Protein AF-0000000066088709 (afdb_homodimer)

Nearest PDB structures (foldseek):
  7yca-assembly1_A  TM=9.885E-01  e=1.186E-88  Ostreococcus tauri
  6zzy-assembly1_A  TM=9.875E-01  e=2.046E-88  Chlorella ohadii
  7blx-assembly1_A  TM=9.873E-01  e=1.810E-87  Chlamydomonas reinhardtii
  6yxr-assembly1_A  TM=9.836E-01  e=3.837E-88  Dunaliella salina
  8cmo-assembly1_A  TM=9.873E-01  e=1.741E-86  Coelastrella

Solvent-accessible surface area (backbone atoms only — not comparable to full-atom values): 73550 Å² total; per-residue (Å²): 132,82,78,67,68,76,73,78,67,83,69,82,46,56,41,70,54,73,40,83,91,61,70,70,51,73,73,36,64,23,62,93,41,70,80,32,45,86,47,66,62,40,52,53,54,66,54,51,46,67,68,43,67,80,40,53,67,80,75,41,85,50,64,46,59,47,52,34,50,52,54,24,47,49,25,46,52,52,18,53,52,28,44,52,50,18,49,53,29,37,27,44,34,74,40,41,48,56,63,49,25,73,75,36,63,78,75,24,54,58,29,41,38,66,60,69,76,78,87,42,55,34,46,36,34,28,82,32,44,76,91,38,62,18,34,76,57,47,80,51,58,69,27,50,40,46,53,59,43,57,61,46,45,63,58,31,39,51,50,15,51,50,27,45,51,51,19,50,50,30,42,48,48,18,50,38,36,44,26,44,47,20,60,37,52,68,55,74,50,37,53,36,53,49,45,20,43,48,30,20,42,54,48,4,47,43,26,36,51,51,20,50,44,33,64,46,31,8,46,60,47,43,53,42,48,73,72,64,49,56,58,87,72,50,79,56,60,68,51,40,68,73,31,56,68,65,42,22,72,79,35,59,47,50,72,56,59,64,52,37,63,77,69,68,43,57,74,58,48,45,79,60,44,38,48,55,48,44,56,34,64,82,39,33,4,36,43,64,34,33,52,25,34,50,28,39,50,49,12,54,51,24,38,52,58,12,54,44,29,35,43,97,80,70,46,58,41,55,67,59,59,51,36,52,63,43,59,56,90,96,21,68,47,12,38,43,55,48,57,59,44,52,60,72,28,68,37,44,41,46,14,54,51,26,38,52,52,12,52,48,31,38,52,49,22,58,36,51,74,49,51,18,71,30,47,48,40,34,63,34,55,47,26,43,54,44,47,33,48,49,26,42,48,52,14,50,52,27,38,51,47,10,36,48,27,40,15,42,23,49,35,74,64,59,53,73,86,71,37,70,54,12,35,70,43,47,50,52,72,40,34,46,60,53,53,36,50,43,48,51,50,30,52,51,32,43,53,51,32,51,47,52,28,52,50,21,39,52,27,38,23,39,59,34,60,72,76,17,66,24,77,88,42,44,66,49,65,45,62,68,61,51,48,51,26,46,44,38,50,75,37,25,66,77,74,34,69,80,34,75,36,32,79,31,37,41,44,33,77,66,77,40,56,35,82,53,23,31,30,45,36,37,61,86,80,39,22,26,52,39,49,53,48,35,46,37,50,24,31,47,43,45,25,49,45,38,30,48,48,20,36,62,38,24,37,34,43,95,86,43,63,65,31,33,80,58,42,50,69,55,60,55,54,25,56,91,62,72,57,34,23,40,62,26,29,48,41,21,46,57,55,23,50,59,34,44,52,51,26,50,49,48,54,49,51,48,50,56,46,46,38,29,12,63,40,34,33,37,54,53,97,91,39,78,49,30,70,57,65,47,42,40,62,76,30,51,39,21,62,58,27,44,45,41,66,43,54,54,54,46,36,48,44,20,60,62,14,51,55,37,45,48,12,64,32,30,51,40,30,51,53,16,45,47,39,28,57,53,14,47,57,34,53,75,49,41,26,26,43,48,34,56,51,48,52,25,42,46,51,51,27,51,76,69,70,65,53,68,89,47,44,83,55,51,53,49,65,60,53,24,46,53,52,14,51,48,29,34,50,52,10,50,53,41,26,52,50,20,36,51,47,30,28,33,61,70,74,92,133,80,78,66,68,77,74,80,66,85,70,82,45,55,40,71,56,72,38,82,90,60,70,70,51,72,73,37,63,24,62,93,39,70,81,33,45,87,46,64,63,41,51,53,53,66,54,50,47,67,71,43,68,80,40,53,66,80,75,40,84,51,65,46,60,47,50,35,50,51,55,23,46,49,26,46,51,51,18,53,52,27,43,52,50,16,48,54,30,36,28,45,34,73,38,41,46,56,63,49,24,73,74,36,63,79,74,24,54,56,28,42,39,66,58,67,76,78,87,40,54,34,46,36,34,29,81,32,43,77,90,39,64,19,34,75,58,47,79,51,57,69,30,51,39,45,51,60,43,57,61,46,44,64,58,30,38,52,49,16,51,50,27,45,51,52,18,52,50,29,43,47,48,19,50,38,37,45,25,44,46,19,57,39,52,67,52,74,52,38,53,36,53,48,46,22,42,47,30,19,43,53,47,4,47,44,25,36,51,50,20,50,44,31,65,46,32,8,46,60,47,44,54,41,47,73,71,65,49,57,58,87,72,49,78,56,60,68,52,40,69,72,31,56,68,64,43,22,74,81,34,59,48,50,72,56,59,62,52,37,63,79,68,69,40,56,72,59,46,45,77,60,43,37,46,54,47,43,55,33,64,81,40,33,4,35,42,63,34,32,52,24,32,50,28,39,51,47,11,54,51,24,37,51,60,12,54,43,28,35,45,97,80,72,46,59,41,54,67,58,58,52,36,51,64,44,57,56,88,94,21,67,48,12,35,43,56,48,57,60,46,52,61,72,28,69,37,44,41,47,14,54,50,27,39,52,52,12,53,48,32,38,52,49,23,57,35,50,75,50,50,18,69,29,47,47,40,33,62,34,56,44,25,44,52,42,48,32,46,50,25,42,51,53,13,50,52,27,37,50,47,12,36,47,26,39,15,41,24,48,35,73,65,58,55,74,87,71,37,71,55,11,37,68,43,47,50,54,72,40,38,46,60,52,52,34,50,44,49,50,50,29,52,50,32,43,52,51,33,51,47,52,29,52,48,20,38,51,26,39,24,39,58,34,60,73,77,16,66,24,77,87,41,44,66,50,66,45,62,67,62,51,48,51,26,47,44,39,51,75,37,23,65,77,74,34,69,80,34,76,36,31,78,30,37,42,43,32,75,64,76,39,56,36,83,54,24,30,29,46,36,36,62,85,80,39,22,27,53,39,49,54,49,35,45,36,49,24,31,47,43,44,26,49,44,38,32,49,48,20,36,62,39,23,36,36,43,94,87,44,63,65,31,34,81,59,43,50,68,54,58,55,55,25,57,90,60,72,57,34,22,40,63,28,29,47,41,21,45,57,54,23,50,57,33,42,51,51,27,51,48,47,53,48,50,46,49,56,47,46,38,30,13,63,41,37,34,37,54,53,97,90,40,77,49,32,69,56,66,48,41,41,62,76,30,51,39,21,61,59,27,44,45,40,65,43,56,54,54,44,37,50,44,18,60,63,14,51,54,37,44,48,11,64,31,28,51,41,31,54,52,16,47,49,38,28,57,54,14,47,59,32,54,74,47,40,25,27,43,48,35,56,50,47,52,25,41,46,51,52,27,49,74,70,70,64,54,68,89,48,42,82,55,52,50,48,64,60,52,22,45,52,53,14,51,50,28,34,48,52,10,50,52,42,24,51,51,19,38,50,47,28,27,35,62,72,76,93

Sequence (1496 aa):
MTIRSPETEVKIVVEKDPVKTSFEKWAQPGHFSRTLAKGPSTTTWIWNLHADAHDFDSHTSDLEEISRKVFSAHFGQIAVILIWLSGMYFHGARFSNYEAWLSDPTHIKPSAQVVWPIVGQEILNGDVGGGFQGVQITSGFFQIWRASGITSELQLYSTAIGGLVLATLTLIGGWYHYHKAAPTLAWFQDVESMLNHHLAGLIGLGSLSWAGHQIHVSLPINQLLDAGVDPKEIPLPHEFILNRELLAQLYPSFSKGLTPFFTLNWSEYSDFLTFRGGLNPVTGGLWLSDTAHHHLAIAVLFIIAGHQYRTNWGIGHSLREILEAHKGPFTGEGHKGLYEILTTSWHAQLALNLALFGSLTIIVAHHMYAMPPYPYLATDYGTQLSLFTHHMWIGGFLVTGAAAHAAIFLVRDYDPTTQYNNLLDRVLRHRDAIISHLNWVCIFLGFHSFGLYIHNDTMSALGRPQDMFSDTAIQLQPVFAQWIQNTHTLAPTLTAPNAASSTSITWGGNLVAVGGKVALLPIPLGTADFLVHHIHAFTIHVTVLILLKGVLFARSSRLIPDKANLGFRFPCDGPGRGGTCQVSAWDHVFLGLFWMYNSISVVIFHFSWKMQSDVWGTVTSNGVSNITGGNFAQSANTINGWLRDFLWAQASQVIQSYGSALSAYGLIFLGAHFVWAFSLMFLFSGRGYWQELIESIVWAHNKLKVAPAIQPRALSIIQGRAVGVAHYLLGGIATTWAFFLARIISVGMTIRSPETEVKIVVEKDPVKTSFEKWAQPGHFSRTLAKGPSTTTWIWNLHADAHDFDSHTSDLEEISRKVFSAHFGQIAVILIWLSGMYFHGARFSNYEAWLSDPTHIKPSAQVVWPIVGQEILNGDVGGGFQGVQITSGFFQIWRASGITSELQLYSTAIGGLVLATLTLIGGWYHYHKAAPTLAWFQDVESMLNHHLAGLIGLGSLSWAGHQIHVSLPINQLLDAGVDPKEIPLPHEFILNRELLAQLYPSFSKGLTPFFTLNWSEYSDFLTFRGGLNPVTGGLWLSDTAHHHLAIAVLFIIAGHQYRTNWGIGHSLREILEAHKGPFTGEGHKGLYEILTTSWHAQLALNLALFGSLTIIVAHHMYAMPPYPYLATDYGTQLSLFTHHMWIGGFLVTGAAAHAAIFLVRDYDPTTQYNNLLDRVLRHRDAIISHLNWVCIFLGFHSFGLYIHNDTMSALGRPQDMFSDTAIQLQPVFAQWIQNTHTLAPTLTAPNAASSTSITWGGNLVAVGGKVALLPIPLGTADFLVHHIHAFTIHVTVLILLKGVLFARSSRLIPDKANLGFRFPCDGPGRGGTCQVSAWDHVFLGLFWMYNSISVVIFHFSWKMQSDVWGTVTSNGVSNITGGNFAQSANTINGWLRDFLWAQASQVIQSYGSALSAYGLIFLGAHFVWAFSLMFLFSGRGYWQELIESIVWAHNKLKVAPAIQPRALSIIQGRAVGVAHYLLGGIATTWAFFLARIISVG

InterPro domains:
  IPR001280 Photosystem I PsaA/PsaB [PF00223] (32-742)
  IPR001280 Photosystem I PsaA/PsaB [PIRSF002905] (13-747)
  IPR001280 Photosystem I PsaA/PsaB [PR00257] (70-93)
  IPR001280 Photosystem I PsaA/PsaB [PR00257] (156-180)
  IPR001280 Photosystem I PsaA/PsaB [PR00257] (195-219)
  IPR001280 Photosystem I PsaA/PsaB [PR00257] (291-309)
  IPR001280 Photosystem I PsaA/PsaB [PR00257] (346-369)
  IPR001280 Photosystem I PsaA/PsaB [PR00257] (385-411)
  IPR001280 Photosystem I PsaA/PsaB [PR00257] (433-455)
  IPR001280 Photosystem I PsaA/PsaB [PR00257] (530-548)
  IPR001280 Photosystem I PsaA/PsaB [PR00257] (561-581)
  IPR001280 Photosystem I PsaA/PsaB [PR00257] (588-609)
  IPR001280 Photosystem I PsaA/PsaB [PR00257] (662-684)
  IPR001280 Photosystem I PsaA/PsaB [PR00257] (714-742)
  IPR006243 Photosystem I PsaA [MF_00458] (1-748)
  IPR006243 Photosystem I PsaA [TIGR01335] (1-748)
  IPR020586 Photosystem I PsaA/PsaB, conserved site [PS00419] (572-581)
  IPR036408 Photosystem I PsaA/PsaB superfamily [G3DSA:1.20.1130.10] (1-748)
  IPR036408 Photosystem I PsaA/PsaB superfamily [SSF81558] (26-746)

pLDDT: mean 91.84, std 10.1, range [26.72, 98.62]

Organism: Chaetosphaeridium globosum (NCBI:txid96477)

Secondary structure (DSSP, 8-state):
-------------EEES-S---SGGGGSTTSS-GGGTT--SBTHHHHHHHHHTT-HHHH---HHHHHHHHHHHHHHHHHHHHHHHHHHHHHHHHS--HHHHHH-TTTSPPB------SSSGGGG-EEEETTEEE-B--SSHHHHHHHHT---HHHHHHHHHHHHHHHHHHHHHHHIIIIIEEEPHHHHH-HHHHHIIIIIIIIIIHHHHHHHHIIIIIHHHHHHHHTT--GGGSPPHHHHHH-HHHHHHH-GGGGGTTHHHHTT-GGGGGGTS----S--TTTSSPPHHHHHHHHHHHHHHHHHHHTTB--TT--SB-HHHHHHH---TT-TTTTTTHHHHHHH-HHHHHHHHHHHHHHHHHHHHHHHHHS--STT-TT-HHHHHHHHHHHHHHHHHHHHHHHHHHHHIIIII--TTT-TTSHHHHHHHTHHHHHHHHHHHHHHHHHHHHHHHHHHHHHHHTT-GGGSBSTTSB----HHHHHHHHHHHH-HHHHSTT-SS-S-GGGS---EEETTEEEE------HHHHHHHHHHHHHHHHHHHHHHHHHHTSS--SS-TTHHHH-S--SEE-GGGTTEES-SHHHHHHHHHHHHHHHHHHHHHHHHHHHHHHT-EEEETTEEEETTTT-HHHHTTSHHHIIIIIIIHHTHHHHT-TTSTTHHHHHHHHHHHHHHHHHHHHHH--HHHHHHHHHHHHHHHHHTT---SSBP-PPPHHHHHHHHHHHHHHHHHHHHHHHHHHHHHHH-/-------------EEES-S---SGGGGSTTSS-GGGTT--SBTHHHHHHHHHTT-HHHH---HHHHHHHHHHHHHHHHHHHHHHHHHHHHHHHHS--HHHHHH-TTTSPPB------SSSGGGG-EEEETTEEE-B--SSHHHHHHHHT--SHHHHHHHHHHHHHHHHHHHHHHHIIIIIEEEPHHHHT-HHHHHHIIIIIIIIIHHHHHHHHIIIIIHHHHHHHHTT--GGGSPPHHHHHH-HHHHHHH-GGGGGTTHHHHTT-GGGGGGTS----S--TTTSSPPHHHHHHHHHHHHHHHHHHHTTB--TT--SB-HHHHHHH---TT-TTTTTTHHHHHHH-HHHHHHHHHHHHHHHHHHHHHHHHHS--STT-TT-HHHHHHHHHHHHHHHHHHHHHHHHHHHHIIIII--TTT-TTSHHHHHHHTHHHHHHHHHHHHHHHHHHHHHHHHHHHHHHHTT-GGGSBSTTSB----HHHHHHHHHHHH-HHHHSTT-SS-S-GGGS---EEETTEEEE------HHHHHHHHHHHHHHHHHHHHHHHHHHTSS--SS-TTHHHH-S--SEE-GGGTTEES-SHHHHHHHHHHHHHHHHHHHHHHHHHHHHHHT-EEEETTEEEETTTT-HHHHTTSHHHIIIIIIIHHTHHHHT-TTSTTHHHHHHHHHHHHHHHHHHHHHH--HHHHHHHHHHHHHHHHHTT---SSBP-PPPHHHHHHHHHHHHHHHHHHHHHHHHHHHHHHH-

Foldseek 3Di:
DPPPPPLPPPPLQKDFQPDDDDPVLVPQQQSQHVVCNVHFQAPCCVVVCVVCSLVVCVVDVDLFLNVLLVVLVVLVVLLVVLLVVLVVLLLCLPAWCLLLCLLPVLQAATFRAQDDDDPNLNLLQPPRDPPGTHHGDQACVSQVCLQLQNNHSVVSNVVSVVSNVVSVVSNVVSVCCNRGIDGGLVVLLPVLVVLLCVQQNCQQVVLVVSLVSNLQHRQLNNVCSLVNHRSVPDDDSVCSVVPLVSSCVQPVLSVVPCVCVVVVVCVSRCRQQHQAAEADLAFLARDSSPVSNVSNVSNVVRNVVSQQGQDSVRHHDDPQVVQQPDDDPPFFSERHPVSVLCSRAVLLVLLVVLLVVLVVLLVVLVCCQQHPHGGNSLQSVSNNLVSSLVSLVSSLVSNLSSLLSLLQCVLPPDDDVRCPRGNVVVCLVCVVVVLVVLVVVLVVLVCVLVVLQVVCQVCVVVPNNQPHDAPNHNWDFPVVVLVVLCCQQPPVCVVPPRHPHRNGCLSDDDFRDYSQKTSWHHQDTTRLNVSLVSVLVSLVSVLCSLSSLLNSCQQADPLRRRNSVVHQDDAFPPPVSPRHGQNHSLSSSLVSLVSSLVNSVSVSLCVLVSCQQPTTAGQDPVGGQGLLPNCSSVQSSHPVSCVPVRVVVLQVLLCVVPPHSLVVLVVLLVVLLVLLVVLVVLVVDAQVVVQVVLVVVQVVCVVVVNHDSHRYGGDHNSRSSVSSSVSNNSSSSSNVSSSSNSRVVVRD/DPPPPPLPPPPQQKDFQPDDDDPVLVPQQQSQHVVCNVHFQAPCCVVVCVVCSLVCCVVDVDLFLNVLLVVLVVLVVLLVVLLVVLVVLLLCLPAWCLLLCLLPVLQAATFRAQDDDDPNLNLLQPPRDPPGTHHGDQACVSQVCLQLQNNHSVVSNVVSVVSNVVSVVSNVVSVCCNRGIPGGLVVLLPVLVVLLCVQQNCQQVVLVVSLVSLLQHRQVNNVCSLVNHRSVPDDDSVCSVVPLVSSCVQQVLSVVPCVCVVVVVCVSRCSQQHQAAEADLAFLARDSSPVSNVSNVSNVVRNVVSQQGQDSVRHHDDPQVVQQPDDDPPFFSARHPVSVLCSRAVLLVLLVVLLVVLVVLLVVLVCCAQHPHGGNSLQSVSNNLVSSLVSLVSSLVSNLSSLLSLLQCVLPPDDPVRCPRGNVVVCLVCVVVVLVVLVVVLVVLVCVLVVLQVVCQVCVVVVNNLRHDAPNHNWDFPVVVLVVLCCQQPPVCVVPNRHNHRNGCLSDDDFRDYSQKTSWHHQDTTRLNVSLVSVLVSLVSVLCSLSSLLNSCQQADPLGRRNSVVHQDDAFPPVVSPRDGQNHSVSSSLVSLVSSLVNSVSVSLCVLVSCQQPTTAGQDPVGGQGLLPNCSSVQSSHPVSCVVVRVVVLQVLLCVVPPHSLVVLVVLLVVLLVLLVVLVVLVVDAQVVVQVVLVVVQVVCVVVVNHDSHRYGGDHNSRSSVSSSVSNNSSSSSNVSSSSNSRVVVRD

Radius of gyration: 39.06 Å; Cα contacts (8 Å, |Δi|>4): 2480; chains: 2; bounding box: 80×138×84 Å

Structure (mmCIF, N/CA/C/O backbone):
data_AF-0000000066088709-model_v1
#
loop_
_entity.id
_entity.type
_entity.pdbx_description
1 polymer 'Photosystem I P700 chlorophyll a apoprotein A1'
#
loop_
_atom_site.group_PDB
_atom_site.id
_atom_site.type_symbol
_atom_site.label_atom_id
_atom_site.label_alt_id
_atom_site.label_comp_id
_atom_site.label_asym_id
_atom_site.label_entity_id
_atom_site.label_seq_id
_atom_site.pdbx_PDB_ins_code
_atom_site.Cartn_x
_atom_site.Cartn_y
_atom_site.Cartn_z
_atom_site.occupancy
_atom_site.B_iso_or_equiv
_atom_site.auth_seq_id
_atom_site.auth_comp_id
_atom_site.auth_asym_id
_atom_site.auth_atom_id
_atom_site.pdbx_PDB_model_num
ATOM 1 N N . MET A 1 1 ? -28.281 -75.188 -16.719 1 27.61 1 MET A N 1
ATOM 2 C CA . MET A 1 1 ? -28.406 -74 -17.562 1 27.61 1 MET A CA 1
ATOM 3 C C . MET A 1 1 ? -28.25 -72.688 -16.766 1 27.61 1 MET A C 1
ATOM 5 O O . MET A 1 1 ? -29.141 -72.375 -15.984 1 27.61 1 MET A O 1
ATOM 9 N N . THR A 1 2 ? -27.062 -72.438 -16.25 1 29.31 2 THR A N 1
ATOM 10 C CA . THR A 1 2 ? -26.703 -71.375 -15.367 1 29.31 2 THR A CA 1
ATOM 11 C C . THR A 1 2 ? -26.984 -70 -16.047 1 29.31 2 THR A C 1
ATOM 13 O O . THR A 1 2 ? -26.5 -69.75 -17.156 1 29.31 2 THR A O 1
ATOM 16 N N . ILE A 1 3 ? -28.234 -69.438 -15.906 1 30.8 3 ILE A N 1
ATOM 17 C CA . ILE A 1 3 ? -28.719 -68.125 -16.438 1 30.8 3 ILE A CA 1
ATOM 18 C C . ILE A 1 3 ? -27.656 -67.062 -16.219 1 30.8 3 ILE A C 1
ATOM 20 O O . ILE A 1 3 ? -27.297 -66.75 -15.086 1 30.8 3 ILE A O 1
ATOM 24 N N . ARG A 1 4 ? -26.734 -67.125 -17.094 1 40.47 4 ARG A N 1
ATOM 25 C CA . ARG A 1 4 ? -25.812 -66 -17.203 1 40.47 4 ARG A CA 1
ATOM 26 C C . ARG A 1 4 ? -26.578 -64.688 -17.141 1 40.47 4 ARG A C 1
ATOM 28 O O . ARG A 1 4 ? -27.562 -64.5 -17.859 1 40.47 4 ARG A O 1
ATOM 35 N N . SER A 1 5 ? -26.594 -64.188 -16.016 1 35.62 5 SER A N 1
ATOM 36 C CA . SER A 1 5 ? -27.188 -62.875 -15.914 1 35.62 5 SER A CA 1
ATOM 37 C C . SER A 1 5 ? -26.875 -62.031 -17.141 1 35.62 5 SER A C 1
ATOM 39 O O . SER A 1 5 ? -25.812 -62.156 -17.75 1 35.62 5 SER A O 1
ATOM 41 N N . PRO A 1 6 ? -27.891 -61.594 -17.984 1 39.41 6 PRO A N 1
ATOM 42 C CA . PRO A 1 6 ? -27.641 -60.781 -19.188 1 39.41 6 PRO A CA 1
ATOM 43 C C . PRO A 1 6 ? -26.484 -59.812 -19.016 1 39.41 6 PRO A C 1
ATOM 45 O O . PRO A 1 6 ? -26.266 -59.281 -17.906 1 39.41 6 PRO A O 1
ATOM 48 N N . GLU A 1 7 ? -25.375 -60.094 -19.641 1 37.38 7 GLU A N 1
ATOM 49 C CA . GLU A 1 7 ? -24.297 -59.125 -19.766 1 37.38 7 GLU A CA 1
ATOM 50 C C . GLU A 1 7 ? -24.828 -57.719 -19.953 1 37.38 7 GLU A C 1
ATOM 52 O O . GLU A 1 7 ? -25.703 -57.469 -20.797 1 37.38 7 GLU A O 1
ATOM 57 N N . THR A 1 8 ? -25.062 -56.969 -18.891 1 39.34 8 THR A N 1
ATOM 58 C CA . THR A 1 8 ? -25.438 -55.562 -18.984 1 39.34 8 THR A CA 1
ATOM 59 C C . THR A 1 8 ? -24.812 -54.906 -20.219 1 39.34 8 THR A C 1
ATOM 61 O O . THR A 1 8 ? -23.594 -54.812 -20.312 1 39.34 8 THR A O 1
ATOM 64 N N . GLU A 1 9 ? -25.266 -55.219 -21.438 1 41.12 9 GLU A N 1
ATOM 65 C CA . GLU A 1 9 ? -24.875 -54.531 -22.656 1 41.12 9 GLU A CA 1
ATOM 66 C C . GLU A 1 9 ? -24.469 -53.094 -22.344 1 41.12 9 GLU A C 1
ATOM 68 O O . GLU A 1 9 ? -25.094 -52.406 -21.531 1 41.12 9 GLU A O 1
ATOM 73 N N . VAL A 1 10 ? -23.219 -52.781 -22.562 1 47.03 10 VAL A N 1
ATOM 74 C CA . VAL A 1 10 ? -22.641 -51.469 -22.516 1 47.03 10 VAL A CA 1
ATOM 75 C C . VAL A 1 10 ? -23.531 -50.469 -23.234 1 47.03 10 VAL A C 1
ATOM 77 O O . VAL A 1 10 ? -23.719 -50.562 -24.453 1 47.03 10 VAL A O 1
ATOM 80 N N . LYS A 1 11 ? -24.734 -50.125 -22.906 1 52.41 11 LYS A N 1
ATOM 81 C CA . LYS A 1 11 ? -25.703 -49.156 -23.406 1 52.41 11 LYS A CA 1
ATOM 82 C C . LYS A 1 11 ? -25.016 -47.906 -23.922 1 52.41 11 LYS A C 1
ATOM 84 O O . LYS A 1 11 ? -24.188 -47.312 -23.219 1 52.41 11 LYS A O 1
ATOM 89 N N . ILE A 1 12 ? -24.828 -47.812 -25.266 1 56.94 12 ILE A N 1
ATOM 90 C CA . ILE A 1 12 ? -24.391 -46.625 -26 1 56.94 12 ILE A CA 1
ATOM 91 C C . ILE A 1 12 ? -25.094 -45.375 -25.453 1 56.94 12 ILE A C 1
ATOM 93 O O . ILE A 1 12 ? -26.312 -45.219 -25.609 1 56.94 12 ILE A O 1
ATOM 97 N N . VAL A 1 13 ? -24.609 -44.75 -24.562 1 76.38 13 VAL A N 1
ATOM 98 C CA . VAL A 1 13 ? -25.141 -43.75 -23.641 1 76.38 13 VAL A CA 1
ATOM 99 C C . VAL A 1 13 ? -24.969 -42.344 -24.25 1 76.38 13 VAL A C 1
ATOM 101 O O . VAL A 1 13 ? -24.312 -41.5 -23.656 1 76.38 13 VAL A O 1
ATOM 104 N N . VAL A 1 14 ? -25.266 -42.312 -25.781 1 87.94 14 VAL A N 1
ATOM 105 C CA . VAL A 1 14 ? -25.203 -40.969 -26.344 1 87.94 14 VAL A CA 1
ATOM 106 C C . VAL A 1 14 ? -26.562 -40.594 -26.938 1 87.94 14 VAL A C 1
ATOM 108 O O . VAL A 1 14 ? -27.281 -41.469 -27.438 1 87.94 14 VAL A O 1
ATOM 111 N N . GLU A 1 15 ? -26.953 -39.438 -26.875 1 91.44 15 GLU A N 1
ATOM 112 C CA . GLU A 1 15 ? -28.125 -38.875 -27.516 1 91.44 15 GLU A CA 1
ATOM 113 C C . GLU A 1 15 ? -27.75 -38.188 -28.828 1 91.44 15 GLU A C 1
ATOM 115 O O . GLU A 1 15 ? -26.844 -37.344 -28.844 1 91.44 15 GLU A O 1
ATOM 120 N N . LYS A 1 16 ? -28.391 -38.562 -29.891 1 92.94 16 LYS A N 1
ATOM 121 C CA . LYS A 1 16 ? -28.047 -38 -31.203 1 92.94 16 LYS A CA 1
ATOM 122 C C . LYS A 1 16 ? -28.828 -36.719 -31.484 1 92.94 16 LYS A C 1
ATOM 124 O O . LYS A 1 16 ? -30.047 -36.688 -31.266 1 92.94 16 LYS A O 1
ATOM 129 N N . ASP A 1 17 ? -28.125 -35.688 -31.922 1 91.06 17 ASP A N 1
ATOM 130 C CA . ASP A 1 17 ? -28.641 -34.375 -32.344 1 91.06 17 ASP A CA 1
ATOM 131 C C . ASP A 1 17 ? -29.562 -33.781 -31.297 1 91.06 17 ASP A C 1
ATOM 133 O O . ASP A 1 17 ? -30.703 -33.406 -31.594 1 91.06 17 ASP A O 1
ATOM 137 N N . PRO A 1 18 ? -29.141 -33.781 -30.062 1 87.81 18 PRO A N 1
ATOM 138 C CA . PRO A 1 18 ? -30.016 -33.281 -29 1 87.81 18 PRO A CA 1
ATOM 139 C C . PRO A 1 18 ? -30.281 -31.781 -29.125 1 87.81 18 PRO A C 1
ATOM 141 O O . PRO A 1 18 ? -31.359 -31.312 -28.766 1 87.81 18 PRO A O 1
ATOM 144 N N . VAL A 1 19 ? -29.297 -30.984 -29.469 1 84.19 19 VAL A N 1
ATOM 145 C CA . VAL A 1 19 ? -29.422 -29.531 -29.547 1 84.19 19 VAL A CA 1
ATOM 146 C C . VAL A 1 19 ? -29.109 -29.047 -30.969 1 84.19 19 VAL A C 1
ATOM 148 O O . VAL A 1 19 ? -28.047 -29.359 -31.516 1 84.19 19 VAL A O 1
ATOM 151 N N . LYS A 1 20 ? -29.891 -28.328 -31.609 1 86 20 LYS A N 1
ATOM 152 C CA . LYS A 1 20 ? -29.688 -27.812 -32.969 1 86 20 LYS A CA 1
ATOM 153 C C . LYS A 1 20 ? -28.609 -26.734 -33 1 86 20 LYS A C 1
ATOM 155 O O . LYS A 1 20 ? -28.516 -25.922 -32.062 1 86 20 LYS A O 1
ATOM 160 N N . THR A 1 21 ? -27.672 -26.844 -34 1 83.81 21 THR A N 1
ATOM 161 C CA . THR A 1 21 ? -26.672 -25.812 -34.188 1 83.81 21 THR A CA 1
ATOM 162 C C . THR A 1 21 ? -27.281 -24.562 -34.844 1 83.81 21 THR A C 1
ATOM 164 O O . THR A 1 21 ? -27.844 -24.656 -35.938 1 83.81 21 THR A O 1
ATOM 167 N N . SER A 1 22 ? -27.641 -23.562 -34.125 1 77.88 22 SER A N 1
ATOM 168 C CA . SER A 1 22 ? -28.188 -22.344 -34.719 1 77.88 22 SER A CA 1
ATOM 169 C C . SER A 1 22 ? -27.469 -21.109 -34.219 1 77.88 22 SER A C 1
ATOM 171 O O . SER A 1 22 ? -27.234 -20.969 -33 1 77.88 22 SER A O 1
ATOM 173 N N . PHE A 1 23 ? -26.938 -20.406 -35.156 1 73.12 23 PHE A N 1
ATOM 174 C CA . PHE A 1 23 ? -26.328 -19.125 -34.812 1 73.12 23 PHE A CA 1
ATOM 175 C C . PHE A 1 23 ? -27.406 -18.047 -34.656 1 73.12 23 PHE A C 1
ATOM 177 O O . PHE A 1 23 ? -27.125 -16.938 -34.219 1 73.12 23 PHE A O 1
ATOM 184 N N . GLU A 1 24 ? -28.531 -18.297 -35.156 1 71.81 24 GLU A N 1
ATOM 185 C CA . GLU A 1 24 ? -29.609 -17.312 -35.156 1 71.81 24 GLU A CA 1
ATOM 186 C C . GLU A 1 24 ? -29.953 -16.875 -33.75 1 71.81 24 GLU A C 1
ATOM 188 O O . GLU A 1 24 ? -30.25 -15.695 -33.5 1 71.81 24 GLU A O 1
ATOM 193 N N . LYS A 1 25 ? -29.781 -17.844 -32.844 1 71.12 25 LYS A N 1
ATOM 194 C CA . LYS A 1 25 ? -30.188 -17.531 -31.484 1 71.12 25 LYS A CA 1
ATOM 195 C C . LYS A 1 25 ? -29.156 -16.656 -30.781 1 71.12 25 LYS A C 1
ATOM 197 O O . LYS A 1 25 ? -29.469 -15.945 -29.812 1 71.12 25 LYS A O 1
ATOM 202 N N . TRP A 1 26 ? -27.969 -16.703 -31.281 1 70.75 26 TRP A N 1
ATOM 203 C CA . TRP A 1 26 ? -26.906 -15.961 -30.625 1 70.75 26 TRP A CA 1
ATOM 204 C C . TRP A 1 26 ? -27.094 -14.461 -30.781 1 70.75 26 TRP A C 1
ATOM 206 O O . TRP A 1 26 ? -26.625 -13.672 -29.969 1 70.75 26 TRP A O 1
ATOM 216 N N . ALA A 1 27 ? -27.797 -14.156 -31.891 1 66.19 27 ALA A N 1
ATOM 217 C CA . ALA A 1 27 ? -27.984 -12.742 -32.188 1 66.19 27 ALA A CA 1
ATOM 218 C C . ALA A 1 27 ? -29.25 -12.211 -31.531 1 66.19 27 ALA A C 1
ATOM 220 O O . ALA A 1 27 ? -29.516 -11 -31.547 1 66.19 27 ALA A O 1
ATOM 221 N N . GLN A 1 28 ? -29.938 -13.203 -30.953 1 70.06 28 GLN A N 1
ATOM 222 C CA . GLN A 1 28 ? -31.188 -12.758 -30.328 1 70.06 28 GLN A CA 1
ATOM 223 C C . GLN A 1 28 ? -30.938 -12.18 -28.938 1 70.06 28 GLN A C 1
ATOM 225 O O . GLN A 1 28 ? -30.266 -12.805 -28.125 1 70.06 28 GLN A O 1
ATOM 230 N N . PRO A 1 29 ? -31.375 -10.984 -28.766 1 70.62 29 PRO A N 1
ATOM 231 C CA . PRO A 1 29 ? -31.25 -10.414 -27.422 1 70.62 29 PRO A CA 1
ATOM 232 C C . PRO A 1 29 ? -31.859 -11.312 -26.344 1 70.62 29 PRO A C 1
ATOM 234 O O . PRO A 1 29 ? -32.906 -11.891 -26.547 1 70.62 29 PRO A O 1
ATOM 237 N N . GLY A 1 30 ? -31.125 -11.656 -25.344 1 69.81 30 GLY A N 1
ATOM 238 C CA . GLY A 1 30 ? -31.641 -12.484 -24.266 1 69.81 30 GLY A CA 1
ATOM 239 C C . GLY A 1 30 ? -31.125 -13.914 -24.312 1 69.81 30 GLY A C 1
ATOM 240 O O . GLY A 1 30 ? -31.484 -14.734 -23.469 1 69.81 30 GLY A O 1
ATOM 241 N N . HIS A 1 31 ? -30.469 -14.156 -25.234 1 67.88 31 HIS A N 1
ATOM 242 C CA . HIS A 1 31 ? -29.969 -15.523 -25.391 1 67.88 31 HIS A CA 1
ATOM 243 C C . HIS A 1 31 ? -29.094 -15.922 -24.203 1 67.88 31 HIS A C 1
ATOM 245 O O . HIS A 1 31 ? -29.25 -17.016 -23.656 1 67.88 31 HIS A O 1
ATOM 251 N N . PHE A 1 32 ? -28.25 -15.062 -23.766 1 64.75 32 PHE A N 1
ATOM 252 C CA . PHE A 1 32 ? -27.328 -15.398 -22.672 1 64.75 32 PHE A CA 1
ATOM 253 C C . PHE A 1 32 ? -28 -15.203 -21.328 1 64.75 32 PHE A C 1
ATOM 255 O O . PHE A 1 32 ? -27.641 -15.859 -20.344 1 64.75 32 PHE A O 1
ATOM 262 N N . SER A 1 33 ? -28.922 -14.195 -21.391 1 69.62 33 SER A N 1
ATOM 263 C CA . SER A 1 33 ? -29.688 -13.93 -20.188 1 69.62 33 SER A CA 1
ATOM 264 C C . SER A 1 33 ? -31.094 -13.445 -20.531 1 69.62 33 SER A C 1
ATOM 266 O O . SER A 1 33 ? -31.266 -12.438 -21.219 1 69.62 33 SER A O 1
ATOM 268 N N . ARG A 1 34 ? -32.062 -14.109 -20.219 1 71.19 34 ARG A N 1
ATOM 269 C CA . ARG A 1 34 ? -33.469 -13.773 -20.5 1 71.19 34 ARG A CA 1
ATOM 270 C C . ARG A 1 34 ? -33.781 -12.359 -20.047 1 71.19 34 ARG A C 1
ATOM 272 O O . ARG A 1 34 ? -34.625 -11.688 -20.656 1 71.19 34 ARG A O 1
ATOM 279 N N . THR A 1 35 ? -32.969 -11.977 -19.047 1 72.88 35 THR A N 1
ATOM 280 C CA . THR A 1 35 ? -33.219 -10.656 -18.5 1 72.88 35 THR A CA 1
ATOM 281 C C . THR A 1 35 ? -32.875 -9.562 -19.5 1 72.88 35 THR A C 1
ATOM 283 O O . THR A 1 35 ? -33.344 -8.43 -19.391 1 72.88 35 THR A O 1
ATOM 286 N N . LEU A 1 36 ? -32.062 -9.961 -20.531 1 77.06 36 LEU A N 1
ATOM 287 C CA . LEU A 1 36 ? -31.578 -8.977 -21.484 1 77.06 36 LEU A CA 1
ATOM 288 C C . LEU A 1 36 ? -32.406 -9 -22.766 1 77.06 36 LEU A C 1
ATOM 290 O O . LEU A 1 36 ? -32.062 -8.336 -23.75 1 77.06 36 LEU A O 1
ATOM 294 N N . ALA A 1 37 ? -33.5 -9.766 -22.781 1 78 37 ALA A N 1
ATOM 295 C CA . ALA A 1 37 ? -34.344 -9.891 -23.969 1 78 37 ALA A CA 1
ATOM 296 C C . ALA A 1 37 ? -34.906 -8.539 -24.375 1 78 37 ALA A C 1
ATOM 298 O O . ALA A 1 37 ? -35.031 -8.258 -25.578 1 78 37 ALA A O 1
ATOM 299 N N . LYS A 1 38 ? -35.281 -7.672 -23.5 1 77.69 38 LYS A N 1
ATOM 300 C CA . LYS A 1 38 ? -35.812 -6.352 -23.812 1 77.69 38 LYS A CA 1
ATOM 301 C C . LYS A 1 38 ? -34.719 -5.285 -23.797 1 77.69 38 LYS A C 1
ATOM 303 O O . LYS A 1 38 ? -35 -4.09 -23.844 1 77.69 38 LYS A O 1
ATOM 308 N N . GLY A 1 39 ? -33.469 -5.738 -23.766 1 77.88 39 GLY A N 1
ATOM 309 C CA . GLY A 1 39 ? -32.375 -4.812 -23.656 1 77.88 39 GLY A CA 1
ATOM 310 C C . GLY A 1 39 ? -32 -4.461 -22.234 1 77.88 39 GLY A C 1
ATOM 311 O O . GLY A 1 39 ? -32.844 -4.598 -21.328 1 77.88 39 GLY A O 1
ATOM 312 N N . PRO A 1 40 ? -30.797 -4.102 -22.016 1 79.56 40 PRO A N 1
ATOM 313 C CA . PRO A 1 40 ? -30.391 -3.777 -20.641 1 79.56 40 PRO A CA 1
ATOM 314 C C . PRO A 1 40 ? -30.953 -2.438 -20.172 1 79.56 40 PRO A C 1
ATOM 316 O O . PRO A 1 40 ? -31.016 -1.477 -20.938 1 79.56 40 PRO A O 1
ATOM 319 N N . SER A 1 41 ? -31.469 -2.408 -19 1 82.25 41 SER A N 1
ATOM 320 C CA . SER A 1 41 ? -31.984 -1.181 -18.406 1 82.25 41 SER A CA 1
ATOM 321 C C . SER A 1 41 ? -30.891 -0.456 -17.609 1 82.25 41 SER A C 1
ATOM 323 O O . SER A 1 41 ? -30.922 0.771 -17.5 1 82.25 41 SER A O 1
ATOM 325 N N . THR A 1 42 ? -30.016 -1.254 -17.047 1 85.94 42 THR A N 1
ATOM 326 C CA . THR A 1 42 ? -28.922 -0.706 -16.25 1 85.94 42 THR A CA 1
ATOM 327 C C . THR A 1 42 ? -27.594 -1.303 -16.688 1 85.94 42 THR A C 1
ATOM 329 O O . THR A 1 42 ? -27.562 -2.314 -17.391 1 85.94 42 THR A O 1
ATOM 332 N N . THR A 1 43 ? -26.547 -0.641 -16.344 1 84.94 43 THR A N 1
ATOM 333 C CA . THR A 1 43 ? -25.219 -1.105 -16.719 1 84.94 43 THR A CA 1
ATOM 334 C C . THR A 1 43 ? -24.812 -2.334 -15.906 1 84.94 43 THR A C 1
ATOM 336 O O . THR A 1 43 ? -23.781 -2.951 -16.172 1 84.94 43 THR A O 1
ATOM 339 N N . THR A 1 44 ? -25.625 -2.785 -14.992 1 82.25 44 THR A N 1
ATOM 340 C CA . THR A 1 44 ? -25.344 -3.953 -14.172 1 82.25 44 THR A CA 1
ATOM 341 C C . THR A 1 44 ? -25.25 -5.211 -15.023 1 82.25 44 THR A C 1
ATOM 343 O O . THR A 1 44 ? -24.688 -6.219 -14.602 1 82.25 44 THR A O 1
ATOM 346 N N . TRP A 1 45 ? -25.875 -5.109 -16.172 1 78.25 45 TRP A N 1
ATOM 347 C CA . TRP A 1 45 ? -25.906 -6.293 -17.016 1 78.25 45 TRP A CA 1
ATOM 348 C C . TRP A 1 45 ? -24.5 -6.727 -17.422 1 78.25 45 TRP A C 1
ATOM 350 O O . TRP A 1 45 ? -24.25 -7.918 -17.594 1 78.25 45 TRP A O 1
ATOM 360 N N . ILE A 1 46 ? -23.594 -5.832 -17.516 1 77.81 46 ILE A N 1
ATOM 361 C CA . ILE A 1 46 ? -22.234 -6.137 -17.906 1 77.81 46 ILE A CA 1
ATOM 362 C C . ILE A 1 46 ? -21.562 -7.012 -16.844 1 77.81 46 ILE A C 1
ATOM 364 O O . ILE A 1 46 ? -20.922 -8.008 -17.172 1 77.81 46 ILE A O 1
ATOM 368 N N . TRP A 1 47 ? -21.844 -6.762 -15.672 1 79.06 47 TRP A N 1
ATOM 369 C CA . TRP A 1 47 ? -21.188 -7.469 -14.562 1 79.06 47 TRP A CA 1
ATOM 370 C C . TRP A 1 47 ? -21.922 -8.766 -14.25 1 79.06 47 TRP A C 1
ATOM 372 O O . TRP A 1 47 ? -21.297 -9.781 -13.93 1 79.06 47 TRP A O 1
ATOM 382 N N . ASN A 1 48 ? -23.188 -8.672 -14.367 1 76.25 48 ASN A N 1
ATOM 383 C CA . ASN A 1 48 ? -23.969 -9.867 -14.086 1 76.25 48 ASN A CA 1
ATOM 384 C C . ASN A 1 48 ? -23.688 -10.969 -15.102 1 76.25 48 ASN A C 1
ATOM 386 O O . ASN A 1 48 ? -23.641 -12.156 -14.75 1 76.25 48 ASN A O 1
ATOM 390 N N . LEU A 1 49 ? -23.484 -10.492 -16.25 1 72.31 49 LEU A N 1
ATOM 391 C CA . LEU A 1 49 ? -23.172 -11.469 -17.281 1 72.31 49 LEU A CA 1
ATOM 392 C C . LEU A 1 49 ? -21.844 -12.148 -17 1 72.31 49 LEU A C 1
ATOM 394 O O . LEU A 1 49 ? -21.719 -13.375 -17.109 1 72.31 49 LEU A O 1
ATOM 398 N N . HIS A 1 50 ? -20.938 -11.406 -16.547 1 72.75 50 HIS A N 1
ATOM 399 C CA . HIS A 1 50 ? -19.609 -11.953 -16.297 1 72.75 50 HIS A CA 1
ATOM 400 C C . HIS A 1 50 ? -19.594 -12.789 -15.023 1 72.75 50 HIS A C 1
ATOM 402 O O . HIS A 1 50 ? -18.891 -13.805 -14.953 1 72.75 50 HIS A O 1
ATOM 408 N N . ALA A 1 51 ? -20.391 -12.5 -14.117 1 73.31 51 ALA A N 1
ATOM 409 C CA . ALA A 1 51 ? -20.438 -13.195 -12.836 1 73.31 51 ALA A CA 1
ATOM 410 C C . ALA A 1 51 ? -21.156 -14.531 -12.961 1 73.31 51 ALA A C 1
ATOM 412 O O . ALA A 1 51 ? -20.828 -15.492 -12.266 1 73.31 51 ALA A O 1
ATOM 413 N N . ASP A 1 52 ? -22.094 -14.57 -13.883 1 73.12 52 ASP A N 1
ATOM 414 C CA . ASP A 1 52 ? -22.969 -15.734 -13.859 1 73.12 52 ASP A CA 1
ATOM 415 C C . ASP A 1 52 ? -22.812 -16.562 -15.141 1 73.12 52 ASP A C 1
ATOM 417 O O . ASP A 1 52 ? -23.406 -17.641 -15.266 1 73.12 52 ASP A O 1
ATOM 421 N N . ALA A 1 53 ? -22.016 -16.047 -15.977 1 64.56 53 ALA A N 1
ATOM 422 C CA . ALA A 1 53 ? -21.922 -16.719 -17.266 1 64.56 53 ALA A CA 1
ATOM 423 C C . ALA A 1 53 ? -21.484 -18.172 -17.094 1 64.56 53 ALA A C 1
ATOM 425 O O . ALA A 1 53 ? -21.969 -19.062 -17.797 1 64.56 53 ALA A O 1
ATOM 426 N N . HIS A 1 54 ? -20.719 -18.391 -16.047 1 64.88 54 HIS A N 1
ATOM 427 C CA . HIS A 1 54 ? -20.188 -19.734 -15.914 1 64.88 54 HIS A CA 1
ATOM 428 C C . HIS A 1 54 ? -20.859 -20.484 -14.773 1 64.88 54 HIS A C 1
ATOM 430 O O . HIS A 1 54 ? -20.406 -21.578 -14.391 1 64.88 54 HIS A O 1
ATOM 436 N N . ASP A 1 55 ? -21.875 -19.875 -14.32 1 74.19 55 ASP A N 1
ATOM 437 C CA . ASP A 1 55 ? -22.688 -20.594 -13.328 1 74.19 55 ASP A CA 1
ATOM 438 C C . ASP A 1 55 ? -23.812 -21.375 -13.992 1 74.19 55 ASP A C 1
ATOM 440 O O . ASP A 1 55 ? -24.984 -20.969 -13.922 1 74.19 55 ASP A O 1
ATOM 444 N N . PHE A 1 56 ? -23.578 -22.469 -14.531 1 70.25 56 PHE A N 1
ATOM 445 C CA . PHE A 1 56 ? -24.516 -23.266 -15.312 1 70.25 56 PHE A CA 1
ATOM 446 C C . PHE A 1 56 ? -25.688 -23.703 -14.461 1 70.25 56 PHE A C 1
ATOM 448 O O . PHE A 1 56 ? -26.797 -23.891 -14.961 1 70.25 56 PHE A O 1
ATOM 455 N N . ASP A 1 57 ? -25.422 -23.75 -13.211 1 70.12 57 ASP A N 1
ATOM 456 C CA . ASP A 1 57 ? -26.469 -24.203 -12.305 1 70.12 57 ASP A CA 1
ATOM 457 C C . ASP A 1 57 ? -27.594 -23.172 -12.188 1 70.12 57 ASP A C 1
ATOM 459 O O . ASP A 1 57 ? -28.719 -23.516 -11.867 1 70.12 57 ASP A O 1
ATOM 463 N N . SER A 1 58 ? -27.156 -22.031 -12.469 1 71.56 58 SER A N 1
ATOM 464 C CA . SER A 1 58 ? -28.172 -20.984 -12.414 1 71.56 58 SER A CA 1
ATOM 465 C C . SER A 1 58 ? -29.062 -21.016 -13.648 1 71.56 58 SER A C 1
ATOM 467 O O . SER A 1 58 ? -30.172 -20.469 -13.633 1 71.56 58 SER A O 1
ATOM 469 N N . HIS A 1 59 ? -28.578 -21.734 -14.648 1 72.25 59 HIS A N 1
ATOM 470 C CA . HIS A 1 59 ? -29.328 -21.781 -15.898 1 72.25 59 HIS A CA 1
ATOM 471 C C . HIS A 1 59 ? -30.219 -23.031 -15.961 1 72.25 59 HIS A C 1
ATOM 473 O O . HIS A 1 59 ? -31.266 -23.016 -16.594 1 72.25 59 HIS A O 1
ATOM 479 N N . THR A 1 60 ? -29.688 -24.016 -15.414 1 78.56 60 THR A N 1
ATOM 480 C CA . THR A 1 60 ? -30.453 -25.266 -15.414 1 78.56 60 THR A CA 1
ATOM 481 C C . THR A 1 60 ? -30.094 -26.125 -14.195 1 78.56 60 THR A C 1
ATOM 483 O O . THR A 1 60 ? -28.984 -26.016 -13.664 1 78.56 60 THR A O 1
ATOM 486 N N . SER A 1 61 ? -31.062 -26.828 -13.812 1 82.44 61 SER A N 1
ATOM 487 C CA . SER A 1 61 ? -30.828 -27.734 -12.695 1 82.44 61 SER A CA 1
ATOM 488 C C . SER A 1 61 ? -30.625 -29.172 -13.188 1 82.44 61 SER A C 1
ATOM 490 O O . SER A 1 61 ? -30.438 -30.078 -12.383 1 82.44 61 SER A O 1
ATOM 492 N N . ASP A 1 62 ? -30.641 -29.312 -14.469 1 90.12 62 ASP A N 1
ATOM 493 C CA . ASP A 1 62 ? -30.453 -30.625 -15.055 1 90.12 62 ASP A CA 1
ATOM 494 C C . ASP A 1 62 ? -28.969 -31 -15.078 1 90.12 62 ASP A C 1
ATOM 496 O O . ASP A 1 62 ? -28.188 -30.438 -15.852 1 90.12 62 ASP A O 1
ATOM 500 N N . LEU A 1 63 ? -28.641 -31.953 -14.312 1 92.5 63 LEU A N 1
ATOM 501 C CA . LEU A 1 63 ? -27.234 -32.344 -14.156 1 92.5 63 LEU A CA 1
ATOM 502 C C . LEU A 1 63 ? -26.672 -32.875 -15.484 1 92.5 63 LEU A C 1
ATOM 504 O O . LEU A 1 63 ? -25.484 -32.688 -15.773 1 92.5 63 LEU A O 1
ATOM 508 N N . GLU A 1 64 ? -27.5 -33.531 -16.297 1 92.75 64 GLU A N 1
ATOM 509 C CA . GLU A 1 64 ? -27.047 -34.031 -17.594 1 92.75 64 GLU A CA 1
ATOM 510 C C . GLU A 1 64 ? -26.656 -32.906 -18.531 1 92.75 64 GLU A C 1
ATOM 512 O O . GLU A 1 64 ? -25.594 -32.938 -19.141 1 92.75 64 GLU A O 1
ATOM 517 N N . GLU A 1 65 ? -27.453 -31.953 -18.562 1 90.75 65 GLU A N 1
ATOM 518 C CA . GLU A 1 65 ? -27.172 -30.781 -19.406 1 90.75 65 GLU A CA 1
ATOM 519 C C . GLU A 1 65 ? -25.938 -30.031 -18.938 1 90.75 65 GLU A C 1
ATOM 521 O O . GLU A 1 65 ? -25.125 -29.578 -19.75 1 90.75 65 GLU A O 1
ATOM 526 N N . ILE A 1 66 ? -25.844 -29.891 -17.625 1 91.25 66 ILE A N 1
ATOM 527 C CA . ILE A 1 66 ? -24.688 -29.219 -17.047 1 91.25 66 ILE A CA 1
ATOM 528 C C . ILE A 1 66 ? -23.406 -29.984 -17.391 1 91.25 66 ILE A C 1
ATOM 530 O O . ILE A 1 66 ? -22.406 -29.391 -17.781 1 91.25 66 ILE A O 1
ATOM 534 N N . SER A 1 67 ? -23.453 -31.266 -17.281 1 93 67 SER A N 1
ATOM 535 C CA . SER A 1 67 ? -22.297 -32.125 -17.578 1 93 67 SER A CA 1
ATOM 536 C C . SER A 1 67 ? -21.891 -32 -19.047 1 93 67 SER A C 1
ATOM 538 O O . SER A 1 67 ? -20.703 -31.922 -19.359 1 93 67 SER A O 1
ATOM 540 N N . ARG A 1 68 ? -22.875 -31.922 -19.922 1 92.81 68 ARG A N 1
ATOM 541 C CA . ARG A 1 68 ? -22.609 -31.781 -21.344 1 92.81 68 ARG A CA 1
ATOM 542 C C . ARG A 1 68 ? -21.969 -30.438 -21.656 1 92.81 68 ARG A C 1
ATOM 544 O O . ARG A 1 68 ? -21.031 -30.359 -22.453 1 92.81 68 ARG A O 1
ATOM 551 N N . LYS A 1 69 ? -22.453 -29.453 -21.047 1 89.12 69 LYS A N 1
ATOM 552 C CA . LYS A 1 69 ? -21.906 -28.109 -21.266 1 89.12 69 LYS A CA 1
ATOM 553 C C . LYS A 1 69 ? -20.469 -28 -20.766 1 89.12 69 LYS A C 1
ATOM 555 O O . LYS A 1 69 ? -19.609 -27.422 -21.453 1 89.12 69 LYS A O 1
ATOM 560 N N . VAL A 1 70 ? -20.25 -28.531 -19.562 1 91.12 70 VAL A N 1
ATOM 561 C CA . VAL A 1 70 ? -18.906 -28.516 -19 1 91.12 70 VAL A CA 1
ATOM 562 C C . VAL A 1 70 ? -17.953 -29.312 -19.906 1 91.12 70 VAL A C 1
ATOM 564 O O . VAL A 1 70 ? -16.828 -28.875 -20.172 1 91.12 70 VAL A O 1
ATOM 567 N N . PHE A 1 71 ? -18.406 -30.406 -20.359 1 93.19 71 PHE A N 1
ATOM 568 C CA . PHE A 1 71 ? -17.609 -31.266 -21.219 1 93.19 71 PHE A CA 1
ATOM 569 C C . PHE A 1 71 ? -17.297 -30.578 -22.531 1 93.19 71 PHE A C 1
ATOM 571 O O . PHE A 1 71 ? -16.156 -30.594 -23.016 1 93.19 71 PHE A O 1
ATOM 578 N N . SER A 1 72 ? -18.25 -29.984 -23.109 1 92.81 72 SER A N 1
ATOM 579 C CA . SER A 1 72 ? -18.047 -29.25 -24.359 1 92.81 72 SER A CA 1
ATOM 580 C C . SER A 1 72 ? -17.109 -28.062 -24.156 1 92.81 72 SER A C 1
ATOM 582 O O . SER A 1 72 ? -16.234 -27.812 -24.984 1 92.81 72 SER A O 1
ATOM 584 N N . ALA A 1 73 ? -17.297 -27.375 -23.062 1 90.5 73 ALA A N 1
ATOM 585 C CA . ALA A 1 73 ? -16.453 -26.219 -22.75 1 90.5 73 ALA A CA 1
ATOM 586 C C . ALA A 1 73 ? -14.992 -26.641 -22.562 1 90.5 73 ALA A C 1
ATOM 588 O O . ALA A 1 73 ? -14.078 -25.891 -22.891 1 90.5 73 ALA A O 1
ATOM 589 N N . HIS A 1 74 ? -14.828 -27.75 -22.047 1 93.38 74 HIS A N 1
ATOM 590 C CA . HIS A 1 74 ? -13.477 -28.281 -21.891 1 93.38 74 HIS A CA 1
ATOM 591 C C . HIS A 1 74 ? -12.742 -28.328 -23.234 1 93.38 74 HIS A C 1
ATOM 593 O O . HIS A 1 74 ? -11.578 -27.953 -23.312 1 93.38 74 HIS A O 1
ATOM 599 N N . PHE A 1 75 ? -13.383 -28.719 -24.25 1 95.75 75 PHE A N 1
ATOM 600 C CA . PHE A 1 75 ? -12.773 -28.766 -25.578 1 95.75 75 PHE A CA 1
ATOM 601 C C . PHE A 1 75 ? -12.469 -27.359 -26.078 1 95.75 75 PHE A C 1
ATOM 603 O O . PHE A 1 75 ? -11.461 -27.141 -26.75 1 95.75 75 PHE A O 1
ATOM 610 N N . GLY A 1 76 ? -13.367 -26.516 -25.766 1 94.69 76 GLY A N 1
ATOM 611 C CA . GLY A 1 76 ? -13.094 -25.125 -26.094 1 94.69 76 GLY A CA 1
ATOM 612 C C . GLY A 1 76 ? -11.844 -24.594 -25.422 1 94.69 76 GLY A C 1
ATOM 613 O O . GLY A 1 76 ? -11.055 -23.875 -26.047 1 94.69 76 GLY A O 1
ATOM 614 N N . GLN A 1 77 ? -11.711 -24.891 -24.219 1 94.88 77 GLN A N 1
ATOM 615 C CA . GLN A 1 77 ? -10.531 -24.453 -23.469 1 94.88 77 GLN A CA 1
ATOM 616 C C . GLN A 1 77 ? -9.258 -25.062 -24.062 1 94.88 77 GLN A C 1
ATOM 618 O O . GLN A 1 77 ? -8.25 -24.359 -24.203 1 94.88 77 GLN A O 1
ATOM 623 N N . ILE A 1 78 ? -9.258 -26.25 -24.359 1 96.31 78 ILE A N 1
ATOM 624 C CA . ILE A 1 78 ? -8.102 -26.922 -24.953 1 96.31 78 ILE A CA 1
ATOM 625 C C . ILE A 1 78 ? -7.766 -26.266 -26.281 1 96.31 78 ILE A C 1
ATOM 627 O O . ILE A 1 78 ? -6.59 -26.078 -26.609 1 96.31 78 ILE A O 1
ATOM 631 N N . ALA A 1 79 ? -8.773 -25.938 -26.984 1 97.94 79 ALA A N 1
ATOM 632 C CA . ALA A 1 79 ? -8.555 -25.266 -28.266 1 97.94 79 ALA A CA 1
ATOM 633 C C . ALA A 1 79 ? -7.828 -23.938 -28.078 1 97.94 79 ALA A C 1
ATOM 635 O O . ALA A 1 79 ? -6.91 -23.609 -28.844 1 97.94 79 ALA A O 1
ATOM 636 N N . VAL A 1 80 ? -8.258 -23.219 -27.125 1 97.25 80 VAL A N 1
ATOM 637 C CA . VAL A 1 80 ? -7.625 -21.922 -26.844 1 97.25 80 VAL A CA 1
ATOM 638 C C . VAL A 1 80 ? -6.16 -22.141 -26.469 1 97.25 80 VAL A C 1
ATOM 640 O O . VAL A 1 80 ? -5.285 -21.391 -26.922 1 97.25 80 VAL A O 1
ATOM 643 N N . ILE A 1 81 ? -5.871 -23.125 -25.688 1 97 81 ILE A N 1
ATOM 644 C CA . ILE A 1 81 ? -4.508 -23.438 -25.281 1 97 81 ILE A CA 1
ATOM 645 C C . ILE A 1 81 ? -3.678 -23.844 -26.484 1 97 81 ILE A C 1
ATOM 647 O O . ILE A 1 81 ? -2.539 -23.391 -26.656 1 97 81 ILE A O 1
ATOM 651 N N . LEU A 1 82 ? -4.254 -24.609 -27.344 1 98 82 LEU A N 1
ATOM 652 C CA . LEU A 1 82 ? -3.549 -25.078 -28.531 1 98 82 LEU A CA 1
ATOM 653 C C . LEU A 1 82 ? -3.289 -23.922 -29.5 1 98 82 LEU A C 1
ATOM 655 O O . LEU A 1 82 ? -2.246 -23.891 -30.156 1 98 82 LEU A O 1
ATOM 659 N N . ILE A 1 83 ? -4.215 -23.031 -29.594 1 98.12 83 ILE A N 1
ATOM 660 C CA . ILE A 1 83 ? -4.012 -21.859 -30.422 1 98.12 83 ILE A CA 1
ATOM 661 C C . ILE A 1 83 ? -2.863 -21.016 -29.875 1 98.12 83 ILE A C 1
ATOM 663 O O . ILE A 1 83 ? -2.008 -20.547 -30.625 1 98.12 83 ILE A O 1
ATOM 667 N N . TRP A 1 84 ? -2.898 -20.859 -28.609 1 97.38 84 TRP A N 1
ATOM 668 C CA . TRP A 1 84 ? -1.822 -20.125 -27.969 1 97.38 84 TRP A CA 1
ATOM 669 C C . TRP A 1 84 ? -0.475 -20.797 -28.203 1 97.38 84 TRP A C 1
ATOM 671 O O . TRP A 1 84 ? 0.504 -20.125 -28.547 1 97.38 84 TRP A O 1
ATOM 681 N N . LEU A 1 85 ? -0.376 -22.078 -28.062 1 97.12 85 LEU A N 1
ATOM 682 C CA . LEU A 1 85 ? 0.854 -22.828 -28.281 1 97.12 85 LEU A CA 1
ATOM 683 C C . LEU A 1 85 ? 1.292 -22.734 -29.734 1 97.12 85 LEU A C 1
ATOM 685 O O . LEU A 1 85 ? 2.482 -22.594 -30.031 1 97.12 85 LEU A O 1
ATOM 689 N N . SER A 1 86 ? 0.326 -22.875 -30.594 1 98.06 86 SER A N 1
ATOM 690 C CA . SER A 1 86 ? 0.623 -22.719 -32 1 98.06 86 SER A CA 1
ATOM 691 C C . SER A 1 86 ? 1.247 -21.359 -32.312 1 98.06 86 SER A C 1
ATOM 693 O O . SER A 1 86 ? 2.184 -21.25 -33.094 1 98.06 86 SER A O 1
ATOM 695 N N . GLY A 1 87 ? 0.724 -20.391 -31.656 1 97.25 87 GLY A N 1
ATOM 696 C CA . GLY A 1 87 ? 1.296 -19.062 -31.797 1 97.25 87 GLY A CA 1
ATOM 697 C C . GLY A 1 87 ? 2.74 -18.984 -31.344 1 97.25 87 GLY A C 1
ATOM 698 O O . GLY A 1 87 ? 3.568 -18.344 -32 1 97.25 87 GLY A O 1
ATOM 699 N N . MET A 1 88 ? 3.076 -19.641 -30.312 1 97.19 88 MET A N 1
ATOM 700 C CA . MET A 1 88 ? 4.438 -19.625 -29.781 1 97.19 88 MET A CA 1
ATOM 701 C C . MET A 1 88 ? 5.391 -20.344 -30.734 1 97.19 88 MET A C 1
ATOM 703 O O . MET A 1 88 ? 6.512 -19.891 -30.969 1 97.19 88 MET A O 1
ATOM 707 N N . TYR A 1 89 ? 4.961 -21.438 -31.281 1 98.06 89 TYR A N 1
ATOM 708 C CA . TYR A 1 89 ? 5.773 -22.172 -32.25 1 98.06 89 TYR A CA 1
ATOM 709 C C . TYR A 1 89 ? 5.945 -21.375 -33.531 1 98.06 89 TYR A C 1
ATOM 711 O O . TYR A 1 89 ? 7.016 -21.422 -34.156 1 98.06 89 TYR A O 1
ATOM 719 N N . PHE A 1 90 ? 4.914 -20.672 -33.875 1 98.06 90 PHE A N 1
ATOM 720 C CA . PHE A 1 90 ? 4.984 -19.859 -35.094 1 98.06 90 PHE A CA 1
ATOM 721 C C . PHE A 1 90 ? 5.988 -18.719 -34.938 1 98.06 90 PHE A C 1
ATOM 723 O O . PHE A 1 90 ? 6.781 -18.453 -35.812 1 98.06 90 PHE A O 1
ATOM 730 N N . HIS A 1 91 ? 5.969 -18.141 -33.812 1 97 91 HIS A N 1
ATOM 731 C CA . HIS A 1 91 ? 6.938 -17.094 -33.531 1 97 91 HIS A CA 1
ATOM 732 C C . HIS A 1 91 ? 8.359 -17.641 -33.5 1 97 91 HIS A C 1
ATOM 734 O O . HIS A 1 91 ? 9.297 -16.969 -33.938 1 97 91 HIS A O 1
ATOM 740 N N . GLY A 1 92 ? 8.484 -18.844 -32.969 1 97 92 GLY A N 1
ATOM 741 C CA . GLY A 1 92 ? 9.773 -19.5 -33 1 97 92 GLY A CA 1
ATOM 742 C C . GLY A 1 92 ? 10.25 -19.812 -34.406 1 97 92 GLY A C 1
ATOM 743 O O . GLY A 1 92 ? 11.445 -19.766 -34.688 1 97 92 GLY A O 1
ATOM 744 N N . ALA A 1 93 ? 9.344 -19.984 -35.312 1 97.56 93 ALA A N 1
ATOM 745 C CA . ALA A 1 93 ? 9.656 -20.375 -36.688 1 97.56 93 ALA A CA 1
ATOM 746 C C . ALA A 1 93 ? 10.008 -19.156 -37.531 1 97.56 93 ALA A C 1
ATOM 748 O O . ALA A 1 93 ? 10.883 -19.219 -38.375 1 97.56 93 ALA A O 1
ATOM 749 N N . ARG A 1 94 ? 9.375 -18.016 -37.188 1 95.75 94 ARG A N 1
ATOM 750 C CA . ARG A 1 94 ? 9.453 -16.938 -38.156 1 95.75 94 ARG A CA 1
ATOM 751 C C . ARG A 1 94 ? 10.18 -15.727 -37.594 1 95.75 94 ARG A C 1
ATOM 753 O O . ARG A 1 94 ? 10.695 -14.898 -38.344 1 95.75 94 ARG A O 1
ATOM 760 N N . PHE A 1 95 ? 10.273 -15.609 -36.375 1 94.25 95 PHE A N 1
ATOM 761 C CA . PHE A 1 95 ? 10.781 -14.375 -35.75 1 94.25 95 PHE A CA 1
ATOM 762 C C . PHE A 1 95 ? 11.766 -14.688 -34.656 1 94.25 95 PHE A C 1
ATOM 764 O O . PHE A 1 95 ? 11.711 -14.07 -33.562 1 94.25 95 PHE A O 1
ATOM 771 N N . SER A 1 96 ? 12.617 -15.719 -34.875 1 96.19 96 SER A N 1
ATOM 772 C CA . SER A 1 96 ? 13.461 -16.109 -33.75 1 96.19 96 SER A CA 1
ATOM 773 C C . SER A 1 96 ? 14.891 -16.391 -34.219 1 96.19 96 SER A C 1
ATOM 775 O O . SER A 1 96 ? 15.18 -16.359 -35.406 1 96.19 96 SER A O 1
ATOM 777 N N . ASN A 1 97 ? 15.742 -16.516 -33.312 1 97.38 97 ASN A N 1
ATOM 778 C CA . ASN A 1 97 ? 17.109 -16.938 -33.531 1 97.38 97 ASN A CA 1
ATOM 779 C C . ASN A 1 97 ? 17.344 -18.375 -33.062 1 97.38 97 ASN A C 1
ATOM 781 O O . ASN A 1 97 ? 18.406 -18.703 -32.531 1 97.38 97 ASN A O 1
ATOM 785 N N . TYR A 1 98 ? 16.359 -19.25 -33.219 1 97.5 98 TYR A N 1
ATOM 786 C CA . TYR A 1 98 ? 16.391 -20.609 -32.656 1 97.5 98 TYR A CA 1
ATOM 787 C C . TYR A 1 98 ? 17.562 -21.406 -33.219 1 97.5 98 TYR A C 1
ATOM 789 O O . TYR A 1 98 ? 18.297 -22.047 -32.5 1 97.5 98 TYR A O 1
ATOM 797 N N . GLU A 1 99 ? 17.781 -21.375 -34.531 1 96.06 99 GLU A N 1
ATOM 798 C CA . GLU A 1 99 ? 18.844 -22.156 -35.156 1 96.06 99 GLU A CA 1
ATOM 799 C C . GLU A 1 99 ? 20.219 -21.672 -34.719 1 96.06 99 GLU A C 1
ATOM 801 O O . GLU A 1 99 ? 21.125 -22.469 -34.469 1 96.06 99 GLU A O 1
ATOM 806 N N . ALA A 1 100 ? 20.328 -20.344 -34.625 1 96.19 100 ALA A N 1
ATOM 807 C CA . ALA A 1 100 ? 21.578 -19.781 -34.125 1 96.19 100 ALA A CA 1
ATOM 808 C C . ALA A 1 100 ? 21.812 -20.203 -32.656 1 96.19 100 ALA A C 1
ATOM 810 O O . ALA A 1 100 ? 22.922 -20.531 -32.281 1 96.19 100 ALA A O 1
ATOM 811 N N . TRP A 1 101 ? 20.734 -20.156 -31.875 1 97 101 TRP A N 1
ATOM 812 C CA . TRP A 1 101 ? 20.812 -20.547 -30.469 1 97 101 TRP A CA 1
ATOM 813 C C . TRP A 1 101 ? 21.188 -22.016 -30.328 1 97 101 TRP A C 1
ATOM 815 O O . TRP A 1 101 ? 21.953 -22.375 -29.438 1 97 101 TRP A O 1
ATOM 825 N N . LEU A 1 102 ? 20.688 -22.906 -31.172 1 96.12 102 LEU A N 1
ATOM 826 C CA . LEU A 1 102 ? 20.984 -24.328 -31.141 1 96.12 102 LEU A CA 1
ATOM 827 C C . LEU A 1 102 ? 22.484 -24.578 -31.328 1 96.12 102 LEU A C 1
ATOM 829 O O . LEU A 1 102 ? 23.031 -25.516 -30.75 1 96.12 102 LEU A O 1
ATOM 833 N N . SER A 1 103 ? 23.094 -23.703 -32.062 1 94.19 103 SER A N 1
ATOM 834 C CA . SER A 1 103 ? 24.5 -23.875 -32.375 1 94.19 103 SER A CA 1
ATOM 835 C C . SER A 1 103 ? 25.375 -23.359 -31.219 1 94.19 103 SER A C 1
ATOM 837 O O . SER A 1 103 ? 26.516 -23.781 -31.062 1 94.19 103 SER A O 1
ATOM 839 N N . ASP A 1 104 ? 24.812 -22.375 -30.5 1 95.69 104 ASP A N 1
ATOM 840 C CA . ASP A 1 104 ? 25.594 -21.797 -29.391 1 95.69 104 ASP A CA 1
ATOM 841 C C . ASP A 1 104 ? 24.688 -21.359 -28.25 1 95.69 104 ASP A C 1
ATOM 843 O O . ASP A 1 104 ? 24.562 -20.156 -27.984 1 95.69 104 ASP A O 1
ATOM 847 N N . PRO A 1 105 ? 24.125 -22.297 -27.5 1 95.56 105 PRO A N 1
ATOM 848 C CA . PRO A 1 105 ? 23.125 -21.969 -26.484 1 95.56 105 PRO A CA 1
ATOM 849 C C . PRO A 1 105 ? 23.75 -21.281 -25.266 1 95.56 105 PRO A C 1
ATOM 851 O O . PRO A 1 105 ? 23.016 -20.734 -24.422 1 95.56 105 PRO A O 1
ATOM 854 N N . THR A 1 106 ? 25.031 -21.25 -25.062 1 95 106 THR A N 1
ATOM 855 C CA . THR A 1 106 ? 25.672 -20.672 -23.891 1 95 106 THR A CA 1
ATOM 856 C C . THR A 1 106 ? 25.938 -19.188 -24.078 1 95 106 THR A C 1
ATOM 858 O O . THR A 1 106 ? 26.125 -18.453 -23.109 1 95 106 THR A O 1
ATOM 861 N N . HIS A 1 107 ? 25.953 -18.688 -25.375 1 94.75 107 HIS A N 1
ATOM 862 C CA . HIS A 1 107 ? 26.312 -17.297 -25.609 1 94.75 107 HIS A CA 1
ATOM 863 C C . HIS A 1 107 ? 25.141 -16.531 -26.25 1 94.75 107 HIS A C 1
ATOM 865 O O . HIS A 1 107 ? 25.125 -15.297 -26.219 1 94.75 107 HIS A O 1
ATOM 871 N N . ILE A 1 108 ? 24.266 -17.266 -26.859 1 96.81 108 ILE A N 1
ATOM 872 C CA . ILE A 1 108 ? 23.125 -16.641 -27.531 1 96.81 108 ILE A CA 1
ATOM 873 C C . ILE A 1 108 ? 21.891 -16.75 -26.656 1 96.81 108 ILE A C 1
ATOM 875 O O . ILE A 1 108 ? 21.562 -17.844 -26.156 1 96.81 108 ILE A O 1
ATOM 879 N N . LYS A 1 109 ? 21.172 -15.68 -26.453 1 96.75 109 LYS A N 1
ATOM 880 C CA . LYS A 1 109 ? 19.953 -15.664 -25.656 1 96.75 109 LYS A CA 1
ATOM 881 C C . LYS A 1 109 ? 18.719 -15.891 -26.531 1 96.75 109 LYS A C 1
ATOM 883 O O . LYS A 1 109 ? 18.656 -15.414 -27.672 1 96.75 109 LYS A O 1
ATOM 888 N N . PRO A 1 110 ? 17.719 -16.578 -25.984 1 97.5 110 PRO A N 1
ATOM 889 C CA . PRO A 1 110 ? 16.531 -16.875 -26.766 1 97.5 110 PRO A CA 1
ATOM 890 C C . PRO A 1 110 ? 15.688 -15.633 -27.062 1 97.5 110 PRO A C 1
ATOM 892 O O . PRO A 1 110 ? 15.398 -14.852 -26.156 1 97.5 110 PRO A O 1
ATOM 895 N N . SER A 1 111 ? 15.305 -15.453 -28.297 1 97.75 111 SER A N 1
ATOM 896 C CA . SER A 1 111 ? 14.398 -14.398 -28.734 1 97.75 111 SER A CA 1
ATOM 897 C C . SER A 1 111 ? 13.469 -14.891 -29.828 1 97.75 111 SER A C 1
ATOM 899 O O . SER A 1 111 ? 13.883 -15.648 -30.719 1 97.75 111 SER A O 1
ATOM 901 N N . ALA A 1 112 ? 12.188 -14.57 -29.672 1 96.69 112 ALA A N 1
ATOM 902 C CA . ALA A 1 112 ? 11.211 -15 -30.672 1 96.69 112 ALA A CA 1
ATOM 903 C C . ALA A 1 112 ? 10.219 -13.883 -30.984 1 96.69 112 ALA A C 1
ATOM 905 O O . ALA A 1 112 ? 9.055 -14.148 -31.297 1 96.69 112 ALA A O 1
ATOM 906 N N . GLN A 1 113 ? 10.641 -12.68 -30.766 1 94.12 113 GLN A N 1
ATOM 907 C CA . GLN A 1 113 ? 9.797 -11.523 -31.062 1 94.12 113 GLN A CA 1
ATOM 908 C C . GLN A 1 113 ? 10.633 -10.312 -31.438 1 94.12 113 GLN A C 1
ATOM 910 O O . GLN A 1 113 ? 11.664 -10.039 -30.812 1 94.12 113 GLN A O 1
ATOM 915 N N . VAL A 1 114 ? 10.227 -9.664 -32.531 1 94.81 114 VAL A N 1
ATOM 916 C CA . VAL A 1 114 ? 10.852 -8.422 -32.969 1 94.81 114 VAL A CA 1
ATOM 917 C C . VAL A 1 114 ? 9.812 -7.297 -32.969 1 94.81 114 VAL A C 1
ATOM 919 O O . VAL A 1 114 ? 8.734 -7.453 -33.562 1 94.81 114 VAL A O 1
ATOM 922 N N . VAL A 1 115 ? 10.102 -6.281 -32.344 1 94.56 115 VAL A N 1
ATOM 923 C CA . VAL A 1 115 ? 9.188 -5.145 -32.281 1 94.56 115 VAL A CA 1
ATOM 924 C C . VAL A 1 115 ? 9.453 -4.211 -33.438 1 94.56 115 VAL A C 1
ATOM 926 O O . VAL A 1 115 ? 10.594 -3.844 -33.719 1 94.56 115 VAL A O 1
ATOM 929 N N . TRP A 1 116 ? 8.344 -3.809 -34.094 1 93.06 116 TRP A N 1
ATOM 930 C CA . TRP A 1 116 ? 8.453 -2.938 -35.281 1 93.06 116 TRP A CA 1
ATOM 931 C C . TRP A 1 116 ? 8.594 -1.479 -34.844 1 93.06 116 TRP A C 1
ATOM 933 O O . TRP A 1 116 ? 8.008 -1.057 -33.844 1 93.06 116 TRP A O 1
ATOM 943 N N . PRO A 1 117 ? 9.453 -0.814 -35.656 1 91.5 117 PRO A N 1
ATOM 944 C CA . PRO A 1 117 ? 9.648 0.603 -35.344 1 91.5 117 PRO A CA 1
ATOM 945 C C . PRO A 1 117 ? 8.453 1.467 -35.75 1 91.5 117 PRO A C 1
ATOM 947 O O . PRO A 1 117 ? 8.211 1.692 -36.938 1 91.5 117 PRO A O 1
ATOM 950 N N . ILE A 1 118 ? 7.637 1.896 -34.844 1 89.38 118 ILE A N 1
ATOM 951 C CA . ILE A 1 118 ? 6.492 2.758 -35.125 1 89.38 118 ILE A CA 1
ATOM 952 C C . ILE A 1 118 ? 6.691 4.109 -34.438 1 89.38 118 ILE A C 1
ATOM 954 O O . ILE A 1 118 ? 6.664 5.152 -35.094 1 89.38 118 ILE A O 1
ATOM 958 N N . VAL A 1 119 ? 6.891 4.078 -33.094 1 86.88 119 VAL A N 1
ATOM 959 C CA . VAL A 1 119 ? 7.02 5.32 -32.344 1 86.88 119 VAL A CA 1
ATOM 960 C C . VAL A 1 119 ? 8.266 5.262 -31.453 1 86.88 119 VAL A C 1
ATOM 962 O O . VAL A 1 119 ? 8.312 5.891 -30.391 1 86.88 119 VAL A O 1
ATOM 965 N N . GLY A 1 120 ? 9.219 4.418 -31.812 1 88.88 120 GLY A N 1
ATOM 966 C CA . GLY A 1 120 ? 10.461 4.371 -31.062 1 88.88 120 GLY A CA 1
ATOM 967 C C . GLY A 1 120 ? 10.617 3.104 -30.25 1 88.88 120 GLY A C 1
ATOM 968 O O . GLY A 1 120 ? 11.672 2.861 -29.656 1 88.88 120 GLY A O 1
ATOM 969 N N . GLN A 1 121 ? 9.648 2.197 -30.219 1 91.19 121 GLN A N 1
ATOM 970 C CA . GLN A 1 121 ? 9.664 1.007 -29.375 1 91.19 121 GLN A CA 1
ATOM 971 C C . GLN A 1 121 ? 10.641 -0.037 -29.906 1 91.19 121 GLN A C 1
ATOM 973 O O . GLN A 1 121 ? 10.898 -1.048 -29.25 1 91.19 121 GLN A O 1
ATOM 978 N N . GLU A 1 122 ? 11.344 0.203 -31.062 1 94.25 122 GLU A N 1
ATOM 979 C CA . GLU A 1 122 ? 12.352 -0.713 -31.578 1 94.25 122 GLU A CA 1
ATOM 980 C C . GLU A 1 122 ? 13.555 -0.819 -30.641 1 94.25 122 GLU A C 1
ATOM 982 O O . GLU A 1 122 ? 14.359 -1.746 -30.766 1 94.25 122 GLU A O 1
ATOM 987 N N . ILE A 1 123 ? 13.633 0.108 -29.688 1 94.94 123 ILE A N 1
ATOM 988 C CA . ILE A 1 123 ? 14.711 0.078 -28.719 1 94.94 123 ILE A CA 1
ATOM 989 C C . ILE A 1 123 ? 14.617 -1.196 -27.875 1 94.94 123 ILE A C 1
ATOM 991 O O . ILE A 1 123 ? 15.602 -1.632 -27.281 1 94.94 123 ILE A O 1
ATOM 995 N N . LEU A 1 124 ? 13.469 -1.831 -27.859 1 95.88 124 LEU A N 1
ATOM 996 C CA . LEU A 1 124 ? 13.227 -3.045 -27.094 1 95.88 124 LEU A CA 1
ATOM 997 C C . LEU A 1 124 ? 13.961 -4.23 -27.703 1 95.88 124 LEU A C 1
ATOM 999 O O . LEU A 1 124 ? 14.156 -5.254 -27.031 1 95.88 124 LEU A O 1
ATOM 1003 N N . ASN A 1 125 ? 14.289 -4.094 -28.953 1 97.31 125 ASN A N 1
ATOM 1004 C CA . ASN A 1 125 ? 15.062 -5.133 -29.625 1 97.31 125 ASN A CA 1
ATOM 1005 C C . ASN A 1 125 ? 16.531 -5.082 -29.219 1 97.31 125 ASN A C 1
ATOM 1007 O O . ASN A 1 125 ? 17.328 -4.375 -29.844 1 97.31 125 ASN A O 1
ATOM 1011 N N . GLY A 1 126 ? 16.922 -5.828 -28.203 1 95.75 126 GLY A N 1
ATOM 1012 C CA . GLY A 1 126 ? 18.297 -5.887 -27.766 1 95.75 126 GLY A CA 1
ATOM 1013 C C . GLY A 1 126 ? 19.141 -6.887 -28.531 1 95.75 126 GLY A C 1
ATOM 1014 O O . GLY A 1 126 ? 18.609 -7.688 -29.312 1 95.75 126 GLY A O 1
ATOM 1015 N N . ASP A 1 127 ? 20.406 -6.73 -28.391 1 95.75 127 ASP A N 1
ATOM 1016 C CA . ASP A 1 127 ? 21.312 -7.723 -28.984 1 95.75 127 ASP A CA 1
ATOM 1017 C C . ASP A 1 127 ? 21.312 -9.008 -28.156 1 95.75 127 ASP A C 1
ATOM 1019 O O . ASP A 1 127 ? 21.828 -9.047 -27.047 1 95.75 127 ASP A O 1
ATOM 1023 N N . VAL A 1 128 ? 20.797 -10.055 -28.703 1 96.19 128 VAL A N 1
ATOM 1024 C CA . VAL A 1 128 ? 20.672 -11.312 -27.984 1 96.19 128 VAL A CA 1
ATOM 1025 C C . VAL A 1 128 ? 21.703 -12.312 -28.484 1 96.19 128 VAL A C 1
ATOM 1027 O O . VAL A 1 128 ? 21.734 -13.461 -28.047 1 96.19 128 VAL A O 1
ATOM 1030 N N . GLY A 1 129 ? 22.5 -11.906 -29.422 1 95 129 GLY A N 1
ATOM 1031 C CA . GLY A 1 129 ? 23.516 -12.773 -30 1 95 129 GLY A CA 1
ATOM 1032 C C . GLY A 1 129 ? 23.047 -13.484 -31.266 1 95 129 GLY A C 1
ATOM 1033 O O . GLY A 1 129 ? 21.875 -13.398 -31.625 1 95 129 GLY A O 1
ATOM 1034 N N . GLY A 1 130 ? 24.016 -14.078 -32 1 93.69 130 GLY A N 1
ATOM 1035 C CA . GLY A 1 130 ? 23.719 -14.828 -33.219 1 93.69 130 GLY A CA 1
ATOM 1036 C C . GLY A 1 130 ? 23.297 -13.953 -34.375 1 93.69 130 GLY A C 1
ATOM 1037 O O . GLY A 1 130 ? 22.562 -14.391 -35.25 1 93.69 130 GLY A O 1
ATOM 1038 N N . GLY A 1 131 ? 23.641 -12.695 -34.25 1 94.06 131 GLY A N 1
ATOM 1039 C CA . GLY A 1 131 ? 23.312 -11.773 -35.312 1 94.06 131 GLY A CA 1
ATOM 1040 C C . GLY A 1 131 ? 21.844 -11.391 -35.312 1 94.06 131 GLY A C 1
ATOM 1041 O O . GLY A 1 131 ? 21.281 -11.062 -36.375 1 94.06 131 GLY A O 1
ATOM 1042 N N . PHE A 1 132 ? 21.234 -11.484 -34.188 1 95.38 132 PHE A N 1
ATOM 1043 C CA . PHE A 1 132 ? 19.797 -11.227 -34.094 1 95.38 132 PHE A CA 1
ATOM 1044 C C . PHE A 1 132 ? 19.516 -10.148 -33.062 1 95.38 132 PHE A C 1
ATOM 1046 O O . PHE A 1 132 ? 20.156 -10.117 -32 1 95.38 132 PHE A O 1
ATOM 1053 N N . GLN A 1 133 ? 18.625 -9.188 -33.406 1 95.75 133 GLN A N 1
ATOM 1054 C CA . GLN A 1 133 ? 18.125 -8.18 -32.469 1 95.75 133 GLN A CA 1
ATOM 1055 C C . GLN A 1 133 ? 16.641 -8.367 -32.219 1 95.75 133 GLN A C 1
ATOM 1057 O O . GLN A 1 133 ? 15.836 -8.391 -33.156 1 95.75 133 GLN A O 1
ATOM 1062 N N . GLY A 1 134 ? 16.25 -8.609 -31 1 96.5 134 GLY A N 1
ATOM 1063 C CA . GLY A 1 134 ? 14.867 -8.844 -30.609 1 96.5 134 GLY A CA 1
ATOM 1064 C C . GLY A 1 134 ? 14.664 -8.844 -29.109 1 96.5 134 GLY A C 1
ATOM 1065 O O . GLY A 1 134 ? 15.555 -8.453 -28.344 1 96.5 134 GLY A O 1
ATOM 1066 N N . VAL A 1 135 ? 13.453 -9.18 -28.688 1 95.94 135 VAL A N 1
ATOM 1067 C CA . VAL A 1 135 ? 13.109 -9.234 -27.266 1 95.94 135 VAL A CA 1
ATOM 1068 C C . VAL A 1 135 ? 13.508 -10.594 -26.688 1 95.94 135 VAL A C 1
ATOM 1070 O O . VAL A 1 135 ? 13.141 -11.633 -27.219 1 95.94 135 VAL A O 1
ATOM 1073 N N . GLN A 1 136 ? 14.297 -10.555 -25.656 1 96.19 136 GLN A N 1
ATOM 1074 C CA . GLN A 1 136 ? 14.664 -11.805 -24.984 1 96.19 136 GLN A CA 1
ATOM 1075 C C . GLN A 1 136 ? 13.453 -12.453 -24.328 1 96.19 136 GLN A C 1
ATOM 1077 O O . GLN A 1 136 ? 12.664 -11.781 -23.656 1 96.19 136 GLN A O 1
ATOM 1082 N N . ILE A 1 137 ? 13.289 -13.719 -24.531 1 95.5 137 ILE A N 1
ATOM 1083 C CA . ILE A 1 137 ? 12.148 -14.398 -23.922 1 95.5 137 ILE A CA 1
ATOM 1084 C C . ILE A 1 137 ? 12.633 -15.305 -22.781 1 95.5 137 ILE A C 1
ATOM 1086 O O . ILE A 1 137 ? 13.758 -15.805 -22.828 1 95.5 137 ILE A O 1
ATOM 1090 N N . THR A 1 138 ? 11.852 -15.508 -21.781 1 96.62 138 THR A N 1
ATOM 1091 C CA . THR A 1 138 ? 12.156 -16.328 -20.609 1 96.62 138 THR A CA 1
ATOM 1092 C C . THR A 1 138 ? 11.07 -17.359 -20.359 1 96.62 138 THR A C 1
ATOM 1094 O O . THR A 1 138 ? 10.719 -17.641 -19.203 1 96.62 138 THR A O 1
ATOM 1097 N N . SER A 1 139 ? 10.562 -17.938 -21.422 1 94.81 139 SER A N 1
ATOM 1098 C CA . SER A 1 139 ? 9.43 -18.844 -21.344 1 94.81 139 SER A CA 1
ATOM 1099 C C . SER A 1 139 ? 9.898 -20.297 -21.219 1 94.81 139 SER A C 1
ATOM 1101 O O . SER A 1 139 ? 9.148 -21.156 -20.766 1 94.81 139 SER A O 1
ATOM 1103 N N . GLY A 1 140 ? 11.023 -20.609 -21.641 1 96.69 140 GLY A N 1
ATOM 1104 C CA . GLY A 1 140 ? 11.539 -21.969 -21.594 1 96.69 140 GLY A CA 1
ATOM 1105 C C . GLY A 1 140 ? 11.219 -22.766 -22.844 1 96.69 140 GLY A C 1
ATOM 1106 O O . GLY A 1 140 ? 11.562 -23.953 -22.938 1 96.69 140 GLY A O 1
ATOM 1107 N N . PHE A 1 141 ? 10.758 -22.125 -23.906 1 97.44 141 PHE A N 1
ATOM 1108 C CA . PHE A 1 141 ? 10.336 -22.828 -25.109 1 97.44 141 PHE A CA 1
ATOM 1109 C C . PHE A 1 141 ? 11.539 -23.344 -25.875 1 97.44 141 PHE A C 1
ATOM 1111 O O . PHE A 1 141 ? 11.516 -24.469 -26.406 1 97.44 141 PHE A O 1
ATOM 1118 N N . PHE A 1 142 ? 12.625 -22.531 -25.953 1 98.06 142 PHE A N 1
ATOM 1119 C CA . PHE A 1 142 ? 13.82 -22.969 -26.672 1 98.06 142 PHE A CA 1
ATOM 1120 C C . PHE A 1 142 ? 14.367 -24.266 -26.078 1 98.06 142 PHE A C 1
ATOM 1122 O O . PHE A 1 142 ? 14.719 -25.188 -26.812 1 98.06 142 PHE A O 1
ATOM 1129 N N . GLN A 1 143 ? 14.352 -24.297 -24.766 1 97.81 143 GLN A N 1
ATOM 1130 C CA . GLN A 1 143 ? 14.859 -25.469 -24.062 1 97.81 143 GLN A CA 1
ATOM 1131 C C . GLN A 1 143 ? 13.961 -26.688 -24.297 1 97.81 143 GLN A C 1
ATOM 1133 O O . GLN A 1 143 ? 14.453 -27.797 -24.5 1 97.81 143 GLN A O 1
ATOM 1138 N N . ILE A 1 144 ? 12.672 -26.469 -24.344 1 97.31 144 ILE A N 1
ATOM 1139 C CA . ILE A 1 144 ? 11.719 -27.547 -24.562 1 97.31 144 ILE A CA 1
ATOM 1140 C C . ILE A 1 144 ? 11.852 -28.047 -26 1 97.31 144 ILE A C 1
ATOM 1142 O O . ILE A 1 144 ? 11.797 -29.25 -26.25 1 97.31 144 ILE A O 1
ATOM 1146 N N . TRP A 1 145 ? 11.992 -27.156 -26.953 1 97.94 145 TRP A N 1
ATOM 1147 C CA . TRP A 1 145 ? 12.117 -27.516 -28.359 1 97.94 145 TRP A CA 1
ATOM 1148 C C . TRP A 1 145 ? 13.391 -28.344 -28.578 1 97.94 145 TRP A C 1
ATOM 1150 O O . TRP A 1 145 ? 13.352 -29.375 -29.25 1 97.94 145 TRP A O 1
ATOM 1160 N N . ARG A 1 146 ? 14.484 -27.875 -28.031 1 97.56 146 ARG A N 1
ATOM 1161 C CA . ARG A 1 146 ? 15.742 -28.594 -28.156 1 97.56 146 ARG A CA 1
ATOM 1162 C C . ARG A 1 146 ? 15.633 -29.984 -27.516 1 97.56 146 ARG A C 1
ATOM 1164 O O . ARG A 1 146 ? 16.062 -30.969 -28.109 1 97.56 146 ARG A O 1
ATOM 1171 N N . ALA A 1 147 ? 15.047 -30.047 -26.344 1 97.69 147 ALA A N 1
ATOM 1172 C CA . ALA A 1 147 ? 14.891 -31.328 -25.625 1 97.69 147 ALA A CA 1
ATOM 1173 C C . ALA A 1 147 ? 14.023 -32.281 -26.438 1 97.69 147 ALA A C 1
ATOM 1175 O O . ALA A 1 147 ? 14.227 -33.5 -26.375 1 97.69 147 ALA A O 1
ATOM 1176 N N . SER A 1 148 ? 13.086 -31.75 -27.203 1 97.25 148 SER A N 1
ATOM 1177 C CA . SER A 1 148 ? 12.156 -32.594 -27.969 1 97.25 148 SER A CA 1
ATOM 1178 C C . SER A 1 148 ? 12.797 -33.062 -29.266 1 97.25 148 SER A C 1
ATOM 1180 O O . SER A 1 148 ? 12.266 -33.969 -29.922 1 97.25 148 SER A O 1
ATOM 1182 N N . GLY A 1 149 ? 13.867 -32.469 -29.688 1 97.19 149 GLY A N 1
ATOM 1183 C CA . GLY A 1 149 ? 14.578 -32.938 -30.875 1 97.19 149 GLY A CA 1
ATOM 1184 C C . GLY A 1 149 ? 14.305 -32.062 -32.094 1 97.19 149 GLY A C 1
ATOM 1185 O O . GLY A 1 149 ? 14.492 -32.531 -33.25 1 97.19 149 GLY A O 1
ATOM 1186 N N . ILE A 1 150 ? 13.922 -30.828 -31.891 1 97.69 150 ILE A N 1
ATOM 1187 C CA . ILE A 1 150 ? 13.68 -29.922 -33 1 97.69 150 ILE A CA 1
ATOM 1188 C C . ILE A 1 150 ? 14.984 -29.219 -33.406 1 97.69 150 ILE A C 1
ATOM 1190 O O . ILE A 1 150 ? 15.633 -28.594 -32.562 1 97.69 150 ILE A O 1
ATOM 1194 N N . THR A 1 151 ? 15.328 -29.312 -34.688 1 97.31 151 THR A N 1
ATOM 1195 C CA . THR A 1 151 ? 16.641 -28.812 -35.094 1 97.31 151 THR A CA 1
ATOM 1196 C C . THR A 1 151 ? 16.5 -27.719 -36.156 1 97.31 151 THR A C 1
ATOM 1198 O O . THR A 1 151 ? 17.484 -27.094 -36.531 1 97.31 151 THR A O 1
ATOM 1201 N N . SER A 1 152 ? 15.219 -27.484 -36.625 1 95.69 152 SER A N 1
ATOM 1202 C CA . SER A 1 152 ? 15.055 -26.5 -37.688 1 95.69 152 SER A CA 1
ATOM 1203 C C . SER A 1 152 ? 13.789 -25.672 -37.5 1 95.69 152 SER A C 1
ATOM 1205 O O . SER A 1 152 ? 12.844 -26.141 -36.844 1 95.69 152 SER A O 1
ATOM 1207 N N . GLU A 1 153 ? 13.75 -24.516 -38.094 1 95.88 153 GLU A N 1
ATOM 1208 C CA . GLU A 1 153 ? 12.586 -23.641 -38.031 1 95.88 153 GLU A CA 1
ATOM 1209 C C . GLU A 1 153 ? 11.414 -24.203 -38.844 1 95.88 153 GLU A C 1
ATOM 1211 O O . GLU A 1 153 ? 10.258 -23.953 -38.5 1 95.88 153 GLU A O 1
ATOM 1216 N N . LEU A 1 154 ? 11.789 -24.953 -39.812 1 95.94 154 LEU A N 1
ATOM 1217 C CA . LEU A 1 154 ? 10.742 -25.594 -40.594 1 95.94 154 LEU A CA 1
ATOM 1218 C C . LEU A 1 154 ? 9.945 -26.562 -39.719 1 95.94 154 LEU A C 1
ATOM 1220 O O . LEU A 1 154 ? 8.727 -26.688 -39.875 1 95.94 154 LEU A O 1
ATOM 1224 N N . GLN A 1 155 ? 10.68 -27.328 -38.938 1 96.94 155 GLN A N 1
ATOM 1225 C CA . GLN A 1 155 ? 9.992 -28.234 -38.031 1 96.94 155 GLN A CA 1
ATOM 1226 C C . GLN A 1 155 ? 9.078 -27.469 -37.062 1 96.94 155 GLN A C 1
ATOM 1228 O O . GLN A 1 155 ? 7.98 -27.922 -36.75 1 96.94 155 GLN A O 1
ATOM 1233 N N . LEU A 1 156 ? 9.531 -26.281 -36.594 1 98 156 LEU A N 1
ATOM 1234 C CA . LEU A 1 156 ? 8.695 -25.453 -35.719 1 98 156 LEU A CA 1
ATOM 1235 C C . LEU A 1 156 ? 7.457 -24.969 -36.469 1 98 156 LEU A C 1
ATOM 1237 O O . LEU A 1 156 ? 6.352 -24.984 -35.938 1 98 156 LEU A O 1
ATOM 1241 N N . TYR A 1 157 ? 7.676 -24.531 -37.688 1 97.94 157 TYR A N 1
ATOM 1242 C CA . TYR A 1 157 ? 6.562 -24.062 -38.531 1 97.94 157 TYR A CA 1
ATOM 1243 C C . TYR A 1 157 ? 5.543 -25.172 -38.75 1 97.94 157 TYR A C 1
ATOM 1245 O O . TYR A 1 157 ? 4.336 -24.953 -38.625 1 97.94 157 TYR A O 1
ATOM 1253 N N . SER A 1 158 ? 6.039 -26.359 -39.031 1 97.44 158 SER A N 1
ATOM 1254 C CA . SER A 1 158 ? 5.164 -27.5 -39.25 1 97.44 158 SER A CA 1
ATOM 1255 C C . SER A 1 158 ? 4.395 -27.859 -38 1 97.44 158 SER A C 1
ATOM 1257 O O . SER A 1 158 ? 3.215 -28.203 -38.062 1 97.44 158 SER A O 1
ATOM 1259 N N . THR A 1 159 ? 5.062 -27.828 -36.906 1 97.31 159 THR A N 1
ATOM 1260 C CA . THR A 1 159 ? 4.41 -28.125 -35.625 1 97.31 159 THR A CA 1
ATOM 1261 C C . THR A 1 159 ? 3.344 -27.078 -35.312 1 97.31 159 THR A C 1
ATOM 1263 O O . THR A 1 159 ? 2.297 -27.391 -34.75 1 97.31 159 THR A O 1
ATOM 1266 N N . ALA A 1 160 ? 3.648 -25.781 -35.656 1 98.31 160 ALA A N 1
ATOM 1267 C CA . ALA A 1 160 ? 2.662 -24.719 -35.469 1 98.31 160 ALA A CA 1
ATOM 1268 C C . ALA A 1 160 ? 1.387 -25.016 -36.25 1 98.31 160 ALA A C 1
ATOM 1270 O O . ALA A 1 160 ? 0.279 -24.859 -35.75 1 98.31 160 ALA A O 1
ATOM 1271 N N . ILE A 1 161 ? 1.571 -25.438 -37.438 1 98.12 161 ILE A N 1
ATOM 1272 C CA . ILE A 1 161 ? 0.429 -25.781 -38.281 1 98.12 161 ILE A CA 1
ATOM 1273 C C . ILE A 1 161 ? -0.304 -26.984 -37.688 1 98.12 161 ILE A C 1
ATOM 1275 O O . ILE A 1 161 ? -1.536 -27.016 -37.656 1 98.12 161 ILE A O 1
ATOM 1279 N N . GLY A 1 162 ? 0.469 -28.016 -37.281 1 97.75 162 GLY A N 1
ATOM 1280 C CA . GLY A 1 162 ? -0.133 -29.141 -36.594 1 97.75 162 GLY A CA 1
ATOM 1281 C C . GLY A 1 162 ? -0.949 -28.75 -35.375 1 97.75 162 GLY A C 1
ATOM 1282 O O . GLY A 1 162 ? -2.006 -29.328 -35.125 1 97.75 162 GLY A O 1
ATOM 1283 N N . GLY A 1 163 ? -0.426 -27.781 -34.625 1 97.88 163 GLY A N 1
ATOM 1284 C CA . GLY A 1 163 ? -1.165 -27.266 -33.469 1 97.88 163 GLY A CA 1
ATOM 1285 C C . GLY A 1 163 ? -2.484 -26.625 -33.844 1 97.88 163 GLY A C 1
ATOM 1286 O O . GLY A 1 163 ? -3.488 -26.797 -33.156 1 97.88 163 GLY A O 1
ATOM 1287 N N . LEU A 1 164 ? -2.521 -25.875 -34.906 1 97.88 164 LEU A N 1
ATOM 1288 C CA . LEU A 1 164 ? -3.75 -25.234 -35.375 1 97.88 164 LEU A CA 1
ATOM 1289 C C . LEU A 1 164 ? -4.762 -26.281 -35.812 1 97.88 164 LEU A C 1
ATOM 1291 O O . LEU A 1 164 ? -5.965 -26.125 -35.594 1 97.88 164 LEU A O 1
ATOM 1295 N N . VAL A 1 165 ? -4.246 -27.312 -36.5 1 98.25 165 VAL A N 1
ATOM 1296 C CA . VAL A 1 165 ? -5.117 -28.391 -36.938 1 98.25 165 VAL A CA 1
ATOM 1297 C C . VAL A 1 165 ? -5.738 -29.094 -35.719 1 98.25 165 VAL A C 1
ATOM 1299 O O . VAL A 1 165 ? -6.941 -29.359 -35.719 1 98.25 165 VAL A O 1
ATOM 1302 N N . LEU A 1 166 ? -4.922 -29.375 -34.781 1 97.81 166 LEU A N 1
ATOM 1303 C CA . LEU A 1 166 ? -5.43 -30 -33.562 1 97.81 166 LEU A CA 1
ATOM 1304 C C . LEU A 1 166 ? -6.449 -29.109 -32.875 1 97.81 166 LEU A C 1
ATOM 1306 O O . LEU A 1 166 ? -7.426 -29.609 -32.281 1 97.81 166 LEU A O 1
ATOM 1310 N N . ALA A 1 167 ? -6.164 -27.781 -32.812 1 98.38 167 ALA A N 1
ATOM 1311 C CA . ALA A 1 167 ? -7.105 -26.844 -32.219 1 98.38 167 ALA A CA 1
ATOM 1312 C C . ALA A 1 167 ? -8.461 -26.891 -32.906 1 98.38 167 ALA A C 1
ATOM 1314 O O . ALA A 1 167 ? -9.508 -26.891 -32.281 1 98.38 167 ALA A O 1
ATOM 1315 N N . THR A 1 168 ? -8.43 -26.969 -34.219 1 98.06 168 THR A N 1
ATOM 1316 C CA . THR A 1 168 ? -9.656 -27.031 -35 1 98.06 168 THR A CA 1
ATOM 1317 C C . THR A 1 168 ? -10.406 -28.328 -34.719 1 98.06 168 THR A C 1
ATOM 1319 O O . THR A 1 168 ? -11.633 -28.328 -34.562 1 98.06 168 THR A O 1
ATOM 1322 N N . LEU A 1 169 ? -9.703 -29.391 -34.625 1 97.75 169 LEU A N 1
ATOM 1323 C CA . LEU A 1 169 ? -10.32 -30.672 -34.344 1 97.75 169 LEU A CA 1
ATOM 1324 C C . LEU A 1 169 ? -10.961 -30.656 -32.938 1 97.75 169 LEU A C 1
ATOM 1326 O O . LEU A 1 169 ? -12.031 -31.234 -32.75 1 97.75 169 LEU A O 1
ATOM 1330 N N . THR A 1 170 ? -10.289 -30.078 -32.094 1 97.5 170 THR A N 1
ATOM 1331 C CA . THR A 1 170 ? -10.836 -29.984 -30.734 1 97.5 170 THR A CA 1
ATOM 1332 C C . THR A 1 170 ? -12.094 -29.125 -30.719 1 97.5 170 THR A C 1
ATOM 1334 O O . THR A 1 170 ? -13.039 -29.422 -29.984 1 97.5 170 THR A O 1
ATOM 1337 N N . LEU A 1 171 ? -12.125 -28.047 -31.422 1 96.56 171 LEU A N 1
ATOM 1338 C CA . LEU A 1 171 ? -13.336 -27.219 -31.516 1 96.56 171 LEU A CA 1
ATOM 1339 C C . LEU A 1 171 ? -14.492 -28.031 -32.094 1 96.56 171 LEU A C 1
ATOM 1341 O O . LEU A 1 171 ? -15.617 -27.938 -31.609 1 96.56 171 LEU A O 1
ATOM 1345 N N . ILE A 1 172 ? -14.141 -28.812 -33.094 1 96.12 172 ILE A N 1
ATOM 1346 C CA . ILE A 1 172 ? -15.148 -29.688 -33.719 1 96.12 172 ILE A CA 1
ATOM 1347 C C . ILE A 1 172 ? -15.594 -30.75 -32.719 1 96.12 172 ILE A C 1
ATOM 1349 O O . ILE A 1 172 ? -16.766 -31.109 -32.656 1 96.12 172 ILE A O 1
ATOM 1353 N N . GLY A 1 173 ? -14.594 -31.234 -32.031 1 95.56 173 GLY A N 1
ATOM 1354 C CA . GLY A 1 173 ? -14.93 -32.188 -31 1 95.56 173 GLY A CA 1
ATOM 1355 C C . GLY A 1 173 ? -15.914 -31.641 -29.984 1 95.56 173 GLY A C 1
ATOM 1356 O O . GLY A 1 173 ? -16.859 -32.312 -29.578 1 95.56 173 GLY A O 1
ATOM 1357 N N . GLY A 1 174 ? -15.75 -30.422 -29.484 1 94.88 174 GLY A N 1
ATOM 1358 C CA . GLY A 1 174 ? -16.688 -29.797 -28.578 1 94.88 174 GLY A CA 1
ATOM 1359 C C . GLY A 1 174 ? -18.078 -29.625 -29.172 1 94.88 174 GLY A C 1
ATOM 1360 O O . GLY A 1 174 ? -19.078 -29.875 -28.516 1 94.88 174 GLY A O 1
ATOM 1361 N N . TRP A 1 175 ? -18.125 -29.141 -30.422 1 93.31 175 TRP A N 1
ATOM 1362 C CA . TRP A 1 175 ? -19.375 -29 -31.141 1 93.31 175 TRP A CA 1
ATOM 1363 C C . TRP A 1 175 ? -20.078 -30.359 -31.297 1 93.31 175 TRP A C 1
ATOM 1365 O O . TRP A 1 175 ? -21.281 -30.469 -31.062 1 93.31 175 TRP A O 1
ATOM 1375 N N . TYR A 1 176 ? -19.312 -31.359 -31.688 1 94.31 176 TYR A N 1
ATOM 1376 C CA . TYR A 1 176 ? -19.844 -32.688 -31.953 1 94.31 176 TYR A CA 1
ATOM 1377 C C . TYR A 1 176 ? -20.453 -33.312 -30.703 1 94.31 176 TYR A C 1
ATOM 1379 O O . TYR A 1 176 ? -21.547 -33.844 -30.734 1 94.31 176 TYR A O 1
ATOM 1387 N N . HIS A 1 177 ? -19.859 -33.188 -29.562 1 93.56 177 HIS A N 1
ATOM 1388 C CA . HIS A 1 177 ? -20.281 -33.844 -28.344 1 93.56 177 HIS A CA 1
ATOM 1389 C C . HIS A 1 177 ? -21.391 -33.094 -27.641 1 93.56 177 HIS A C 1
ATOM 1391 O O . HIS A 1 177 ? -21.953 -33.562 -26.656 1 93.56 177 HIS A O 1
ATOM 1397 N N . TYR A 1 178 ? -21.672 -31.938 -28.125 1 92.81 178 TYR A N 1
ATOM 1398 C CA . TYR A 1 178 ? -22.781 -31.188 -27.531 1 92.81 178 TYR A CA 1
ATOM 1399 C C . TYR A 1 178 ? -23.984 -31.188 -28.469 1 92.81 178 TYR A C 1
ATOM 1401 O O . TYR A 1 178 ? -25.125 -31.328 -28.016 1 92.81 178 TYR A O 1
ATOM 1409 N N . HIS A 1 179 ? -23.781 -31.141 -29.797 1 91.75 179 HIS A N 1
ATOM 1410 C CA . HIS A 1 179 ? -24.891 -30.953 -30.75 1 91.75 179 HIS A CA 1
ATOM 1411 C C . HIS A 1 179 ? -25.219 -32.25 -31.469 1 91.75 179 HIS A C 1
ATOM 1413 O O . HIS A 1 179 ? -26.391 -32.5 -31.766 1 91.75 179 HIS A O 1
ATOM 1419 N N . LYS A 1 180 ? -24.219 -33 -31.812 1 93.44 180 LYS A N 1
ATOM 1420 C CA . LYS A 1 180 ? -24.453 -34.156 -32.688 1 93.44 180 LYS A CA 1
ATOM 1421 C C . LYS A 1 180 ? -24.609 -35.438 -31.875 1 93.44 180 LYS A C 1
ATOM 1423 O O . LYS A 1 180 ? -25.578 -36.156 -32.062 1 93.44 180 LYS A O 1
ATOM 1428 N N . ALA A 1 181 ? -23.656 -35.719 -31.078 1 94 181 ALA A N 1
ATOM 1429 C CA . ALA A 1 181 ? -23.688 -36.906 -30.219 1 94 181 ALA A CA 1
ATOM 1430 C C . ALA A 1 181 ? -23.328 -36.562 -28.781 1 94 181 ALA A C 1
ATOM 1432 O O . ALA A 1 181 ? -22.156 -36.625 -28.375 1 94 181 ALA A O 1
ATOM 1433 N N . ALA A 1 182 ? -24.312 -36.344 -28 1 94.06 182 ALA A N 1
ATOM 1434 C CA . ALA A 1 182 ? -24.094 -35.906 -26.625 1 94.06 182 ALA A CA 1
ATOM 1435 C C . ALA A 1 182 ? -24.188 -37.062 -25.641 1 94.06 182 ALA A C 1
ATOM 1437 O O . ALA A 1 182 ? -25.156 -37.812 -25.656 1 94.06 182 ALA A O 1
ATOM 1438 N N . PRO A 1 183 ? -23.219 -37.188 -24.859 1 93.62 183 PRO A N 1
ATOM 1439 C CA . PRO A 1 183 ? -23.266 -38.281 -23.891 1 93.62 183 PRO A CA 1
ATOM 1440 C C . PRO A 1 183 ? -24.375 -38.125 -22.859 1 93.62 183 PRO A C 1
ATOM 1442 O O . PRO A 1 183 ? -24.719 -37 -22.5 1 93.62 183 PRO A O 1
ATOM 1445 N N . THR A 1 184 ? -24.875 -39.25 -22.344 1 93.69 184 THR A N 1
ATOM 1446 C CA . THR A 1 184 ? -25.875 -39.188 -21.281 1 93.69 184 THR A CA 1
ATOM 1447 C C . THR A 1 184 ? -25.203 -39.062 -19.922 1 93.69 184 THR A C 1
ATOM 1449 O O . THR A 1 184 ? -23.984 -39.219 -19.812 1 93.69 184 THR A O 1
ATOM 1452 N N . LEU A 1 185 ? -25.953 -38.844 -18.938 1 92.94 185 LEU A N 1
ATOM 1453 C CA . LEU A 1 185 ? -25.438 -38.656 -17.578 1 92.94 185 LEU A CA 1
ATOM 1454 C C . LEU A 1 185 ? -24.75 -39.906 -17.094 1 92.94 185 LEU A C 1
ATOM 1456 O O . LEU A 1 185 ? -23.75 -39.844 -16.359 1 92.94 185 LEU A O 1
ATOM 1460 N N . ALA A 1 186 ? -25.266 -41.031 -17.5 1 91.31 186 ALA A N 1
ATOM 1461 C CA . ALA A 1 186 ? -24.719 -42.312 -17.094 1 91.31 186 ALA A CA 1
ATOM 1462 C C . ALA A 1 186 ? -23.266 -42.469 -17.547 1 91.31 186 ALA A C 1
ATOM 1464 O O . ALA A 1 186 ? -22.438 -43.062 -16.844 1 91.31 186 ALA A O 1
ATOM 1465 N N . TRP A 1 187 ? -22.969 -41.844 -18.656 1 92.12 187 TRP A N 1
ATOM 1466 C CA . TRP A 1 187 ? -21.609 -41.844 -19.172 1 92.12 187 TRP A CA 1
ATOM 1467 C C . TRP A 1 187 ? -20.672 -41.094 -18.25 1 92.12 187 TRP A C 1
ATOM 1469 O O . TRP A 1 187 ? -19.547 -41.562 -17.969 1 92.12 187 TRP A O 1
ATOM 1479 N N . PHE A 1 188 ? -21.094 -40.031 -17.719 1 91.62 188 PHE A N 1
ATOM 1480 C CA . PHE A 1 188 ? -20.281 -39.188 -16.828 1 91.62 188 PHE A CA 1
ATOM 1481 C C . PHE A 1 188 ? -20.172 -39.812 -15.453 1 91.62 188 PHE A C 1
ATOM 1483 O O . PHE A 1 188 ? -19.203 -39.562 -14.727 1 91.62 188 PHE A O 1
ATOM 1490 N N . GLN A 1 189 ? -21.094 -40.688 -15.094 1 92.25 189 GLN A N 1
ATOM 1491 C CA . GLN A 1 189 ? -21.141 -41.25 -13.758 1 92.25 189 GLN A CA 1
ATOM 1492 C C . GLN A 1 189 ? -20.453 -42.625 -13.734 1 92.25 189 GLN A C 1
ATOM 1494 O O . GLN A 1 189 ? -20.375 -43.25 -12.68 1 92.25 189 GLN A O 1
ATOM 1499 N N . ASP A 1 190 ? -20.062 -43.031 -14.922 1 91.69 190 ASP A N 1
ATOM 1500 C CA . ASP A 1 190 ? -19.25 -44.25 -14.969 1 91.69 190 ASP A CA 1
ATOM 1501 C C . ASP A 1 190 ? -17.812 -43.969 -14.523 1 91.69 190 ASP A C 1
ATOM 1503 O O . ASP A 1 190 ? -16.922 -43.844 -15.352 1 91.69 190 ASP A O 1
ATOM 1507 N N . VAL A 1 191 ? -17.594 -44.031 -13.273 1 92.94 191 VAL A N 1
ATOM 1508 C CA . VAL A 1 191 ? -16.375 -43.531 -12.648 1 92.94 191 VAL A CA 1
ATOM 1509 C C . VAL A 1 191 ? -15.203 -44.469 -12.992 1 92.94 191 VAL A C 1
ATOM 1511 O O . VAL A 1 191 ? -14.086 -44 -13.234 1 92.94 191 VAL A O 1
ATOM 1514 N N . GLU A 1 192 ? -15.414 -45.719 -12.977 1 93.19 192 GLU A N 1
ATOM 1515 C CA . GLU A 1 192 ? -14.344 -46.688 -13.227 1 93.19 192 GLU A CA 1
ATOM 1516 C C . GLU A 1 192 ? -13.781 -46.531 -14.633 1 93.19 192 GLU A C 1
ATOM 1518 O O . GLU A 1 192 ? -12.57 -46.5 -14.828 1 93.19 192 GLU A O 1
ATOM 1523 N N . SER A 1 193 ? -14.688 -46.438 -15.594 1 91.62 193 SER A N 1
ATOM 1524 C CA . SER A 1 193 ? -14.242 -46.219 -16.969 1 91.62 193 SER A CA 1
ATOM 1525 C C . SER A 1 193 ? -13.555 -44.875 -17.125 1 91.62 193 SER A C 1
ATOM 1527 O O . SER A 1 193 ? -12.602 -44.719 -17.891 1 91.62 193 SER A O 1
ATOM 1529 N N . MET A 1 194 ? -14.102 -43.875 -16.469 1 92.81 194 MET A N 1
ATOM 1530 C CA . MET A 1 194 ? -13.5 -42.562 -16.516 1 92.81 194 MET A CA 1
ATOM 1531 C C . MET A 1 194 ? -12.094 -42.562 -15.938 1 92.81 194 MET A C 1
ATOM 1533 O O . MET A 1 194 ? -11.164 -42 -16.531 1 92.81 194 MET A O 1
ATOM 1537 N N . LEU A 1 195 ? -11.953 -43.188 -14.789 1 93.88 195 LEU A N 1
ATOM 1538 C CA . LEU A 1 195 ? -10.648 -43.25 -14.148 1 93.88 195 LEU A CA 1
ATOM 1539 C C . LEU A 1 195 ? -9.664 -44.031 -14.992 1 93.88 195 LEU A C 1
ATOM 1541 O O . LEU A 1 195 ? -8.477 -43.719 -15.062 1 93.88 195 LEU A O 1
ATOM 1545 N N . ASN A 1 196 ? -10.148 -45.125 -15.586 1 94 196 ASN A N 1
ATOM 1546 C CA . ASN A 1 196 ? -9.297 -45.875 -16.516 1 94 196 ASN A CA 1
ATOM 1547 C C . ASN A 1 196 ? -8.836 -45 -17.672 1 94 196 ASN A C 1
ATOM 1549 O O . ASN A 1 196 ? -7.66 -45 -18.047 1 94 196 ASN A O 1
ATOM 1553 N N . HIS A 1 197 ? -9.742 -44.312 -18.234 1 93.75 197 HIS A N 1
ATOM 1554 C CA . HIS A 1 197 ? -9.414 -43.406 -19.328 1 93.75 197 HIS A CA 1
ATOM 1555 C C . HIS A 1 197 ? -8.414 -42.344 -18.906 1 93.75 197 HIS A C 1
ATOM 1557 O O . HIS A 1 197 ? -7.449 -42.062 -19.625 1 93.75 197 HIS A O 1
ATOM 1563 N N . HIS A 1 198 ? -8.625 -41.75 -17.766 1 94.44 198 HIS A N 1
ATOM 1564 C CA . HIS A 1 198 ? -7.75 -40.688 -17.312 1 94.44 198 HIS A CA 1
ATOM 1565 C C . HIS A 1 198 ? -6.383 -41.219 -16.891 1 94.44 198 HIS A C 1
ATOM 1567 O O . HIS A 1 198 ? -5.352 -40.656 -17.281 1 94.44 198 HIS A O 1
ATOM 1573 N N . LEU A 1 199 ? -6.344 -42.25 -16.156 1 95.88 199 LEU A N 1
ATOM 1574 C CA . LEU A 1 199 ? -5.09 -42.75 -15.633 1 95.88 199 LEU A CA 1
ATOM 1575 C C . LEU A 1 199 ? -4.348 -43.562 -16.688 1 95.88 199 LEU A C 1
ATOM 1577 O O . LEU A 1 199 ? -3.238 -43.219 -17.094 1 95.88 199 LEU A O 1
ATOM 1581 N N . ALA A 1 200 ? -4.977 -44.594 -17.219 1 95.5 200 ALA A N 1
ATOM 1582 C CA . ALA A 1 200 ? -4.316 -45.438 -18.203 1 95.5 200 ALA A CA 1
ATOM 1583 C C . ALA A 1 200 ? -4.254 -44.75 -19.562 1 95.5 200 ALA A C 1
ATOM 1585 O O . ALA A 1 200 ? -3.246 -44.812 -20.266 1 95.5 200 ALA A O 1
ATOM 1586 N N . GLY A 1 201 ? -5.258 -44.156 -19.922 1 95.19 201 GLY A N 1
ATOM 1587 C CA . GLY A 1 201 ? -5.328 -43.5 -21.234 1 95.19 201 GLY A CA 1
ATOM 1588 C C . GLY A 1 201 ? -4.547 -42.219 -21.297 1 95.19 201 GLY A C 1
ATOM 1589 O O . GLY A 1 201 ? -3.523 -42.125 -21.984 1 95.19 201 GLY A O 1
ATOM 1590 N N . LEU A 1 202 ? -4.992 -41.25 -20.641 1 94.81 202 LEU A N 1
ATOM 1591 C CA . LEU A 1 202 ? -4.441 -39.906 -20.797 1 94.81 202 LEU A CA 1
ATOM 1592 C C . LEU A 1 202 ? -3.064 -39.812 -20.141 1 94.81 202 LEU A C 1
ATOM 1594 O O . LEU A 1 202 ? -2.104 -39.375 -20.781 1 94.81 202 LEU A O 1
ATOM 1598 N N . ILE A 1 203 ? -2.912 -40.281 -18.938 1 96.81 203 ILE A N 1
ATOM 1599 C CA . ILE A 1 203 ? -1.635 -40.125 -18.25 1 96.81 203 ILE A CA 1
ATOM 1600 C C . ILE A 1 203 ? -0.701 -41.281 -18.625 1 96.81 203 ILE A C 1
ATOM 1602 O O . ILE A 1 203 ? 0.448 -41.031 -19.016 1 96.81 203 ILE A O 1
ATOM 1606 N N . GLY A 1 204 ? -1.183 -42.469 -18.562 1 97.31 204 GLY A N 1
ATOM 1607 C CA . GLY A 1 204 ? -0.356 -43.625 -18.844 1 97.31 204 GLY A CA 1
ATOM 1608 C C . GLY A 1 204 ? 0.091 -43.688 -20.297 1 97.31 204 GLY A C 1
ATOM 1609 O O . GLY A 1 204 ? 1.285 -43.594 -20.578 1 97.31 204 GLY A O 1
ATOM 1610 N N . LEU A 1 205 ? -0.859 -43.844 -21.203 1 97.56 205 LEU A N 1
ATOM 1611 C CA . LEU A 1 205 ? -0.519 -43.938 -22.625 1 97.56 205 LEU A CA 1
ATOM 1612 C C . LEU A 1 205 ? 0.081 -42.625 -23.125 1 97.56 205 LEU A C 1
ATOM 1614 O O . LEU A 1 205 ? 0.932 -42.625 -24.016 1 97.56 205 LEU A O 1
ATOM 1618 N N . GLY A 1 206 ? -0.377 -41.531 -22.531 1 97.31 206 GLY A N 1
ATOM 1619 C CA . GLY A 1 206 ? 0.257 -40.25 -22.859 1 97.31 206 GLY A CA 1
ATOM 1620 C C . GLY A 1 206 ? 1.732 -40.219 -22.516 1 97.31 206 GLY A C 1
ATOM 1621 O O . GLY A 1 206 ? 2.557 -39.781 -23.312 1 97.31 206 GLY A O 1
ATOM 1622 N N . SER A 1 207 ? 2.062 -40.656 -21.359 1 98.12 207 SER A N 1
ATOM 1623 C CA . SER A 1 207 ? 3.453 -40.719 -20.922 1 98.12 207 SER A CA 1
ATOM 1624 C C . SER A 1 207 ? 4.246 -41.75 -21.719 1 98.12 207 SER A C 1
ATOM 1626 O O . SER A 1 207 ? 5.438 -41.562 -21.984 1 98.12 207 SER A O 1
ATOM 1628 N N . LEU A 1 208 ? 3.611 -42.812 -22.047 1 97.81 208 LEU A N 1
ATOM 1629 C CA . LEU A 1 208 ? 4.266 -43.812 -22.875 1 97.81 208 LEU A CA 1
ATOM 1630 C C . LEU A 1 208 ? 4.617 -43.25 -24.25 1 97.81 208 LEU A C 1
ATOM 1632 O O . LEU A 1 208 ? 5.711 -43.5 -24.766 1 97.81 208 LEU A O 1
ATOM 1636 N N . SER A 1 209 ? 3.637 -42.562 -24.781 1 97.75 209 SER A N 1
ATOM 1637 C CA . SER A 1 209 ? 3.871 -41.906 -26.078 1 97.75 209 SER A CA 1
ATOM 1638 C C . SER A 1 209 ? 5.027 -40.938 -26 1 97.75 209 SER A C 1
ATOM 1640 O O . SER A 1 209 ? 5.867 -40.875 -26.906 1 97.75 209 SER A O 1
ATOM 1642 N N . TRP A 1 210 ? 5.086 -40.156 -25.016 1 97.38 210 TRP A N 1
ATOM 1643 C CA . TRP A 1 210 ? 6.164 -39.188 -24.844 1 97.38 210 TRP A CA 1
ATOM 1644 C C . TRP A 1 210 ? 7.5 -39.906 -24.625 1 97.38 210 TRP A C 1
ATOM 1646 O O . TRP A 1 210 ? 8.523 -39.469 -25.172 1 97.38 210 TRP A O 1
ATOM 1656 N N . ALA A 1 211 ? 7.512 -40.938 -23.828 1 97.62 211 ALA A N 1
ATOM 1657 C CA . ALA A 1 211 ? 8.719 -41.75 -23.656 1 97.62 211 ALA A CA 1
ATOM 1658 C C . ALA A 1 211 ? 9.211 -42.312 -24.984 1 97.62 211 ALA A C 1
ATOM 1660 O O . ALA A 1 211 ? 10.414 -42.344 -25.25 1 97.62 211 ALA A O 1
ATOM 1661 N N . GLY A 1 212 ? 8.273 -42.812 -25.766 1 96.56 212 GLY A N 1
ATOM 1662 C CA . GLY A 1 212 ? 8.625 -43.281 -27.094 1 96.56 212 GLY A CA 1
ATOM 1663 C C . GLY A 1 212 ? 9.266 -42.188 -27.953 1 96.56 212 GLY A C 1
ATOM 1664 O O . GLY A 1 212 ? 10.25 -42.469 -28.656 1 96.56 212 GLY A O 1
ATOM 1665 N N . HIS A 1 213 ? 8.688 -41.062 -27.922 1 97 213 HIS A N 1
ATOM 1666 C CA . HIS A 1 213 ? 9.266 -39.938 -28.656 1 97 213 HIS A CA 1
ATOM 1667 C C . HIS A 1 213 ? 10.664 -39.625 -28.156 1 97 213 HIS A C 1
ATOM 1669 O O . HIS A 1 213 ? 11.57 -39.344 -28.953 1 97 213 HIS A O 1
ATOM 1675 N N . GLN A 1 214 ? 10.867 -39.625 -26.859 1 97.31 214 GLN A N 1
ATOM 1676 C CA . GLN A 1 214 ? 12.172 -39.312 -26.281 1 97.31 214 GLN A CA 1
ATOM 1677 C C . GLN A 1 214 ? 13.211 -40.375 -26.703 1 97.31 214 GLN A C 1
ATOM 1679 O O . GLN A 1 214 ? 14.32 -40 -27.109 1 97.31 214 GLN A O 1
ATOM 1684 N N . ILE A 1 215 ? 12.812 -41.594 -26.719 1 96.25 215 ILE A N 1
ATOM 1685 C CA . ILE A 1 215 ? 13.742 -42.688 -26.969 1 96.25 215 ILE A CA 1
ATOM 1686 C C . ILE A 1 215 ? 14.102 -42.719 -28.453 1 96.25 215 ILE A C 1
ATOM 1688 O O . ILE A 1 215 ? 15.266 -42.938 -28.812 1 96.25 215 ILE A O 1
ATOM 1692 N N . HIS A 1 216 ? 13.188 -42.438 -29.328 1 96.19 216 HIS A N 1
ATOM 1693 C CA . HIS A 1 216 ? 13.398 -42.688 -30.75 1 96.19 216 HIS A CA 1
ATOM 1694 C C . HIS A 1 216 ? 13.789 -41.406 -31.484 1 96.19 216 HIS A C 1
ATOM 1696 O O . HIS A 1 216 ? 14.352 -41.438 -32.562 1 96.19 216 HIS A O 1
ATOM 1702 N N . VAL A 1 217 ? 13.484 -40.281 -30.922 1 96.81 217 VAL A N 1
ATOM 1703 C CA . VAL A 1 217 ? 13.711 -39.031 -31.641 1 96.81 217 VAL A CA 1
ATOM 1704 C C . VAL A 1 217 ? 14.594 -38.125 -30.812 1 96.81 217 VAL A C 1
ATOM 1706 O O . VAL A 1 217 ? 15.703 -37.75 -31.219 1 96.81 217 VAL A O 1
ATOM 1709 N N . SER A 1 218 ? 14.18 -37.781 -29.609 1 97.62 218 SER A N 1
ATOM 1710 C CA . SER A 1 218 ? 14.828 -36.781 -28.766 1 97.62 218 SER A CA 1
ATOM 1711 C C . SER A 1 218 ? 16.25 -37.219 -28.406 1 97.62 218 SER A C 1
ATOM 1713 O O . SER A 1 218 ? 17.203 -36.469 -28.609 1 97.62 218 SER A O 1
ATOM 1715 N N . LEU A 1 219 ? 16.422 -38.438 -27.922 1 97.38 219 LEU A N 1
ATOM 1716 C CA . LEU A 1 219 ? 17.703 -38.906 -27.391 1 97.38 219 LEU A CA 1
ATOM 1717 C C . LEU A 1 219 ? 18.766 -38.938 -28.484 1 97.38 219 LEU A C 1
ATOM 1719 O O . LEU A 1 219 ? 19.844 -38.375 -28.344 1 97.38 219 LEU A O 1
ATOM 1723 N N . PRO A 1 220 ? 18.484 -39.625 -29.609 1 96.69 220 PRO A N 1
ATOM 1724 C CA . PRO A 1 220 ? 19.516 -39.656 -30.625 1 96.69 220 PRO A CA 1
ATOM 1725 C C . PRO A 1 220 ? 19.891 -38.281 -31.156 1 96.69 220 PRO A C 1
ATOM 1727 O O . PRO A 1 220 ? 21.078 -37.969 -31.344 1 96.69 220 PRO A O 1
ATOM 1730 N N . ILE A 1 221 ? 18.969 -37.406 -31.344 1 97.5 221 ILE A N 1
ATOM 1731 C CA . ILE A 1 221 ? 19.234 -36.062 -31.859 1 97.5 221 ILE A CA 1
ATOM 1732 C C . ILE A 1 221 ? 20.047 -35.281 -30.859 1 97.5 221 ILE A C 1
ATOM 1734 O O . ILE A 1 221 ? 21.031 -34.625 -31.219 1 97.5 221 ILE A O 1
ATOM 1738 N N . ASN A 1 222 ? 19.688 -35.281 -29.578 1 97.56 222 ASN A N 1
ATOM 1739 C CA . ASN A 1 222 ? 20.375 -34.5 -28.562 1 97.56 222 ASN A CA 1
ATOM 1740 C C . ASN A 1 222 ? 21.766 -35.031 -28.281 1 97.56 222 ASN A C 1
ATOM 1742 O O . ASN A 1 222 ? 22.688 -34.281 -27.953 1 97.56 222 ASN A O 1
ATOM 1746 N N . GLN A 1 223 ? 21.906 -36.344 -28.391 1 96 223 GLN A N 1
ATOM 1747 C CA . GLN A 1 223 ? 23.25 -36.906 -28.266 1 96 223 GLN A CA 1
ATOM 1748 C C . GLN A 1 223 ? 24.188 -36.375 -29.344 1 96 223 GLN A C 1
ATOM 1750 O O . GLN A 1 223 ? 25.344 -36.062 -29.062 1 96 223 GLN A O 1
ATOM 1755 N N . LEU A 1 224 ? 23.672 -36.312 -30.547 1 96.5 224 LEU A N 1
ATOM 1756 C CA . LEU A 1 224 ? 24.453 -35.781 -31.641 1 96.5 224 LEU A CA 1
ATOM 1757 C C . LEU A 1 224 ? 24.719 -34.281 -31.453 1 96.5 224 LEU A C 1
ATOM 1759 O O . LEU A 1 224 ? 25.812 -33.812 -31.766 1 96.5 224 LEU A O 1
ATOM 1763 N N . LEU A 1 225 ? 23.75 -33.562 -31 1 96.5 225 LEU A N 1
ATOM 1764 C CA . LEU A 1 225 ? 23.922 -32.125 -30.719 1 96.5 225 LEU A CA 1
ATOM 1765 C C . LEU A 1 225 ? 24.984 -31.938 -29.625 1 96.5 225 LEU A C 1
ATOM 1767 O O . LEU A 1 225 ? 25.828 -31.047 -29.75 1 96.5 225 LEU A O 1
ATOM 1771 N N . ASP A 1 226 ? 24.922 -32.781 -28.578 1 95.25 226 ASP A N 1
ATOM 1772 C CA . ASP A 1 226 ? 25.891 -32.688 -27.484 1 95.25 226 ASP A CA 1
ATOM 1773 C C . ASP A 1 226 ? 27.297 -32.969 -27.953 1 95.25 226 ASP A C 1
ATOM 1775 O O . ASP A 1 226 ? 28.281 -32.469 -27.391 1 95.25 226 ASP A O 1
ATOM 1779 N N . ALA A 1 227 ? 27.375 -33.75 -29.016 1 94.31 227 ALA A N 1
ATOM 1780 C CA . ALA A 1 227 ? 28.672 -34.125 -29.578 1 94.31 227 ALA A CA 1
ATOM 1781 C C . ALA A 1 227 ? 29.188 -33.031 -30.5 1 94.31 227 ALA A C 1
ATOM 1783 O O . ALA A 1 227 ? 30.328 -33.125 -31 1 94.31 227 ALA A O 1
ATOM 1784 N N . GLY A 1 228 ? 28.391 -32.094 -30.781 1 92.44 228 GLY A N 1
ATOM 1785 C CA . GLY A 1 228 ? 28.844 -30.953 -31.562 1 92.44 228 GLY A CA 1
ATOM 1786 C C . GLY A 1 228 ? 28.5 -31.062 -33.031 1 92.44 228 GLY A C 1
ATOM 1787 O O . GLY A 1 228 ? 28.984 -30.266 -33.844 1 92.44 228 GLY A O 1
ATOM 1788 N N . VAL A 1 229 ? 27.609 -32 -33.375 1 94.69 229 VAL A N 1
ATOM 1789 C CA . VAL A 1 229 ? 27.203 -32.156 -34.75 1 94.69 229 VAL A CA 1
ATOM 1790 C C . VAL A 1 229 ? 26.328 -30.969 -35.188 1 94.69 229 VAL A C 1
ATOM 1792 O O . VAL A 1 229 ? 25.469 -30.531 -34.406 1 94.69 229 VAL A O 1
ATOM 1795 N N . ASP A 1 230 ? 26.578 -30.516 -36.375 1 94.25 230 ASP A N 1
ATOM 1796 C CA . ASP A 1 230 ? 25.766 -29.438 -36.906 1 94.25 230 ASP A CA 1
ATOM 1797 C C . ASP A 1 230 ? 24.312 -29.844 -37.062 1 94.25 230 ASP A C 1
ATOM 1799 O O . ASP A 1 230 ? 24 -30.891 -37.625 1 94.25 230 ASP A O 1
ATOM 1803 N N . PRO A 1 231 ? 23.422 -29.062 -36.531 1 94 231 PRO A N 1
ATOM 1804 C CA . PRO A 1 231 ? 22 -29.391 -36.562 1 94 231 PRO A CA 1
ATOM 1805 C C . PRO A 1 231 ? 21.5 -29.703 -37.969 1 94 231 PRO A C 1
ATOM 1807 O O . PRO A 1 231 ? 20.594 -30.531 -38.156 1 94 231 PRO A O 1
ATOM 1810 N N . LYS A 1 232 ? 22.109 -29.125 -38.969 1 91.81 232 LYS A N 1
ATOM 1811 C CA . LYS A 1 232 ? 21.656 -29.312 -40.344 1 91.81 232 LYS A CA 1
ATOM 1812 C C . LYS A 1 232 ? 22.078 -30.672 -40.875 1 91.81 232 LYS A C 1
ATOM 1814 O O . LYS A 1 232 ? 21.5 -31.188 -41.844 1 91.81 232 LYS A O 1
ATOM 1819 N N . GLU A 1 233 ? 23.047 -31.234 -40.219 1 93.5 233 GLU A N 1
ATOM 1820 C CA . GLU A 1 233 ? 23.578 -32.5 -40.656 1 93.5 233 GLU A CA 1
ATOM 1821 C C . GLU A 1 233 ? 22.922 -33.688 -39.938 1 93.5 233 GLU A C 1
ATOM 1823 O O . GLU A 1 233 ? 23.125 -34.844 -40.281 1 93.5 233 GLU A O 1
ATOM 1828 N N . ILE A 1 234 ? 22.156 -33.375 -39 1 95.25 234 ILE A N 1
ATOM 1829 C CA . ILE A 1 234 ? 21.5 -34.406 -38.219 1 95.25 234 ILE A CA 1
ATOM 1830 C C . ILE A 1 234 ? 20.328 -35 -39 1 95.25 234 ILE A C 1
ATOM 1832 O O . ILE A 1 234 ? 19.516 -34.25 -39.562 1 95.25 234 ILE A O 1
ATOM 1836 N N . PRO A 1 235 ? 20.25 -36.281 -39.031 1 94.06 235 PRO A N 1
ATOM 1837 C CA . PRO A 1 235 ? 19.109 -36.875 -39.75 1 94.06 235 PRO A CA 1
ATOM 1838 C C . PRO A 1 235 ? 17.766 -36.406 -39.219 1 94.06 235 PRO A C 1
ATOM 1840 O O . PRO A 1 235 ? 17.641 -36.062 -38.031 1 94.06 235 PRO A O 1
ATOM 1843 N N . LEU A 1 236 ? 16.844 -36.375 -40.125 1 93.44 236 LEU A N 1
ATOM 1844 C CA . LEU A 1 236 ? 15.492 -35.969 -39.75 1 93.44 236 LEU A CA 1
ATOM 1845 C C . LEU A 1 236 ? 14.844 -36.969 -38.812 1 93.44 236 LEU A C 1
ATOM 1847 O O . LEU A 1 236 ? 15.219 -38.156 -38.812 1 93.44 236 LEU A O 1
ATOM 1851 N N . PRO A 1 237 ? 13.859 -36.562 -38.031 1 93.12 237 PRO A N 1
ATOM 1852 C CA . PRO A 1 237 ? 13.242 -37.438 -37.031 1 93.12 237 PRO A CA 1
ATOM 1853 C C . PRO A 1 237 ? 12.68 -38.719 -37.594 1 93.12 237 PRO A C 1
ATOM 1855 O O . PRO A 1 237 ? 12.828 -39.781 -37 1 93.12 237 PRO A O 1
ATOM 1858 N N . HIS A 1 238 ? 12.109 -38.688 -38.781 1 91.31 238 HIS A N 1
ATOM 1859 C CA . HIS A 1 238 ? 11.484 -39.844 -39.344 1 91.31 238 HIS A CA 1
ATOM 1860 C C . HIS A 1 238 ? 12.523 -40.906 -39.75 1 91.31 238 HIS A C 1
ATOM 1862 O O . HIS A 1 238 ? 12.211 -42.094 -39.844 1 91.31 238 HIS A O 1
ATOM 1868 N N . GLU A 1 239 ? 13.719 -40.469 -39.938 1 93.44 239 GLU A N 1
ATOM 1869 C CA . GLU A 1 239 ? 14.797 -41.406 -40.281 1 93.44 239 GLU A CA 1
ATOM 1870 C C . GLU A 1 239 ? 15.18 -42.25 -39.062 1 93.44 239 GLU A C 1
ATOM 1872 O O . GLU A 1 239 ? 15.477 -43.438 -39.219 1 93.44 239 GLU A O 1
ATOM 1877 N N . PHE A 1 240 ? 15.148 -41.656 -37.969 1 92.69 240 PHE A N 1
ATOM 1878 C CA . PHE A 1 240 ? 15.461 -42.406 -36.75 1 92.69 240 PHE A CA 1
ATOM 1879 C C . PHE A 1 240 ? 14.352 -43.375 -36.406 1 92.69 240 PHE A C 1
ATOM 1881 O O . PHE A 1 240 ? 14.617 -44.469 -35.906 1 92.69 240 PHE A O 1
ATOM 1888 N N . ILE A 1 241 ? 13.117 -43.094 -36.688 1 91.12 241 ILE A N 1
ATOM 1889 C CA . ILE A 1 241 ? 11.969 -43.906 -36.344 1 91.12 241 ILE A CA 1
ATOM 1890 C C . ILE A 1 241 ? 11.938 -45.156 -37.25 1 91.12 241 ILE A C 1
ATOM 1892 O O . ILE A 1 241 ? 11.633 -46.25 -36.812 1 91.12 241 ILE A O 1
ATOM 1896 N N . LEU A 1 242 ? 12.422 -44.938 -38.5 1 90.62 242 LEU A N 1
ATOM 1897 C CA . LEU A 1 242 ? 12.219 -46 -39.5 1 90.62 242 LEU A CA 1
ATOM 1898 C C . LEU A 1 242 ? 13.492 -46.812 -39.688 1 90.62 242 LEU A C 1
ATOM 1900 O O . LEU A 1 242 ? 13.445 -47.938 -40.188 1 90.62 242 LEU A O 1
ATOM 1904 N N . ASN A 1 243 ? 14.602 -46.25 -39.25 1 92.31 243 ASN A N 1
ATOM 1905 C CA . ASN A 1 243 ? 15.883 -46.906 -39.469 1 92.31 243 ASN A CA 1
ATOM 1906 C C . ASN A 1 243 ? 16.5 -47.375 -38.156 1 92.31 243 ASN A C 1
ATOM 1908 O O . ASN A 1 243 ? 17.219 -46.594 -37.5 1 92.31 243 ASN A O 1
ATOM 1912 N N . ARG A 1 244 ? 16.469 -48.562 -37.875 1 92.12 244 ARG A N 1
ATOM 1913 C CA . ARG A 1 244 ? 16.969 -49.125 -36.625 1 92.12 244 ARG A CA 1
ATOM 1914 C C . ARG A 1 244 ? 18.5 -49.062 -36.562 1 92.12 244 ARG A C 1
ATOM 1916 O O . ARG A 1 244 ? 19.078 -48.938 -35.5 1 92.12 244 ARG A O 1
ATOM 1923 N N . GLU A 1 245 ? 19.109 -49.188 -37.688 1 92.25 245 GLU A N 1
ATOM 1924 C CA . GLU A 1 245 ? 20.562 -49.219 -37.75 1 92.25 245 GLU A CA 1
ATOM 1925 C C . GLU A 1 245 ? 21.156 -47.875 -37.312 1 92.25 245 GLU A C 1
ATOM 1927 O O . GLU A 1 245 ? 22.203 -47.844 -36.656 1 92.25 245 GLU A O 1
ATOM 1932 N N . LEU A 1 246 ? 20.422 -46.906 -37.656 1 93.38 246 LEU A N 1
ATOM 1933 C CA . LEU A 1 246 ? 20.859 -45.562 -37.25 1 93.38 246 LEU A CA 1
ATOM 1934 C C . LEU A 1 246 ? 20.828 -45.406 -35.719 1 93.38 246 LEU A C 1
ATOM 1936 O O . LEU A 1 246 ? 21.734 -44.844 -35.125 1 93.38 246 LEU A O 1
ATOM 1940 N N . LEU A 1 247 ? 19.828 -45.938 -35.094 1 95.12 247 LEU A N 1
ATOM 1941 C CA . LEU A 1 247 ? 19.688 -45.906 -33.625 1 95.12 247 LEU A CA 1
ATOM 1942 C C . LEU A 1 247 ? 20.719 -46.812 -32.969 1 95.12 247 LEU A C 1
ATOM 1944 O O . LEU A 1 247 ? 21.25 -46.469 -31.906 1 95.12 247 LEU A O 1
ATOM 1948 N N . ALA A 1 248 ? 21 -47.906 -33.594 1 94.62 248 ALA A N 1
ATOM 1949 C CA . ALA A 1 248 ? 21.922 -48.906 -33.031 1 94.62 248 ALA A CA 1
ATOM 1950 C C . ALA A 1 248 ? 23.344 -48.344 -32.969 1 94.62 248 ALA A C 1
ATOM 1952 O O . ALA A 1 248 ? 24.141 -48.75 -32.125 1 94.62 248 ALA A O 1
ATOM 1953 N N . GLN A 1 249 ? 23.609 -47.406 -33.812 1 94.31 249 GLN A N 1
ATOM 1954 C CA . GLN A 1 249 ? 24.922 -46.781 -33.812 1 94.31 249 GLN A CA 1
ATOM 1955 C C . GLN A 1 249 ? 25.125 -45.906 -32.562 1 94.31 249 GLN A C 1
ATOM 1957 O O . GLN A 1 249 ? 26.234 -45.781 -32.062 1 94.31 249 GLN A O 1
ATOM 1962 N N . LEU A 1 250 ? 24.094 -45.344 -32.094 1 94.5 250 LEU A N 1
ATOM 1963 C CA . LEU A 1 250 ? 24.156 -44.469 -30.922 1 94.5 250 LEU A CA 1
ATOM 1964 C C . LEU A 1 250 ? 23.844 -45.25 -29.641 1 94.5 250 LEU A C 1
ATOM 1966 O O . LEU A 1 250 ? 24.438 -45 -28.594 1 94.5 250 LEU A O 1
ATOM 1970 N N . TYR A 1 251 ? 22.859 -46.188 -29.781 1 95.31 251 TYR A N 1
ATOM 1971 C CA . TYR A 1 251 ? 22.422 -47.031 -28.688 1 95.31 251 TYR A CA 1
ATOM 1972 C C . TYR A 1 251 ? 22.422 -48.5 -29.094 1 95.31 251 TYR A C 1
ATOM 1974 O O . TYR A 1 251 ? 21.422 -49 -29.594 1 95.31 251 TYR A O 1
ATOM 1982 N N . PRO A 1 252 ? 23.391 -49.188 -28.75 1 93.88 252 PRO A N 1
ATOM 1983 C CA . PRO A 1 252 ? 23.641 -50.531 -29.25 1 93.88 252 PRO A CA 1
ATOM 1984 C C . PRO A 1 252 ? 22.516 -51.5 -28.906 1 93.88 252 PRO A C 1
ATOM 1986 O O . PRO A 1 252 ? 22.297 -52.5 -29.609 1 93.88 252 PRO A O 1
ATOM 1989 N N . SER A 1 253 ? 21.797 -51.25 -27.953 1 94 253 SER A N 1
ATOM 1990 C CA . SER A 1 253 ? 20.734 -52.156 -27.531 1 94 253 SER A CA 1
ATOM 1991 C C . SER A 1 253 ? 19.656 -52.281 -28.609 1 94 253 SER A C 1
ATOM 1993 O O . SER A 1 253 ? 18.922 -53.25 -28.656 1 94 253 SER A O 1
ATOM 1995 N N . PHE A 1 254 ? 19.594 -51.281 -29.469 1 94.19 254 PHE A N 1
ATOM 1996 C CA . PHE A 1 254 ? 18.594 -51.312 -30.531 1 94.19 254 PHE A CA 1
ATOM 1997 C C . PHE A 1 254 ? 18.859 -52.438 -31.516 1 94.19 254 PHE A C 1
ATOM 1999 O O . PHE A 1 254 ? 17.953 -52.906 -32.188 1 94.19 254 PHE A O 1
ATOM 2006 N N . SER A 1 255 ? 20.078 -52.844 -31.625 1 93.31 255 SER A N 1
ATOM 2007 C CA . SER A 1 255 ? 20.438 -53.938 -32.531 1 93.31 255 SER A CA 1
ATOM 2008 C C . SER A 1 255 ? 19.812 -55.25 -32.062 1 93.31 255 SER A C 1
ATOM 2010 O O . SER A 1 255 ? 19.562 -56.156 -32.844 1 93.31 255 SER A O 1
ATOM 2012 N N . LYS A 1 256 ? 19.438 -55.312 -30.812 1 93.5 256 LYS A N 1
ATOM 2013 C CA . LYS A 1 256 ? 18.875 -56.531 -30.234 1 93.5 256 LYS A CA 1
ATOM 2014 C C . LYS A 1 256 ? 17.359 -56.562 -30.391 1 93.5 256 LYS A C 1
ATOM 2016 O O . LYS A 1 256 ? 16.719 -57.594 -30.125 1 93.5 256 LYS A O 1
ATOM 2021 N N . GLY A 1 257 ? 16.828 -55.531 -30.766 1 89.31 257 GLY A N 1
ATOM 2022 C CA . GLY A 1 257 ? 15.391 -55.469 -31 1 89.31 257 GLY A CA 1
ATOM 2023 C C . GLY A 1 257 ? 14.578 -55.688 -29.734 1 89.31 257 GLY A C 1
ATOM 2024 O O . GLY A 1 257 ? 14.891 -55.125 -28.688 1 89.31 257 GLY A O 1
ATOM 2025 N N . LEU A 1 258 ? 13.562 -56.5 -29.781 1 90.62 258 LEU A N 1
ATOM 2026 C CA . LEU A 1 258 ? 12.625 -56.688 -28.688 1 90.62 258 LEU A CA 1
ATOM 2027 C C . LEU A 1 258 ? 12.945 -58 -27.938 1 90.62 258 LEU A C 1
ATOM 2029 O O . LEU A 1 258 ? 12.273 -58.312 -26.953 1 90.62 258 LEU A O 1
ATOM 2033 N N . THR A 1 259 ? 14 -58.562 -28.297 1 92.44 259 THR A N 1
ATOM 2034 C CA . THR A 1 259 ? 14.344 -59.844 -27.703 1 92.44 259 THR A CA 1
ATOM 2035 C C . THR A 1 259 ? 14.578 -59.688 -26.203 1 92.44 259 THR A C 1
ATOM 2037 O O . THR A 1 259 ? 14.031 -60.469 -25.406 1 92.44 259 THR A O 1
ATOM 2040 N N . PRO A 1 260 ? 15.289 -58.781 -25.875 1 92.12 260 PRO A N 1
ATOM 2041 C CA . PRO A 1 260 ? 15.492 -58.625 -24.438 1 92.12 260 PRO A CA 1
ATOM 2042 C C . PRO A 1 260 ? 14.195 -58.344 -23.688 1 92.12 260 PRO A C 1
ATOM 2044 O O . PRO A 1 260 ? 14.055 -58.719 -22.516 1 92.12 260 PRO A O 1
ATOM 2047 N N . PHE A 1 261 ? 13.312 -57.594 -24.25 1 89.75 261 PHE A N 1
ATOM 2048 C CA . PHE A 1 261 ? 12.039 -57.281 -23.609 1 89.75 261 PHE A CA 1
ATOM 2049 C C . PHE A 1 261 ? 11.258 -58.531 -23.297 1 89.75 261 PHE A C 1
ATOM 2051 O O . PHE A 1 261 ? 10.797 -58.719 -22.172 1 89.75 261 PHE A O 1
ATOM 2058 N N . PHE A 1 262 ? 11.211 -59.5 -24.203 1 91.44 262 PHE A N 1
ATOM 2059 C CA . PHE A 1 262 ? 10.391 -60.719 -24.062 1 91.44 262 PHE A CA 1
ATOM 2060 C C . PHE A 1 262 ? 11.109 -61.75 -23.219 1 91.44 262 PHE A C 1
ATOM 2062 O O . PHE A 1 262 ? 10.477 -62.656 -22.688 1 91.44 262 PHE A O 1
ATOM 2069 N N . THR A 1 263 ? 12.422 -61.656 -23.203 1 93.69 263 THR A N 1
ATOM 2070 C CA . THR A 1 263 ? 13.18 -62.594 -22.375 1 93.69 263 THR A CA 1
ATOM 2071 C C . THR A 1 263 ? 13.367 -62.031 -20.969 1 93.69 263 THR A C 1
ATOM 2073 O O . THR A 1 263 ? 14.102 -62.594 -20.156 1 93.69 263 THR A O 1
ATOM 2076 N N . LEU A 1 264 ? 12.859 -60.844 -20.641 1 91.38 264 LEU A N 1
ATOM 2077 C CA . LEU A 1 264 ? 12.859 -60.219 -19.344 1 91.38 264 LEU A CA 1
ATOM 2078 C C . LEU A 1 264 ? 14.258 -59.75 -18.969 1 91.38 264 LEU A C 1
ATOM 2080 O O . LEU A 1 264 ? 14.578 -59.594 -17.781 1 91.38 264 LEU A O 1
ATOM 2084 N N . ASN A 1 265 ? 15.07 -59.688 -19.984 1 93.19 265 ASN A N 1
ATOM 2085 C CA . ASN A 1 265 ? 16.391 -59.094 -19.781 1 93.19 265 ASN A CA 1
ATOM 2086 C C . ASN A 1 265 ? 16.406 -57.594 -20.094 1 93.19 265 ASN A C 1
ATOM 2088 O O . ASN A 1 265 ? 17.125 -57.156 -20.984 1 93.19 265 ASN A O 1
ATOM 2092 N N . TRP A 1 266 ? 15.656 -56.875 -19.328 1 90.5 266 TRP A N 1
ATOM 2093 C CA . TRP A 1 266 ? 15.414 -55.469 -19.594 1 90.5 266 TRP A CA 1
ATOM 2094 C C . TRP A 1 266 ? 16.656 -54.625 -19.312 1 90.5 266 TRP A C 1
ATOM 2096 O O . TRP A 1 266 ? 16.781 -53.5 -19.781 1 90.5 266 TRP A O 1
ATOM 2106 N N . SER A 1 267 ? 17.641 -55.156 -18.578 1 89.31 267 SER A N 1
ATOM 2107 C CA . SER A 1 267 ? 18.875 -54.469 -18.281 1 89.31 267 SER A CA 1
ATOM 2108 C C . SER A 1 267 ? 19.656 -54.156 -19.547 1 89.31 267 SER A C 1
ATOM 2110 O O . SER A 1 267 ? 20.516 -53.281 -19.547 1 89.31 267 SER A O 1
ATOM 2112 N N . GLU A 1 268 ? 19.312 -54.875 -20.547 1 91.5 268 GLU A N 1
ATOM 2113 C CA . GLU A 1 268 ? 19.969 -54.656 -21.828 1 91.5 268 GLU A CA 1
ATOM 2114 C C . GLU A 1 268 ? 19.672 -53.25 -22.359 1 91.5 268 GLU A C 1
ATOM 2116 O O . GLU A 1 268 ? 20.453 -52.688 -23.141 1 91.5 268 GLU A O 1
ATOM 2121 N N . TYR A 1 269 ? 18.547 -52.688 -21.969 1 92.75 269 TYR A N 1
ATOM 2122 C CA . TYR A 1 269 ? 18.125 -51.375 -22.484 1 92.75 269 TYR A CA 1
ATOM 2123 C C . TYR A 1 269 ? 18.688 -50.25 -21.641 1 92.75 269 TYR A C 1
ATOM 2125 O O . TYR A 1 269 ? 18.234 -49.094 -21.75 1 92.75 269 TYR A O 1
ATOM 2133 N N . SER A 1 270 ? 19.688 -50.5 -20.844 1 91.12 270 SER A N 1
ATOM 2134 C CA . SER A 1 270 ? 20.234 -49.5 -19.906 1 91.12 270 SER A CA 1
ATOM 2135 C C . SER A 1 270 ? 21.047 -48.438 -20.625 1 91.12 270 SER A C 1
ATOM 2137 O O . SER A 1 270 ? 21.438 -47.438 -20.031 1 91.12 270 SER A O 1
ATOM 2139 N N . ASP A 1 271 ? 21.234 -48.625 -21.844 1 92.62 271 ASP A N 1
ATOM 2140 C CA . ASP A 1 271 ? 21.984 -47.625 -22.594 1 92.62 271 ASP A CA 1
ATOM 2141 C C . ASP A 1 271 ? 21.125 -46.406 -22.891 1 92.62 271 ASP A C 1
ATOM 2143 O O . ASP A 1 271 ? 21.641 -45.281 -23.109 1 92.62 271 ASP A O 1
ATOM 2147 N N . PHE A 1 272 ? 19.781 -46.531 -23 1 93.5 272 PHE A N 1
ATOM 2148 C CA . PHE A 1 272 ? 18.953 -45.375 -23.25 1 93.5 272 PHE A CA 1
ATOM 2149 C C . PHE A 1 272 ? 17.922 -45.188 -22.141 1 93.5 272 PHE A C 1
ATOM 2151 O O . PHE A 1 272 ? 17.234 -44.188 -22.062 1 93.5 272 PHE A O 1
ATOM 2158 N N . LEU A 1 273 ? 17.688 -46.094 -21.266 1 94.06 273 LEU A N 1
ATOM 2159 C CA . LEU A 1 273 ? 16.906 -46 -20.047 1 94.06 273 LEU A CA 1
ATOM 2160 C C . LEU A 1 273 ? 17.797 -46.062 -18.812 1 94.06 273 LEU A C 1
ATOM 2162 O O . LEU A 1 273 ? 18.062 -47.125 -18.281 1 94.06 273 LEU A O 1
ATOM 2166 N N . THR A 1 274 ? 18.094 -44.844 -18.297 1 90.06 274 THR A N 1
ATOM 2167 C CA . THR A 1 274 ? 19.156 -44.781 -17.281 1 90.06 274 THR A CA 1
ATOM 2168 C C . THR A 1 274 ? 18.609 -44.219 -15.969 1 90.06 274 THR A C 1
ATOM 2170 O O . THR A 1 274 ? 17.469 -43.75 -15.922 1 90.06 274 THR A O 1
ATOM 2173 N N . PHE A 1 275 ? 19.422 -44.375 -14.938 1 88.12 275 PHE A N 1
ATOM 2174 C CA . PHE A 1 275 ? 19.312 -43.75 -13.625 1 88.12 275 PHE A CA 1
ATOM 2175 C C . PHE A 1 275 ? 20.641 -43.125 -13.211 1 88.12 275 PHE A C 1
ATOM 2177 O O . PHE A 1 275 ? 21.188 -43.438 -12.148 1 88.12 275 PHE A O 1
ATOM 2184 N N . ARG A 1 276 ? 21.031 -42.25 -14.031 1 85.81 276 ARG A N 1
ATOM 2185 C CA . ARG A 1 276 ? 22.359 -41.656 -13.82 1 85.81 276 ARG A CA 1
ATOM 2186 C C . ARG A 1 276 ? 22.359 -40.719 -12.617 1 85.81 276 ARG A C 1
ATOM 2188 O O . ARG A 1 276 ? 23.297 -40.719 -11.828 1 85.81 276 ARG A O 1
ATOM 2195 N N . GLY A 1 277 ? 21.266 -40.062 -12.453 1 82.88 277 GLY A N 1
ATOM 2196 C CA . GLY A 1 277 ? 21.266 -39.031 -11.406 1 82.88 277 GLY A CA 1
ATOM 2197 C C . GLY A 1 277 ? 22.125 -37.844 -11.742 1 82.88 277 GLY A C 1
ATOM 2198 O O . GLY A 1 277 ? 22.891 -37.875 -12.711 1 82.88 277 GLY A O 1
ATOM 2199 N N . GLY A 1 278 ? 21.922 -36.781 -10.984 1 87.31 278 GLY A N 1
ATOM 2200 C CA . GLY A 1 278 ? 22.688 -35.594 -11.242 1 87.31 278 GLY A CA 1
ATOM 2201 C C . GLY A 1 278 ? 22.281 -34.875 -12.531 1 87.31 278 GLY A C 1
ATOM 2202 O O . GLY A 1 278 ? 21.125 -34.969 -12.945 1 87.31 278 GLY A O 1
ATOM 2203 N N . LEU A 1 279 ? 23.312 -34.156 -13.07 1 93.12 279 LEU A N 1
ATOM 2204 C CA . LEU A 1 279 ? 23.031 -33.375 -14.273 1 93.12 279 LEU A CA 1
ATOM 2205 C C . LEU A 1 279 ? 24.031 -33.688 -15.375 1 93.12 279 LEU A C 1
ATOM 2207 O O . LEU A 1 279 ? 25.156 -34.094 -15.094 1 93.12 279 LEU A O 1
ATOM 2211 N N . ASN A 1 280 ? 23.531 -33.625 -16.594 1 94.56 280 ASN A N 1
ATOM 2212 C CA . ASN A 1 280 ? 24.438 -33.688 -17.75 1 94.56 280 ASN A CA 1
ATOM 2213 C C . ASN A 1 280 ? 25.438 -32.531 -17.734 1 94.56 280 ASN A C 1
ATOM 2215 O O . ASN A 1 280 ? 25.047 -31.359 -17.797 1 94.56 280 ASN A O 1
ATOM 2219 N N . PRO A 1 281 ? 26.688 -32.781 -17.594 1 93.5 281 PRO A N 1
ATOM 2220 C CA . PRO A 1 281 ? 27.672 -31.719 -17.453 1 93.5 281 PRO A CA 1
ATOM 2221 C C . PRO A 1 281 ? 27.781 -30.844 -18.703 1 93.5 281 PRO A C 1
ATOM 2223 O O . PRO A 1 281 ? 28.297 -29.719 -18.641 1 93.5 281 PRO A O 1
ATOM 2226 N N . VAL A 1 282 ? 27.344 -31.312 -19.844 1 95.31 282 VAL A N 1
ATOM 2227 C CA . VAL A 1 282 ? 27.422 -30.562 -21.094 1 95.31 282 VAL A CA 1
ATOM 2228 C C . VAL A 1 282 ? 26.312 -29.516 -21.141 1 95.31 282 VAL A C 1
ATOM 2230 O O . VAL A 1 282 ? 26.547 -28.359 -21.531 1 95.31 282 VAL A O 1
ATOM 2233 N N . THR A 1 283 ? 25.109 -29.891 -20.688 1 96.94 283 THR A N 1
ATOM 2234 C CA . THR A 1 283 ? 23.969 -29 -20.922 1 96.94 283 THR A CA 1
ATOM 2235 C C . THR A 1 283 ? 23.453 -28.438 -19.594 1 96.94 283 THR A C 1
ATOM 2237 O O . THR A 1 283 ? 22.688 -27.469 -19.594 1 96.94 283 THR A O 1
ATOM 2240 N N . GLY A 1 284 ? 23.812 -29.047 -18.484 1 95.75 284 GLY A N 1
ATOM 2241 C CA . GLY A 1 284 ? 23.375 -28.594 -17.188 1 95.75 284 GLY A CA 1
ATOM 2242 C C . GLY A 1 284 ? 21.969 -29.047 -16.844 1 95.75 284 GLY A C 1
ATOM 2243 O O . GLY A 1 284 ? 21.438 -28.703 -15.773 1 95.75 284 GLY A O 1
ATOM 2244 N N . GLY A 1 285 ? 21.297 -29.812 -17.719 1 95.88 285 GLY A N 1
ATOM 2245 C CA . GLY A 1 285 ? 19.984 -30.391 -17.453 1 95.88 285 GLY A CA 1
ATOM 2246 C C . GLY A 1 285 ? 20.031 -31.859 -17.078 1 95.88 285 GLY A C 1
ATOM 2247 O O . GLY A 1 285 ? 21.109 -32.469 -17.094 1 95.88 285 GLY A O 1
ATOM 2248 N N . LEU A 1 286 ? 18.922 -32.375 -16.672 1 95.75 286 LEU A N 1
ATOM 2249 C CA . LEU A 1 286 ? 18.844 -33.812 -16.406 1 95.75 286 LEU A CA 1
ATOM 2250 C C . LEU A 1 286 ? 19.234 -34.594 -17.656 1 95.75 286 LEU A C 1
ATOM 2252 O O . LEU A 1 286 ? 19.062 -34.125 -18.781 1 95.75 286 LEU A O 1
ATOM 2256 N N . TRP A 1 287 ? 19.766 -35.75 -17.375 1 95 287 TRP A N 1
ATOM 2257 C CA . TRP A 1 287 ? 19.969 -36.656 -18.5 1 95 287 TRP A CA 1
ATOM 2258 C C . TRP A 1 287 ? 18.641 -37 -19.156 1 95 287 TRP A C 1
ATOM 2260 O O . TRP A 1 287 ? 17.719 -37.469 -18.5 1 95 287 TRP A O 1
ATOM 2270 N N . LEU A 1 288 ? 18.578 -36.75 -20.453 1 96.62 288 LEU A N 1
ATOM 2271 C CA . LEU A 1 288 ? 17.328 -37 -21.156 1 96.62 288 LEU A CA 1
ATOM 2272 C C . LEU A 1 288 ? 16.969 -38.5 -21.109 1 96.62 288 LEU A C 1
ATOM 2274 O O . LEU A 1 288 ? 15.797 -38.844 -21.141 1 96.62 288 LEU A O 1
ATOM 2278 N N . SER A 1 289 ? 17.984 -39.375 -20.969 1 95.25 289 SER A N 1
ATOM 2279 C CA . SER A 1 289 ? 17.719 -40.781 -20.812 1 95.25 289 SER A CA 1
ATOM 2280 C C . SER A 1 289 ? 17.062 -41.094 -19.484 1 95.25 289 SER A C 1
ATOM 2282 O O . SER A 1 289 ? 16.266 -42.031 -19.375 1 95.25 289 SER A O 1
ATOM 2284 N N . ASP A 1 290 ? 17.438 -40.344 -18.453 1 93.94 290 ASP A N 1
ATOM 2285 C CA . ASP A 1 290 ? 16.75 -40.438 -17.172 1 93.94 290 ASP A CA 1
ATOM 2286 C C . ASP A 1 290 ? 15.297 -40 -17.281 1 93.94 290 ASP A C 1
ATOM 2288 O O . ASP A 1 290 ? 14.398 -40.594 -16.703 1 93.94 290 ASP A O 1
ATOM 2292 N N . THR A 1 291 ? 15.078 -38.906 -18 1 95.44 291 THR A N 1
ATOM 2293 C CA . THR A 1 291 ? 13.727 -38.375 -18.188 1 95.44 291 THR A CA 1
ATOM 2294 C C . THR A 1 291 ? 12.867 -39.375 -18.953 1 95.44 291 THR A C 1
ATOM 2296 O O . THR A 1 291 ? 11.68 -39.562 -18.656 1 95.44 291 THR A O 1
ATOM 2299 N N . ALA A 1 292 ? 13.469 -40 -19.953 1 96.75 292 ALA A N 1
ATOM 2300 C CA . ALA A 1 292 ? 12.75 -41.031 -20.703 1 96.75 292 ALA A CA 1
ATOM 2301 C C . ALA A 1 292 ? 12.344 -42.188 -19.797 1 96.75 292 ALA A C 1
ATOM 2303 O O . ALA A 1 292 ? 11.219 -42.688 -19.875 1 96.75 292 ALA A O 1
ATOM 2304 N N . HIS A 1 293 ? 13.281 -42.594 -19 1 95.06 293 HIS A N 1
ATOM 2305 C CA . HIS A 1 293 ? 12.984 -43.656 -18.047 1 95.06 293 HIS A CA 1
ATOM 2306 C C . HIS A 1 293 ? 11.875 -43.219 -17.094 1 95.06 293 HIS A C 1
ATOM 2308 O O . HIS A 1 293 ? 11.008 -44.031 -16.75 1 95.06 293 HIS A O 1
ATOM 2314 N N . HIS A 1 294 ? 11.969 -42.031 -16.578 1 94.19 294 HIS A N 1
ATOM 2315 C CA . HIS A 1 294 ? 10.953 -41.5 -15.672 1 94.19 294 HIS A CA 1
ATOM 2316 C C . HIS A 1 294 ? 9.57 -41.562 -16.297 1 94.19 294 HIS A C 1
ATOM 2318 O O . HIS A 1 294 ? 8.609 -42 -15.672 1 94.19 294 HIS A O 1
ATOM 2324 N N . HIS A 1 295 ? 9.469 -41.094 -17.531 1 97 295 HIS A N 1
ATOM 2325 C CA . HIS A 1 295 ? 8.172 -41.094 -18.203 1 97 295 HIS A CA 1
ATOM 2326 C C . HIS A 1 295 ? 7.699 -42.531 -18.484 1 97 295 HIS A C 1
ATOM 2328 O O . HIS A 1 295 ? 6.496 -42.812 -18.469 1 97 295 HIS A O 1
ATOM 2334 N N . LEU A 1 296 ? 8.609 -43.406 -18.797 1 96.62 296 LEU A N 1
ATOM 2335 C CA . LEU A 1 296 ? 8.227 -44.812 -18.953 1 96.62 296 LEU A CA 1
ATOM 2336 C C . LEU A 1 296 ? 7.691 -45.375 -17.641 1 96.62 296 LEU A C 1
ATOM 2338 O O . LEU A 1 296 ? 6.699 -46.094 -17.641 1 96.62 296 LEU A O 1
ATOM 2342 N N . ALA A 1 297 ? 8.375 -45.031 -16.562 1 95.69 297 ALA A N 1
ATOM 2343 C CA . ALA A 1 297 ? 7.918 -45.469 -15.242 1 95.69 297 ALA A CA 1
ATOM 2344 C C . ALA A 1 297 ? 6.52 -44.938 -14.938 1 95.69 297 ALA A C 1
ATOM 2346 O O . ALA A 1 297 ? 5.676 -45.656 -14.414 1 95.69 297 ALA A O 1
ATOM 2347 N N . ILE A 1 298 ? 6.309 -43.719 -15.219 1 96.81 298 ILE A N 1
ATOM 2348 C CA . ILE A 1 298 ? 4.992 -43.125 -15.016 1 96.81 298 ILE A CA 1
ATOM 2349 C C . ILE A 1 298 ? 3.961 -43.844 -15.883 1 96.81 298 ILE A C 1
ATOM 2351 O O . ILE A 1 298 ? 2.842 -44.094 -15.438 1 96.81 298 ILE A O 1
ATOM 2355 N N . ALA A 1 299 ? 4.328 -44.125 -17.094 1 98.06 299 ALA A N 1
ATOM 2356 C CA . ALA A 1 299 ? 3.432 -44.812 -18 1 98.06 299 ALA A CA 1
ATOM 2357 C C . ALA A 1 299 ? 3.02 -46.188 -17.422 1 98.06 299 ALA A C 1
ATOM 2359 O O . ALA A 1 299 ? 1.829 -46.5 -17.344 1 98.06 299 ALA A O 1
ATOM 2360 N N . VAL A 1 300 ? 3.969 -46.906 -17 1 96.19 300 VAL A N 1
ATOM 2361 C CA . VAL A 1 300 ? 3.701 -48.25 -16.469 1 96.19 300 VAL A CA 1
ATOM 2362 C C . VAL A 1 300 ? 2.842 -48.125 -15.203 1 96.19 300 VAL A C 1
ATOM 2364 O O . VAL A 1 300 ? 1.851 -48.844 -15.055 1 96.19 300 VAL A O 1
ATOM 2367 N N . LEU A 1 301 ? 3.207 -47.219 -14.375 1 97.06 301 LEU A N 1
ATOM 2368 C CA . LEU A 1 301 ? 2.492 -47.031 -13.117 1 97.06 301 LEU A CA 1
ATOM 2369 C C . LEU A 1 301 ? 1.026 -46.688 -13.375 1 97.06 301 LEU A C 1
ATOM 2371 O O . LEU A 1 301 ? 0.132 -47.281 -12.781 1 97.06 301 LEU A O 1
ATOM 2375 N N . PHE A 1 302 ? 0.768 -45.812 -14.242 1 97.25 302 PHE A N 1
ATOM 2376 C CA . PHE A 1 302 ? -0.592 -45.312 -14.406 1 97.25 302 PHE A CA 1
ATOM 2377 C C . PHE A 1 302 ? -1.403 -46.25 -15.312 1 97.25 302 PHE A C 1
ATOM 2379 O O . PHE A 1 302 ? -2.627 -46.312 -15.188 1 97.25 302 PHE A O 1
ATOM 2386 N N . ILE A 1 303 ? -0.785 -46.969 -16.234 1 96.12 303 ILE A N 1
ATOM 2387 C CA . ILE A 1 303 ? -1.505 -47.969 -16.984 1 96.12 303 ILE A CA 1
ATOM 2388 C C . ILE A 1 303 ? -2 -49.062 -16.047 1 96.12 303 ILE A C 1
ATOM 2390 O O . ILE A 1 303 ? -3.156 -49.5 -16.125 1 96.12 303 ILE A O 1
ATOM 2394 N N . ILE A 1 304 ? -1.147 -49.375 -15.094 1 94.94 304 ILE A N 1
ATOM 2395 C CA . ILE A 1 304 ? -1.543 -50.375 -14.109 1 94.94 304 ILE A CA 1
ATOM 2396 C C . ILE A 1 304 ? -2.607 -49.781 -13.18 1 94.94 304 ILE A C 1
ATOM 2398 O O . ILE A 1 304 ? -3.617 -50.438 -12.898 1 94.94 304 ILE A O 1
ATOM 2402 N N . ALA A 1 305 ? -2.336 -48.625 -12.719 1 94.81 305 ALA A N 1
ATOM 2403 C CA . ALA A 1 305 ? -3.275 -47.969 -11.805 1 94.81 305 ALA A CA 1
ATOM 2404 C C . ALA A 1 305 ? -4.652 -47.812 -12.453 1 94.81 305 ALA A C 1
ATOM 2406 O O . ALA A 1 305 ? -5.676 -47.969 -11.781 1 94.81 305 ALA A O 1
ATOM 2407 N N . GLY A 1 306 ? -4.699 -47.469 -13.711 1 93.19 306 GLY A N 1
ATOM 2408 C CA . GLY A 1 306 ? -5.965 -47.344 -14.414 1 93.19 306 GLY A CA 1
ATOM 2409 C C . GLY A 1 306 ? -6.719 -48.656 -14.531 1 93.19 306 GLY A C 1
ATOM 2410 O O . GLY A 1 306 ? -7.949 -48.656 -14.453 1 93.19 306 GLY A O 1
ATOM 2411 N N . HIS A 1 307 ? -6.094 -49.75 -14.609 1 91.88 307 HIS A N 1
ATOM 2412 C CA . HIS A 1 307 ? -6.723 -51.031 -14.82 1 91.88 307 HIS A CA 1
ATOM 2413 C C . HIS A 1 307 ? -7.117 -51.688 -13.492 1 91.88 307 HIS A C 1
ATOM 2415 O O . HIS A 1 307 ? -7.684 -52.781 -13.469 1 91.88 307 HIS A O 1
ATOM 2421 N N . GLN A 1 308 ? -6.836 -51 -12.477 1 91.81 308 GLN A N 1
ATOM 2422 C CA . GLN A 1 308 ? -7.266 -51.5 -11.172 1 91.81 308 GLN A CA 1
ATOM 2423 C C . GLN A 1 308 ? -8.766 -51.312 -10.984 1 91.81 308 GLN A C 1
ATOM 2425 O O . GLN A 1 308 ? -9.367 -51.906 -10.102 1 91.81 308 GLN A O 1
ATOM 2430 N N . TYR A 1 309 ? -9.336 -50.531 -11.773 1 91 309 TYR A N 1
ATOM 2431 C CA . TYR A 1 309 ? -10.758 -50.25 -11.641 1 91 309 TYR A CA 1
ATOM 2432 C C . TYR A 1 309 ? -11.586 -51.125 -12.57 1 91 309 TYR A C 1
ATOM 2434 O O . TYR A 1 309 ? -11.188 -51.344 -13.719 1 91 309 TYR A O 1
ATOM 2442 N N . ARG A 1 310 ? -12.75 -51.562 -12.086 1 90 310 ARG A N 1
ATOM 2443 C CA . ARG A 1 310 ? -13.586 -52.531 -12.797 1 90 310 ARG A CA 1
ATOM 2444 C C . ARG A 1 310 ? -14.352 -51.844 -13.93 1 90 310 ARG A C 1
ATOM 2446 O O . ARG A 1 310 ? -15.18 -50.969 -13.688 1 90 310 ARG A O 1
ATOM 2453 N N . THR A 1 311 ? -13.961 -52.219 -15.156 1 88.5 311 THR A N 1
ATOM 2454 C CA . THR A 1 311 ? -14.672 -51.75 -16.328 1 88.5 311 THR A CA 1
ATOM 2455 C C . THR A 1 311 ? -15.508 -52.844 -16.969 1 88.5 311 THR A C 1
ATOM 2457 O O . THR A 1 311 ? -16.047 -53.719 -16.25 1 88.5 311 THR A O 1
ATOM 2460 N N . ASN A 1 312 ? -15.711 -52.844 -18.281 1 80.5 312 ASN A N 1
ATOM 2461 C CA . ASN A 1 312 ? -16.578 -53.812 -18.969 1 80.5 312 ASN A CA 1
ATOM 2462 C C . ASN A 1 312 ? -15.984 -55.219 -18.969 1 80.5 312 ASN A C 1
ATOM 2464 O O . ASN A 1 312 ? -16.703 -56.188 -19.188 1 80.5 312 ASN A O 1
ATOM 2468 N N . TRP A 1 313 ? -14.734 -55.25 -18.5 1 80.44 313 TRP A N 1
ATOM 2469 C CA . TRP A 1 313 ? -14.078 -56.562 -18.547 1 80.44 313 TRP A CA 1
ATOM 2470 C C . TRP A 1 313 ? -14.219 -57.281 -17.219 1 80.44 313 TRP A C 1
ATOM 2472 O O . TRP A 1 313 ? -13.734 -58.406 -17.078 1 80.44 313 TRP A O 1
ATOM 2482 N N . GLY A 1 314 ? -14.828 -56.625 -16.25 1 80.81 314 GLY A N 1
ATOM 2483 C CA . GLY A 1 314 ? -15.195 -57.281 -14.992 1 80.81 314 GLY A CA 1
ATOM 2484 C C . GLY A 1 314 ? -14.023 -57.438 -14.047 1 80.81 314 GLY A C 1
ATOM 2485 O O . GLY A 1 314 ? -14.172 -58 -12.961 1 80.81 314 GLY A O 1
ATOM 2486 N N . ILE A 1 315 ? -12.867 -57 -14.461 1 84.19 315 ILE A N 1
ATOM 2487 C CA . ILE A 1 315 ? -11.672 -57.125 -13.633 1 84.19 315 ILE A CA 1
ATOM 2488 C C . ILE A 1 315 ? -11.383 -55.812 -12.938 1 84.19 315 ILE A C 1
ATOM 2490 O O . ILE A 1 315 ? -11.586 -54.719 -13.508 1 84.19 315 ILE A O 1
ATOM 2494 N N . GLY A 1 316 ? -10.945 -55.906 -11.602 1 87.06 316 GLY A N 1
ATOM 2495 C CA . GLY A 1 316 ? -10.57 -54.719 -10.859 1 87.06 316 GLY A CA 1
ATOM 2496 C C . GLY A 1 316 ? -11.484 -54.406 -9.695 1 87.06 316 GLY A C 1
ATOM 2497 O O . GLY A 1 316 ? -12.297 -55.25 -9.305 1 87.06 316 GLY A O 1
ATOM 2498 N N . HIS A 1 317 ? -11.32 -53.219 -9.195 1 90.38 317 HIS A N 1
ATOM 2499 C CA . HIS A 1 317 ? -12.047 -52.844 -7.988 1 90.38 317 HIS A CA 1
ATOM 2500 C C . HIS A 1 317 ? -13.164 -51.844 -8.305 1 90.38 317 HIS A C 1
ATOM 2502 O O . HIS A 1 317 ? -13.078 -51.094 -9.289 1 90.38 317 HIS A O 1
ATOM 2508 N N . SER A 1 318 ? -14.164 -52 -7.484 1 91.44 318 SER A N 1
ATOM 2509 C CA . SER A 1 318 ? -15.227 -51 -7.5 1 91.44 318 SER A CA 1
ATOM 2510 C C . SER A 1 318 ? -14.898 -49.844 -6.562 1 91.44 318 SER A C 1
ATOM 2512 O O . SER A 1 318 ? -14.633 -50.062 -5.379 1 91.44 318 SER A O 1
ATOM 2514 N N . LEU A 1 319 ? -14.867 -48.625 -7.152 1 92.25 319 LEU A N 1
ATOM 2515 C CA . LEU A 1 319 ? -14.539 -47.469 -6.344 1 92.25 319 LEU A CA 1
ATOM 2516 C C . LEU A 1 319 ? -15.555 -47.281 -5.219 1 92.25 319 LEU A C 1
ATOM 2518 O O . LEU A 1 319 ? -15.203 -46.844 -4.121 1 92.25 319 LEU A O 1
ATOM 2522 N N . ARG A 1 320 ? -16.812 -47.5 -5.488 1 93.12 320 ARG A N 1
ATOM 2523 C CA . ARG A 1 320 ? -17.859 -47.406 -4.465 1 93.12 320 ARG A CA 1
ATOM 2524 C C . ARG A 1 320 ? -17.547 -48.344 -3.287 1 93.12 320 ARG A C 1
ATOM 2526 O O . ARG A 1 320 ? -17.609 -47.906 -2.131 1 93.12 320 ARG A O 1
ATOM 2533 N N . GLU A 1 321 ? -17.141 -49.531 -3.615 1 92.44 321 GLU A N 1
ATOM 2534 C CA . GLU A 1 321 ? -16.844 -50.5 -2.578 1 92.44 321 GLU A CA 1
ATOM 2535 C C . GLU A 1 321 ? -15.617 -50.094 -1.773 1 92.44 321 GLU A C 1
ATOM 2537 O O . GLU A 1 321 ? -15.578 -50.281 -0.555 1 92.44 321 GLU A O 1
ATOM 2542 N N . ILE A 1 322 ? -14.695 -49.594 -2.473 1 92.25 322 ILE A N 1
ATOM 2543 C CA . ILE A 1 322 ? -13.469 -49.156 -1.808 1 92.25 322 ILE A CA 1
ATOM 2544 C C . ILE A 1 322 ? -13.789 -48.031 -0.815 1 92.25 322 ILE A C 1
ATOM 2546 O O . ILE A 1 322 ? -13.336 -48.094 0.334 1 92.25 322 ILE A O 1
ATOM 2550 N N . LEU A 1 323 ? -14.523 -47.062 -1.193 1 92.62 323 LEU A N 1
ATOM 2551 C CA . LEU A 1 323 ? -14.836 -45.906 -0.362 1 92.62 323 LEU A CA 1
ATOM 2552 C C . LEU A 1 323 ? -15.719 -46.281 0.816 1 92.62 323 LEU A C 1
ATOM 2554 O O . LEU A 1 323 ? -15.516 -45.812 1.937 1 92.62 323 LEU A O 1
ATOM 2558 N N . GLU A 1 324 ? -16.641 -47.219 0.585 1 91.69 324 GLU A N 1
ATOM 2559 C CA . GLU A 1 324 ? -17.531 -47.656 1.648 1 91.69 324 GLU A CA 1
ATOM 2560 C C . GLU A 1 324 ? -16.812 -48.531 2.666 1 91.69 324 GLU A C 1
ATOM 2562 O O . GLU A 1 324 ? -17.203 -48.594 3.834 1 91.69 324 GLU A O 1
ATOM 2567 N N . ALA A 1 325 ? -15.734 -49.156 2.227 1 91.75 325 ALA A N 1
ATOM 2568 C CA . ALA A 1 325 ? -14.984 -50.031 3.105 1 91.75 325 ALA A CA 1
ATOM 2569 C C . ALA A 1 325 ? -13.977 -49.25 3.945 1 91.75 325 ALA A C 1
ATOM 2571 O O . ALA A 1 325 ? -13.508 -49.75 4.973 1 91.75 325 ALA A O 1
ATOM 2572 N N . HIS A 1 326 ? -13.625 -48.125 3.492 1 90.25 326 HIS A N 1
ATOM 2573 C CA . HIS A 1 326 ? -12.602 -47.344 4.176 1 90.25 326 HIS A CA 1
ATOM 2574 C C . HIS A 1 326 ? -13.141 -46.719 5.457 1 90.25 326 HIS A C 1
ATOM 2576 O O . HIS A 1 326 ? -13.852 -45.719 5.414 1 90.25 326 HIS A O 1
ATOM 2582 N N . LYS A 1 327 ? -12.859 -47.375 6.578 1 89.44 327 LYS A N 1
ATOM 2583 C CA . LYS A 1 327 ? -13.266 -46.906 7.902 1 89.44 327 LYS A CA 1
ATOM 2584 C C . LYS A 1 327 ? -12.078 -46.875 8.859 1 89.44 327 LYS A C 1
ATOM 2586 O O . LYS A 1 327 ? -11.305 -47.844 8.922 1 89.44 327 LYS A O 1
ATOM 2591 N N . GLY A 1 328 ? -11.633 -45.75 9.219 1 84.81 328 GLY A N 1
ATOM 2592 C CA . GLY A 1 328 ? -10.555 -45.625 10.188 1 84.81 328 GLY A CA 1
ATOM 2593 C C . GLY A 1 328 ? -11.039 -45.281 11.586 1 84.81 328 GLY A C 1
ATOM 2594 O O . GLY A 1 328 ? -12.25 -45.219 11.828 1 84.81 328 GLY A O 1
ATOM 2595 N N . PRO A 1 329 ? -9.992 -45.25 12.453 1 86.25 329 PRO A N 1
ATOM 2596 C CA . PRO A 1 329 ? -10.352 -44.812 13.805 1 86.25 329 PRO A CA 1
ATOM 2597 C C . PRO A 1 329 ? -10.93 -43.406 13.852 1 86.25 329 PRO A C 1
ATOM 2599 O O . PRO A 1 329 ? -10.5 -42.531 13.094 1 86.25 329 PRO A O 1
ATOM 2602 N N . PHE A 1 330 ? -12 -43.062 14.469 1 84.88 330 PHE A N 1
ATOM 2603 C CA . PHE A 1 330 ? -12.602 -41.75 14.75 1 84.88 330 PHE A CA 1
ATOM 2604 C C . PHE A 1 330 ? -13.305 -41.219 13.508 1 84.88 330 PHE A C 1
ATOM 2606 O O . PHE A 1 330 ? -13.57 -40 13.414 1 84.88 330 PHE A O 1
ATOM 2613 N N . THR A 1 331 ? -13.57 -42.125 12.492 1 90.88 331 THR A N 1
ATOM 2614 C CA . THR A 1 331 ? -14.125 -41.625 11.234 1 90.88 331 THR A CA 1
ATOM 2615 C C . THR A 1 331 ? -15.602 -41.969 11.117 1 90.88 331 THR A C 1
ATOM 2617 O O . THR A 1 331 ? -16.234 -41.656 10.102 1 90.88 331 THR A O 1
ATOM 2620 N N . GLY A 1 332 ? -16.172 -42.625 12.141 1 92.56 332 GLY A N 1
ATOM 2621 C CA . GLY A 1 332 ? -17.562 -43.062 12.047 1 92.56 332 GLY A CA 1
ATOM 2622 C C . GLY A 1 332 ? -17.797 -44.031 10.922 1 92.56 332 GLY A C 1
ATOM 2623 O O . GLY A 1 332 ? -17.172 -45.094 10.859 1 92.56 332 GLY A O 1
ATOM 2624 N N . GLU A 1 333 ? -18.562 -43.594 9.945 1 93.75 333 GLU A N 1
ATOM 2625 C CA . GLU A 1 333 ? -18.875 -44.438 8.797 1 93.75 333 GLU A CA 1
ATOM 2626 C C . GLU A 1 333 ? -17.859 -44.25 7.676 1 93.75 333 GLU A C 1
ATOM 2628 O O . GLU A 1 333 ? -18.078 -44.719 6.551 1 93.75 333 GLU A O 1
ATOM 2633 N N . GLY A 1 334 ? -16.828 -43.562 8.055 1 94.31 334 GLY A N 1
ATOM 2634 C CA . GLY A 1 334 ? -15.734 -43.406 7.102 1 94.31 334 GLY A CA 1
ATOM 2635 C C . GLY A 1 334 ? -16.125 -42.594 5.875 1 94.31 334 GLY A C 1
ATOM 2636 O O . GLY A 1 334 ? -16.688 -41.531 5.988 1 94.31 334 GLY A O 1
ATOM 2637 N N . HIS A 1 335 ? -15.945 -43.188 4.691 1 93.88 335 HIS A N 1
ATOM 2638 C CA . HIS A 1 335 ? -16.172 -42.469 3.445 1 93.88 335 HIS A CA 1
ATOM 2639 C C . HIS A 1 335 ? -17.484 -42.844 2.807 1 93.88 335 HIS A C 1
ATOM 2641 O O . HIS A 1 335 ? -17.688 -42.656 1.607 1 93.88 335 HIS A O 1
ATOM 2647 N N . LYS A 1 336 ? -18.359 -43.406 3.572 1 93.56 336 LYS A N 1
ATOM 2648 C CA . LYS A 1 336 ? -19.688 -43.75 3.047 1 93.56 336 LYS A CA 1
ATOM 2649 C C . LYS A 1 336 ? -20.391 -42.5 2.518 1 93.56 336 LYS A C 1
ATOM 2651 O O . LYS A 1 336 ? -20.391 -41.438 3.18 1 93.56 336 LYS A O 1
ATOM 2656 N N . GLY A 1 337 ? -20.922 -42.562 1.31 1 93.12 337 GLY A N 1
ATOM 2657 C CA . GLY A 1 337 ? -21.625 -41.438 0.711 1 93.12 337 GLY A CA 1
ATOM 2658 C C . GLY A 1 337 ? -20.75 -40.625 -0.206 1 93.12 337 GLY A C 1
ATOM 2659 O O . GLY A 1 337 ? -21.25 -39.844 -1.032 1 93.12 337 GLY A O 1
ATOM 2660 N N . LEU A 1 338 ? -19.484 -40.781 -0.056 1 94.19 338 LEU A N 1
ATOM 2661 C CA . LEU A 1 338 ? -18.547 -39.969 -0.835 1 94.19 338 LEU A CA 1
ATOM 2662 C C . LEU A 1 338 ? -18.672 -40.281 -2.322 1 94.19 338 LEU A C 1
ATOM 2664 O O . LEU A 1 338 ? -18.5 -39.406 -3.162 1 94.19 338 LEU A O 1
ATOM 2668 N N . TYR A 1 339 ? -18.906 -41.531 -2.666 1 94.38 339 TYR A N 1
ATOM 2669 C CA . TYR A 1 339 ? -19.078 -41.906 -4.066 1 94.38 339 TYR A CA 1
ATOM 2670 C C . TYR A 1 339 ? -20.234 -41.156 -4.699 1 94.38 339 TYR A C 1
ATOM 2672 O O . TYR A 1 339 ? -20.094 -40.594 -5.797 1 94.38 339 TYR A O 1
ATOM 2680 N N . GLU A 1 340 ? -21.359 -41.094 -4.004 1 94.19 340 GLU A N 1
ATOM 2681 C CA . GLU A 1 340 ? -22.547 -40.406 -4.496 1 94.19 340 GLU A CA 1
ATOM 2682 C C . GLU A 1 340 ? -22.281 -38.906 -4.633 1 94.19 340 GLU A C 1
ATOM 2684 O O . GLU A 1 340 ? -22.688 -38.281 -5.613 1 94.19 340 GLU A O 1
ATOM 2689 N N . ILE A 1 341 ? -21.578 -38.375 -3.701 1 95.56 341 ILE A N 1
ATOM 2690 C CA . ILE A 1 341 ? -21.266 -36.938 -3.732 1 95.56 341 ILE A CA 1
ATOM 2691 C C . ILE A 1 341 ? -20.422 -36.625 -4.961 1 95.56 341 ILE A C 1
ATOM 2693 O O . ILE A 1 341 ? -20.734 -35.688 -5.715 1 95.56 341 ILE A O 1
ATOM 2697 N N . LEU A 1 342 ? -19.391 -37.406 -5.219 1 95.62 342 LEU A N 1
ATOM 2698 C CA . LEU A 1 342 ? -18.422 -37.125 -6.262 1 95.62 342 LEU A CA 1
ATOM 2699 C C . LEU A 1 342 ? -18.984 -37.438 -7.641 1 95.62 342 LEU A C 1
ATOM 2701 O O . LEU A 1 342 ? -18.438 -37 -8.656 1 95.62 342 LEU A O 1
ATOM 2705 N N . THR A 1 343 ? -20.109 -38.156 -7.719 1 94.44 343 THR A N 1
ATOM 2706 C CA . THR A 1 343 ? -20.703 -38.469 -9.016 1 94.44 343 THR A CA 1
ATOM 2707 C C . THR A 1 343 ? -21.922 -37.594 -9.281 1 94.44 343 THR A C 1
ATOM 2709 O O . THR A 1 343 ? -22.438 -37.562 -10.398 1 94.44 343 THR A O 1
ATOM 2712 N N . THR A 1 344 ? -22.312 -36.844 -8.266 1 92.94 344 THR A N 1
ATOM 2713 C CA . THR A 1 344 ? -23.5 -36.031 -8.461 1 92.94 344 THR A CA 1
ATOM 2714 C C . THR A 1 344 ? -23.156 -34.531 -8.336 1 92.94 344 THR A C 1
ATOM 2716 O O . THR A 1 344 ? -23.906 -33.688 -8.805 1 92.94 344 THR A O 1
ATOM 2719 N N . SER A 1 345 ? -22.016 -34.281 -7.703 1 94.81 345 SER A N 1
ATOM 2720 C CA . SER A 1 345 ? -21.578 -32.875 -7.59 1 94.81 345 SER A CA 1
ATOM 2721 C C . SER A 1 345 ? -20.266 -32.656 -8.312 1 94.81 345 SER A C 1
ATOM 2723 O O . SER A 1 345 ? -19.203 -33.062 -7.832 1 94.81 345 SER A O 1
ATOM 2725 N N . TRP A 1 346 ? -20.266 -31.875 -9.344 1 93.88 346 TRP A N 1
ATOM 2726 C CA . TRP A 1 346 ? -19.062 -31.531 -10.086 1 93.88 346 TRP A CA 1
ATOM 2727 C C . TRP A 1 346 ? -18.219 -30.516 -9.32 1 93.88 346 TRP A C 1
ATOM 2729 O O . TRP A 1 346 ? -17 -30.453 -9.484 1 93.88 346 TRP A O 1
ATOM 2739 N N . HIS A 1 347 ? -18.828 -29.766 -8.445 1 95.25 347 HIS A N 1
ATOM 2740 C CA . HIS A 1 347 ? -18.078 -28.828 -7.605 1 95.25 347 HIS A CA 1
ATOM 2741 C C . HIS A 1 347 ? -17.219 -29.562 -6.578 1 95.25 347 HIS A C 1
ATOM 2743 O O . HIS A 1 347 ? -16.062 -29.203 -6.348 1 95.25 347 HIS A O 1
ATOM 2749 N N . ALA A 1 348 ? -17.828 -30.578 -5.996 1 97.12 348 ALA A N 1
ATOM 2750 C CA . ALA A 1 348 ? -17.062 -31.375 -5.035 1 97.12 348 ALA A CA 1
ATOM 2751 C C . ALA A 1 348 ? -15.867 -32.031 -5.707 1 97.12 348 ALA A C 1
ATOM 2753 O O . ALA A 1 348 ? -14.758 -32.062 -5.16 1 97.12 348 ALA A O 1
ATOM 2754 N N . GLN A 1 349 ? -16.109 -32.625 -6.84 1 96.19 349 GLN A N 1
ATOM 2755 C CA . GLN A 1 349 ? -15.047 -33.281 -7.582 1 96.19 349 GLN A CA 1
ATOM 2756 C C . GLN A 1 349 ? -13.961 -32.281 -7.988 1 96.19 349 GLN A C 1
ATOM 2758 O O . GLN A 1 349 ? -12.773 -32.594 -7.852 1 96.19 349 GLN A O 1
ATOM 2763 N N . LEU A 1 350 ? -14.352 -31.156 -8.523 1 96 350 LEU A N 1
ATOM 2764 C CA . LEU A 1 350 ? -13.414 -30.141 -8.977 1 96 350 LEU A CA 1
ATOM 2765 C C . LEU A 1 350 ? -12.602 -29.594 -7.805 1 96 350 LEU A C 1
ATOM 2767 O O . LEU A 1 350 ? -11.406 -29.312 -7.949 1 96 350 LEU A O 1
ATOM 2771 N N . ALA A 1 351 ? -13.195 -29.422 -6.656 1 98.06 351 ALA A N 1
ATOM 2772 C CA . ALA A 1 351 ? -12.492 -28.938 -5.473 1 98.06 351 ALA A CA 1
ATOM 2773 C C . ALA A 1 351 ? -11.305 -29.828 -5.145 1 98.06 351 ALA A C 1
ATOM 2775 O O . ALA A 1 351 ? -10.195 -29.344 -4.906 1 98.06 351 ALA A O 1
ATOM 2776 N N . LEU A 1 352 ? -11.547 -31.062 -5.168 1 97.25 352 LEU A N 1
ATOM 2777 C CA . LEU A 1 352 ? -10.492 -32 -4.852 1 97.25 352 LEU A CA 1
ATOM 2778 C C . LEU A 1 352 ? -9.406 -32 -5.914 1 97.25 352 LEU A C 1
ATOM 2780 O O . LEU A 1 352 ? -8.219 -32.031 -5.594 1 97.25 352 LEU A O 1
ATOM 2784 N N . ASN A 1 353 ? -9.805 -32 -7.168 1 97 353 ASN A N 1
ATOM 2785 C CA . ASN A 1 353 ? -8.836 -32 -8.258 1 97 353 ASN A CA 1
ATOM 2786 C C . ASN A 1 353 ? -7.992 -30.734 -8.25 1 97 353 ASN A C 1
ATOM 2788 O O . ASN A 1 353 ? -6.785 -30.781 -8.484 1 97 353 ASN A O 1
ATOM 2792 N N . LEU A 1 354 ? -8.609 -29.594 -7.977 1 98.19 354 LEU A N 1
ATOM 2793 C CA . LEU A 1 354 ? -7.875 -28.328 -7.938 1 98.19 354 LEU A CA 1
ATOM 2794 C C . LEU A 1 354 ? -6.871 -28.312 -6.789 1 98.19 354 LEU A C 1
ATOM 2796 O O . LEU A 1 354 ? -5.758 -27.812 -6.938 1 98.19 354 LEU A O 1
ATOM 2800 N N . ALA A 1 355 ? -7.25 -28.828 -5.668 1 98.06 355 ALA A N 1
ATOM 2801 C CA . ALA A 1 355 ? -6.332 -28.906 -4.539 1 98.06 355 ALA A CA 1
ATOM 2802 C C . ALA A 1 355 ? -5.141 -29.797 -4.859 1 98.06 355 ALA A C 1
ATOM 2804 O O . ALA A 1 355 ? -3.996 -29.453 -4.547 1 98.06 355 ALA A O 1
ATOM 2805 N N . LEU A 1 356 ? -5.441 -30.922 -5.449 1 97.5 356 LEU A N 1
ATOM 2806 C CA . LEU A 1 356 ? -4.406 -31.906 -5.773 1 97.5 356 LEU A CA 1
ATOM 2807 C C . LEU A 1 356 ? -3.447 -31.344 -6.82 1 97.5 356 LEU A C 1
ATOM 2809 O O . LEU A 1 356 ? -2.23 -31.359 -6.621 1 97.5 356 LEU A O 1
ATOM 2813 N N . PHE A 1 357 ? -3.98 -30.812 -7.879 1 96.81 357 PHE A N 1
ATOM 2814 C CA . PHE A 1 357 ? -3.133 -30.375 -8.977 1 96.81 357 PHE A CA 1
ATOM 2815 C C . PHE A 1 357 ? -2.484 -29.031 -8.648 1 96.81 357 PHE A C 1
ATOM 2817 O O . PHE A 1 357 ? -1.403 -28.719 -9.156 1 96.81 357 PHE A O 1
ATOM 2824 N N . GLY A 1 358 ? -3.178 -28.219 -7.82 1 97.81 358 GLY A N 1
ATOM 2825 C CA . GLY A 1 358 ? -2.514 -27.031 -7.316 1 97.81 358 GLY A CA 1
ATOM 2826 C C . GLY A 1 358 ? -1.275 -27.328 -6.496 1 97.81 358 GLY A C 1
ATOM 2827 O O . GLY A 1 358 ? -0.227 -26.719 -6.691 1 97.81 358 GLY A O 1
ATOM 2828 N N . SER A 1 359 ? -1.371 -28.297 -5.707 1 97.44 359 SER A N 1
ATOM 2829 C CA . SER A 1 359 ? -0.233 -28.719 -4.898 1 97.44 359 SER A CA 1
ATOM 2830 C C . SER A 1 359 ? 0.861 -29.344 -5.762 1 97.44 359 SER A C 1
ATOM 2832 O O . SER A 1 359 ? 2.049 -29.109 -5.527 1 97.44 359 SER A O 1
ATOM 2834 N N . LEU A 1 360 ? 0.43 -30.078 -6.734 1 97.06 360 LEU A N 1
ATOM 2835 C CA . LEU A 1 360 ? 1.395 -30.719 -7.629 1 97.06 360 LEU A CA 1
ATOM 2836 C C . LEU A 1 360 ? 2.197 -29.672 -8.391 1 97.06 360 LEU A C 1
ATOM 2838 O O . LEU A 1 360 ? 3.404 -29.828 -8.594 1 97.06 360 LEU A O 1
ATOM 2842 N N . THR A 1 361 ? 1.529 -28.656 -8.812 1 97.5 361 THR A N 1
ATOM 2843 C CA . THR A 1 361 ? 2.229 -27.625 -9.562 1 97.5 361 THR A CA 1
ATOM 2844 C C . THR A 1 361 ? 3.238 -26.906 -8.672 1 97.5 361 THR A C 1
ATOM 2846 O O . THR A 1 361 ? 4.301 -26.484 -9.133 1 97.5 361 THR A O 1
ATOM 2849 N N . ILE A 1 362 ? 2.984 -26.719 -7.441 1 97.75 362 ILE A N 1
ATOM 2850 C CA . ILE A 1 362 ? 3.914 -26.109 -6.492 1 97.75 362 ILE A CA 1
ATOM 2851 C C . ILE A 1 362 ? 5.145 -27.016 -6.344 1 97.75 362 ILE A C 1
ATOM 2853 O O . ILE A 1 362 ? 6.277 -26.516 -6.309 1 97.75 362 ILE A O 1
ATOM 2857 N N . ILE A 1 363 ? 4.934 -28.297 -6.34 1 96.88 363 ILE A N 1
ATOM 2858 C CA . ILE A 1 363 ? 6.043 -29.234 -6.266 1 96.88 363 ILE A CA 1
ATOM 2859 C C . ILE A 1 363 ? 6.891 -29.141 -7.531 1 96.88 363 ILE A C 1
ATOM 2861 O O . ILE A 1 363 ? 8.125 -29.156 -7.465 1 96.88 363 ILE A O 1
ATOM 2865 N N . VAL A 1 364 ? 6.211 -29.031 -8.633 1 96.44 364 VAL A N 1
ATOM 2866 C CA . VAL A 1 364 ? 6.906 -28.906 -9.906 1 96.44 364 VAL A CA 1
ATOM 2867 C C . VAL A 1 364 ? 7.766 -27.641 -9.914 1 96.44 364 VAL A C 1
ATOM 2869 O O . VAL A 1 364 ? 8.867 -27.641 -10.469 1 96.44 364 VAL A O 1
ATOM 2872 N N . ALA A 1 365 ? 7.309 -26.578 -9.297 1 97.62 365 ALA A N 1
ATOM 2873 C CA . ALA A 1 365 ? 8.102 -25.359 -9.18 1 97.62 365 ALA A CA 1
ATOM 2874 C C . ALA A 1 365 ? 9.445 -25.625 -8.516 1 97.62 365 ALA A C 1
ATOM 2876 O O . ALA A 1 365 ? 10.484 -25.188 -9 1 97.62 365 ALA A O 1
ATOM 2877 N N . HIS A 1 366 ? 9.422 -26.391 -7.508 1 95.62 366 HIS A N 1
ATOM 2878 C CA . HIS A 1 366 ? 10.633 -26.688 -6.758 1 95.62 366 HIS A CA 1
ATOM 2879 C C . HIS A 1 366 ? 11.539 -27.656 -7.523 1 95.62 366 HIS A C 1
ATOM 2881 O O . HIS A 1 366 ? 12.758 -27.609 -7.387 1 95.62 366 HIS A O 1
ATOM 2887 N N . HIS A 1 367 ? 10.992 -28.422 -8.406 1 93.19 367 HIS A N 1
ATOM 2888 C CA . HIS A 1 367 ? 11.781 -29.344 -9.227 1 93.19 367 HIS A CA 1
ATOM 2889 C C . HIS A 1 367 ? 12.445 -28.609 -10.391 1 93.19 367 HIS A C 1
ATOM 2891 O O . HIS A 1 367 ? 13.484 -29.047 -10.883 1 93.19 367 HIS A O 1
ATOM 2897 N N . MET A 1 368 ? 11.898 -27.484 -10.758 1 92.88 368 MET A N 1
ATOM 2898 C CA . MET A 1 368 ? 12.383 -26.781 -11.945 1 92.88 368 MET A CA 1
ATOM 2899 C C . MET A 1 368 ? 13.82 -26.312 -11.75 1 92.88 368 MET A C 1
ATOM 2901 O O . MET A 1 368 ? 14.586 -26.234 -12.711 1 92.88 368 MET A O 1
ATOM 2905 N N . TYR A 1 369 ? 14.164 -25.953 -10.516 1 93.88 369 TYR A N 1
ATOM 2906 C CA . TYR A 1 369 ? 15.516 -25.453 -10.281 1 93.88 369 TYR A CA 1
ATOM 2907 C C . TYR A 1 369 ? 16.391 -26.531 -9.641 1 93.88 369 TYR A C 1
ATOM 2909 O O . TYR A 1 369 ? 17.609 -26.562 -9.844 1 93.88 369 TYR A O 1
ATOM 2917 N N . ALA A 1 370 ? 15.742 -27.484 -8.898 1 95.19 370 ALA A N 1
ATOM 2918 C CA . ALA A 1 370 ? 16.5 -28.516 -8.188 1 95.19 370 ALA A CA 1
ATOM 2919 C C . ALA A 1 370 ? 16.891 -29.656 -9.125 1 95.19 370 ALA A C 1
ATOM 2921 O O . ALA A 1 370 ? 17.891 -30.344 -8.891 1 95.19 370 ALA A O 1
ATOM 2922 N N . MET A 1 371 ? 16.062 -29.891 -10.07 1 94.62 371 MET A N 1
ATOM 2923 C CA . MET A 1 371 ? 16.234 -30.875 -11.125 1 94.62 371 MET A CA 1
ATOM 2924 C C . MET A 1 371 ? 15.812 -30.312 -12.477 1 94.62 371 MET A C 1
ATOM 2926 O O . MET A 1 371 ? 14.836 -30.781 -13.07 1 94.62 371 MET A O 1
ATOM 2930 N N . PRO A 1 372 ? 16.641 -29.391 -12.977 1 96.31 372 PRO A N 1
ATOM 2931 C CA . PRO A 1 372 ? 16.219 -28.781 -14.242 1 96.31 372 PRO A CA 1
ATOM 2932 C C . PRO A 1 372 ? 16.016 -29.812 -15.352 1 96.31 372 PRO A C 1
ATOM 2934 O O . PRO A 1 372 ? 16.969 -30.469 -15.773 1 96.31 372 PRO A O 1
ATOM 2937 N N . PRO A 1 373 ? 14.891 -29.875 -15.922 1 95.19 373 PRO A N 1
ATOM 2938 C CA . PRO A 1 373 ? 14.539 -31.016 -16.766 1 95.19 373 PRO A CA 1
ATOM 2939 C C . PRO A 1 373 ? 15.094 -30.875 -18.188 1 95.19 373 PRO A C 1
ATOM 2941 O O . PRO A 1 373 ? 15.25 -31.891 -18.891 1 95.19 373 PRO A O 1
ATOM 2944 N N . TYR A 1 374 ? 15.406 -29.641 -18.641 1 96.5 374 TYR A N 1
ATOM 2945 C CA . TYR A 1 374 ? 15.734 -29.438 -20.047 1 96.5 374 TYR A CA 1
ATOM 2946 C C . TYR A 1 374 ? 17.141 -28.891 -20.203 1 96.5 374 TYR A C 1
ATOM 2948 O O . TYR A 1 374 ? 17.656 -28.219 -19.312 1 96.5 374 TYR A O 1
ATOM 2956 N N . PRO A 1 375 ? 17.781 -29.188 -21.391 1 97.62 375 PRO A N 1
ATOM 2957 C CA . PRO A 1 375 ? 19.141 -28.672 -21.656 1 97.62 375 PRO A CA 1
ATOM 2958 C C . PRO A 1 375 ? 19.219 -27.156 -21.578 1 97.62 375 PRO A C 1
ATOM 2960 O O . PRO A 1 375 ? 18.375 -26.469 -22.141 1 97.62 375 PRO A O 1
ATOM 2963 N N . TYR A 1 376 ? 20.203 -26.625 -20.844 1 97.81 376 TYR A N 1
ATOM 2964 C CA . TYR A 1 376 ? 20.609 -25.234 -20.766 1 97.81 376 TYR A CA 1
ATOM 2965 C C . TYR A 1 376 ? 19.594 -24.406 -20 1 97.81 376 TYR A C 1
ATOM 2967 O O . TYR A 1 376 ? 19.656 -23.172 -20 1 97.81 376 TYR A O 1
ATOM 2975 N N . LEU A 1 377 ? 18.609 -25.078 -19.344 1 97.56 377 LEU A N 1
ATOM 2976 C CA . LEU A 1 377 ? 17.641 -24.375 -18.5 1 97.56 377 LEU A CA 1
ATOM 2977 C C . LEU A 1 377 ? 18.312 -23.844 -17.234 1 97.56 377 LEU A C 1
ATOM 2979 O O . LEU A 1 377 ? 18.016 -22.734 -16.781 1 97.56 377 LEU A O 1
ATOM 2983 N N . ALA A 1 378 ? 19.219 -24.562 -16.703 1 97.06 378 ALA A N 1
ATOM 2984 C CA . ALA A 1 378 ? 19.844 -24.281 -15.406 1 97.06 378 ALA A CA 1
ATOM 2985 C C . ALA A 1 378 ? 20.688 -23.016 -15.484 1 97.06 378 ALA A C 1
ATOM 2987 O O . ALA A 1 378 ? 20.906 -22.344 -14.469 1 97.06 378 ALA A O 1
ATOM 2988 N N . THR A 1 379 ? 21.234 -22.688 -16.672 1 97.06 379 THR A N 1
ATOM 2989 C CA . THR A 1 379 ? 22.109 -21.531 -16.797 1 97.06 379 THR A CA 1
ATOM 2990 C C . THR A 1 379 ? 21.328 -20.328 -17.344 1 97.06 379 THR A C 1
ATOM 2992 O O . THR A 1 379 ? 21.891 -19.234 -17.484 1 97.06 379 THR A O 1
ATOM 2995 N N . ASP A 1 380 ? 20.094 -20.547 -17.719 1 97.19 380 ASP A N 1
ATOM 2996 C CA . ASP A 1 380 ? 19.188 -19.453 -18.047 1 97.19 380 ASP A CA 1
ATOM 2997 C C . ASP A 1 380 ? 18.391 -19 -16.828 1 97.19 380 ASP A C 1
ATOM 2999 O O . ASP A 1 380 ? 17.219 -19.344 -16.672 1 97.19 380 ASP A O 1
ATOM 3003 N N . TYR A 1 381 ? 19.016 -18.188 -16.047 1 97.69 381 TYR A N 1
ATOM 3004 C CA . TYR A 1 381 ? 18.5 -17.828 -14.727 1 97.69 381 TYR A CA 1
ATOM 3005 C C . TYR A 1 381 ? 17.156 -17.125 -14.836 1 97.69 381 TYR A C 1
ATOM 3007 O O . TYR A 1 381 ? 16.266 -17.328 -13.992 1 97.69 381 TYR A O 1
ATOM 3015 N N . GLY A 1 382 ? 16.938 -16.281 -15.883 1 97.19 382 GLY A N 1
ATOM 3016 C CA . GLY A 1 382 ? 15.664 -15.617 -16.078 1 97.19 382 GLY A CA 1
ATOM 3017 C C . GLY A 1 382 ? 14.516 -16.578 -16.312 1 97.19 382 GLY A C 1
ATOM 3018 O O . GLY A 1 382 ? 13.43 -16.406 -15.766 1 97.19 382 GLY A O 1
ATOM 3019 N N . THR A 1 383 ? 14.75 -17.578 -17.109 1 97.5 383 THR A N 1
ATOM 3020 C CA . THR A 1 383 ? 13.727 -18.578 -17.406 1 97.5 383 THR A CA 1
ATOM 3021 C C . THR A 1 383 ? 13.414 -19.406 -16.156 1 97.5 383 THR A C 1
ATOM 3023 O O . THR A 1 383 ? 12.25 -19.703 -15.875 1 97.5 383 THR A O 1
ATOM 3026 N N . GLN A 1 384 ? 14.453 -19.797 -15.445 1 97.38 384 GLN A N 1
ATOM 3027 C CA . GLN A 1 384 ? 14.227 -20.547 -14.211 1 97.38 384 GLN A CA 1
ATOM 3028 C C . GLN A 1 384 ? 13.375 -19.75 -13.227 1 97.38 384 GLN A C 1
ATOM 3030 O O . GLN A 1 384 ? 12.438 -20.281 -12.633 1 97.38 384 GLN A O 1
ATOM 3035 N N . LEU A 1 385 ? 13.727 -18.5 -13.039 1 98.06 385 LEU A N 1
ATOM 3036 C CA . LEU A 1 385 ? 12.977 -17.641 -12.133 1 98.06 385 LEU A CA 1
ATOM 3037 C C . LEU A 1 385 ? 11.531 -17.484 -12.594 1 98.06 385 LEU A C 1
ATOM 3039 O O . LEU A 1 385 ? 10.609 -17.531 -11.781 1 98.06 385 LEU A O 1
ATOM 3043 N N . SER A 1 386 ? 11.336 -17.344 -13.867 1 97.88 386 SER A N 1
ATOM 3044 C CA . SER A 1 386 ? 10 -17.203 -14.43 1 97.88 386 SER A CA 1
ATOM 3045 C C . SER A 1 386 ? 9.18 -18.469 -14.234 1 97.88 386 SER A C 1
ATOM 3047 O O . SER A 1 386 ? 8 -18.406 -13.875 1 97.88 386 SER A O 1
ATOM 3049 N N . LEU A 1 387 ? 9.789 -19.562 -14.469 1 97.75 387 LEU A N 1
ATOM 3050 C CA . LEU A 1 387 ? 9.07 -20.828 -14.344 1 97.75 387 LEU A CA 1
ATOM 3051 C C . LEU A 1 387 ? 8.68 -21.094 -12.898 1 97.75 387 LEU A C 1
ATOM 3053 O O . LEU A 1 387 ? 7.555 -21.516 -12.625 1 97.75 387 LEU A O 1
ATOM 3057 N N . PHE A 1 388 ? 9.625 -20.906 -11.992 1 98.31 388 PHE A N 1
ATOM 3058 C CA . PHE A 1 388 ? 9.32 -21.078 -10.578 1 98.31 388 PHE A CA 1
ATOM 3059 C C . PHE A 1 388 ? 8.148 -20.203 -10.164 1 98.31 388 PHE A C 1
ATOM 3061 O O . PHE A 1 388 ? 7.188 -20.672 -9.555 1 98.31 388 PHE A O 1
ATOM 3068 N N . THR A 1 389 ? 8.172 -18.938 -10.531 1 98.25 389 THR A N 1
ATOM 3069 C CA . THR A 1 389 ? 7.152 -17.969 -10.156 1 98.25 389 THR A CA 1
ATOM 3070 C C . THR A 1 389 ? 5.809 -18.328 -10.781 1 98.25 389 THR A C 1
ATOM 3072 O O . THR A 1 389 ? 4.773 -18.281 -10.117 1 98.25 389 THR A O 1
ATOM 3075 N N . HIS A 1 390 ? 5.836 -18.703 -12.023 1 97.56 390 HIS A N 1
ATOM 3076 C CA . HIS A 1 390 ? 4.613 -19.047 -12.742 1 97.56 390 HIS A CA 1
ATOM 3077 C C . HIS A 1 390 ? 3.922 -20.25 -12.109 1 97.56 390 HIS A C 1
ATOM 3079 O O . HIS A 1 390 ? 2.709 -20.234 -11.891 1 97.56 390 HIS A O 1
ATOM 3085 N N . HIS A 1 391 ? 4.68 -21.25 -11.812 1 98.19 391 HIS A N 1
ATOM 3086 C CA . HIS A 1 391 ? 4.109 -22.453 -11.219 1 98.19 391 HIS A CA 1
ATOM 3087 C C . HIS A 1 391 ? 3.562 -22.172 -9.82 1 98.19 391 HIS A C 1
ATOM 3089 O O . HIS A 1 391 ? 2.531 -22.719 -9.43 1 98.19 391 HIS A O 1
ATOM 3095 N N . MET A 1 392 ? 4.242 -21.328 -9.086 1 98.62 392 MET A N 1
ATOM 3096 C CA . MET A 1 392 ? 3.756 -20.969 -7.754 1 98.62 392 MET A CA 1
ATOM 3097 C C . MET A 1 392 ? 2.404 -20.266 -7.84 1 98.62 392 MET A C 1
ATOM 3099 O O . MET A 1 392 ? 1.49 -20.578 -7.074 1 98.62 392 MET A O 1
ATOM 3103 N N . TRP A 1 393 ? 2.252 -19.406 -8.797 1 98.56 393 TRP A N 1
ATOM 3104 C CA . TRP A 1 393 ? 1.012 -18.641 -8.906 1 98.56 393 TRP A CA 1
ATOM 3105 C C . TRP A 1 393 ? -0.118 -19.516 -9.438 1 98.56 393 TRP A C 1
ATOM 3107 O O . TRP A 1 393 ? -1.253 -19.438 -8.961 1 98.56 393 TRP A O 1
ATOM 3117 N N . ILE A 1 394 ? 0.199 -20.359 -10.422 1 98.06 394 ILE A N 1
ATOM 3118 C CA . ILE A 1 394 ? -0.826 -21.297 -10.891 1 98.06 394 ILE A CA 1
ATOM 3119 C C . ILE A 1 394 ? -1.306 -22.156 -9.734 1 98.06 394 ILE A C 1
ATOM 3121 O O . ILE A 1 394 ? -2.512 -22.328 -9.539 1 98.06 394 ILE A O 1
ATOM 3125 N N . GLY A 1 395 ? -0.328 -22.672 -8.984 1 98.62 395 GLY A N 1
ATOM 3126 C CA . GLY A 1 395 ? -0.689 -23.469 -7.824 1 98.62 395 GLY A CA 1
ATOM 3127 C C . GLY A 1 395 ? -1.539 -22.703 -6.824 1 98.62 395 GLY A C 1
ATOM 3128 O O . GLY A 1 395 ? -2.535 -23.234 -6.32 1 98.62 395 GLY A O 1
ATOM 3129 N N . GLY A 1 396 ? -1.18 -21.469 -6.527 1 98.44 396 GLY A N 1
ATOM 3130 C CA . GLY A 1 396 ? -1.938 -20.656 -5.586 1 98.44 396 GLY A CA 1
ATOM 3131 C C . GLY A 1 396 ? -3.367 -20.406 -6.031 1 98.44 396 GLY A C 1
ATOM 3132 O O . GLY A 1 396 ? -4.297 -20.516 -5.23 1 98.44 396 GLY A O 1
ATOM 3133 N N . PHE A 1 397 ? -3.59 -20.141 -7.312 1 98.12 397 PHE A N 1
ATOM 3134 C CA . PHE A 1 397 ? -4.93 -19.875 -7.832 1 98.12 397 PHE A CA 1
ATOM 3135 C C . PHE A 1 397 ? -5.781 -21.141 -7.777 1 98.12 397 PHE A C 1
ATOM 3137 O O . PHE A 1 397 ? -6.961 -21.078 -7.426 1 98.12 397 PHE A O 1
ATOM 3144 N N . LEU A 1 398 ? -5.168 -22.219 -8.094 1 98.44 398 LEU A N 1
ATOM 3145 C CA . LEU A 1 398 ? -5.906 -23.484 -8.086 1 98.44 398 LEU A CA 1
ATOM 3146 C C . LEU A 1 398 ? -6.297 -23.859 -6.664 1 98.44 398 LEU A C 1
ATOM 3148 O O . LEU A 1 398 ? -7.414 -24.328 -6.426 1 98.44 398 LEU A O 1
ATOM 3152 N N . VAL A 1 399 ? -5.434 -23.641 -5.73 1 98.5 399 VAL A N 1
ATOM 3153 C CA . VAL A 1 399 ? -5.727 -23.969 -4.34 1 98.5 399 VAL A CA 1
ATOM 3154 C C . VAL A 1 399 ? -6.859 -23.078 -3.826 1 98.5 399 VAL A C 1
ATOM 3156 O O . VAL A 1 399 ? -7.762 -23.562 -3.131 1 98.5 399 VAL A O 1
ATOM 3159 N N . THR A 1 400 ? -6.84 -21.859 -4.16 1 98.38 400 THR A N 1
ATOM 3160 C CA . THR A 1 400 ? -7.922 -20.969 -3.764 1 98.38 400 THR A CA 1
ATOM 3161 C C . THR A 1 400 ? -9.227 -21.375 -4.445 1 98.38 400 THR A C 1
ATOM 3163 O O . THR A 1 400 ? -10.297 -21.328 -3.828 1 98.38 400 THR A O 1
ATOM 3166 N N . GLY A 1 401 ? -9.094 -21.75 -5.758 1 97.75 401 GLY A N 1
ATOM 3167 C CA . GLY A 1 401 ? -10.258 -22.266 -6.461 1 97.75 401 GLY A CA 1
ATOM 3168 C C . GLY A 1 401 ? -10.836 -23.516 -5.836 1 97.75 401 GLY A C 1
ATOM 3169 O O . GLY A 1 401 ? -12.055 -23.719 -5.844 1 97.75 401 GLY A O 1
ATOM 3170 N N . ALA A 1 402 ? -9.961 -24.312 -5.281 1 98.56 402 ALA A N 1
ATOM 3171 C CA . ALA A 1 402 ? -10.414 -25.516 -4.602 1 98.56 402 ALA A CA 1
ATOM 3172 C C . ALA A 1 402 ? -11.32 -25.188 -3.422 1 98.56 402 ALA A C 1
ATOM 3174 O O . ALA A 1 402 ? -12.367 -25.797 -3.242 1 98.56 402 ALA A O 1
ATOM 3175 N N . ALA A 1 403 ? -10.906 -24.203 -2.678 1 98.38 403 ALA A N 1
ATOM 3176 C CA . ALA A 1 403 ? -11.719 -23.781 -1.538 1 98.38 403 ALA A CA 1
ATOM 3177 C C . ALA A 1 403 ? -13.047 -23.188 -1.998 1 98.38 403 ALA A C 1
ATOM 3179 O O . ALA A 1 403 ? -14.086 -23.406 -1.366 1 98.38 403 ALA A O 1
ATOM 3180 N N . ALA A 1 404 ? -13.023 -22.438 -3.061 1 97.06 404 ALA A N 1
ATOM 3181 C CA . ALA A 1 404 ? -14.25 -21.859 -3.598 1 97.06 404 ALA A CA 1
ATOM 3182 C C . ALA A 1 404 ? -15.25 -22.938 -4.004 1 97.06 404 ALA A C 1
ATOM 3184 O O . ALA A 1 404 ? -16.422 -22.891 -3.619 1 97.06 404 ALA A O 1
ATOM 3185 N N . HIS A 1 405 ? -14.805 -23.922 -4.711 1 97.06 405 HIS A N 1
ATOM 3186 C CA . HIS A 1 405 ? -15.695 -24.969 -5.203 1 97.06 405 HIS A CA 1
ATOM 3187 C C . HIS A 1 405 ? -16.156 -25.875 -4.074 1 97.06 405 HIS A C 1
ATOM 3189 O O . HIS A 1 405 ? -17.281 -26.375 -4.094 1 97.06 405 HIS A O 1
ATOM 3195 N N . ALA A 1 406 ? -15.297 -26.094 -3.08 1 98.19 406 ALA A N 1
ATOM 3196 C CA . ALA A 1 406 ? -15.727 -26.844 -1.9 1 98.19 406 ALA A CA 1
ATOM 3197 C C . ALA A 1 406 ? -16.859 -26.141 -1.181 1 98.19 406 ALA A C 1
ATOM 3199 O O . ALA A 1 406 ? -17.828 -26.781 -0.742 1 98.19 406 ALA A O 1
ATOM 3200 N N . ALA A 1 407 ? -16.766 -24.859 -1.103 1 97.25 407 ALA A N 1
ATOM 3201 C CA . ALA A 1 407 ? -17.812 -24.078 -0.452 1 97.25 407 ALA A CA 1
ATOM 3202 C C . ALA A 1 407 ? -19.109 -24.094 -1.274 1 97.25 407 ALA A C 1
ATOM 3204 O O . ALA A 1 407 ? -20.203 -24.203 -0.72 1 97.25 407 ALA A O 1
ATOM 3205 N N . ILE A 1 408 ? -18.969 -23.969 -2.561 1 95.31 408 ILE A N 1
ATOM 3206 C CA . ILE A 1 408 ? -20.141 -24.031 -3.428 1 95.31 408 ILE A CA 1
ATOM 3207 C C . ILE A 1 408 ? -20.828 -25.375 -3.275 1 95.31 408 ILE A C 1
ATOM 3209 O O . ILE A 1 408 ? -22.047 -25.453 -3.188 1 95.31 408 ILE A O 1
ATOM 3213 N N . PHE A 1 409 ? -20.141 -26.547 -3.189 1 96.12 409 PHE A N 1
ATOM 3214 C CA . PHE A 1 409 ? -20.672 -27.891 -2.965 1 96.12 409 PHE A CA 1
ATOM 3215 C C . PHE A 1 409 ? -21.469 -27.938 -1.663 1 96.12 409 PHE A C 1
ATOM 3217 O O . PHE A 1 409 ? -22.594 -28.438 -1.633 1 96.12 409 PHE A O 1
ATOM 3224 N N . LEU A 1 410 ? -20.891 -27.328 -0.639 1 96.62 410 LEU A N 1
ATOM 3225 C CA . LEU A 1 410 ? -21.562 -27.375 0.658 1 96.62 410 LEU A CA 1
ATOM 3226 C C . LEU A 1 410 ? -22.859 -26.578 0.636 1 96.62 410 LEU A C 1
ATOM 3228 O O . LEU A 1 410 ? -23.844 -26.984 1.262 1 96.62 410 LEU A O 1
ATOM 3232 N N . VAL A 1 411 ? -22.844 -25.562 -0.091 1 93.75 411 VAL A N 1
ATOM 3233 C CA . VAL A 1 411 ? -24 -24.672 -0.125 1 93.75 411 VAL A CA 1
ATOM 3234 C C . VAL A 1 411 ? -25.062 -25.266 -1.042 1 93.75 411 VAL A C 1
ATOM 3236 O O . VAL A 1 411 ? -26.25 -25.297 -0.69 1 93.75 411 VAL A O 1
ATOM 3239 N N . ARG A 1 412 ? -24.688 -25.781 -2.125 1 91.62 412 ARG A N 1
ATOM 3240 C CA . ARG A 1 412 ? -25.656 -26.094 -3.176 1 91.62 412 ARG A CA 1
ATOM 3241 C C . ARG A 1 412 ? -25.984 -27.578 -3.195 1 91.62 412 ARG A C 1
ATOM 3243 O O . ARG A 1 412 ? -27.125 -27.969 -3.395 1 91.62 412 ARG A O 1
ATOM 3250 N N . ASP A 1 413 ? -25 -28.406 -2.938 1 92.81 413 ASP A N 1
ATOM 3251 C CA . ASP A 1 413 ? -25.188 -29.812 -3.295 1 92.81 413 ASP A CA 1
ATOM 3252 C C . ASP A 1 413 ? -25.203 -30.703 -2.051 1 92.81 413 ASP A C 1
ATOM 3254 O O . ASP A 1 413 ? -25.672 -31.844 -2.1 1 92.81 413 ASP A O 1
ATOM 3258 N N . TYR A 1 414 ? -24.656 -30.25 -0.979 1 94.88 414 TYR A N 1
ATOM 3259 C CA . TYR A 1 414 ? -24.547 -31.062 0.224 1 94.88 414 TYR A CA 1
ATOM 3260 C C . TYR A 1 414 ? -25.906 -31.328 0.84 1 94.88 414 TYR A C 1
ATOM 3262 O O . TYR A 1 414 ? -26.703 -30.406 1.026 1 94.88 414 TYR A O 1
ATOM 3270 N N . ASP A 1 415 ? -26.219 -32.594 1.142 1 92.94 415 ASP A N 1
ATOM 3271 C CA . ASP A 1 415 ? -27.453 -33.031 1.796 1 92.94 415 ASP A CA 1
ATOM 3272 C C . ASP A 1 415 ? -27.156 -33.688 3.146 1 92.94 415 ASP A C 1
ATOM 3274 O O . ASP A 1 415 ? -26.703 -34.812 3.201 1 92.94 415 ASP A O 1
ATOM 3278 N N . PRO A 1 416 ? -27.516 -33.031 4.184 1 89.88 416 PRO A N 1
ATOM 3279 C CA . PRO A 1 416 ? -27.219 -33.531 5.516 1 89.88 416 PRO A CA 1
ATOM 3280 C C . PRO A 1 416 ? -27.969 -34.844 5.832 1 89.88 416 PRO A C 1
ATOM 3282 O O . PRO A 1 416 ? -27.547 -35.594 6.703 1 89.88 416 PRO A O 1
ATOM 3285 N N . THR A 1 417 ? -28.984 -35.094 5.188 1 90.81 417 THR A N 1
ATOM 3286 C CA . THR A 1 417 ? -29.812 -36.281 5.488 1 90.81 417 THR A CA 1
ATOM 3287 C C . THR A 1 417 ? -29.156 -37.562 5 1 90.81 417 THR A C 1
ATOM 3289 O O . THR A 1 417 ? -29.422 -38.625 5.52 1 90.81 417 THR A O 1
ATOM 3292 N N . THR A 1 418 ? -28.281 -37.406 4.098 1 90.19 418 THR A N 1
ATOM 3293 C CA . THR A 1 418 ? -27.656 -38.594 3.523 1 90.19 418 THR A CA 1
ATOM 3294 C C . THR A 1 418 ? -26.219 -38.75 4.043 1 90.19 418 THR A C 1
ATOM 3296 O O . THR A 1 418 ? -25.562 -39.75 3.752 1 90.19 418 THR A O 1
ATOM 3299 N N . GLN A 1 419 ? -25.75 -37.781 4.766 1 90 419 GLN A N 1
ATOM 3300 C CA . GLN A 1 419 ? -24.359 -37.812 5.184 1 90 419 GLN A CA 1
ATOM 3301 C C . GLN A 1 419 ? -24.234 -37.875 6.703 1 90 419 GLN A C 1
ATOM 3303 O O . GLN A 1 419 ? -23.312 -37.281 7.281 1 90 419 GLN A O 1
ATOM 3308 N N . TYR A 1 420 ? -24.906 -38.75 7.27 1 90.06 420 TYR A N 1
ATOM 3309 C CA . TYR A 1 420 ? -24.922 -38.781 8.727 1 90.06 420 TYR A CA 1
ATOM 3310 C C . TYR A 1 420 ? -23.75 -39.594 9.258 1 90.06 420 TYR A C 1
ATOM 3312 O O . TYR A 1 420 ? -23.562 -40.75 8.852 1 90.06 420 TYR A O 1
ATOM 3320 N N . ASN A 1 421 ? -22.906 -39.094 10.117 1 93.19 421 ASN A N 1
ATOM 3321 C CA . ASN A 1 421 ? -21.828 -39.688 10.898 1 93.19 421 ASN A CA 1
ATOM 3322 C C . ASN A 1 421 ? -20.734 -40.25 9.992 1 93.19 421 ASN A C 1
ATOM 3324 O O . ASN A 1 421 ? -20.031 -41.188 10.367 1 93.19 421 ASN A O 1
ATOM 3328 N N . ASN A 1 422 ? -20.609 -39.875 8.836 1 94.31 422 ASN A N 1
ATOM 3329 C CA . ASN A 1 422 ? -19.453 -40.156 8.008 1 94.31 422 ASN A CA 1
ATOM 3330 C C . ASN A 1 422 ? -18.328 -39.156 8.234 1 94.31 422 ASN A C 1
ATOM 3332 O O . ASN A 1 422 ? -18.453 -38.25 9.078 1 94.31 422 ASN A O 1
ATOM 3336 N N . LEU A 1 423 ? -17.25 -39.312 7.586 1 93.75 423 LEU A N 1
ATOM 3337 C CA . LEU A 1 423 ? -16.078 -38.5 7.852 1 93.75 423 LEU A CA 1
ATOM 3338 C C . LEU A 1 423 ? -16.375 -37.031 7.594 1 93.75 423 LEU A C 1
ATOM 3340 O O . LEU A 1 423 ? -15.984 -36.156 8.375 1 93.75 423 LEU A O 1
ATOM 3344 N N . LEU A 1 424 ? -17.047 -36.688 6.516 1 94 424 LEU A N 1
ATOM 3345 C CA . LEU A 1 424 ? -17.375 -35.281 6.176 1 94 424 LEU A CA 1
ATOM 3346 C C . LEU A 1 424 ? -18.25 -34.656 7.25 1 94 424 LEU A C 1
ATOM 3348 O O . LEU A 1 424 ? -18.016 -33.531 7.664 1 94 424 LEU A O 1
ATOM 3352 N N . ASP A 1 425 ? -19.281 -35.344 7.652 1 94.81 425 ASP A N 1
ATOM 3353 C CA . ASP A 1 425 ? -20.172 -34.875 8.719 1 94.81 425 ASP A CA 1
ATOM 3354 C C . ASP A 1 425 ? -19.391 -34.625 10.008 1 94.81 425 ASP A C 1
ATOM 3356 O O . ASP A 1 425 ? -19.625 -33.625 10.688 1 94.81 425 ASP A O 1
ATOM 3360 N N . ARG A 1 426 ? -18.516 -35.469 10.312 1 94.81 426 ARG A N 1
ATOM 3361 C CA . ARG A 1 426 ? -17.734 -35.344 11.539 1 94.81 426 ARG A CA 1
ATOM 3362 C C . ARG A 1 426 ? -16.812 -34.125 11.461 1 94.81 426 ARG A C 1
ATOM 3364 O O . ARG A 1 426 ? -16.625 -33.438 12.461 1 94.81 426 ARG A O 1
ATOM 3371 N N . VAL A 1 427 ? -16.188 -33.969 10.336 1 94.62 427 VAL A N 1
ATOM 3372 C CA . VAL A 1 427 ? -15.336 -32.781 10.148 1 94.62 427 VAL A CA 1
ATOM 3373 C C . VAL A 1 427 ? -16.156 -31.516 10.352 1 94.62 427 VAL A C 1
ATOM 3375 O O . VAL A 1 427 ? -15.703 -30.578 11.008 1 94.62 427 VAL A O 1
ATOM 3378 N N . LEU A 1 428 ? -17.328 -31.453 9.852 1 95.06 428 LEU A N 1
ATOM 3379 C CA . LEU A 1 428 ? -18.188 -30.281 9.977 1 95.06 428 LEU A CA 1
ATOM 3380 C C . LEU A 1 428 ? -18.609 -30.062 11.43 1 95.06 428 LEU A C 1
ATOM 3382 O O . LEU A 1 428 ? -18.734 -28.938 11.875 1 95.06 428 LEU A O 1
ATOM 3386 N N . ARG A 1 429 ? -18.766 -31.172 12.109 1 93.12 429 ARG A N 1
ATOM 3387 C CA . ARG A 1 429 ? -19.156 -31.078 13.516 1 93.12 429 ARG A CA 1
ATOM 3388 C C . ARG A 1 429 ? -17.984 -30.609 14.375 1 93.12 429 ARG A C 1
ATOM 3390 O O . ARG A 1 429 ? -18.203 -30.016 15.445 1 93.12 429 ARG A O 1
ATOM 3397 N N . HIS A 1 430 ? -16.766 -30.875 13.898 1 94.56 430 HIS A N 1
ATOM 3398 C CA . HIS A 1 430 ? -15.586 -30.469 14.641 1 94.56 430 HIS A CA 1
ATOM 3399 C C . HIS A 1 430 ? -15.008 -29.172 14.102 1 94.56 430 HIS A C 1
ATOM 3401 O O . HIS A 1 430 ? -13.844 -28.859 14.344 1 94.56 430 HIS A O 1
ATOM 3407 N N . ARG A 1 431 ? -15.719 -28.469 13.352 1 96.31 431 ARG A N 1
ATOM 3408 C CA . ARG A 1 431 ? -15.234 -27.281 12.648 1 96.31 431 ARG A CA 1
ATOM 3409 C C . ARG A 1 431 ? -14.695 -26.25 13.633 1 96.31 431 ARG A C 1
ATOM 3411 O O . ARG A 1 431 ? -13.688 -25.578 13.359 1 96.31 431 ARG A O 1
ATOM 3418 N N . ASP A 1 432 ? -15.297 -26.031 14.828 1 96.06 432 ASP A N 1
ATOM 3419 C CA . ASP A 1 432 ? -14.828 -25.047 15.805 1 96.06 432 ASP A CA 1
ATOM 3420 C C . ASP A 1 432 ? -13.469 -25.438 16.375 1 96.06 432 ASP A C 1
ATOM 3422 O O . ASP A 1 432 ? -12.617 -24.578 16.594 1 96.06 432 ASP A O 1
ATOM 3426 N N . ALA A 1 433 ? -13.289 -26.672 16.609 1 95.88 433 ALA A N 1
ATOM 3427 C CA . ALA A 1 433 ? -12 -27.156 17.094 1 95.88 433 ALA A CA 1
ATOM 3428 C C . ALA A 1 433 ? -10.914 -26.953 16.047 1 95.88 433 ALA A C 1
ATOM 3430 O O . ALA A 1 433 ? -9.797 -26.531 16.375 1 95.88 433 ALA A O 1
ATOM 3431 N N . ILE A 1 434 ? -11.219 -27.266 14.805 1 96.94 434 ILE A N 1
ATOM 3432 C CA . ILE A 1 434 ? -10.266 -27.125 13.711 1 96.94 434 ILE A CA 1
ATOM 3433 C C . ILE A 1 434 ? -9.859 -25.672 13.555 1 96.94 434 ILE A C 1
ATOM 3435 O O . ILE A 1 434 ? -8.664 -25.359 13.508 1 96.94 434 ILE A O 1
ATOM 3439 N N . ILE A 1 435 ? -10.805 -24.781 13.531 1 97.38 435 ILE A N 1
ATOM 3440 C CA . ILE A 1 435 ? -10.555 -23.359 13.258 1 97.38 435 ILE A CA 1
ATOM 3441 C C . ILE A 1 435 ? -9.852 -22.734 14.453 1 97.38 435 ILE A C 1
ATOM 3443 O O . ILE A 1 435 ? -8.938 -21.922 14.289 1 97.38 435 ILE A O 1
ATOM 3447 N N . SER A 1 436 ? -10.234 -23.094 15.695 1 96.06 436 SER A N 1
ATOM 3448 C CA . SER A 1 436 ? -9.578 -22.531 16.875 1 96.06 436 SER A CA 1
ATOM 3449 C C . SER A 1 436 ? -8.117 -22.969 16.953 1 96.06 436 SER A C 1
ATOM 3451 O O . SER A 1 436 ? -7.25 -22.172 17.312 1 96.06 436 SER A O 1
ATOM 3453 N N . HIS A 1 437 ? -7.918 -24.219 16.625 1 96.38 437 HIS A N 1
ATOM 3454 C CA . HIS A 1 437 ? -6.543 -24.703 16.625 1 96.38 437 HIS A CA 1
ATOM 3455 C C . HIS A 1 437 ? -5.715 -24 15.555 1 96.38 437 HIS A C 1
ATOM 3457 O O . HIS A 1 437 ? -4.586 -23.578 15.82 1 96.38 437 HIS A O 1
ATOM 3463 N N . LEU A 1 438 ? -6.234 -23.891 14.359 1 97.25 438 LEU A N 1
ATOM 3464 C CA . LEU A 1 438 ? -5.535 -23.203 13.281 1 97.25 438 LEU A CA 1
ATOM 3465 C C . LEU A 1 438 ? -5.262 -21.75 13.641 1 97.25 438 LEU A C 1
ATOM 3467 O O . LEU A 1 438 ? -4.211 -21.203 13.289 1 97.25 438 LEU A O 1
ATOM 3471 N N . ASN A 1 439 ? -6.191 -21.141 14.312 1 97.12 439 ASN A N 1
ATOM 3472 C CA . ASN A 1 439 ? -5.988 -19.766 14.758 1 97.12 439 ASN A CA 1
ATOM 3473 C C . ASN A 1 439 ? -4.82 -19.672 15.734 1 97.12 439 ASN A C 1
ATOM 3475 O O . ASN A 1 439 ? -4.004 -18.75 15.641 1 97.12 439 ASN A O 1
ATOM 3479 N N . TRP A 1 440 ? -4.801 -20.547 16.641 1 96.19 440 TRP A N 1
ATOM 3480 C CA . TRP A 1 440 ? -3.713 -20.562 17.609 1 96.19 440 TRP A CA 1
ATOM 3481 C C . TRP A 1 440 ? -2.367 -20.766 16.922 1 96.19 440 TRP A C 1
ATOM 3483 O O . TRP A 1 440 ? -1.372 -20.141 17.297 1 96.19 440 TRP A O 1
ATOM 3493 N N . VAL A 1 441 ? -2.32 -21.656 15.961 1 97.44 441 VAL A N 1
ATOM 3494 C CA . VAL A 1 441 ? -1.087 -21.906 15.227 1 97.44 441 VAL A CA 1
ATOM 3495 C C . VAL A 1 441 ? -0.658 -20.641 14.492 1 97.44 441 VAL A C 1
ATOM 3497 O O . VAL A 1 441 ? 0.527 -20.297 14.469 1 97.44 441 VAL A O 1
ATOM 3500 N N . CYS A 1 442 ? -1.618 -19.938 13.914 1 97.06 442 CYS A N 1
ATOM 3501 C CA . CYS A 1 442 ? -1.32 -18.688 13.219 1 97.06 442 CYS A CA 1
ATOM 3502 C C . CYS A 1 442 ? -0.748 -17.656 14.18 1 97.06 442 CYS A C 1
ATOM 3504 O O . CYS A 1 442 ? 0.228 -16.969 13.852 1 97.06 442 CYS A O 1
ATOM 3506 N N . ILE A 1 443 ? -1.343 -17.547 15.383 1 96.38 443 ILE A N 1
ATOM 3507 C CA . ILE A 1 443 ? -0.872 -16.594 16.391 1 96.38 443 ILE A CA 1
ATOM 3508 C C . ILE A 1 443 ? 0.539 -16.969 16.828 1 96.38 443 ILE A C 1
ATOM 3510 O O . ILE A 1 443 ? 1.42 -16.109 16.922 1 96.38 443 ILE A O 1
ATOM 3514 N N . PHE A 1 444 ? 0.726 -18.234 17.031 1 97.06 444 PHE A N 1
ATOM 3515 C CA . PHE A 1 444 ? 2.025 -18.734 17.484 1 97.06 444 PHE A CA 1
ATOM 3516 C C . PHE A 1 444 ? 3.092 -18.469 16.422 1 97.06 444 PHE A C 1
ATOM 3518 O O . PHE A 1 444 ? 4.145 -17.891 16.719 1 97.06 444 PHE A O 1
ATOM 3525 N N . LEU A 1 445 ? 2.84 -18.812 15.195 1 96.75 445 LEU A N 1
ATOM 3526 C CA . LEU A 1 445 ? 3.797 -18.625 14.117 1 96.75 445 LEU A CA 1
ATOM 3527 C C . LEU A 1 445 ? 4.043 -17.141 13.859 1 96.75 445 LEU A C 1
ATOM 3529 O O . LEU A 1 445 ? 5.184 -16.734 13.617 1 96.75 445 LEU A O 1
ATOM 3533 N N . GLY A 1 446 ? 2.975 -16.375 13.961 1 95.44 446 GLY A N 1
ATOM 3534 C CA . GLY A 1 446 ? 3.111 -14.938 13.758 1 95.44 446 GLY A CA 1
ATOM 3535 C C . GLY A 1 446 ? 3.99 -14.266 14.797 1 95.44 446 GLY A C 1
ATOM 3536 O O . GLY A 1 446 ? 4.945 -13.57 14.453 1 95.44 446 GLY A O 1
ATOM 3537 N N . PHE A 1 447 ? 3.77 -14.516 16.047 1 94.06 447 PHE A N 1
ATOM 3538 C CA . PHE A 1 447 ? 4.547 -13.922 17.125 1 94.06 447 PHE A CA 1
ATOM 3539 C C . PHE A 1 447 ? 5.984 -14.414 17.094 1 94.06 447 PHE A C 1
ATOM 3541 O O . PHE A 1 447 ? 6.918 -13.656 17.359 1 94.06 447 PHE A O 1
ATOM 3548 N N . HIS A 1 448 ? 6.078 -15.633 16.75 1 93.06 448 HIS A N 1
ATOM 3549 C CA . HIS A 1 448 ? 7.418 -16.203 16.703 1 93.06 448 HIS A CA 1
ATOM 3550 C C . HIS A 1 448 ? 8.227 -15.625 15.547 1 93.06 448 HIS A C 1
ATOM 3552 O O . HIS A 1 448 ? 9.359 -15.172 15.734 1 93.06 448 HIS A O 1
ATOM 3558 N N . SER A 1 449 ? 7.629 -15.602 14.414 1 93.88 449 SER A N 1
ATOM 3559 C CA . SER A 1 449 ? 8.328 -15.141 13.219 1 93.88 449 SER A CA 1
ATOM 3560 C C . SER A 1 449 ? 8.641 -13.648 13.305 1 93.88 449 SER A C 1
ATOM 3562 O O . SER A 1 449 ? 9.789 -13.242 13.133 1 93.88 449 SER A O 1
ATOM 3564 N N . PHE A 1 450 ? 7.703 -12.828 13.656 1 94.12 450 PHE A N 1
ATOM 3565 C CA . PHE A 1 450 ? 7.902 -11.391 13.695 1 94.12 450 PHE A CA 1
ATOM 3566 C C . PHE A 1 450 ? 8.719 -10.984 14.914 1 94.12 450 PHE A C 1
ATOM 3568 O O . PHE A 1 450 ? 9.492 -10.023 14.859 1 94.12 450 PHE A O 1
ATOM 3575 N N . GLY A 1 451 ? 8.547 -11.758 15.984 1 96.5 451 GLY A N 1
ATOM 3576 C CA . GLY A 1 451 ? 9.359 -11.492 17.156 1 96.5 451 GLY A CA 1
ATOM 3577 C C . GLY A 1 451 ? 10.852 -11.641 16.906 1 96.5 451 GLY A C 1
ATOM 3578 O O . GLY A 1 451 ? 11.648 -10.82 17.359 1 96.5 451 GLY A O 1
ATOM 3579 N N . LEU A 1 452 ? 11.211 -12.633 16.141 1 97.31 452 LEU A N 1
ATOM 3580 C CA . LEU A 1 452 ? 12.609 -12.867 15.805 1 97.31 452 LEU A CA 1
ATOM 3581 C C . LEU A 1 452 ? 13.148 -11.758 14.906 1 97.31 452 LEU A C 1
ATOM 3583 O O . LEU A 1 452 ? 14.266 -11.281 15.102 1 97.31 452 LEU A O 1
ATOM 3587 N N . TYR A 1 453 ? 12.375 -11.352 13.953 1 97.5 453 TYR A N 1
ATOM 3588 C CA . TYR A 1 453 ? 12.805 -10.305 13.039 1 97.5 453 TYR A CA 1
ATOM 3589 C C . TYR A 1 453 ? 12.891 -8.961 13.758 1 97.5 453 TYR A C 1
ATOM 3591 O O . TYR A 1 453 ? 13.836 -8.195 13.539 1 97.5 453 TYR A O 1
ATOM 3599 N N . ILE A 1 454 ? 11.891 -8.633 14.656 1 97.12 454 ILE A N 1
ATOM 3600 C CA . ILE A 1 454 ? 11.891 -7.383 15.406 1 97.12 454 ILE A CA 1
ATOM 3601 C C . ILE A 1 454 ? 13.109 -7.34 16.328 1 97.12 454 ILE A C 1
ATOM 3603 O O . ILE A 1 454 ? 13.758 -6.297 16.469 1 97.12 454 ILE A O 1
ATOM 3607 N N . HIS A 1 455 ? 13.391 -8.508 16.938 1 97.31 455 HIS A N 1
ATOM 3608 C CA . HIS A 1 455 ? 14.586 -8.602 17.75 1 97.31 455 HIS A CA 1
ATOM 3609 C C . HIS A 1 455 ? 15.844 -8.273 16.953 1 97.31 455 HIS A C 1
ATOM 3611 O O . HIS A 1 455 ? 16.656 -7.445 17.359 1 97.31 455 HIS A O 1
ATOM 3617 N N . ASN A 1 456 ? 16 -8.906 15.805 1 98.12 456 ASN A N 1
ATOM 3618 C CA . ASN A 1 456 ? 17.188 -8.703 14.977 1 98.12 456 ASN A CA 1
ATOM 3619 C C . ASN A 1 456 ? 17.281 -7.266 14.469 1 98.12 456 ASN A C 1
ATOM 3621 O O . ASN A 1 456 ? 18.375 -6.68 14.445 1 98.12 456 ASN A O 1
ATOM 3625 N N . ASP A 1 457 ? 16.203 -6.711 14.039 1 97.94 457 ASP A N 1
ATOM 3626 C CA . ASP A 1 457 ? 16.188 -5.328 13.57 1 97.94 457 ASP A CA 1
ATOM 3627 C C . ASP A 1 457 ? 16.594 -4.367 14.688 1 97.94 457 ASP A C 1
ATOM 3629 O O . ASP A 1 457 ? 17.359 -3.43 14.453 1 97.94 457 ASP A O 1
ATOM 3633 N N . THR A 1 458 ? 16.047 -4.621 15.891 1 97.06 458 THR A N 1
ATOM 3634 C CA . THR A 1 458 ? 16.359 -3.758 17.031 1 97.06 458 THR A CA 1
ATOM 3635 C C . THR A 1 458 ? 17.844 -3.85 17.391 1 97.06 458 THR A C 1
ATOM 3637 O O . THR A 1 458 ? 18.5 -2.828 17.562 1 97.06 458 THR A O 1
ATOM 3640 N N . MET A 1 459 ? 18.359 -5.07 17.406 1 97.06 459 MET A N 1
ATOM 3641 C CA . MET A 1 459 ? 19.766 -5.27 17.781 1 97.06 459 MET A CA 1
ATOM 3642 C C . MET A 1 459 ? 20.688 -4.711 16.703 1 97.06 459 MET A C 1
ATOM 3644 O O . MET A 1 459 ? 21.719 -4.113 17 1 97.06 459 MET A O 1
ATOM 3648 N N . SER A 1 460 ? 20.281 -4.926 15.445 1 97 460 SER A N 1
ATOM 3649 C CA . SER A 1 460 ? 21.078 -4.379 14.352 1 97 460 SER A CA 1
ATOM 3650 C C . SER A 1 460 ? 21.078 -2.855 14.367 1 97 460 SER A C 1
ATOM 3652 O O . SER A 1 460 ? 22.109 -2.221 14.156 1 97 460 SER A O 1
ATOM 3654 N N . ALA A 1 461 ? 19.938 -2.305 14.602 1 97.12 461 ALA A N 1
ATOM 3655 C CA . ALA A 1 461 ? 19.797 -0.852 14.633 1 97.12 461 ALA A CA 1
ATOM 3656 C C . ALA A 1 461 ? 20.625 -0.244 15.758 1 97.12 461 ALA A C 1
ATOM 3658 O O . ALA A 1 461 ? 21.219 0.825 15.594 1 97.12 461 ALA A O 1
ATOM 3659 N N . LEU A 1 462 ? 20.703 -0.949 16.875 1 95.62 462 LEU A N 1
ATOM 3660 C CA . LEU A 1 462 ? 21.391 -0.435 18.062 1 95.62 462 LEU A CA 1
ATOM 3661 C C . LEU A 1 462 ? 22.875 -0.785 18.031 1 95.62 462 LEU A C 1
ATOM 3663 O O . LEU A 1 462 ? 23.594 -0.534 19 1 95.62 462 LEU A O 1
ATOM 3667 N N . GLY A 1 463 ? 23.391 -1.381 16.938 1 94.44 463 GLY A N 1
ATOM 3668 C CA . GLY A 1 463 ? 24.797 -1.672 16.766 1 94.44 463 GLY A CA 1
ATOM 3669 C C . GLY A 1 463 ? 25.266 -2.854 17.594 1 94.44 463 GLY A C 1
ATOM 3670 O O . GLY A 1 463 ? 26.391 -2.848 18.109 1 94.44 463 GLY A O 1
ATOM 3671 N N . ARG A 1 464 ? 24.422 -3.812 17.734 1 94.75 464 ARG A N 1
ATOM 3672 C CA . ARG A 1 464 ? 24.734 -4.996 18.516 1 94.75 464 ARG A CA 1
ATOM 3673 C C . ARG A 1 464 ? 24.531 -6.27 17.703 1 94.75 464 ARG A C 1
ATOM 3675 O O . ARG A 1 464 ? 23.797 -7.168 18.125 1 94.75 464 ARG A O 1
ATOM 3682 N N . PRO A 1 465 ? 25.188 -6.422 16.672 1 93.06 465 PRO A N 1
ATOM 3683 C CA . PRO A 1 465 ? 25 -7.586 15.797 1 93.06 465 PRO A CA 1
ATOM 3684 C C . PRO A 1 465 ? 25.328 -8.906 16.5 1 93.06 465 PRO A C 1
ATOM 3686 O O . PRO A 1 465 ? 24.828 -9.961 16.094 1 93.06 465 PRO A O 1
ATOM 3689 N N . GLN A 1 466 ? 26.109 -8.93 17.578 1 95 466 GLN A N 1
ATOM 3690 C CA . GLN A 1 466 ? 26.484 -10.133 18.312 1 95 466 GLN A CA 1
ATOM 3691 C C . GLN A 1 466 ? 25.297 -10.727 19.047 1 95 466 GLN A C 1
ATOM 3693 O O . GLN A 1 466 ? 25.328 -11.883 19.469 1 95 466 GLN A O 1
ATOM 3698 N N . ASP A 1 467 ? 24.266 -9.914 19.203 1 96 467 ASP A N 1
ATOM 3699 C CA . ASP A 1 467 ? 23.094 -10.359 19.938 1 96 467 ASP A CA 1
ATOM 3700 C C . ASP A 1 467 ? 21.969 -10.766 18.984 1 96 467 ASP A C 1
ATOM 3702 O O . ASP A 1 467 ? 20.859 -11.062 19.422 1 96 467 ASP A O 1
ATOM 3706 N N . MET A 1 468 ? 22.25 -10.773 17.688 1 97.31 468 MET A N 1
ATOM 3707 C CA . MET A 1 468 ? 21.234 -11.117 16.703 1 97.31 468 MET A CA 1
ATOM 3708 C C . MET A 1 468 ? 21.172 -12.633 16.5 1 97.31 468 MET A C 1
ATOM 3710 O O . MET A 1 468 ? 22.141 -13.344 16.766 1 97.31 468 MET A O 1
ATOM 3714 N N . PHE A 1 469 ? 20 -13.086 16.141 1 97.81 469 PHE A N 1
ATOM 3715 C CA . PHE A 1 469 ? 19.906 -14.422 15.562 1 97.81 469 PHE A CA 1
ATOM 3716 C C . PHE A 1 469 ? 20.5 -14.453 14.156 1 97.81 469 PHE A C 1
ATOM 3718 O O . PHE A 1 469 ? 19.906 -13.922 13.219 1 97.81 469 PHE A O 1
ATOM 3725 N N . SER A 1 470 ? 21.641 -15.023 14.016 1 97.44 470 SER A N 1
ATOM 3726 C CA . SER A 1 470 ? 22.391 -15.125 12.766 1 97.44 470 SER A CA 1
ATOM 3727 C C . SER A 1 470 ? 23.359 -16.297 12.789 1 97.44 470 SER A C 1
ATOM 3729 O O . SER A 1 470 ? 23.547 -16.938 13.828 1 97.44 470 SER A O 1
ATOM 3731 N N . ASP A 1 471 ? 23.906 -16.594 11.648 1 96.31 471 ASP A N 1
ATOM 3732 C CA . ASP A 1 471 ? 24.844 -17.719 11.562 1 96.31 471 ASP A CA 1
ATOM 3733 C C . ASP A 1 471 ? 26.141 -17.406 12.312 1 96.31 471 ASP A C 1
ATOM 3735 O O . ASP A 1 471 ? 26.891 -18.312 12.672 1 96.31 471 ASP A O 1
ATOM 3739 N N . THR A 1 472 ? 26.422 -16.125 12.617 1 95.19 472 THR A N 1
ATOM 3740 C CA . THR A 1 472 ? 27.688 -15.727 13.227 1 95.19 472 THR A CA 1
ATOM 3741 C C . THR A 1 472 ? 27.469 -15.336 14.688 1 95.19 472 THR A C 1
ATOM 3743 O O . THR A 1 472 ? 28.422 -14.938 15.367 1 95.19 472 THR A O 1
ATOM 3746 N N . ALA A 1 473 ? 26.312 -15.375 15.203 1 97 473 ALA A N 1
ATOM 3747 C CA . ALA A 1 473 ? 25.984 -15.016 16.578 1 97 473 ALA A CA 1
ATOM 3748 C C . ALA A 1 473 ? 25.125 -16.094 17.234 1 97 473 ALA A C 1
ATOM 3750 O O . ALA A 1 473 ? 25.547 -17.25 17.375 1 97 473 ALA A O 1
ATOM 3751 N N . ILE A 1 474 ? 23.859 -15.734 17.547 1 97.06 474 ILE A N 1
ATOM 3752 C CA . ILE A 1 474 ? 22.984 -16.766 18.109 1 97.06 474 ILE A CA 1
ATOM 3753 C C . ILE A 1 474 ? 22.359 -17.578 16.984 1 97.06 474 ILE A C 1
ATOM 3755 O O . ILE A 1 474 ? 21.484 -17.094 16.266 1 97.06 474 ILE A O 1
ATOM 3759 N N . GLN A 1 475 ? 22.734 -18.797 16.891 1 96.69 475 GLN A N 1
ATOM 3760 C CA . GLN A 1 475 ? 22.344 -19.625 15.758 1 96.69 475 GLN A CA 1
ATOM 3761 C C . GLN A 1 475 ? 21.062 -20.391 16.031 1 96.69 475 GLN A C 1
ATOM 3763 O O . GLN A 1 475 ? 20.906 -20.984 17.094 1 96.69 475 GLN A O 1
ATOM 3768 N N . LEU A 1 476 ? 20.094 -20.203 15.133 1 96.25 476 LEU A N 1
ATOM 3769 C CA . LEU A 1 476 ? 18.906 -21.031 15.055 1 96.25 476 LEU A CA 1
ATOM 3770 C C . LEU A 1 476 ? 18.875 -21.828 13.758 1 96.25 476 LEU A C 1
ATOM 3772 O O . LEU A 1 476 ? 18.344 -21.375 12.75 1 96.25 476 LEU A O 1
ATOM 3776 N N . GLN A 1 477 ? 19.312 -23.047 13.82 1 96.19 477 GLN A N 1
ATOM 3777 C CA . GLN A 1 477 ? 19.516 -23.844 12.609 1 96.19 477 GLN A CA 1
ATOM 3778 C C . GLN A 1 477 ? 18.312 -24.719 12.312 1 96.19 477 GLN A C 1
ATOM 3780 O O . GLN A 1 477 ? 17.672 -25.25 13.234 1 96.19 477 GLN A O 1
ATOM 3785 N N . PRO A 1 478 ? 17.906 -24.828 11.016 1 96.5 478 PRO A N 1
ATOM 3786 C CA . PRO A 1 478 ? 16.875 -25.797 10.648 1 96.5 478 PRO A CA 1
ATOM 3787 C C . PRO A 1 478 ? 17.375 -27.234 10.656 1 96.5 478 PRO A C 1
ATOM 3789 O O . PRO A 1 478 ? 17.547 -27.844 9.594 1 96.5 478 PRO A O 1
ATOM 3792 N N . VAL A 1 479 ? 17.453 -27.828 11.742 1 96.44 479 VAL A N 1
ATOM 3793 C CA . VAL A 1 479 ? 18.172 -29.078 11.984 1 96.44 479 VAL A CA 1
ATOM 3794 C C . VAL A 1 479 ? 17.484 -30.203 11.227 1 96.44 479 VAL A C 1
ATOM 3796 O O . VAL A 1 479 ? 18.156 -31.125 10.734 1 96.44 479 VAL A O 1
ATOM 3799 N N . PHE A 1 480 ? 16.188 -30.172 11.125 1 96.38 480 PHE A N 1
ATOM 3800 C CA . PHE A 1 480 ? 15.484 -31.234 10.43 1 96.38 480 PHE A CA 1
ATOM 3801 C C . PHE A 1 480 ? 15.695 -31.141 8.922 1 96.38 480 PHE A C 1
ATOM 3803 O O . PHE A 1 480 ? 15.883 -32.156 8.25 1 96.38 480 PHE A O 1
ATOM 3810 N N . ALA A 1 481 ? 15.656 -29.984 8.398 1 96.06 481 ALA A N 1
ATOM 3811 C CA . ALA A 1 481 ? 15.914 -29.797 6.973 1 96.06 481 ALA A CA 1
ATOM 3812 C C . ALA A 1 481 ? 17.344 -30.172 6.621 1 96.06 481 ALA A C 1
ATOM 3814 O O . ALA A 1 481 ? 17.594 -30.781 5.578 1 96.06 481 ALA A O 1
ATOM 3815 N N . GLN A 1 482 ? 18.297 -29.781 7.465 1 96.62 482 GLN A N 1
ATOM 3816 C CA . GLN A 1 482 ? 19.688 -30.125 7.27 1 96.62 482 GLN A CA 1
ATOM 3817 C C . GLN A 1 482 ? 19.891 -31.641 7.336 1 96.62 482 GLN A C 1
ATOM 3819 O O . GLN A 1 482 ? 20.688 -32.188 6.578 1 96.62 482 GLN A O 1
ATOM 3824 N N . TRP A 1 483 ? 19.125 -32.25 8.227 1 96.12 483 TRP A N 1
ATOM 3825 C CA . TRP A 1 483 ? 19.188 -33.688 8.336 1 96.12 483 TRP A CA 1
ATOM 3826 C C . TRP A 1 483 ? 18.719 -34.375 7.055 1 96.12 483 TRP A C 1
ATOM 3828 O O . TRP A 1 483 ? 19.312 -35.344 6.59 1 96.12 483 TRP A O 1
ATOM 3838 N N . ILE A 1 484 ? 17.75 -33.875 6.477 1 94.69 484 ILE A N 1
ATOM 3839 C CA . ILE A 1 484 ? 17.219 -34.406 5.227 1 94.69 484 ILE A CA 1
ATOM 3840 C C . ILE A 1 484 ? 18.25 -34.219 4.113 1 94.69 484 ILE A C 1
ATOM 3842 O O . ILE A 1 484 ? 18.516 -35.156 3.35 1 94.69 484 ILE A O 1
ATOM 3846 N N . GLN A 1 485 ? 18.781 -33.031 3.994 1 94.56 485 GLN A N 1
ATOM 3847 C CA . GLN A 1 485 ? 19.797 -32.75 2.982 1 94.56 485 GLN A CA 1
ATOM 3848 C C . GLN A 1 485 ? 21 -33.688 3.131 1 94.56 485 GLN A C 1
ATOM 3850 O O . GLN A 1 485 ? 21.484 -34.25 2.145 1 94.56 485 GLN A O 1
ATOM 3855 N N . ASN A 1 486 ? 21.406 -33.906 4.359 1 93.62 486 ASN A N 1
ATOM 3856 C CA . ASN A 1 486 ? 22.547 -34.781 4.637 1 93.62 486 ASN A CA 1
ATOM 3857 C C . ASN A 1 486 ? 22.25 -36.219 4.309 1 93.62 486 ASN A C 1
ATOM 3859 O O . ASN A 1 486 ? 23.125 -36.938 3.797 1 93.62 486 ASN A O 1
ATOM 3863 N N . THR A 1 487 ? 21.078 -36.594 4.578 1 93.56 487 THR A N 1
ATOM 3864 C CA . THR A 1 487 ? 20.688 -37.969 4.297 1 93.56 487 THR A CA 1
ATOM 3865 C C . THR A 1 487 ? 20.703 -38.25 2.797 1 93.56 487 THR A C 1
ATOM 3867 O O . THR A 1 487 ? 21.219 -39.281 2.359 1 93.56 487 THR A O 1
ATOM 3870 N N . HIS A 1 488 ? 20.25 -37.344 2.025 1 91.31 488 HIS A N 1
ATOM 3871 C CA . HIS A 1 488 ? 20.203 -37.531 0.58 1 91.31 488 HIS A CA 1
ATOM 3872 C C . HIS A 1 488 ? 21.578 -37.406 -0.042 1 91.31 488 HIS A C 1
ATOM 3874 O O . HIS A 1 488 ? 21.859 -38.031 -1.07 1 91.31 488 HIS A O 1
ATOM 3880 N N . THR A 1 489 ? 22.484 -36.656 0.601 1 89.88 489 THR A N 1
ATOM 3881 C CA . THR A 1 489 ? 23.844 -36.438 0.091 1 89.88 489 THR A CA 1
ATOM 3882 C C . THR A 1 489 ? 24.734 -37.625 0.465 1 89.88 489 THR A C 1
ATOM 3884 O O . THR A 1 489 ? 25.5 -38.125 -0.367 1 89.88 489 THR A O 1
ATOM 3887 N N . LEU A 1 490 ? 24.547 -38.156 1.709 1 88.12 490 LEU A N 1
ATOM 3888 C CA . LEU A 1 490 ? 25.5 -39.125 2.248 1 88.12 490 LEU A CA 1
ATOM 3889 C C . LEU A 1 490 ? 25.047 -40.531 1.977 1 88.12 490 LEU A C 1
ATOM 3891 O O . LEU A 1 490 ? 25.859 -41.469 1.94 1 88.12 490 LEU A O 1
ATOM 3895 N N . ALA A 1 491 ? 23.719 -40.75 1.844 1 86.25 491 ALA A N 1
ATOM 3896 C CA . ALA A 1 491 ? 23.219 -42.094 1.649 1 86.25 491 ALA A CA 1
ATOM 3897 C C . ALA A 1 491 ? 22.344 -42.188 0.404 1 86.25 491 ALA A C 1
ATOM 3899 O O . ALA A 1 491 ? 21.188 -42.594 0.481 1 86.25 491 ALA A O 1
ATOM 3900 N N . PRO A 1 492 ? 22.938 -41.938 -0.682 1 81.56 492 PRO A N 1
ATOM 3901 C CA . PRO A 1 492 ? 22.141 -41.969 -1.912 1 81.56 492 PRO A CA 1
ATOM 3902 C C . PRO A 1 492 ? 21.609 -43.375 -2.23 1 81.56 492 PRO A C 1
ATOM 3904 O O . PRO A 1 492 ? 20.562 -43.5 -2.854 1 81.56 492 PRO A O 1
ATOM 3907 N N . THR A 1 493 ? 22.281 -44.375 -1.788 1 84.25 493 THR A N 1
ATOM 3908 C CA . THR A 1 493 ? 21.859 -45.75 -2.047 1 84.25 493 THR A CA 1
ATOM 3909 C C . THR A 1 493 ? 20.562 -46.062 -1.327 1 84.25 493 THR A C 1
ATOM 3911 O O . THR A 1 493 ? 19.781 -46.906 -1.78 1 84.25 493 THR A O 1
ATOM 3914 N N . LEU A 1 494 ? 20.344 -45.438 -0.28 1 83.19 494 LEU A N 1
ATOM 3915 C CA . LEU A 1 494 ? 19.109 -45.625 0.491 1 83.19 494 LEU A CA 1
ATOM 3916 C C . LEU A 1 494 ? 17.984 -44.781 -0.081 1 83.19 494 LEU A C 1
ATOM 3918 O O . LEU A 1 494 ? 16.844 -45.25 -0.15 1 83.19 494 LEU A O 1
ATOM 3922 N N . THR A 1 495 ? 18.266 -43.594 -0.505 1 83.5 495 THR A N 1
ATOM 3923 C CA . THR A 1 495 ? 17.219 -42.656 -0.863 1 83.5 495 THR A CA 1
ATOM 3924 C C . THR A 1 495 ? 16.953 -42.688 -2.363 1 83.5 495 THR A C 1
ATOM 3926 O O . THR A 1 495 ? 15.883 -42.281 -2.816 1 83.5 495 THR A O 1
ATOM 3929 N N . ALA A 1 496 ? 17.844 -43.125 -3.131 1 79.5 496 ALA A N 1
ATOM 3930 C CA . ALA A 1 496 ? 17.703 -43.281 -4.574 1 79.5 496 ALA A CA 1
ATOM 3931 C C . ALA A 1 496 ? 18.344 -44.625 -5.023 1 79.5 496 ALA A C 1
ATOM 3933 O O . ALA A 1 496 ? 19.375 -44.625 -5.703 1 79.5 496 ALA A O 1
ATOM 3934 N N . PRO A 1 497 ? 17.594 -45.594 -4.754 1 79.19 497 PRO A N 1
ATOM 3935 C CA . PRO A 1 497 ? 18.188 -46.875 -5.074 1 79.19 497 PRO A CA 1
ATOM 3936 C C . PRO A 1 497 ? 18.453 -47.062 -6.566 1 79.19 497 PRO A C 1
ATOM 3938 O O . PRO A 1 497 ? 17.609 -46.719 -7.395 1 79.19 497 PRO A O 1
ATOM 3941 N N . ASN A 1 498 ? 19.625 -47.344 -6.934 1 75.44 498 ASN A N 1
ATOM 3942 C CA . ASN A 1 498 ? 20.047 -47.719 -8.289 1 75.44 498 ASN A CA 1
ATOM 3943 C C . ASN A 1 498 ? 20.562 -46.5 -9.055 1 75.44 498 ASN A C 1
ATOM 3945 O O . ASN A 1 498 ? 20.938 -46.625 -10.227 1 75.44 498 ASN A O 1
ATOM 3949 N N . ALA A 1 499 ? 20.391 -45.281 -8.344 1 76.44 499 ALA A N 1
ATOM 3950 C CA . ALA A 1 499 ? 21 -44.125 -8.984 1 76.44 499 ALA A CA 1
ATOM 3951 C C . ALA A 1 499 ? 22.5 -44.062 -8.742 1 76.44 499 ALA A C 1
ATOM 3953 O O . ALA A 1 499 ? 22.984 -44.594 -7.727 1 76.44 499 ALA A O 1
ATOM 3954 N N . ALA A 1 500 ? 23.203 -43.594 -9.688 1 76.25 500 ALA A N 1
ATOM 3955 C CA . ALA A 1 500 ? 24.656 -43.531 -9.562 1 76.25 500 ALA A CA 1
ATOM 3956 C C . ALA A 1 500 ? 25.062 -42.375 -8.648 1 76.25 500 ALA A C 1
ATOM 3958 O O . ALA A 1 500 ? 26.172 -42.344 -8.109 1 76.25 500 ALA A O 1
ATOM 3959 N N . SER A 1 501 ? 24.219 -41.406 -8.461 1 80.38 501 SER A N 1
ATOM 3960 C CA . SER A 1 501 ? 24.453 -40.25 -7.629 1 80.38 501 SER A CA 1
ATOM 3961 C C . SER A 1 501 ? 23.188 -39.812 -6.918 1 80.38 501 SER A C 1
ATOM 3963 O O . SER A 1 501 ? 22.125 -40.406 -7.098 1 80.38 501 SER A O 1
ATOM 3965 N N . SER A 1 502 ? 23.344 -38.812 -6.098 1 85.88 502 SER A N 1
ATOM 3966 C CA . SER A 1 502 ? 22.172 -38.25 -5.441 1 85.88 502 SER A CA 1
ATOM 3967 C C . SER A 1 502 ? 21.188 -37.688 -6.465 1 85.88 502 SER A C 1
ATOM 3969 O O . SER A 1 502 ? 21.562 -37.344 -7.586 1 85.88 502 SER A O 1
ATOM 3971 N N . THR A 1 503 ? 19.922 -37.594 -6.098 1 84.94 503 THR A N 1
ATOM 3972 C CA . THR A 1 503 ? 18.875 -37.188 -7.008 1 84.94 503 THR A CA 1
ATOM 3973 C C . THR A 1 503 ? 19.078 -35.719 -7.438 1 84.94 503 THR A C 1
ATOM 3975 O O . THR A 1 503 ? 18.625 -35.344 -8.516 1 84.94 503 THR A O 1
ATOM 3978 N N . SER A 1 504 ? 19.688 -34.969 -6.578 1 91.31 504 SER A N 1
ATOM 3979 C CA . SER A 1 504 ? 19.938 -33.562 -6.898 1 91.31 504 SER A CA 1
ATOM 3980 C C . SER A 1 504 ? 21.203 -33.031 -6.207 1 91.31 504 SER A C 1
ATOM 3982 O O . SER A 1 504 ? 21.5 -33.438 -5.078 1 91.31 504 SER A O 1
ATOM 3984 N N . ILE A 1 505 ? 21.812 -32.094 -6.879 1 92.38 505 ILE A N 1
ATOM 3985 C CA . ILE A 1 505 ? 23.016 -31.5 -6.34 1 92.38 505 ILE A CA 1
ATOM 3986 C C . ILE A 1 505 ? 22.656 -30.5 -5.238 1 92.38 505 ILE A C 1
ATOM 3988 O O . ILE A 1 505 ? 23.5 -30.141 -4.418 1 92.38 505 ILE A O 1
ATOM 3992 N N . THR A 1 506 ? 21.375 -30.109 -5.152 1 94.12 506 THR A N 1
ATOM 3993 C CA . THR A 1 506 ? 20.922 -29.141 -4.16 1 94.12 506 THR A CA 1
ATOM 3994 C C . THR A 1 506 ? 21.094 -29.703 -2.748 1 94.12 506 THR A C 1
ATOM 3996 O O . THR A 1 506 ? 21.172 -28.938 -1.782 1 94.12 506 THR A O 1
ATOM 3999 N N . TRP A 1 507 ? 21.125 -31.062 -2.623 1 93.31 507 TRP A N 1
ATOM 4000 C CA . 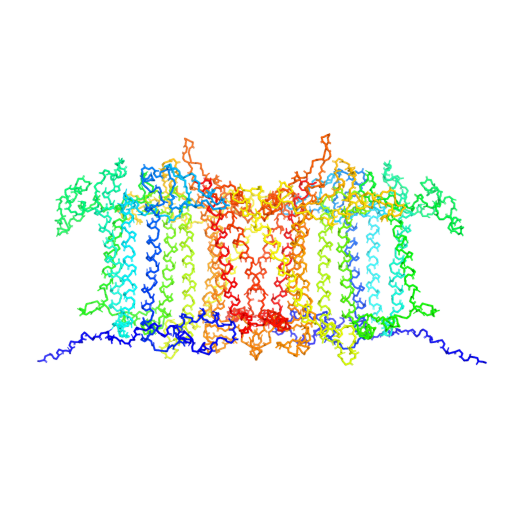TRP A 1 507 ? 21.281 -31.719 -1.328 1 93.31 507 TRP A CA 1
ATOM 4001 C C . TRP A 1 507 ? 22.703 -31.547 -0.806 1 93.31 507 TRP A C 1
ATOM 4003 O O . TRP A 1 507 ? 22.922 -31.484 0.406 1 93.31 507 TRP A O 1
ATOM 4013 N N . GLY A 1 508 ? 23.578 -31.578 -1.682 1 90.44 508 GLY A N 1
ATOM 4014 C CA . GLY A 1 508 ? 25.016 -31.578 -1.455 1 90.44 508 GLY A CA 1
ATOM 4015 C C . GLY A 1 508 ? 25.812 -32.062 -2.646 1 90.44 508 GLY A C 1
ATOM 4016 O O . GLY A 1 508 ? 25.234 -32.562 -3.623 1 90.44 508 GLY A O 1
ATOM 4017 N N . GLY A 1 509 ? 27.125 -31.828 -2.615 1 86.38 509 GLY A N 1
ATOM 4018 C CA . GLY A 1 509 ? 27.953 -32.344 -3.693 1 86.38 509 GLY A CA 1
ATOM 4019 C C . GLY A 1 509 ? 28.781 -31.25 -4.359 1 86.38 509 GLY A C 1
ATOM 4020 O O . GLY A 1 509 ? 29.188 -30.281 -3.709 1 86.38 509 GLY A O 1
ATOM 4021 N N . ASN A 1 510 ? 28.938 -31.594 -5.695 1 86.44 510 ASN A N 1
ATOM 4022 C CA . ASN A 1 510 ? 29.906 -30.734 -6.355 1 86.44 510 ASN A CA 1
ATOM 4023 C C . ASN A 1 510 ? 29.234 -29.781 -7.34 1 86.44 510 ASN A C 1
ATOM 4025 O O . ASN A 1 510 ? 28.109 -30.016 -7.777 1 86.44 510 ASN A O 1
ATOM 4029 N N . LEU A 1 511 ? 29.906 -28.766 -7.676 1 93.31 511 LEU A N 1
ATOM 4030 C CA . LEU A 1 511 ? 29.516 -27.75 -8.641 1 93.31 511 LEU A CA 1
ATOM 4031 C C . LEU A 1 511 ? 29.375 -28.344 -10.039 1 93.31 511 LEU A C 1
ATOM 4033 O O . LEU A 1 511 ? 30.219 -29.141 -10.461 1 93.31 511 LEU A O 1
ATOM 4037 N N . VAL A 1 512 ? 28.297 -28.047 -10.695 1 95.12 512 VAL A N 1
ATOM 4038 C CA . VAL A 1 512 ? 28.172 -28.266 -12.133 1 95.12 512 VAL A CA 1
ATOM 4039 C C . VAL A 1 512 ? 28.141 -26.922 -12.852 1 95.12 512 VAL A C 1
ATOM 4041 O O . VAL A 1 512 ? 27.297 -26.078 -12.578 1 95.12 512 VAL A O 1
ATOM 4044 N N . ALA A 1 513 ? 29.094 -26.703 -13.711 1 96.62 513 ALA A N 1
ATOM 4045 C CA . ALA A 1 513 ? 29.203 -25.453 -14.477 1 96.62 513 ALA A CA 1
ATOM 4046 C C . ALA A 1 513 ? 29.047 -25.719 -15.969 1 96.62 513 ALA A C 1
ATOM 4048 O O . ALA A 1 513 ? 29.469 -26.766 -16.484 1 96.62 513 ALA A O 1
ATOM 4049 N N . VAL A 1 514 ? 28.375 -24.875 -16.625 1 96.88 514 VAL A N 1
ATOM 4050 C CA . VAL A 1 514 ? 28.188 -24.938 -18.062 1 96.88 514 VAL A CA 1
ATOM 4051 C C . VAL A 1 514 ? 28.469 -23.562 -18.688 1 96.88 514 VAL A C 1
ATOM 4053 O O . VAL A 1 514 ? 27.844 -22.578 -18.328 1 96.88 514 VAL A O 1
ATOM 4056 N N . GLY A 1 515 ? 29.391 -23.484 -19.609 1 94.31 515 GLY A N 1
ATOM 4057 C CA . GLY A 1 515 ? 29.703 -22.25 -20.312 1 94.31 515 GLY A CA 1
ATOM 4058 C C . GLY A 1 515 ? 30.188 -21.141 -19.375 1 94.31 515 GLY A C 1
ATOM 4059 O O . GLY A 1 515 ? 29.828 -19.984 -19.562 1 94.31 515 GLY A O 1
ATOM 4060 N N . GLY A 1 516 ? 30.828 -21.484 -18.328 1 95.25 516 GLY A N 1
ATOM 4061 C CA . GLY A 1 516 ? 31.359 -20.5 -17.406 1 95.25 516 GLY A CA 1
ATOM 4062 C C . GLY A 1 516 ? 30.328 -20 -16.406 1 95.25 516 GLY A C 1
ATOM 4063 O O . GLY A 1 516 ? 30.609 -19.125 -15.586 1 95.25 516 GLY A O 1
ATOM 4064 N N . LYS A 1 517 ? 29.141 -20.547 -16.438 1 97 517 LYS A N 1
ATOM 4065 C CA . LYS A 1 517 ? 28.078 -20.219 -15.508 1 97 517 LYS A CA 1
ATOM 4066 C C . LYS A 1 517 ? 27.781 -21.391 -14.57 1 97 517 LYS A C 1
ATOM 4068 O O . LYS A 1 517 ? 28 -22.547 -14.93 1 97 517 LYS A O 1
ATOM 4073 N N . VAL A 1 518 ? 27.281 -21.031 -13.414 1 97.5 518 VAL A N 1
ATOM 4074 C CA . VAL A 1 518 ? 26.891 -22.078 -12.469 1 97.5 518 VAL A CA 1
ATOM 4075 C C . VAL A 1 518 ? 25.547 -22.672 -12.883 1 97.5 518 VAL A C 1
ATOM 4077 O O . VAL A 1 518 ? 24.547 -21.953 -12.969 1 97.5 518 VAL A O 1
ATOM 4080 N N . ALA A 1 519 ? 25.547 -23.906 -13.195 1 97.19 519 ALA A N 1
ATOM 4081 C CA . ALA A 1 519 ? 24.281 -24.594 -13.438 1 97.19 519 ALA A CA 1
ATOM 4082 C C . ALA A 1 519 ? 23.578 -24.938 -12.125 1 97.19 519 ALA A C 1
ATOM 4084 O O . ALA A 1 519 ? 22.391 -24.656 -11.953 1 97.19 519 ALA A O 1
ATOM 4085 N N . LEU A 1 520 ? 24.391 -25.5 -11.203 1 96.38 520 LEU A N 1
ATOM 4086 C CA . LEU A 1 520 ? 23.812 -25.844 -9.914 1 96.38 520 LEU A CA 1
ATOM 4087 C C . LEU A 1 520 ? 24.891 -26.016 -8.852 1 96.38 520 LEU A C 1
ATOM 4089 O O . LEU A 1 520 ? 25.984 -26.484 -9.156 1 96.38 520 LEU A O 1
ATOM 4093 N N . LEU A 1 521 ? 24.562 -25.578 -7.711 1 95.56 521 LEU A N 1
ATOM 4094 C CA . LEU A 1 521 ? 25.344 -25.75 -6.488 1 95.56 521 LEU A CA 1
ATOM 4095 C C . LEU A 1 521 ? 24.484 -26.281 -5.355 1 95.56 521 LEU A C 1
ATOM 4097 O O . LEU A 1 521 ? 23.25 -26.141 -5.391 1 95.56 521 LEU A O 1
ATOM 4101 N N . PRO A 1 522 ? 25.156 -26.984 -4.41 1 95.06 522 PRO A N 1
ATOM 4102 C CA . PRO A 1 522 ? 24.375 -27.266 -3.203 1 95.06 522 PRO A CA 1
ATOM 4103 C C . PRO A 1 522 ? 23.812 -26 -2.555 1 95.06 522 PRO A C 1
ATOM 4105 O O . PRO A 1 522 ? 24.453 -24.953 -2.582 1 95.06 522 PRO A O 1
ATOM 4108 N N . ILE A 1 523 ? 22.656 -26.078 -1.971 1 96.5 523 ILE A N 1
ATOM 4109 C CA . ILE A 1 523 ? 22.031 -24.938 -1.328 1 96.5 523 ILE A CA 1
ATOM 4110 C C . ILE A 1 523 ? 22.078 -25.109 0.188 1 96.5 523 ILE A C 1
ATOM 4112 O O . ILE A 1 523 ? 21.219 -25.766 0.775 1 96.5 523 ILE A O 1
ATOM 4116 N N . PRO A 1 524 ? 23 -24.484 0.816 1 94.38 524 PRO A N 1
ATOM 4117 C CA . PRO A 1 524 ? 23.078 -24.609 2.273 1 94.38 524 PRO A CA 1
ATOM 4118 C C . PRO A 1 524 ? 21.938 -23.875 2.99 1 94.38 524 PRO A C 1
ATOM 4120 O O . PRO A 1 524 ? 21.516 -22.812 2.553 1 94.38 524 PRO A O 1
ATOM 4123 N N . LEU A 1 525 ? 21.484 -24.453 4.047 1 96.44 525 LEU A N 1
ATOM 4124 C CA . LEU A 1 525 ? 20.438 -23.844 4.859 1 96.44 525 LEU A CA 1
ATOM 4125 C C . LEU A 1 525 ? 20.984 -23.375 6.203 1 96.44 525 LEU A C 1
ATOM 4127 O O . LEU A 1 525 ? 21.797 -24.062 6.824 1 96.44 525 LEU A O 1
ATOM 4131 N N . GLY A 1 526 ? 20.656 -22.172 6.598 1 97.31 526 GLY A N 1
ATOM 4132 C CA . GLY A 1 526 ? 21.109 -21.609 7.855 1 97.31 526 GLY A CA 1
ATOM 4133 C C . GLY A 1 526 ? 20.031 -20.859 8.609 1 97.31 526 GLY A C 1
ATOM 4134 O O . GLY A 1 526 ? 18.844 -21.156 8.453 1 97.31 526 GLY A O 1
ATOM 4135 N N . THR A 1 527 ? 20.453 -19.969 9.484 1 97.88 527 THR A N 1
ATOM 4136 C CA . THR A 1 527 ? 19.547 -19.25 10.367 1 97.88 527 THR A CA 1
ATOM 4137 C C . THR A 1 527 ? 18.578 -18.391 9.57 1 97.88 527 THR A C 1
ATOM 4139 O O . THR A 1 527 ? 17.391 -18.344 9.883 1 97.88 527 THR A O 1
ATOM 4142 N N . ALA A 1 528 ? 19.125 -17.688 8.555 1 97.81 528 ALA A N 1
ATOM 4143 C CA . ALA A 1 528 ? 18.266 -16.844 7.727 1 97.81 528 ALA A CA 1
ATOM 4144 C C . ALA A 1 528 ? 17.156 -17.656 7.062 1 97.81 528 ALA A C 1
ATOM 4146 O O . ALA A 1 528 ? 16.031 -17.203 6.941 1 97.81 528 ALA A O 1
ATOM 4147 N N . ASP A 1 529 ? 17.484 -18.875 6.602 1 97.62 529 ASP A N 1
ATOM 4148 C CA . ASP A 1 529 ? 16.484 -19.75 6.012 1 97.62 529 ASP A CA 1
ATOM 4149 C C . ASP A 1 529 ? 15.43 -20.172 7.043 1 97.62 529 ASP A C 1
ATOM 4151 O O . ASP A 1 529 ? 14.234 -20.219 6.738 1 97.62 529 ASP A O 1
ATOM 4155 N N . PHE A 1 530 ? 15.922 -20.469 8.211 1 97.5 530 PHE A N 1
ATOM 4156 C CA . PHE A 1 530 ? 15.016 -20.812 9.297 1 97.5 530 PHE A CA 1
ATOM 4157 C C . PHE A 1 530 ? 14 -19.703 9.531 1 97.5 530 PHE A C 1
ATOM 4159 O O . PHE A 1 530 ? 12.797 -19.969 9.648 1 97.5 530 PHE A O 1
ATOM 4166 N N . LEU A 1 531 ? 14.438 -18.484 9.578 1 97.75 531 LEU A N 1
ATOM 4167 C CA . LEU A 1 531 ? 13.586 -17.344 9.883 1 97.75 531 LEU A CA 1
ATOM 4168 C C . LEU A 1 531 ? 12.555 -17.125 8.781 1 97.75 531 LEU A C 1
ATOM 4170 O O . LEU A 1 531 ? 11.359 -17.031 9.055 1 97.75 531 LEU A O 1
ATOM 4174 N N . VAL A 1 532 ? 12.969 -17.047 7.516 1 97.56 532 VAL A N 1
ATOM 4175 C CA . VAL A 1 532 ? 12.047 -16.734 6.43 1 97.56 532 VAL A CA 1
ATOM 4176 C C . VAL A 1 532 ? 11.047 -17.875 6.25 1 97.56 532 VAL A C 1
ATOM 4178 O O . VAL A 1 532 ? 9.883 -17.641 5.91 1 97.56 532 VAL A O 1
ATOM 4181 N N . HIS A 1 533 ? 11.43 -19.141 6.531 1 97 533 HIS A N 1
ATOM 4182 C CA . HIS A 1 533 ? 10.492 -20.25 6.398 1 97 533 HIS A CA 1
ATOM 4183 C C . HIS A 1 533 ? 9.422 -20.219 7.484 1 97 533 HIS A C 1
ATOM 4185 O O . HIS A 1 533 ? 8.312 -20.703 7.281 1 97 533 HIS A O 1
ATOM 4191 N N . HIS A 1 534 ? 9.789 -19.625 8.609 1 96.88 534 HIS A N 1
ATOM 4192 C CA . HIS A 1 534 ? 8.758 -19.422 9.617 1 96.88 534 HIS A CA 1
ATOM 4193 C C . HIS A 1 534 ? 7.738 -18.375 9.156 1 96.88 534 HIS A C 1
ATOM 4195 O O . HIS A 1 534 ? 6.543 -18.516 9.43 1 96.88 534 HIS A O 1
ATOM 4201 N N . ILE A 1 535 ? 8.188 -17.312 8.477 1 97.56 535 ILE A N 1
ATOM 4202 C CA . ILE A 1 535 ? 7.27 -16.328 7.906 1 97.56 535 ILE A CA 1
ATOM 4203 C C . ILE A 1 535 ? 6.395 -17 6.848 1 97.56 535 ILE A C 1
ATOM 4205 O O . ILE A 1 535 ? 5.188 -16.75 6.789 1 97.56 535 ILE A O 1
ATOM 4209 N N . HIS A 1 536 ? 7.023 -17.812 6.023 1 97.5 536 HIS A N 1
ATOM 4210 C CA . HIS A 1 536 ? 6.27 -18.516 4.996 1 97.5 536 HIS A CA 1
ATOM 4211 C C . HIS A 1 536 ? 5.234 -19.453 5.613 1 97.5 536 HIS A C 1
ATOM 4213 O O . HIS A 1 536 ? 4.09 -19.5 5.156 1 97.5 536 HIS A O 1
ATOM 4219 N N . ALA A 1 537 ? 5.656 -20.219 6.621 1 97.94 537 ALA A N 1
ATOM 4220 C CA . ALA A 1 537 ? 4.723 -21.094 7.324 1 97.94 537 ALA A CA 1
ATOM 4221 C C . ALA A 1 537 ? 3.551 -20.297 7.898 1 97.94 537 ALA A C 1
ATOM 4223 O O . ALA A 1 537 ? 2.4 -20.75 7.828 1 97.94 537 ALA A O 1
ATOM 4224 N N . PHE A 1 538 ? 3.852 -19.156 8.477 1 97.94 538 PHE A N 1
ATOM 4225 C CA . PHE A 1 538 ? 2.816 -18.281 9.008 1 97.94 538 PHE A CA 1
ATOM 4226 C C . PHE A 1 538 ? 1.816 -17.891 7.922 1 97.94 538 PHE A C 1
ATOM 4228 O O . PHE A 1 538 ? 0.606 -18.031 8.109 1 97.94 538 PHE A O 1
ATOM 4235 N N . THR A 1 539 ? 2.275 -17.438 6.762 1 97.81 539 THR A N 1
ATOM 4236 C CA . THR A 1 539 ? 1.392 -16.984 5.691 1 97.81 539 THR A CA 1
ATOM 4237 C C . THR A 1 539 ? 0.594 -18.156 5.121 1 97.81 539 THR A C 1
ATOM 4239 O O . THR A 1 539 ? -0.564 -18 4.73 1 97.81 539 THR A O 1
ATOM 4242 N N . ILE A 1 540 ? 1.189 -19.344 5.039 1 98.06 540 ILE A N 1
ATOM 4243 C CA . ILE A 1 540 ? 0.483 -20.531 4.566 1 98.06 540 ILE A CA 1
ATOM 4244 C C . ILE A 1 540 ? -0.662 -20.859 5.52 1 98.06 540 ILE A C 1
ATOM 4246 O O . ILE A 1 540 ? -1.795 -21.094 5.086 1 98.06 540 ILE A O 1
ATOM 4250 N N . HIS A 1 541 ? -0.366 -20.844 6.812 1 98.38 541 HIS A N 1
ATOM 4251 C CA . HIS A 1 541 ? -1.372 -21.234 7.793 1 98.38 541 HIS A CA 1
ATOM 4252 C C . HIS A 1 541 ? -2.508 -20.219 7.852 1 98.38 541 HIS A C 1
ATOM 4254 O O . HIS A 1 541 ? -3.668 -20.594 8.039 1 98.38 541 HIS A O 1
ATOM 4260 N N . VAL A 1 542 ? -2.184 -18.969 7.695 1 97.62 542 VAL A N 1
ATOM 4261 C CA . VAL A 1 542 ? -3.24 -17.953 7.672 1 97.62 542 VAL A CA 1
ATOM 4262 C C . VAL A 1 542 ? -4.121 -18.156 6.441 1 97.62 542 VAL A C 1
ATOM 4264 O O . VAL A 1 542 ? -5.348 -18.078 6.531 1 97.62 542 VAL A O 1
ATOM 4267 N N . THR A 1 543 ? -3.516 -18.422 5.32 1 98.25 543 THR A N 1
ATOM 4268 C CA . THR A 1 543 ? -4.277 -18.688 4.102 1 98.25 543 THR A CA 1
ATOM 4269 C C . THR A 1 543 ? -5.195 -19.891 4.285 1 98.25 543 THR A C 1
ATOM 4271 O O . THR A 1 543 ? -6.375 -19.844 3.928 1 98.25 543 THR A O 1
ATOM 4274 N N . VAL A 1 544 ? -4.664 -20.953 4.875 1 98.12 544 VAL A N 1
ATOM 4275 C CA . VAL A 1 544 ? -5.43 -22.172 5.105 1 98.12 544 VAL A CA 1
ATOM 4276 C C . VAL A 1 544 ? -6.57 -21.891 6.082 1 98.12 544 VAL A C 1
ATOM 4278 O O . VAL A 1 544 ? -7.695 -22.344 5.887 1 98.12 544 VAL A O 1
ATOM 4281 N N . LEU A 1 545 ? -6.254 -21.078 7.105 1 98.19 545 LEU A N 1
ATOM 4282 C CA . LEU A 1 545 ? -7.27 -20.719 8.086 1 98.19 545 LEU A CA 1
ATOM 4283 C C . LEU A 1 545 ? -8.453 -20.047 7.418 1 98.19 545 LEU A C 1
ATOM 4285 O O . LEU A 1 545 ? -9.609 -20.422 7.645 1 98.19 545 LEU A O 1
ATOM 4289 N N . ILE A 1 546 ? -8.195 -19.094 6.586 1 97.38 546 ILE A N 1
ATOM 4290 C CA . ILE A 1 546 ? -9.234 -18.297 5.953 1 97.38 546 ILE A CA 1
ATOM 4291 C C . ILE A 1 546 ? -10.039 -19.172 4.984 1 97.38 546 ILE A C 1
ATOM 4293 O O . ILE A 1 546 ? -11.266 -19.172 5.02 1 97.38 546 ILE A O 1
ATOM 4297 N N . LEU A 1 547 ? -9.359 -19.922 4.172 1 98 547 LEU A N 1
ATOM 4298 C CA . LEU A 1 547 ? -10.023 -20.734 3.156 1 98 547 LEU A CA 1
ATOM 4299 C C . LEU A 1 547 ? -10.828 -21.859 3.795 1 98 547 LEU A C 1
ATOM 4301 O O . LEU A 1 547 ? -11.969 -22.125 3.398 1 98 547 LEU A O 1
ATOM 4305 N N . LEU A 1 548 ? -10.258 -22.484 4.801 1 97.75 548 LEU A N 1
ATOM 4306 C CA . LEU A 1 548 ? -10.953 -23.594 5.461 1 97.75 548 LEU A CA 1
ATOM 4307 C C . LEU A 1 548 ? -12.164 -23.078 6.234 1 97.75 548 LEU A C 1
ATOM 4309 O O . LEU A 1 548 ? -13.195 -23.75 6.301 1 97.75 548 LEU A O 1
ATOM 4313 N N . LYS A 1 549 ? -12.023 -21.969 6.824 1 96.88 549 LYS A N 1
ATOM 4314 C CA . LYS A 1 549 ? -13.18 -21.375 7.492 1 96.88 549 LYS A CA 1
ATOM 4315 C C . LYS A 1 549 ? -14.312 -21.109 6.504 1 96.88 549 LYS A C 1
ATOM 4317 O O . LYS A 1 549 ? -15.477 -21.328 6.816 1 96.88 549 LYS A O 1
ATOM 4322 N N . GLY A 1 550 ? -13.945 -20.625 5.352 1 95.88 550 GLY A N 1
ATOM 4323 C CA . GLY A 1 550 ? -14.945 -20.391 4.32 1 95.88 550 GLY A CA 1
ATOM 4324 C C . GLY A 1 550 ? -15.68 -21.656 3.912 1 95.88 550 GLY A C 1
ATOM 4325 O O . GLY A 1 550 ? -16.875 -21.609 3.625 1 95.88 550 GLY A O 1
ATOM 4326 N N . VAL A 1 551 ? -15.016 -22.75 3.957 1 97.5 551 VAL A N 1
ATOM 4327 C CA . VAL A 1 551 ? -15.602 -24.031 3.547 1 97.5 551 VAL A CA 1
ATOM 4328 C C . VAL A 1 551 ? -16.438 -24.609 4.691 1 97.5 551 VAL A C 1
ATOM 4330 O O . VAL A 1 551 ? -17.594 -24.953 4.504 1 97.5 551 VAL A O 1
ATOM 4333 N N . LEU A 1 552 ? -15.906 -24.609 5.883 1 97.31 552 LEU A N 1
ATOM 4334 C CA . LEU A 1 552 ? -16.531 -25.297 7.012 1 97.31 552 LEU A CA 1
ATOM 4335 C C . LEU A 1 552 ? -17.734 -24.516 7.516 1 97.31 552 LEU A C 1
ATOM 4337 O O . LEU A 1 552 ? -18.672 -25.109 8.078 1 97.31 552 LEU A O 1
ATOM 4341 N N . PHE A 1 553 ? -17.781 -23.266 7.273 1 96.12 553 PHE A N 1
ATOM 4342 C CA . PHE A 1 553 ? -18.875 -22.438 7.75 1 96.12 553 PHE A CA 1
ATOM 4343 C C . PHE A 1 553 ? -19.75 -21.984 6.586 1 96.12 553 PHE A C 1
ATOM 4345 O O . PHE A 1 553 ? -20.516 -21.016 6.715 1 96.12 553 PHE A O 1
ATOM 4352 N N . ALA A 1 554 ? -19.656 -22.641 5.523 1 95.69 554 ALA A N 1
ATOM 4353 C CA . ALA A 1 554 ? -20.359 -22.203 4.32 1 95.69 554 ALA A CA 1
ATOM 4354 C C . ALA A 1 554 ? -21.875 -22.312 4.492 1 95.69 554 ALA A C 1
ATOM 4356 O O . ALA A 1 554 ? -22.625 -21.5 3.934 1 95.69 554 ALA A O 1
ATOM 4357 N N . ARG A 1 555 ? -22.312 -23.25 5.332 1 94.06 555 ARG A N 1
ATOM 4358 C CA . ARG A 1 555 ? -23.75 -23.531 5.41 1 94.06 555 ARG A CA 1
ATOM 4359 C C . ARG A 1 555 ? -24.375 -22.828 6.609 1 94.06 555 ARG A C 1
ATOM 4361 O O . ARG A 1 555 ? -25.562 -22.5 6.594 1 94.06 555 ARG A O 1
ATOM 4368 N N . SER A 1 556 ? -23.594 -22.766 7.652 1 92.12 556 SER A N 1
ATOM 4369 C CA . SER A 1 556 ? -24.172 -22.203 8.867 1 92.12 556 SER A CA 1
ATOM 4370 C C . SER A 1 556 ? -23.094 -21.734 9.828 1 92.12 556 SER A C 1
ATOM 4372 O O . SER A 1 556 ? -21.953 -22.203 9.758 1 92.12 556 SER A O 1
ATOM 4374 N N . SER A 1 557 ? -23.406 -20.797 10.609 1 90 557 SER A N 1
ATOM 4375 C CA . SER A 1 557 ? -22.609 -20.328 11.742 1 90 557 SER A CA 1
ATOM 4376 C C . SER A 1 557 ? -23.5 -19.891 12.906 1 90 557 SER A C 1
ATOM 4378 O O . SER A 1 557 ? -24.719 -19.812 12.766 1 90 557 SER A O 1
ATOM 4380 N N . ARG A 1 558 ? -22.922 -19.719 14.023 1 86.19 558 ARG A N 1
ATOM 4381 C CA . ARG A 1 558 ? -23.688 -19.219 15.164 1 86.19 558 ARG A CA 1
ATOM 4382 C C . ARG A 1 558 ? -24.25 -17.828 14.883 1 86.19 558 ARG A C 1
ATOM 4384 O O . ARG A 1 558 ? -25.344 -17.484 15.352 1 86.19 558 ARG A O 1
ATOM 4391 N N . LEU A 1 559 ? -23.562 -17.141 14.031 1 84.38 559 LEU A N 1
ATOM 4392 C CA . LEU A 1 559 ? -23.969 -15.781 13.688 1 84.38 559 LEU A CA 1
ATOM 4393 C C . LEU A 1 559 ? -25.094 -15.789 12.656 1 84.38 559 LEU A C 1
ATOM 4395 O O . LEU A 1 559 ? -26.016 -14.984 12.742 1 84.38 559 LEU A O 1
ATOM 4399 N N . ILE A 1 560 ? -24.875 -16.641 11.734 1 87.12 560 ILE A N 1
ATOM 4400 C CA . ILE A 1 560 ? -25.875 -16.781 10.68 1 87.12 560 ILE A CA 1
ATOM 4401 C C . ILE A 1 560 ? -26.203 -18.266 10.469 1 87.12 560 ILE A C 1
ATOM 4403 O O . ILE A 1 560 ? -25.656 -18.906 9.57 1 87.12 560 ILE A O 1
ATOM 4407 N N . PRO A 1 561 ? -27.219 -18.719 11.078 1 88 561 PRO A N 1
ATOM 4408 C CA . PRO A 1 561 ? -27.516 -20.141 11.055 1 88 561 PRO A CA 1
ATOM 4409 C C . PRO A 1 561 ? -28.078 -20.609 9.711 1 88 561 PRO A C 1
ATOM 4411 O O . PRO A 1 561 ? -28 -21.797 9.383 1 88 561 PRO A O 1
ATOM 4414 N N . ASP A 1 562 ? -28.688 -19.719 8.891 1 88.06 562 ASP A N 1
ATOM 4415 C CA . ASP A 1 562 ? -29.297 -20.125 7.625 1 88.06 562 ASP A CA 1
ATOM 4416 C C . ASP A 1 562 ? -28.469 -19.656 6.434 1 88.06 562 ASP A C 1
ATOM 4418 O O . ASP A 1 562 ? -29.016 -19.25 5.414 1 88.06 562 ASP A O 1
ATOM 4422 N N . LYS A 1 563 ? -27.203 -19.734 6.508 1 88.38 563 LYS A N 1
ATOM 4423 C CA . LYS A 1 563 ? -26.281 -19.266 5.477 1 88.38 563 LYS A CA 1
ATOM 4424 C C . LYS A 1 563 ? -26.516 -20.016 4.164 1 88.38 563 LYS A C 1
ATOM 4426 O O . LYS A 1 563 ? -26.328 -19.453 3.082 1 88.38 563 LYS A O 1
ATOM 4431 N N . ALA A 1 564 ? -26.766 -21.234 4.242 1 88.81 564 ALA A N 1
ATOM 4432 C CA . ALA A 1 564 ? -26.953 -22.062 3.053 1 88.81 564 ALA A CA 1
ATOM 4433 C C . ALA A 1 564 ? -28.062 -21.5 2.16 1 88.81 564 ALA A C 1
ATOM 4435 O O . ALA A 1 564 ? -28 -21.625 0.935 1 88.81 564 ALA A O 1
ATOM 4436 N N . ASN A 1 565 ? -29 -20.812 2.736 1 88.44 565 ASN A N 1
ATOM 4437 C CA . ASN A 1 565 ? -30.141 -20.266 1.996 1 88.44 565 ASN A CA 1
ATOM 4438 C C . ASN A 1 565 ? -29.766 -18.969 1.278 1 88.44 565 ASN A C 1
ATOM 4440 O O . ASN A 1 565 ? -30.453 -18.547 0.351 1 88.44 565 ASN A O 1
ATOM 4444 N N . LEU A 1 566 ? -28.688 -18.422 1.748 1 84 566 LEU A N 1
ATOM 4445 C CA . LEU A 1 566 ? -28.266 -17.156 1.159 1 84 566 LEU A CA 1
ATOM 4446 C C . LEU A 1 566 ? -27.406 -17.375 -0.079 1 84 566 LEU A C 1
ATOM 4448 O O . LEU A 1 566 ? -27.266 -16.484 -0.913 1 84 566 LEU A O 1
ATOM 4452 N N . GLY A 1 567 ? -26.828 -18.547 -0.236 1 87.12 567 GLY A N 1
ATOM 4453 C CA . GLY A 1 567 ? -26.031 -18.875 -1.418 1 87.12 567 GLY A CA 1
ATOM 4454 C C . GLY A 1 567 ? -24.547 -18.672 -1.219 1 87.12 567 GLY A C 1
ATOM 4455 O O . GLY A 1 567 ? -24.094 -18.453 -0.095 1 87.12 567 GLY A O 1
ATOM 4456 N N . PHE A 1 568 ? -23.828 -18.781 -2.254 1 88.88 568 PHE A N 1
ATOM 4457 C CA . PHE A 1 568 ? -22.359 -18.719 -2.236 1 88.88 568 PHE A CA 1
ATOM 4458 C C . PHE A 1 568 ? -21.891 -17.281 -2.084 1 88.88 568 PHE A C 1
ATOM 4460 O O . PHE A 1 568 ? -20.859 -17.016 -1.455 1 88.88 568 PHE A O 1
ATOM 4467 N N . ARG A 1 569 ? -22.625 -16.344 -2.729 1 86 569 ARG A N 1
ATOM 4468 C CA . ARG A 1 569 ? -22.203 -14.945 -2.697 1 86 569 ARG A CA 1
ATOM 4469 C C . ARG A 1 569 ? -23.344 -14.039 -2.27 1 86 569 ARG A C 1
ATOM 4471 O O . ARG A 1 569 ? -24.422 -14.062 -2.871 1 86 569 ARG A O 1
ATOM 4478 N N . PHE A 1 570 ? -23.281 -13.477 -1.124 1 80.25 570 PHE A N 1
ATOM 4479 C CA . PHE A 1 570 ? -24.219 -12.461 -0.65 1 80.25 570 PHE A CA 1
ATOM 4480 C C . PHE A 1 570 ? -23.469 -11.344 0.069 1 80.25 570 PHE A C 1
ATOM 4482 O O . PHE A 1 570 ? -22.422 -11.578 0.677 1 80.25 570 PHE A O 1
ATOM 4489 N N . PRO A 1 571 ? -23.797 -10.156 -0.239 1 71.31 571 PRO A N 1
ATOM 4490 C CA . PRO A 1 571 ? -23.031 -9.008 0.235 1 71.31 571 PRO A CA 1
ATOM 4491 C C . PRO A 1 571 ? -23.062 -8.859 1.754 1 71.31 571 PRO A C 1
ATOM 4493 O O . PRO A 1 571 ? -22.016 -8.836 2.404 1 71.31 571 PRO A O 1
ATOM 4496 N N . CYS A 1 572 ? -24.125 -8.281 2.385 1 70.38 572 CYS A N 1
ATOM 4497 C CA . CYS A 1 572 ? -24.281 -8.07 3.818 1 70.38 572 CYS A CA 1
ATOM 4498 C C . CYS A 1 572 ? -25.625 -8.609 4.297 1 70.38 572 CYS A C 1
ATOM 4500 O O . CYS A 1 572 ? -26.578 -8.695 3.521 1 70.38 572 CYS A O 1
ATOM 4502 N N . ASP A 1 573 ? -25.594 -9.367 5.328 1 60.59 573 ASP A N 1
ATOM 4503 C CA . ASP A 1 573 ? -26.891 -9.766 5.867 1 60.59 573 ASP A CA 1
ATOM 4504 C C . ASP A 1 573 ? -27.594 -8.586 6.52 1 60.59 573 ASP A C 1
ATOM 4506 O O . ASP A 1 573 ? -27.031 -7.906 7.379 1 60.59 573 ASP A O 1
ATOM 4510 N N . GLY A 1 574 ? -28.266 -7.625 5.797 1 51.38 574 GLY A N 1
ATOM 4511 C CA . GLY A 1 574 ? -29.078 -6.449 6.066 1 51.38 574 GLY A CA 1
ATOM 4512 C C . GLY A 1 574 ? -29.203 -6.145 7.547 1 51.38 574 GLY A C 1
ATOM 4513 O O . GLY A 1 574 ? -28.703 -6.887 8.383 1 51.38 574 GLY A O 1
ATOM 4514 N N . PRO A 1 575 ? -29.859 -4.934 7.98 1 48 575 PRO A N 1
ATOM 4515 C CA . PRO A 1 575 ? -30.078 -4.367 9.312 1 48 575 PRO A CA 1
ATOM 4516 C C . PRO A 1 575 ? -30.594 -5.398 10.312 1 48 575 PRO A C 1
ATOM 4518 O O . PRO A 1 575 ? -30.297 -5.312 11.508 1 48 575 PRO A O 1
ATOM 4521 N N . GLY A 1 576 ? -31.375 -6.309 9.82 1 46.62 576 GLY A N 1
ATOM 4522 C CA . GLY A 1 576 ? -31.906 -7.223 10.812 1 46.62 576 GLY A CA 1
ATOM 4523 C C . GLY A 1 576 ? -30.844 -8.016 11.539 1 46.62 576 GLY A C 1
ATOM 4524 O O . GLY A 1 576 ? -31.078 -8.555 12.625 1 46.62 576 GLY A O 1
ATOM 4525 N N . ARG A 1 577 ? -29.781 -8.195 10.938 1 48.03 577 ARG A N 1
ATOM 4526 C CA . ARG A 1 577 ? -28.766 -8.977 11.633 1 48.03 577 ARG A CA 1
ATOM 4527 C C . ARG A 1 577 ? -27.5 -8.156 11.844 1 48.03 577 ARG A C 1
ATOM 4529 O O . ARG A 1 577 ? -26.391 -8.688 11.766 1 48.03 577 ARG A O 1
ATOM 4536 N N . GLY A 1 578 ? -27.578 -6.863 12.055 1 49.66 578 GLY A N 1
ATOM 4537 C CA . GLY A 1 578 ? -26.547 -5.977 12.578 1 49.66 578 GLY A CA 1
ATOM 4538 C C . GLY A 1 578 ? -25.578 -5.504 11.523 1 49.66 578 GLY A C 1
ATOM 4539 O O . GLY A 1 578 ? -24.469 -5.047 11.852 1 49.66 578 GLY A O 1
ATOM 4540 N N . GLY A 1 579 ? -25.984 -5.566 10.141 1 58.88 579 GLY A N 1
ATOM 4541 C CA . GLY A 1 579 ? -25.031 -5.062 9.18 1 58.88 579 GLY A CA 1
ATOM 4542 C C . GLY A 1 579 ? -23.766 -5.898 9.102 1 58.88 579 GLY A C 1
ATOM 4543 O O . GLY A 1 579 ? -22.672 -5.359 8.914 1 58.88 579 GLY A O 1
ATOM 4544 N N . THR A 1 580 ? -23.891 -7.141 9.328 1 69.31 580 THR A N 1
ATOM 4545 C CA . THR A 1 580 ? -22.75 -8.055 9.359 1 69.31 580 THR A CA 1
ATOM 4546 C C . THR A 1 580 ? -22.359 -8.461 7.941 1 69.31 580 THR A C 1
ATOM 4548 O O . THR A 1 580 ? -23.141 -9.078 7.223 1 69.31 580 THR A O 1
ATOM 4551 N N . CYS A 1 581 ? -21.203 -7.902 7.574 1 77.19 581 CYS A N 1
ATOM 4552 C CA . CYS A 1 581 ? -20.719 -8.164 6.227 1 77.19 581 CYS A CA 1
ATOM 4553 C C . CYS A 1 581 ? -19.531 -9.117 6.25 1 77.19 581 CYS A C 1
ATOM 4555 O O . CYS A 1 581 ? -18.906 -9.32 7.297 1 77.19 581 CYS A O 1
ATOM 4557 N N . GLN A 1 582 ? -19.375 -9.891 5.141 1 84.94 582 GLN A N 1
ATOM 4558 C CA . GLN A 1 582 ? -18.188 -10.68 4.824 1 84.94 582 GLN A CA 1
ATOM 4559 C C . GLN A 1 582 ? -18.234 -12.031 5.539 1 84.94 582 GLN A C 1
ATOM 4561 O O . GLN A 1 582 ? -17.25 -12.422 6.184 1 84.94 582 GLN A O 1
ATOM 4566 N N . VAL A 1 583 ? -19.359 -12.648 5.391 1 87.25 583 VAL A N 1
ATOM 4567 C CA . VAL A 1 583 ? -19.5 -13.969 5.988 1 87.25 583 VAL A CA 1
ATOM 4568 C C . VAL A 1 583 ? -19.734 -15.016 4.895 1 87.25 583 VAL A C 1
ATOM 4570 O O . VAL A 1 583 ? -19.594 -16.219 5.133 1 87.25 583 VAL A O 1
ATOM 4573 N N . SER A 1 584 ? -19.969 -14.547 3.701 1 89.44 584 SER A N 1
ATOM 4574 C CA . SER A 1 584 ? -20.234 -15.492 2.625 1 89.44 584 SER A CA 1
ATOM 4575 C C . SER A 1 584 ? -18.984 -16.281 2.26 1 89.44 584 SER A C 1
ATOM 4577 O O . SER A 1 584 ? -17.875 -15.891 2.592 1 89.44 584 SER A O 1
ATOM 4579 N N . ALA A 1 585 ? -19.188 -17.344 1.594 1 92.94 585 ALA A N 1
ATOM 4580 C CA . ALA A 1 585 ? -18.062 -18.156 1.136 1 92.94 585 ALA A CA 1
ATOM 4581 C C . ALA A 1 585 ? -17.188 -17.375 0.151 1 92.94 585 ALA A C 1
ATOM 4583 O O . ALA A 1 585 ? -15.969 -17.531 0.14 1 92.94 585 ALA A O 1
ATOM 4584 N N . TRP A 1 586 ? -17.781 -16.547 -0.68 1 91.56 586 TRP A N 1
ATOM 4585 C CA . TRP A 1 586 ? -17.047 -15.695 -1.605 1 91.56 586 TRP A CA 1
ATOM 4586 C C . TRP A 1 586 ? -16.109 -14.75 -0.852 1 91.56 586 TRP A C 1
ATOM 4588 O O . TRP A 1 586 ? -15 -14.477 -1.302 1 91.56 586 TRP A O 1
ATOM 4598 N N . ASP A 1 587 ? -16.531 -14.273 0.263 1 92.12 587 ASP A N 1
ATOM 4599 C CA . ASP A 1 587 ? -15.734 -13.344 1.057 1 92.12 587 ASP A CA 1
ATOM 4600 C C . ASP A 1 587 ? -14.445 -14.008 1.546 1 92.12 587 ASP A C 1
ATOM 4602 O O . ASP A 1 587 ? -13.414 -13.352 1.672 1 92.12 587 ASP A O 1
ATOM 4606 N N . HIS A 1 588 ? -14.531 -15.242 1.822 1 94.81 588 HIS A N 1
ATOM 4607 C CA . HIS A 1 588 ? -13.344 -15.961 2.264 1 94.81 588 HIS A CA 1
ATOM 4608 C C . HIS A 1 588 ? -12.375 -16.188 1.107 1 94.81 588 HIS A C 1
ATOM 4610 O O . HIS A 1 588 ? -11.156 -16.219 1.309 1 94.81 588 HIS A O 1
ATOM 4616 N N . VAL A 1 589 ? -12.914 -16.359 -0.107 1 95.44 589 VAL A N 1
ATOM 4617 C CA . VAL A 1 589 ? -12.062 -16.438 -1.289 1 95.44 589 VAL A CA 1
ATOM 4618 C C . VAL A 1 589 ? -11.375 -15.086 -1.524 1 95.44 589 VAL A C 1
ATOM 4620 O O . VAL A 1 589 ? -10.172 -15.039 -1.791 1 95.44 589 VAL A O 1
ATOM 4623 N N . PHE A 1 590 ? -12.172 -14.07 -1.364 1 94.69 590 PHE A N 1
ATOM 4624 C CA . PHE A 1 590 ? -11.68 -12.703 -1.475 1 94.69 590 PHE A CA 1
ATOM 4625 C C . PHE A 1 590 ? -10.516 -12.469 -0.516 1 94.69 590 PHE A C 1
ATOM 4627 O O . PHE A 1 590 ? -9.43 -12.07 -0.937 1 94.69 590 PHE A O 1
ATOM 4634 N N . LEU A 1 591 ? -10.703 -12.766 0.742 1 95.88 591 LEU A N 1
ATOM 4635 C CA . LEU A 1 591 ? -9.664 -12.555 1.751 1 95.88 591 LEU A CA 1
ATOM 4636 C C . LEU A 1 591 ? -8.508 -13.523 1.548 1 95.88 591 LEU A C 1
ATOM 4638 O O . LEU A 1 591 ? -7.348 -13.164 1.762 1 95.88 591 LEU A O 1
ATOM 4642 N N . GLY A 1 592 ? -8.859 -14.758 1.182 1 97.12 592 GLY A N 1
ATOM 4643 C CA . GLY A 1 592 ? -7.844 -15.766 0.938 1 97.12 592 GLY A CA 1
ATOM 4644 C C . GLY A 1 592 ? -6.875 -15.391 -0.166 1 97.12 592 GLY A C 1
ATOM 4645 O O . GLY A 1 592 ? -5.691 -15.719 -0.102 1 97.12 592 GLY A O 1
ATOM 4646 N N . LEU A 1 593 ? -7.336 -14.664 -1.147 1 97.88 593 LEU A N 1
ATOM 4647 C CA . LEU A 1 593 ? -6.492 -14.25 -2.264 1 97.88 593 LEU A CA 1
ATOM 4648 C C . LEU A 1 593 ? -5.449 -13.234 -1.809 1 97.88 593 LEU A C 1
ATOM 4650 O O . LEU A 1 593 ? -4.32 -13.234 -2.307 1 97.88 593 LEU A O 1
ATOM 4654 N N . PHE A 1 594 ? -5.773 -12.375 -0.878 1 96.81 594 PHE A N 1
ATOM 4655 C CA . PHE A 1 594 ? -4.797 -11.43 -0.359 1 96.81 594 PHE A CA 1
ATOM 4656 C C . PHE A 1 594 ? -3.684 -12.148 0.389 1 96.81 594 PHE A C 1
ATOM 4658 O O . PHE A 1 594 ? -2.508 -11.805 0.249 1 96.81 594 PHE A O 1
ATOM 4665 N N . TRP A 1 595 ? -4.07 -13.141 1.133 1 97.19 595 TRP A N 1
ATOM 4666 C CA . TRP A 1 595 ? -3.061 -13.852 1.911 1 97.19 595 TRP A CA 1
ATOM 4667 C C . TRP A 1 595 ? -2.283 -14.828 1.033 1 97.19 595 TRP A C 1
ATOM 4669 O O . TRP A 1 595 ? -1.103 -15.086 1.278 1 97.19 595 TRP A O 1
ATOM 4679 N N . MET A 1 596 ? -2.941 -15.359 -0.001 1 98.38 596 MET A N 1
ATOM 4680 C CA . MET A 1 596 ? -2.195 -16.141 -0.986 1 98.38 596 MET A CA 1
ATOM 4681 C C . MET A 1 596 ? -1.128 -15.281 -1.66 1 98.38 596 MET A C 1
ATOM 4683 O O . MET A 1 596 ? -0.009 -15.75 -1.889 1 98.38 596 MET A O 1
ATOM 4687 N N . TYR A 1 597 ? -1.499 -14.039 -1.973 1 97.94 597 TYR A N 1
ATOM 4688 C CA . TYR A 1 597 ? -0.542 -13.094 -2.535 1 97.94 597 TYR A CA 1
ATOM 4689 C C . TYR A 1 597 ? 0.661 -12.922 -1.615 1 97.94 597 TYR A C 1
ATOM 4691 O O . TYR A 1 597 ? 1.807 -12.938 -2.07 1 97.94 597 TYR A O 1
ATOM 4699 N N . ASN A 1 598 ? 0.408 -12.828 -0.334 1 97.06 598 ASN A N 1
ATOM 4700 C CA . ASN A 1 598 ? 1.495 -12.68 0.628 1 97.06 598 ASN A CA 1
ATOM 4701 C C . ASN A 1 598 ? 2.35 -13.945 0.705 1 97.06 598 ASN A C 1
ATOM 4703 O O . ASN A 1 598 ? 3.578 -13.867 0.76 1 97.06 598 ASN A O 1
ATOM 4707 N N . SER A 1 599 ? 1.688 -15.055 0.714 1 98.25 599 SER A N 1
ATOM 4708 C CA . SER A 1 599 ? 2.387 -16.328 0.834 1 98.25 599 SER A CA 1
ATOM 4709 C C . SER A 1 599 ? 3.305 -16.578 -0.358 1 98.25 599 SER A C 1
ATOM 4711 O O . SER A 1 599 ? 4.473 -16.938 -0.188 1 98.25 599 SER A O 1
ATOM 4713 N N . ILE A 1 600 ? 2.781 -16.312 -1.505 1 98.62 600 ILE A N 1
ATOM 4714 C CA . ILE A 1 600 ? 3.564 -16.562 -2.709 1 98.62 600 ILE A CA 1
ATOM 4715 C C . ILE A 1 600 ? 4.68 -15.531 -2.82 1 98.62 600 ILE A C 1
ATOM 4717 O O . ILE A 1 600 ? 5.789 -15.844 -3.258 1 98.62 600 ILE A O 1
ATOM 4721 N N . SER A 1 601 ? 4.422 -14.32 -2.381 1 98.31 601 SER A N 1
ATOM 4722 C CA . SER A 1 601 ? 5.453 -13.289 -2.42 1 98.31 601 SER A CA 1
ATOM 4723 C C . SER A 1 601 ? 6.656 -13.68 -1.562 1 98.31 601 SER A C 1
ATOM 4725 O O . SER A 1 601 ? 7.805 -13.5 -1.975 1 98.31 601 SER A O 1
ATOM 4727 N N . VAL A 1 602 ? 6.406 -14.273 -0.43 1 98 602 VAL A N 1
ATOM 4728 C CA . VAL A 1 602 ? 7.488 -14.656 0.471 1 98 602 VAL A CA 1
ATOM 4729 C C . VAL A 1 602 ? 8.352 -15.727 -0.187 1 98 602 VAL A C 1
ATOM 4731 O O . VAL A 1 602 ? 9.586 -15.617 -0.188 1 98 602 VAL A O 1
ATOM 4734 N N . VAL A 1 603 ? 7.766 -16.688 -0.826 1 98.06 603 VAL A N 1
ATOM 4735 C CA . VAL A 1 603 ? 8.516 -17.812 -1.344 1 98.06 603 VAL A CA 1
ATOM 4736 C C . VAL A 1 603 ? 9.25 -17.422 -2.621 1 98.06 603 VAL A C 1
ATOM 4738 O O . VAL A 1 603 ? 10.391 -17.828 -2.844 1 98.06 603 VAL A O 1
ATOM 4741 N N . ILE A 1 604 ? 8.672 -16.578 -3.455 1 98.5 604 ILE A N 1
ATOM 4742 C CA . ILE A 1 604 ? 9.336 -16.234 -4.703 1 98.5 604 ILE A CA 1
ATOM 4743 C C . ILE A 1 604 ? 10.453 -15.227 -4.434 1 98.5 604 ILE A C 1
ATOM 4745 O O . ILE A 1 604 ? 11.484 -15.234 -5.105 1 98.5 604 ILE A O 1
ATOM 4749 N N . PHE A 1 605 ? 10.281 -14.344 -3.408 1 98.62 605 PHE A N 1
ATOM 4750 C CA . PHE A 1 605 ? 11.352 -13.438 -3.012 1 98.62 605 PHE A CA 1
ATOM 4751 C C . PHE A 1 605 ? 12.523 -14.211 -2.416 1 98.62 605 PHE A C 1
ATOM 4753 O O . PHE A 1 605 ? 13.68 -13.93 -2.723 1 98.62 605 PHE A O 1
ATOM 4760 N N . HIS A 1 606 ? 12.164 -15.164 -1.573 1 98.25 606 HIS A N 1
ATOM 4761 C CA . HIS A 1 606 ? 13.188 -16.031 -1.003 1 98.25 606 HIS A CA 1
ATOM 4762 C C . HIS A 1 606 ? 13.961 -16.766 -2.096 1 98.25 606 HIS A C 1
ATOM 4764 O O . HIS A 1 606 ? 15.195 -16.766 -2.1 1 98.25 606 HIS A O 1
ATOM 4770 N N . PHE A 1 607 ? 13.25 -17.344 -3.01 1 97.94 607 PHE A N 1
ATOM 4771 C CA . PHE A 1 607 ? 13.867 -18.078 -4.098 1 97.94 607 PHE A CA 1
ATOM 4772 C C . PHE A 1 607 ? 14.781 -17.188 -4.922 1 97.94 607 PHE A C 1
ATOM 4774 O O . PHE A 1 607 ? 15.938 -17.531 -5.172 1 97.94 607 PHE A O 1
ATOM 4781 N N . SER A 1 608 ? 14.266 -16.016 -5.305 1 98.44 608 SER A N 1
ATOM 4782 C CA . SER A 1 608 ? 15.031 -15.102 -6.145 1 98.44 608 SER A CA 1
ATOM 4783 C C . SER A 1 608 ? 16.328 -14.68 -5.465 1 98.44 608 SER A C 1
ATOM 4785 O O . SER A 1 608 ? 17.406 -14.758 -6.062 1 98.44 608 SER A O 1
ATOM 4787 N N . TRP A 1 609 ? 16.203 -14.32 -4.199 1 98.56 609 TRP A N 1
ATOM 4788 C CA . TRP A 1 609 ? 17.375 -13.82 -3.492 1 98.56 609 TRP A CA 1
ATOM 4789 C C . TRP A 1 609 ? 18.344 -14.953 -3.141 1 98.56 609 TRP A C 1
ATOM 4791 O O . TRP A 1 609 ? 19.547 -14.828 -3.32 1 98.56 609 TRP A O 1
ATOM 4801 N N . LYS A 1 610 ? 17.875 -16.062 -2.684 1 97.88 610 LYS A N 1
ATOM 4802 C CA . LYS A 1 610 ? 18.672 -17.219 -2.283 1 97.88 610 LYS A CA 1
ATOM 4803 C C . LYS A 1 610 ? 19.484 -17.75 -3.463 1 97.88 610 LYS A C 1
ATOM 4805 O O . LYS A 1 610 ? 20.672 -18.047 -3.328 1 97.88 610 LYS A O 1
ATOM 4810 N N . MET A 1 611 ? 18.844 -17.859 -4.609 1 98 611 MET A N 1
ATOM 4811 C CA . MET A 1 611 ? 19.531 -18.375 -5.785 1 98 611 MET A CA 1
ATOM 4812 C C . MET A 1 611 ? 20.625 -17.422 -6.254 1 98 611 MET A C 1
ATOM 4814 O O . MET A 1 611 ? 21.719 -17.859 -6.641 1 98 611 MET A O 1
ATOM 4818 N N . GLN A 1 612 ? 20.375 -16.141 -6.227 1 98.25 612 GLN A N 1
ATOM 4819 C CA . GLN A 1 612 ? 21.375 -15.156 -6.617 1 98.25 612 GLN A CA 1
ATOM 4820 C C . GLN A 1 612 ? 22.547 -15.141 -5.648 1 98.25 612 GLN A C 1
ATOM 4822 O O . GLN A 1 612 ? 23.688 -14.891 -6.047 1 98.25 612 GLN A O 1
ATOM 4827 N N . SER A 1 613 ? 22.25 -15.398 -4.398 1 97.94 613 SER A N 1
ATOM 4828 C CA . SER A 1 613 ? 23.25 -15.273 -3.336 1 97.94 613 SER A CA 1
ATOM 4829 C C . SER A 1 613 ? 24.125 -16.516 -3.242 1 97.94 613 SER A C 1
ATOM 4831 O O . SER A 1 613 ? 25.328 -16.422 -3.023 1 97.94 613 SER A O 1
ATOM 4833 N N . ASP A 1 614 ? 23.516 -17.672 -3.461 1 97.12 614 ASP A N 1
ATOM 4834 C CA . ASP A 1 614 ? 24.188 -18.891 -3.043 1 97.12 614 ASP A CA 1
ATOM 4835 C C . ASP A 1 614 ? 24.438 -19.812 -4.23 1 97.12 614 ASP A C 1
ATOM 4837 O O . ASP A 1 614 ? 25.234 -20.75 -4.145 1 97.12 614 ASP A O 1
ATOM 4841 N N . VAL A 1 615 ? 23.75 -19.562 -5.363 1 97.44 615 VAL A N 1
ATOM 4842 C CA . VAL A 1 615 ? 23.844 -20.547 -6.434 1 97.44 615 VAL A CA 1
ATOM 4843 C C . VAL A 1 615 ? 24.25 -19.859 -7.738 1 97.44 615 VAL A C 1
ATOM 4845 O O . VAL A 1 615 ? 25.344 -20.078 -8.25 1 97.44 615 VAL A O 1
ATOM 4848 N N . TRP A 1 616 ? 23.484 -18.922 -8.234 1 97.88 616 TRP A N 1
ATOM 4849 C CA . TRP A 1 616 ? 23.672 -18.328 -9.547 1 97.88 616 TRP A CA 1
ATOM 4850 C C . TRP A 1 616 ? 24.922 -17.438 -9.562 1 97.88 616 TRP A C 1
ATOM 4852 O O . TRP A 1 616 ? 25.172 -16.703 -8.609 1 97.88 616 TRP A O 1
ATOM 4862 N N . GLY A 1 617 ? 25.672 -17.578 -10.547 1 97.56 617 GLY A N 1
ATOM 4863 C CA . GLY A 1 617 ? 26.906 -16.812 -10.688 1 97.56 617 GLY A CA 1
ATOM 4864 C C . GLY A 1 617 ? 27.797 -17.312 -11.805 1 97.56 617 GLY A C 1
ATOM 4865 O O . GLY A 1 617 ? 27.344 -18.031 -12.695 1 97.56 617 GLY A O 1
ATOM 4866 N N . THR A 1 618 ? 29 -16.812 -11.812 1 96.88 618 THR A N 1
ATOM 4867 C CA . THR A 1 618 ? 30 -17.172 -12.805 1 96.88 618 THR A CA 1
ATOM 4868 C C . THR A 1 618 ? 31.141 -17.953 -12.156 1 96.88 618 THR A C 1
ATOM 4870 O O . THR A 1 618 ? 31.422 -17.766 -10.977 1 96.88 618 THR A O 1
ATOM 4873 N N . VAL A 1 619 ? 31.656 -18.875 -12.984 1 96.25 619 VAL A N 1
ATOM 4874 C CA . VAL A 1 619 ? 32.781 -19.672 -12.531 1 96.25 619 VAL A CA 1
ATOM 4875 C C . VAL A 1 619 ? 34.094 -19.062 -13.07 1 96.25 619 VAL A C 1
ATOM 4877 O O . VAL A 1 619 ? 34.25 -18.891 -14.281 1 96.25 619 VAL A O 1
ATOM 4880 N N . THR A 1 620 ? 34.906 -18.672 -12.156 1 92.75 620 THR A N 1
ATOM 4881 C CA . THR A 1 620 ? 36.188 -18.062 -12.5 1 92.75 620 THR A CA 1
ATOM 4882 C C . THR A 1 620 ? 37.344 -18.938 -12 1 92.75 620 THR A C 1
ATOM 4884 O O . THR A 1 620 ? 37.094 -19.984 -11.398 1 92.75 620 THR A O 1
ATOM 4887 N N . SER A 1 621 ? 38.594 -18.484 -12.266 1 92.25 621 SER A N 1
ATOM 4888 C CA . SER A 1 621 ? 39.781 -19.203 -11.805 1 92.25 621 SER A CA 1
ATOM 4889 C C . SER A 1 621 ? 39.875 -19.188 -10.281 1 92.25 621 SER A C 1
ATOM 4891 O O . SER A 1 621 ? 40.469 -20.094 -9.68 1 92.25 621 SER A O 1
ATOM 4893 N N . ASN A 1 622 ? 39.219 -18.25 -9.672 1 92.06 622 ASN A N 1
ATOM 4894 C CA . ASN A 1 622 ? 39.281 -18.094 -8.219 1 92.06 622 ASN A CA 1
ATOM 4895 C C . ASN A 1 622 ? 38.094 -18.797 -7.543 1 92.06 622 ASN A C 1
ATOM 4897 O O . ASN A 1 622 ? 37.938 -18.719 -6.32 1 92.06 622 ASN A O 1
ATOM 4901 N N . GLY A 1 623 ? 37.281 -19.406 -8.359 1 93.44 623 GLY A N 1
ATOM 4902 C CA . GLY A 1 623 ? 36.094 -20.062 -7.797 1 93.44 623 GLY A CA 1
ATOM 4903 C C . GLY A 1 623 ? 34.812 -19.484 -8.312 1 93.44 623 GLY A C 1
ATOM 4904 O O . GLY A 1 623 ? 34.75 -18.984 -9.438 1 93.44 623 GLY A O 1
ATOM 4905 N N . VAL A 1 624 ? 33.719 -19.609 -7.508 1 95.88 624 VAL A N 1
ATOM 4906 C CA . VAL A 1 624 ? 32.406 -19.172 -7.934 1 95.88 624 VAL A CA 1
ATOM 4907 C C . VAL A 1 624 ? 32.156 -17.75 -7.445 1 95.88 624 VAL A C 1
ATOM 4909 O O . VAL A 1 624 ? 32.375 -17.438 -6.273 1 95.88 624 VAL A O 1
ATOM 4912 N N . SER A 1 625 ? 31.812 -16.844 -8.305 1 97.06 625 SER A N 1
ATOM 4913 C CA . SER A 1 625 ? 31.344 -15.5 -7.969 1 97.06 625 SER A CA 1
ATOM 4914 C C . SER A 1 625 ? 29.828 -15.398 -8.117 1 97.06 625 SER A C 1
ATOM 4916 O O . SER A 1 625 ? 29.312 -15.219 -9.227 1 97.06 625 SER A O 1
ATOM 4918 N N . ASN A 1 626 ? 29.141 -15.43 -6.988 1 97.12 626 ASN A N 1
ATOM 4919 C CA . ASN A 1 626 ? 27.688 -15.352 -7.012 1 97.12 626 ASN A CA 1
ATOM 4920 C C . ASN A 1 626 ? 27.203 -13.938 -7.324 1 97.12 626 ASN A C 1
ATOM 4922 O O . ASN A 1 626 ? 27.922 -12.961 -7.074 1 97.12 626 ASN A O 1
ATOM 4926 N N . ILE A 1 627 ? 26 -13.82 -7.77 1 97.56 627 ILE A N 1
ATOM 4927 C CA . ILE A 1 627 ? 25.469 -12.555 -8.273 1 97.56 627 ILE A CA 1
ATOM 4928 C C . ILE A 1 627 ? 25.453 -11.516 -7.156 1 97.56 627 ILE A C 1
ATOM 4930 O O . ILE A 1 627 ? 25.828 -10.359 -7.367 1 97.56 627 ILE A O 1
ATOM 4934 N N . THR A 1 628 ? 24.984 -11.961 -5.902 1 97.25 628 THR A N 1
ATOM 4935 C CA . THR A 1 628 ? 24.922 -10.984 -4.82 1 97.25 628 THR A CA 1
ATOM 4936 C C . THR A 1 628 ? 26 -11.273 -3.768 1 97.25 628 THR A C 1
ATOM 4938 O O . THR A 1 628 ? 25.922 -10.758 -2.65 1 97.25 628 THR A O 1
ATOM 4941 N N . GLY A 1 629 ? 26.891 -12.125 -4 1 95.19 629 GLY A N 1
ATOM 4942 C CA . GLY A 1 629 ? 28.062 -12.32 -3.182 1 95.19 629 GLY A CA 1
ATOM 4943 C C . GLY A 1 629 ? 27.766 -12.984 -1.85 1 95.19 629 GLY A C 1
ATOM 4944 O O . GLY A 1 629 ? 28.375 -12.641 -0.833 1 95.19 629 GLY A O 1
ATOM 4945 N N . GLY A 1 630 ? 26.703 -13.812 -1.798 1 95.25 630 GLY A N 1
ATOM 4946 C CA . GLY A 1 630 ? 26.406 -14.578 -0.596 1 95.25 630 GLY A CA 1
ATOM 4947 C C . GLY A 1 630 ? 25.766 -13.734 0.5 1 95.25 630 GLY A C 1
ATOM 4948 O O . GLY A 1 630 ? 25.875 -14.07 1.682 1 95.25 630 GLY A O 1
ATOM 4949 N N . ASN A 1 631 ? 25.094 -12.727 0.165 1 96.88 631 ASN A N 1
ATOM 4950 C CA . ASN A 1 631 ? 24.672 -11.766 1.182 1 96.88 631 ASN A CA 1
ATOM 4951 C C . ASN A 1 631 ? 23.312 -12.133 1.765 1 96.88 631 ASN A C 1
ATOM 4953 O O . ASN A 1 631 ? 22.812 -11.453 2.664 1 96.88 631 ASN A O 1
ATOM 4957 N N . PHE A 1 632 ? 22.656 -13.227 1.269 1 98.06 632 PHE A N 1
ATOM 4958 C CA . PHE A 1 632 ? 21.359 -13.617 1.795 1 98.06 632 PHE A CA 1
ATOM 4959 C C . PHE A 1 632 ? 21.453 -13.953 3.277 1 98.06 632 PHE A C 1
ATOM 4961 O O . PHE A 1 632 ? 20.688 -13.422 4.09 1 98.06 632 PHE A O 1
ATOM 4968 N N . ALA A 1 633 ? 22.406 -14.797 3.65 1 97.12 633 ALA A N 1
ATOM 4969 C CA . ALA A 1 633 ? 22.562 -15.242 5.031 1 97.12 633 ALA A CA 1
ATOM 4970 C C . ALA A 1 633 ? 22.969 -14.094 5.941 1 97.12 633 ALA A C 1
ATOM 4972 O O . ALA A 1 633 ? 22.672 -14.094 7.137 1 97.12 633 ALA A O 1
ATOM 4973 N N . GLN A 1 634 ? 23.547 -13.086 5.371 1 95.25 634 GLN A N 1
ATOM 4974 C CA . GLN A 1 634 ? 24.094 -11.977 6.148 1 95.25 634 GLN A CA 1
ATOM 4975 C C . GLN A 1 634 ? 23.031 -10.922 6.434 1 95.25 634 GLN A C 1
ATOM 4977 O O . GLN A 1 634 ? 23.047 -10.273 7.48 1 95.25 634 GLN A O 1
ATOM 4982 N N . SER A 1 635 ? 22.125 -10.859 5.43 1 96.19 635 SER A N 1
ATOM 4983 C CA . SER A 1 635 ? 21.281 -9.68 5.516 1 96.19 635 SER A CA 1
ATOM 4984 C C . SER A 1 635 ? 19.797 -10.055 5.633 1 96.19 635 SER A C 1
ATOM 4986 O O . SER A 1 635 ? 18.984 -9.266 6.113 1 96.19 635 SER A O 1
ATOM 4988 N N . ALA A 1 636 ? 19.359 -11.227 5.262 1 97.94 636 ALA A N 1
ATOM 4989 C CA . ALA A 1 636 ? 17.953 -11.578 5.199 1 97.94 636 ALA A CA 1
ATOM 4990 C C . ALA A 1 636 ? 17.391 -11.898 6.586 1 97.94 636 ALA A C 1
ATOM 4992 O O . ALA A 1 636 ? 16.188 -12.102 6.754 1 97.94 636 ALA A O 1
ATOM 4993 N N . ASN A 1 637 ? 18.203 -11.812 7.613 1 97.31 637 ASN A N 1
ATOM 4994 C CA . ASN A 1 637 ? 17.781 -12.078 8.984 1 97.31 637 ASN A CA 1
ATOM 4995 C C . ASN A 1 637 ? 17.141 -10.852 9.625 1 97.31 637 ASN A C 1
ATOM 4997 O O . ASN A 1 637 ? 16.672 -10.906 10.758 1 97.31 637 ASN A O 1
ATOM 5001 N N . THR A 1 638 ? 17.062 -9.703 8.938 1 97.69 638 THR A N 1
ATOM 5002 C CA . THR A 1 638 ? 16.344 -8.508 9.367 1 97.69 638 THR A CA 1
ATOM 5003 C C . THR A 1 638 ? 15.344 -8.062 8.312 1 97.69 638 THR A C 1
ATOM 5005 O O . THR A 1 638 ? 15.508 -8.352 7.125 1 97.69 638 THR A O 1
ATOM 5008 N N . ILE A 1 639 ? 14.266 -7.391 8.75 1 97.69 639 ILE A N 1
ATOM 5009 C CA . ILE A 1 639 ? 13.32 -6.797 7.809 1 97.69 639 ILE A CA 1
ATOM 5010 C C . ILE A 1 639 ? 14.016 -5.711 6.992 1 97.69 639 ILE A C 1
ATOM 5012 O O . ILE A 1 639 ? 13.781 -5.582 5.789 1 97.69 639 ILE A O 1
ATOM 5016 N N . ASN A 1 640 ? 14.883 -4.973 7.625 1 97.88 640 ASN A N 1
ATOM 5017 C CA . ASN A 1 640 ? 15.656 -3.951 6.934 1 97.88 640 ASN A CA 1
ATOM 5018 C C . ASN A 1 640 ? 16.516 -4.555 5.828 1 97.88 640 ASN A C 1
ATOM 5020 O O . ASN A 1 640 ? 16.734 -3.928 4.793 1 97.88 640 ASN A O 1
ATOM 5024 N N . GLY A 1 641 ? 17.094 -5.738 6.105 1 97.75 641 GLY A N 1
ATOM 5025 C CA . GLY A 1 641 ? 17.859 -6.41 5.066 1 97.75 641 GLY A CA 1
ATOM 5026 C C . GLY A 1 641 ? 17.031 -6.738 3.836 1 97.75 641 GLY A C 1
ATOM 5027 O O . GLY A 1 641 ? 17.484 -6.566 2.707 1 97.75 641 GLY A O 1
ATOM 5028 N N . TRP A 1 642 ? 15.812 -7.246 4.031 1 97.81 642 TRP A N 1
ATOM 5029 C CA . TRP A 1 642 ? 14.898 -7.512 2.926 1 97.81 642 TRP A CA 1
ATOM 5030 C C . TRP A 1 642 ? 14.57 -6.23 2.168 1 97.81 642 TRP A C 1
ATOM 5032 O O . TRP A 1 642 ? 14.469 -6.238 0.938 1 97.81 642 TRP A O 1
ATOM 5042 N N . LEU A 1 643 ? 14.422 -5.148 2.883 1 96.88 643 LEU A N 1
ATOM 5043 C CA . LEU A 1 643 ? 14.117 -3.865 2.258 1 96.88 643 LEU A CA 1
ATOM 5044 C C . LEU A 1 643 ? 15.344 -3.301 1.548 1 96.88 643 LEU A C 1
ATOM 5046 O O . LEU A 1 643 ? 15.266 -2.932 0.374 1 96.88 643 LEU A O 1
ATOM 5050 N N . ARG A 1 644 ? 16.5 -3.262 2.209 1 97.12 644 ARG A N 1
ATOM 5051 C CA . ARG A 1 644 ? 17.703 -2.59 1.742 1 97.12 644 ARG A CA 1
ATOM 5052 C C . ARG A 1 644 ? 18.391 -3.402 0.649 1 97.12 644 ARG A C 1
ATOM 5054 O O . ARG A 1 644 ? 18.641 -2.896 -0.449 1 97.12 644 ARG A O 1
ATOM 5061 N N . ASP A 1 645 ? 18.672 -4.664 0.952 1 97.94 645 ASP A N 1
ATOM 5062 C CA . ASP A 1 645 ? 19.578 -5.434 0.1 1 97.94 645 ASP A CA 1
ATOM 5063 C C . ASP A 1 645 ? 18.797 -6.199 -0.968 1 97.94 645 ASP A C 1
ATOM 5065 O O . ASP A 1 645 ? 19.375 -6.641 -1.965 1 97.94 645 ASP A O 1
ATOM 5069 N N . PHE A 1 646 ? 17.5 -6.426 -0.808 1 97.69 646 PHE A N 1
ATOM 5070 C CA . PHE A 1 646 ? 16.703 -7.113 -1.82 1 97.69 646 PHE A CA 1
ATOM 5071 C C . PHE A 1 646 ? 15.828 -6.125 -2.586 1 97.69 646 PHE A C 1
ATOM 5073 O O . PHE A 1 646 ? 16.156 -5.746 -3.713 1 97.69 646 PHE A O 1
ATOM 5080 N N . LEU A 1 647 ? 14.82 -5.496 -1.924 1 97.31 647 LEU A N 1
ATOM 5081 C CA . LEU A 1 647 ? 13.844 -4.676 -2.639 1 97.31 647 LEU A CA 1
ATOM 5082 C C . LEU A 1 647 ? 14.484 -3.4 -3.168 1 97.31 647 LEU A C 1
ATOM 5084 O O . LEU A 1 647 ? 14.336 -3.062 -4.344 1 97.31 647 LEU A O 1
ATOM 5088 N N . TRP A 1 648 ? 15.156 -2.709 -2.312 1 96.69 648 TRP A N 1
ATOM 5089 C CA . TRP A 1 648 ? 15.766 -1.441 -2.703 1 96.69 648 TRP A CA 1
ATOM 5090 C C . TRP A 1 648 ? 16.938 -1.669 -3.646 1 96.69 648 TRP A C 1
ATOM 5092 O O . TRP A 1 648 ? 16.969 -1.13 -4.754 1 96.69 648 TRP A O 1
ATOM 5102 N N . ALA A 1 649 ? 17.953 -2.492 -3.273 1 97.5 649 ALA A N 1
ATOM 5103 C CA . ALA A 1 649 ? 19.172 -2.678 -4.043 1 97.5 649 ALA A CA 1
ATOM 5104 C C . ALA A 1 649 ? 18.891 -3.34 -5.387 1 97.5 649 ALA A C 1
ATOM 5106 O O . ALA A 1 649 ? 19.438 -2.938 -6.418 1 97.5 649 ALA A O 1
ATOM 5107 N N . GLN A 1 650 ? 18.016 -4.34 -5.383 1 97.69 650 GLN A N 1
ATOM 5108 C CA . GLN A 1 650 ? 17.828 -5.125 -6.598 1 97.69 650 GLN A CA 1
ATOM 5109 C C . GLN A 1 650 ? 16.781 -4.48 -7.512 1 97.69 650 GLN A C 1
ATOM 5111 O O . GLN A 1 650 ? 16.609 -4.906 -8.656 1 97.69 650 GLN A O 1
ATOM 5116 N N . ALA A 1 651 ? 16.094 -3.432 -7.094 1 97.44 651 ALA A N 1
ATOM 5117 C CA . ALA A 1 651 ? 15.164 -2.705 -7.953 1 97.44 651 ALA A CA 1
ATOM 5118 C C . ALA A 1 651 ? 15.898 -1.694 -8.828 1 97.44 651 ALA A C 1
ATOM 5120 O O . ALA A 1 651 ? 15.305 -1.09 -9.727 1 97.44 651 ALA A O 1
ATOM 5121 N N . SER A 1 652 ? 17.219 -1.539 -8.656 1 96.94 652 SER A N 1
ATOM 5122 C CA . SER A 1 652 ? 18 -0.562 -9.406 1 96.94 652 SER A CA 1
ATOM 5123 C C . SER A 1 652 ? 17.891 -0.798 -10.906 1 96.94 652 SER A C 1
ATOM 5125 O O . SER A 1 652 ? 17.812 0.154 -11.688 1 96.94 652 SER A O 1
ATOM 5127 N N . GLN A 1 653 ? 17.812 -2.088 -11.32 1 97.44 653 GLN A N 1
ATOM 5128 C CA . GLN A 1 653 ? 17.828 -2.402 -12.75 1 97.44 653 GLN A CA 1
ATOM 5129 C C . GLN A 1 653 ? 16.516 -2.021 -13.414 1 97.44 653 GLN A C 1
ATOM 5131 O O . GLN A 1 653 ? 16.5 -1.54 -14.547 1 97.44 653 GLN A O 1
ATOM 5136 N N . VAL A 1 654 ? 15.43 -2.25 -12.711 1 97.88 654 VAL A N 1
ATOM 5137 C CA . VAL A 1 654 ? 14.133 -1.949 -13.328 1 97.88 654 VAL A CA 1
ATOM 5138 C C . VAL A 1 654 ? 13.906 -0.44 -13.328 1 97.88 654 VAL A C 1
ATOM 5140 O O . VAL A 1 654 ? 13.375 0.11 -14.297 1 97.88 654 VAL A O 1
ATOM 5143 N N . ILE A 1 655 ? 14.344 0.228 -12.32 1 96.44 655 ILE A N 1
ATOM 5144 C CA . ILE A 1 655 ? 14.094 1.657 -12.164 1 96.44 655 ILE A CA 1
ATOM 5145 C C . ILE A 1 655 ? 14.984 2.441 -13.125 1 96.44 655 ILE A C 1
ATOM 5147 O O . ILE A 1 655 ? 14.617 3.525 -13.578 1 96.44 655 ILE A O 1
ATOM 5151 N N . GLN A 1 656 ? 16.125 1.89 -13.516 1 97.06 656 GLN A N 1
ATOM 5152 C CA . GLN A 1 656 ? 17.078 2.561 -14.398 1 97.06 656 GLN A CA 1
ATOM 5153 C C . GLN A 1 656 ? 17.016 1.995 -15.812 1 97.06 656 GLN A C 1
ATOM 5155 O O . GLN A 1 656 ? 17.922 2.195 -16.609 1 97.06 656 GLN A O 1
ATOM 5160 N N . SER A 1 657 ? 15.969 1.343 -16.141 1 97.38 657 SER A N 1
ATOM 5161 C CA . SER A 1 657 ? 15.906 0.574 -17.375 1 97.38 657 SER A CA 1
ATOM 5162 C C . SER A 1 657 ? 15.562 1.465 -18.562 1 97.38 657 SER A C 1
ATOM 5164 O O . SER A 1 657 ? 15.695 1.049 -19.719 1 97.38 657 SER A O 1
ATOM 5166 N N . TYR A 1 658 ? 15.102 2.721 -18.328 1 96.38 658 TYR A N 1
ATOM 5167 C CA . TYR A 1 658 ? 14.688 3.584 -19.438 1 96.38 658 TYR A CA 1
ATOM 5168 C C . TYR A 1 658 ? 15.828 3.801 -20.422 1 96.38 658 TYR A C 1
ATOM 5170 O O . TYR A 1 658 ? 16.984 3.887 -20.031 1 96.38 658 TYR A O 1
ATOM 5178 N N . GLY A 1 659 ? 15.531 3.871 -21.672 1 95.69 659 GLY A N 1
ATOM 5179 C CA . GLY A 1 659 ? 16.516 4.113 -22.719 1 95.69 659 GLY A CA 1
ATOM 5180 C C . GLY A 1 659 ? 17.297 2.875 -23.094 1 95.69 659 GLY A C 1
ATOM 5181 O O . GLY A 1 659 ? 18.359 2.973 -23.719 1 95.69 659 GLY A O 1
ATOM 5182 N N . SER A 1 660 ? 16.891 1.747 -22.656 1 96.06 660 SER A N 1
ATOM 5183 C CA . SER A 1 660 ? 17.547 0.483 -22.969 1 96.06 660 SER A CA 1
ATOM 5184 C C . SER A 1 660 ? 16.547 -0.548 -23.484 1 96.06 660 SER A C 1
ATOM 5186 O O . SER A 1 660 ? 15.352 -0.273 -23.547 1 96.06 660 SER A O 1
ATOM 5188 N N . ALA A 1 661 ? 17 -1.723 -23.812 1 96.38 661 ALA A N 1
ATOM 5189 C CA . ALA A 1 661 ? 16.141 -2.793 -24.328 1 96.38 661 ALA A CA 1
ATOM 5190 C C . ALA A 1 661 ? 15.227 -3.322 -23.219 1 96.38 661 ALA A C 1
ATOM 5192 O O . ALA A 1 661 ? 14.234 -4.008 -23.5 1 96.38 661 ALA A O 1
ATOM 5193 N N . LEU A 1 662 ? 15.5 -2.971 -21.938 1 96.75 662 LEU A N 1
ATOM 5194 C CA . LEU A 1 662 ? 14.703 -3.439 -20.812 1 96.75 662 LEU A CA 1
ATOM 5195 C C . LEU A 1 662 ? 13.656 -2.402 -20.422 1 96.75 662 LEU A C 1
ATOM 5197 O O . LEU A 1 662 ? 12.945 -2.576 -19.422 1 96.75 662 LEU A O 1
ATOM 5201 N N . SER A 1 663 ? 13.492 -1.369 -21.203 1 96.94 663 SER A N 1
ATOM 5202 C CA . SER A 1 663 ? 12.672 -0.224 -20.828 1 96.94 663 SER A CA 1
ATOM 5203 C C . SER A 1 663 ? 11.211 -0.622 -20.688 1 96.94 663 SER A C 1
ATOM 5205 O O . SER A 1 663 ? 10.469 -0.012 -19.906 1 96.94 663 SER A O 1
ATOM 5207 N N . ALA A 1 664 ? 10.789 -1.642 -21.406 1 96.62 664 ALA A N 1
ATOM 5208 C CA . ALA A 1 664 ? 9.406 -2.094 -21.266 1 96.62 664 ALA A CA 1
ATOM 5209 C C . ALA A 1 664 ? 9.125 -2.58 -19.844 1 96.62 664 ALA A C 1
ATOM 5211 O O . ALA A 1 664 ? 8.016 -2.416 -19.344 1 96.62 664 ALA A O 1
ATOM 5212 N N . TYR A 1 665 ? 10.078 -3.229 -19.219 1 97.75 665 TYR A N 1
ATOM 5213 C CA . TYR A 1 665 ? 9.898 -3.672 -17.844 1 97.75 665 TYR A CA 1
ATOM 5214 C C . TYR A 1 665 ? 9.766 -2.48 -16.906 1 97.75 665 TYR A C 1
ATOM 5216 O O . TYR A 1 665 ? 9.031 -2.537 -15.914 1 97.75 665 TYR A O 1
ATOM 5224 N N . GLY A 1 666 ? 10.531 -1.41 -17.203 1 97.81 666 GLY A N 1
ATOM 5225 C CA . GLY A 1 666 ? 10.367 -0.196 -16.422 1 97.81 666 GLY A CA 1
ATOM 5226 C C . GLY A 1 666 ? 8.969 0.386 -16.516 1 97.81 666 GLY A C 1
ATOM 5227 O O . GLY A 1 666 ? 8.391 0.794 -15.508 1 97.81 666 GLY A O 1
ATOM 5228 N N . LEU A 1 667 ? 8.406 0.392 -17.688 1 97.56 667 LEU A N 1
ATOM 5229 C CA . LEU A 1 667 ? 7.055 0.902 -17.891 1 97.56 667 LEU A CA 1
ATOM 5230 C C . LEU A 1 667 ? 6.023 0.005 -17.219 1 97.56 667 LEU A C 1
ATOM 5232 O O . LEU A 1 667 ? 5.074 0.497 -16.594 1 97.56 667 LEU A O 1
ATOM 5236 N N . ILE A 1 668 ? 6.219 -1.271 -17.328 1 97.94 668 ILE A N 1
ATOM 5237 C CA . ILE A 1 668 ? 5.285 -2.205 -16.703 1 97.94 668 ILE A CA 1
ATOM 5238 C C . ILE A 1 668 ? 5.371 -2.084 -15.188 1 97.94 668 ILE A C 1
ATOM 5240 O O . ILE A 1 668 ? 4.355 -2.16 -14.492 1 97.94 668 ILE A O 1
ATOM 5244 N N . PHE A 1 669 ? 6.555 -1.937 -14.695 1 98.12 669 PHE A N 1
ATOM 5245 C CA . PHE A 1 669 ? 6.742 -1.768 -13.258 1 98.12 669 PHE A CA 1
ATOM 5246 C C . PHE A 1 669 ? 5.902 -0.607 -12.734 1 98.12 669 PHE A C 1
ATOM 5248 O O . PHE A 1 669 ? 5.188 -0.749 -11.742 1 98.12 669 PHE A O 1
ATOM 5255 N N . LEU A 1 670 ? 5.875 0.483 -13.438 1 96.88 670 LEU A N 1
ATOM 5256 C CA . LEU A 1 670 ? 5.117 1.659 -13.031 1 96.88 670 LEU A CA 1
ATOM 5257 C C . LEU A 1 670 ? 3.625 1.455 -13.281 1 96.88 670 LEU A C 1
ATOM 5259 O O . LEU A 1 670 ? 2.799 1.771 -12.422 1 96.88 670 LEU A O 1
ATOM 5263 N N . GLY A 1 671 ? 3.352 0.99 -14.523 1 97.19 671 GLY A N 1
ATOM 5264 C CA . GLY A 1 671 ? 1.954 0.753 -14.852 1 97.19 671 GLY A CA 1
ATOM 5265 C C . GLY A 1 671 ? 1.286 -0.243 -13.922 1 97.19 671 GLY A C 1
ATOM 5266 O O . GLY A 1 671 ? 0.127 -0.063 -13.539 1 97.19 671 GLY A O 1
ATOM 5267 N N . ALA A 1 672 ? 1.991 -1.246 -13.562 1 98.06 672 ALA A N 1
ATOM 5268 C CA . ALA A 1 672 ? 1.457 -2.256 -12.648 1 98.06 672 ALA A CA 1
ATOM 5269 C C . ALA A 1 672 ? 1.278 -1.688 -11.25 1 98.06 672 ALA A C 1
ATOM 5271 O O . ALA A 1 672 ? 0.318 -2.027 -10.547 1 98.06 672 ALA A O 1
ATOM 5272 N N . HIS A 1 673 ? 2.191 -0.865 -10.797 1 95.94 673 HIS A N 1
ATOM 5273 C CA . HIS A 1 673 ? 2.031 -0.187 -9.516 1 95.94 673 HIS A CA 1
ATOM 5274 C C . HIS A 1 673 ? 0.777 0.682 -9.508 1 95.94 673 HIS A C 1
ATOM 5276 O O . HIS A 1 673 ? 0.065 0.742 -8.5 1 95.94 673 HIS A O 1
ATOM 5282 N N . PHE A 1 674 ? 0.542 1.327 -10.562 1 95.38 674 PHE A N 1
ATOM 5283 C CA . PHE A 1 674 ? -0.653 2.152 -10.688 1 95.38 674 PHE A CA 1
ATOM 5284 C C . PHE A 1 674 ? -1.912 1.3 -10.586 1 95.38 674 PHE A C 1
ATOM 5286 O O . PHE A 1 674 ? -2.854 1.658 -9.875 1 95.38 674 PHE A O 1
ATOM 5293 N N . VAL A 1 675 ? -1.87 0.203 -11.273 1 97 675 VAL A N 1
ATOM 5294 C CA . VAL A 1 675 ? -3.021 -0.692 -11.242 1 97 675 VAL A CA 1
ATOM 5295 C C . VAL A 1 675 ? -3.238 -1.205 -9.82 1 97 675 VAL A C 1
ATOM 5297 O O . VAL A 1 675 ? -4.375 -1.285 -9.352 1 97 675 VAL A O 1
ATOM 5300 N N . TRP A 1 676 ? -2.191 -1.558 -9.133 1 96.75 676 TRP A N 1
ATOM 5301 C CA . TRP A 1 676 ? -2.279 -1.998 -7.746 1 96.75 676 TRP A CA 1
ATOM 5302 C C . TRP A 1 676 ? -2.863 -0.902 -6.863 1 96.75 676 TRP A C 1
ATOM 5304 O O . TRP A 1 676 ? -3.762 -1.157 -6.059 1 96.75 676 TRP A O 1
ATOM 5314 N N . ALA A 1 677 ? -2.432 0.306 -7.066 1 93.94 677 ALA A N 1
ATOM 5315 C CA . ALA A 1 677 ? -2.924 1.43 -6.273 1 93.94 677 ALA A CA 1
ATOM 5316 C C . ALA A 1 677 ? -4.387 1.729 -6.594 1 93.94 677 ALA A C 1
ATOM 5318 O O . ALA A 1 677 ? -5.164 2.078 -5.703 1 93.94 677 ALA A O 1
ATOM 5319 N N . PHE A 1 678 ? -4.699 1.584 -7.797 1 94 678 PHE A N 1
ATOM 5320 C CA . PHE A 1 678 ? -6.051 1.86 -8.266 1 94 678 PHE A CA 1
ATOM 5321 C C . PHE A 1 678 ? -7.047 0.882 -7.648 1 94 678 PHE A C 1
ATOM 5323 O O . PHE A 1 678 ? -8.227 1.203 -7.492 1 94 678 PHE A O 1
ATOM 5330 N N . SER A 1 679 ? -6.508 -0.258 -7.262 1 95.5 679 SER A N 1
ATOM 5331 C CA . SER A 1 679 ? -7.375 -1.25 -6.629 1 95.5 679 SER A CA 1
ATOM 5332 C C . SER A 1 679 ? -8 -0.704 -5.352 1 95.5 679 SER A C 1
ATOM 5334 O O . SER A 1 679 ? -9.125 -1.071 -5 1 95.5 679 SER A O 1
ATOM 5336 N N . LEU A 1 680 ? -7.352 0.193 -4.699 1 91.19 680 LEU A N 1
ATOM 5337 C CA . LEU A 1 680 ? -7.805 0.713 -3.414 1 91.19 680 LEU A CA 1
ATOM 5338 C C . LEU A 1 680 ? -9.062 1.562 -3.582 1 91.19 680 LEU A C 1
ATOM 5340 O O . LEU A 1 680 ? -9.867 1.666 -2.66 1 91.19 680 LEU A O 1
ATOM 5344 N N . MET A 1 681 ? -9.258 2.082 -4.773 1 90.12 681 MET A N 1
ATOM 5345 C CA . MET A 1 681 ? -10.469 2.842 -5.047 1 90.12 681 MET A CA 1
ATOM 5346 C C . MET A 1 681 ? -11.703 1.945 -4.965 1 90.12 681 MET A C 1
ATOM 5348 O O . MET A 1 681 ? -12.75 2.367 -4.477 1 90.12 681 MET A O 1
ATOM 5352 N N . PHE A 1 682 ? -11.523 0.734 -5.398 1 89.5 682 PHE A N 1
ATOM 5353 C CA . PHE A 1 682 ? -12.633 -0.211 -5.383 1 89.5 682 PHE A CA 1
ATOM 5354 C C . PHE A 1 682 ? -12.797 -0.834 -4.004 1 89.5 682 PHE A C 1
ATOM 5356 O O . PHE A 1 682 ? -13.906 -1.193 -3.607 1 89.5 682 PHE A O 1
ATOM 5363 N N . LEU A 1 683 ? -11.695 -0.797 -3.316 1 89.31 683 LEU A N 1
ATOM 5364 C CA . LEU A 1 683 ? -11.711 -1.498 -2.037 1 89.31 683 LEU A CA 1
ATOM 5365 C C . LEU A 1 683 ? -12.125 -0.558 -0.909 1 89.31 683 LEU A C 1
ATOM 5367 O O . LEU A 1 683 ? -12.68 -0.999 0.102 1 89.31 683 LEU A O 1
ATOM 5371 N N . PHE A 1 684 ? -11.852 0.756 -1.119 1 84.75 684 PHE A N 1
ATOM 5372 C CA . PHE A 1 684 ? -12.125 1.707 -0.048 1 84.75 684 PHE A CA 1
ATOM 5373 C C . PHE A 1 684 ? -13.484 2.377 -0.253 1 84.75 684 PHE A C 1
ATOM 5375 O O . PHE A 1 684 ? -14.062 2.92 0.69 1 84.75 684 PHE A O 1
ATOM 5382 N N . SER A 1 685 ? -14.016 2.379 -1.496 1 81.88 685 SER A N 1
ATOM 5383 C CA . SER A 1 685 ? -15.281 3.053 -1.776 1 81.88 685 SER A CA 1
ATOM 5384 C C . SER A 1 685 ? -16.375 2.051 -2.111 1 81.88 685 SER A C 1
ATOM 5386 O O . SER A 1 685 ? -16.109 1.008 -2.713 1 81.88 685 SER A O 1
ATOM 5388 N N . GLY A 1 686 ? -17.562 2.471 -1.648 1 81.38 686 GLY A N 1
ATOM 5389 C CA . GLY A 1 686 ? -18.672 1.559 -1.83 1 81.38 686 GLY A CA 1
ATOM 5390 C C . GLY A 1 686 ? -19.719 2.074 -2.807 1 81.38 686 GLY A C 1
ATOM 5391 O O . GLY A 1 686 ? -19.594 3.189 -3.318 1 81.38 686 GLY A O 1
ATOM 5392 N N . ARG A 1 687 ? -20.672 1.351 -3.068 1 80.56 687 ARG A N 1
ATOM 5393 C CA . ARG A 1 687 ? -21.719 1.588 -4.055 1 80.56 687 ARG A CA 1
ATOM 5394 C C . ARG A 1 687 ? -22.438 2.91 -3.793 1 80.56 687 ARG A C 1
ATOM 5396 O O . ARG A 1 687 ? -22.766 3.645 -4.727 1 80.56 687 ARG A O 1
ATOM 5403 N N . GLY A 1 688 ? -22.672 3.146 -2.533 1 86.06 688 GLY A N 1
ATOM 5404 C CA . GLY A 1 688 ? -23.438 4.344 -2.207 1 86.06 688 GLY A CA 1
ATOM 5405 C C . GLY A 1 688 ? -22.75 5.625 -2.635 1 86.06 688 GLY A C 1
ATOM 5406 O O . GLY A 1 688 ? -23.375 6.516 -3.207 1 86.06 688 GLY A O 1
ATOM 5407 N N . TYR A 1 689 ? -21.531 5.68 -2.361 1 88.94 689 TYR A N 1
ATOM 5408 C CA . TYR A 1 689 ? -20.781 6.867 -2.76 1 88.94 689 TYR A CA 1
ATOM 5409 C C . TYR A 1 689 ? -20.844 7.059 -4.273 1 88.94 689 TYR A C 1
ATOM 5411 O O . TYR A 1 689 ? -21.125 8.156 -4.754 1 88.94 689 TYR A O 1
ATOM 5419 N N . TRP A 1 690 ? -20.562 6.043 -4.992 1 90.88 690 TRP A N 1
ATOM 5420 C CA . TRP A 1 690 ? -20.484 6.117 -6.445 1 90.88 690 TRP A CA 1
ATOM 5421 C C . TRP A 1 690 ? -21.844 6.371 -7.062 1 90.88 690 TRP A C 1
ATOM 5423 O O . TRP A 1 690 ? -21.969 7.148 -8.008 1 90.88 690 TRP A O 1
ATOM 5433 N N . GLN A 1 691 ? -22.859 5.711 -6.496 1 90.5 691 GLN A N 1
ATOM 5434 C CA . GLN A 1 691 ? -24.188 5.871 -7.066 1 90.5 691 GLN A CA 1
ATOM 5435 C C . GLN A 1 691 ? -24.703 7.297 -6.883 1 90.5 691 GLN A C 1
ATOM 5437 O O . GLN A 1 691 ? -25.359 7.848 -7.777 1 90.5 691 GLN A O 1
ATOM 5442 N N . GLU A 1 692 ? -24.469 7.832 -5.75 1 91.69 692 GLU A N 1
ATOM 5443 C CA . GLU A 1 692 ? -24.859 9.219 -5.516 1 91.69 692 GLU A CA 1
ATOM 5444 C C . GLU A 1 692 ? -24.156 10.164 -6.48 1 91.69 692 GLU A C 1
ATOM 5446 O O . GLU A 1 692 ? -24.75 11.117 -6.984 1 91.69 692 GLU A O 1
ATOM 5451 N N . LEU A 1 693 ? -22.906 9.945 -6.695 1 92.75 693 LEU A N 1
ATOM 5452 C CA . LEU A 1 693 ? -22.156 10.758 -7.641 1 92.75 693 LEU A CA 1
ATOM 5453 C C . LEU A 1 693 ? -22.688 10.578 -9.062 1 92.75 693 LEU A C 1
ATOM 5455 O O . LEU A 1 693 ? -22.844 11.547 -9.797 1 92.75 693 LEU A O 1
ATOM 5459 N N . ILE A 1 694 ? -22.969 9.352 -9.445 1 92.38 694 ILE A N 1
ATOM 5460 C CA . ILE A 1 694 ? -23.5 9.031 -10.766 1 92.38 694 ILE A CA 1
ATOM 5461 C C . ILE A 1 694 ? -24.812 9.766 -10.992 1 92.38 694 ILE A C 1
ATOM 5463 O O . ILE A 1 694 ? -25.062 10.289 -12.078 1 92.38 694 ILE A O 1
ATOM 5467 N N . GLU A 1 695 ? -25.625 9.805 -9.961 1 92.25 695 GLU A N 1
ATOM 5468 C CA . GLU A 1 695 ? -26.922 10.477 -10.086 1 92.25 695 GLU A CA 1
ATOM 5469 C C . GLU A 1 695 ? -26.734 11.961 -10.375 1 92.25 695 GLU A C 1
ATOM 5471 O O . GLU A 1 695 ? -27.516 12.547 -11.133 1 92.25 695 GLU A O 1
ATOM 5476 N N . SER A 1 696 ? -25.766 12.539 -9.773 1 93 696 SER A N 1
ATOM 5477 C CA . SER A 1 696 ? -25.484 13.945 -10.039 1 93 696 SER A CA 1
ATOM 5478 C C . SER A 1 696 ? -24.984 14.141 -11.469 1 93 696 SER A C 1
ATOM 5480 O O . SER A 1 696 ? -25.344 15.125 -12.125 1 93 696 SER A O 1
ATOM 5482 N N . ILE A 1 697 ? -24.188 13.227 -11.914 1 92.75 697 ILE A N 1
ATOM 5483 C CA . ILE A 1 697 ? -23.641 13.297 -13.266 1 92.75 697 ILE A CA 1
ATOM 5484 C C . ILE A 1 697 ? -24.75 13.078 -14.281 1 92.75 697 ILE A C 1
ATOM 5486 O O . ILE A 1 697 ? -24.828 13.781 -15.297 1 92.75 697 ILE A O 1
ATOM 5490 N N . VAL A 1 698 ? -25.625 12.125 -14.016 1 92.12 698 VAL A N 1
ATOM 5491 C CA . VAL A 1 698 ? -26.75 11.844 -14.898 1 92.12 698 VAL A CA 1
ATOM 5492 C C . VAL A 1 698 ? -27.672 13.062 -14.961 1 92.12 698 VAL A C 1
ATOM 5494 O O . VAL A 1 698 ? -28.203 13.398 -16.016 1 92.12 698 VAL A O 1
ATOM 5497 N N . TRP A 1 699 ? -27.906 13.625 -13.828 1 91.44 699 TRP A N 1
ATOM 5498 C CA . TRP A 1 699 ? -28.688 14.859 -13.797 1 91.44 699 TRP A CA 1
ATOM 5499 C C . TRP A 1 699 ? -28.094 15.898 -14.742 1 91.44 699 TRP A C 1
ATOM 5501 O O . TRP A 1 699 ? -28.828 16.531 -15.523 1 91.44 699 TRP A O 1
ATOM 5511 N N . ALA A 1 700 ? -26.812 16.109 -14.68 1 92.56 700 ALA A N 1
ATOM 5512 C CA . ALA A 1 700 ? -26.141 17.078 -15.531 1 92.56 700 ALA A CA 1
ATOM 5513 C C . ALA A 1 700 ? -26.281 16.703 -17 1 92.56 700 ALA A C 1
ATOM 5515 O O . ALA A 1 700 ? -26.516 17.578 -17.859 1 92.56 700 ALA A O 1
ATOM 5516 N N . HIS A 1 701 ? -26.125 15.422 -17.281 1 91.06 701 HIS A N 1
ATOM 5517 C CA . HIS A 1 701 ? -26.266 14.953 -18.656 1 91.06 701 HIS A CA 1
ATOM 5518 C C . HIS A 1 701 ? -27.672 15.172 -19.172 1 91.06 701 HIS A C 1
ATOM 5520 O O . HIS A 1 701 ? -27.875 15.508 -20.344 1 91.06 701 HIS A O 1
ATOM 5526 N N . ASN A 1 702 ? -28.656 14.969 -18.312 1 91.56 702 ASN A N 1
ATOM 5527 C CA . ASN A 1 702 ? -30.047 15.211 -18.703 1 91.56 702 ASN A CA 1
ATOM 5528 C C . ASN A 1 702 ? -30.297 16.688 -18.984 1 91.56 702 ASN A C 1
ATOM 5530 O O . ASN A 1 702 ? -31.016 17.031 -19.922 1 91.56 702 ASN A O 1
ATOM 5534 N N . LYS A 1 703 ? -29.719 17.484 -18.234 1 90.81 703 LYS A N 1
ATOM 5535 C CA . LYS A 1 703 ? -29.859 18.922 -18.438 1 90.81 703 LYS A CA 1
ATOM 5536 C C . LYS A 1 703 ? -29.219 19.359 -19.75 1 90.81 703 LYS A C 1
ATOM 5538 O O . LYS A 1 703 ? -29.688 20.297 -20.391 1 90.81 703 LYS A O 1
ATOM 5543 N N . LEU A 1 704 ? -28.172 18.641 -20.125 1 91.25 704 LEU A N 1
ATOM 5544 C CA . LEU A 1 704 ? -27.469 18.969 -21.359 1 91.25 704 LEU A CA 1
ATOM 5545 C C . LEU A 1 704 ? -28 18.125 -22.516 1 91.25 704 LEU A C 1
ATOM 5547 O O . LEU A 1 704 ? -27.5 18.234 -23.641 1 91.25 704 LEU A O 1
ATOM 5551 N N . LYS A 1 705 ? -28.906 17.188 -22.281 1 89.81 705 LYS A N 1
ATOM 5552 C CA . LYS A 1 705 ? -29.594 16.359 -23.266 1 89.81 705 LYS A CA 1
ATOM 5553 C C . LYS A 1 705 ? -28.656 15.352 -23.906 1 89.81 705 LYS A C 1
ATOM 5555 O O . LYS A 1 705 ? -28.688 15.125 -25.109 1 89.81 705 LYS A O 1
ATOM 5560 N N . VAL A 1 706 ? -27.781 14.828 -23.094 1 84.94 706 VAL A N 1
ATOM 5561 C CA . VAL A 1 706 ? -26.859 13.797 -23.562 1 84.94 706 VAL A CA 1
ATOM 5562 C C . VAL A 1 706 ? -26.953 12.57 -22.641 1 84.94 706 VAL A C 1
ATOM 5564 O O . VAL A 1 706 ? -26 11.773 -22.578 1 84.94 706 VAL A O 1
ATOM 5567 N N . ALA A 1 707 ? -28.094 12.336 -22.062 1 78.38 707 ALA A N 1
ATOM 5568 C CA . ALA A 1 707 ? -28.219 11.242 -21.094 1 78.38 707 ALA A CA 1
ATOM 5569 C C . ALA A 1 707 ? -28.219 9.891 -21.812 1 78.38 707 ALA A C 1
ATOM 5571 O O . ALA A 1 707 ? -28.781 9.75 -22.891 1 78.38 707 ALA A O 1
ATOM 5572 N N . PRO A 1 708 ? -27.516 8.961 -21.172 1 77.69 708 PRO A N 1
ATOM 5573 C CA . PRO A 1 708 ? -27.438 7.629 -21.766 1 77.69 708 PRO A CA 1
ATOM 5574 C C . PRO A 1 708 ? -28.781 6.895 -21.734 1 77.69 708 PRO A C 1
ATOM 5576 O O . PRO A 1 708 ? -29.609 7.145 -20.859 1 77.69 708 PRO A O 1
ATOM 5579 N N . ALA A 1 709 ? -28.984 6.066 -22.672 1 81.5 709 ALA A N 1
ATOM 5580 C CA . ALA A 1 709 ? -30.188 5.242 -22.766 1 81.5 709 ALA A CA 1
ATOM 5581 C C . ALA A 1 709 ? -30.203 4.176 -21.672 1 81.5 709 ALA A C 1
ATOM 5583 O O . ALA A 1 709 ? -31.266 3.781 -21.188 1 81.5 709 ALA A O 1
ATOM 5584 N N . ILE A 1 710 ? -29.016 3.77 -21.297 1 85.44 710 ILE A N 1
ATOM 5585 C CA . ILE A 1 710 ? -28.859 2.77 -20.25 1 85.44 710 ILE A CA 1
ATOM 5586 C C . ILE A 1 710 ? -28.469 3.451 -18.938 1 85.44 710 ILE A C 1
ATOM 5588 O O . ILE A 1 710 ? -27.531 4.238 -18.891 1 85.44 710 ILE A O 1
ATOM 5592 N N . GLN A 1 711 ? -29.25 3.209 -17.891 1 87.38 711 GLN A N 1
ATOM 5593 C CA . GLN A 1 711 ? -29.016 3.857 -16.609 1 87.38 711 GLN A CA 1
ATOM 5594 C C . GLN A 1 711 ? -27.719 3.354 -15.977 1 87.38 711 GLN A C 1
ATOM 5596 O O . GLN A 1 711 ? -27.562 2.154 -15.734 1 87.38 711 GLN A O 1
ATOM 5601 N N . PRO A 1 712 ? -26.828 4.223 -15.703 1 89.31 712 PRO A N 1
ATOM 5602 C CA . PRO A 1 712 ? -25.594 3.797 -15.039 1 89.31 712 PRO A CA 1
ATOM 5603 C C . PRO A 1 712 ? -25.812 3.422 -13.578 1 89.31 712 PRO A C 1
ATOM 5605 O O . PRO A 1 712 ? -26.469 4.16 -12.836 1 89.31 712 PRO A O 1
ATOM 5608 N N . ARG A 1 713 ? -25.328 2.287 -13.219 1 88.56 713 ARG A N 1
ATOM 5609 C CA . ARG A 1 713 ? -25.406 1.805 -11.844 1 88.56 713 ARG A CA 1
ATOM 5610 C C . ARG A 1 713 ? -24.031 1.477 -11.289 1 88.56 713 ARG A C 1
ATOM 5612 O O . ARG A 1 713 ? -23.188 0.909 -11.992 1 88.56 713 ARG A O 1
ATOM 5619 N N . ALA A 1 714 ? -23.859 1.937 -10.062 1 88.56 714 ALA A N 1
ATOM 5620 C CA . ALA A 1 714 ? -22.594 1.654 -9.391 1 88.56 714 ALA A CA 1
ATOM 5621 C C . ALA A 1 714 ? -22.453 0.167 -9.078 1 88.56 714 ALA A C 1
ATOM 5623 O O . ALA A 1 714 ? -23.453 -0.537 -8.938 1 88.56 714 ALA A O 1
ATOM 5624 N N . LEU A 1 715 ? -21.219 -0.266 -8.914 1 85.69 715 LEU A N 1
ATOM 5625 C CA . LEU A 1 715 ? -20.938 -1.66 -8.602 1 85.69 715 LEU A CA 1
ATOM 5626 C C . LEU A 1 715 ? -21.453 -2.02 -7.207 1 85.69 715 LEU A C 1
ATOM 5628 O O . LEU A 1 715 ? -21.344 -1.217 -6.277 1 85.69 715 LEU A O 1
ATOM 5632 N N . SER A 1 716 ? -22.016 -3.199 -7.105 1 82.38 716 SER A N 1
ATOM 5633 C CA . SER A 1 716 ? -22.359 -3.715 -5.785 1 82.38 716 SER A CA 1
ATOM 5634 C C . SER A 1 716 ? -21.109 -3.988 -4.957 1 82.38 716 SER A C 1
ATOM 5636 O O . SER A 1 716 ? -20 -3.91 -5.469 1 82.38 716 SER A O 1
ATOM 5638 N N . ILE A 1 717 ? -21.312 -4.273 -3.682 1 80.25 717 ILE A N 1
ATOM 5639 C CA . ILE A 1 717 ? -20.188 -4.582 -2.797 1 80.25 717 ILE A CA 1
ATOM 5640 C C . ILE A 1 717 ? -19.438 -5.801 -3.326 1 80.25 717 ILE A C 1
ATOM 5642 O O . ILE A 1 717 ? -18.203 -5.824 -3.32 1 80.25 717 ILE A O 1
ATOM 5646 N N . ILE A 1 718 ? -20.156 -6.785 -3.822 1 82.38 718 ILE A N 1
ATOM 5647 C CA . ILE A 1 718 ? -19.562 -8.016 -4.324 1 82.38 718 ILE A CA 1
ATOM 5648 C C . ILE A 1 718 ? -18.75 -7.715 -5.59 1 82.38 718 ILE A C 1
ATOM 5650 O O . ILE A 1 718 ? -17.625 -8.172 -5.738 1 82.38 718 ILE A O 1
ATOM 5654 N N . GLN A 1 719 ? -19.328 -6.902 -6.492 1 84.88 719 GLN A N 1
ATOM 5655 C CA . GLN A 1 719 ? -18.656 -6.539 -7.734 1 84.88 719 GLN A CA 1
ATOM 5656 C C . GLN A 1 719 ? -17.422 -5.691 -7.457 1 84.88 719 GLN A C 1
ATOM 5658 O O . GLN A 1 719 ? -16.375 -5.887 -8.078 1 84.88 719 GLN A O 1
ATOM 5663 N N . GLY A 1 720 ? -17.578 -4.746 -6.547 1 87.19 720 GLY A N 1
ATOM 5664 C CA . GLY A 1 720 ? -16.438 -3.904 -6.188 1 87.19 720 GLY A CA 1
ATOM 5665 C C . GLY A 1 720 ? -15.273 -4.688 -5.613 1 87.19 720 GLY A C 1
ATOM 5666 O O . GLY A 1 720 ? -14.117 -4.43 -5.957 1 87.19 720 GLY A O 1
ATOM 5667 N N . ARG A 1 721 ? -15.547 -5.621 -4.797 1 88.38 721 ARG A N 1
ATOM 5668 C CA . ARG A 1 721 ? -14.516 -6.465 -4.211 1 88.38 721 ARG A CA 1
ATOM 5669 C C . ARG A 1 721 ? -13.852 -7.332 -5.277 1 88.38 721 ARG A C 1
ATOM 5671 O O . ARG A 1 721 ? -12.633 -7.539 -5.25 1 88.38 721 ARG A O 1
ATOM 5678 N N . ALA A 1 722 ? -14.664 -7.82 -6.211 1 90.25 722 ALA A N 1
ATOM 5679 C CA . ALA A 1 722 ? -14.117 -8.656 -7.277 1 90.25 722 ALA A CA 1
ATOM 5680 C C . ALA A 1 722 ? -13.18 -7.852 -8.172 1 90.25 722 ALA A C 1
ATOM 5682 O O . ALA A 1 722 ? -12.078 -8.312 -8.5 1 90.25 722 ALA A O 1
ATOM 5683 N N . VAL A 1 723 ? -13.609 -6.676 -8.523 1 92.62 723 VAL A N 1
ATOM 5684 C CA . VAL A 1 723 ? -12.781 -5.828 -9.367 1 92.62 723 VAL A CA 1
ATOM 5685 C C . VAL A 1 723 ? -11.539 -5.375 -8.602 1 92.62 723 VAL A C 1
ATOM 5687 O O . VAL A 1 723 ? -10.43 -5.379 -9.141 1 92.62 723 VAL A O 1
ATOM 5690 N N . GLY A 1 724 ? -11.766 -5 -7.344 1 94.62 724 GLY A N 1
ATOM 5691 C CA . GLY A 1 724 ? -10.664 -4.543 -6.516 1 94.62 724 GLY A CA 1
ATOM 5692 C C . GLY A 1 724 ? -9.586 -5.598 -6.324 1 94.62 724 GLY A C 1
ATOM 5693 O O . GLY A 1 724 ? -8.398 -5.324 -6.512 1 94.62 724 GLY A O 1
ATOM 5694 N N . VAL A 1 725 ? -9.961 -6.801 -6.004 1 95.25 725 VAL A N 1
ATOM 5695 C CA . VAL A 1 725 ? -8.984 -7.852 -5.75 1 95.25 725 VAL A CA 1
ATOM 5696 C C . VAL A 1 725 ? -8.305 -8.25 -7.059 1 95.25 725 VAL A C 1
ATOM 5698 O O . VAL A 1 725 ? -7.113 -8.578 -7.07 1 95.25 725 VAL A O 1
ATOM 5701 N N . ALA A 1 726 ? -9.039 -8.203 -8.195 1 96 726 ALA A N 1
ATOM 5702 C CA . ALA A 1 726 ? -8.438 -8.5 -9.492 1 96 726 ALA A CA 1
ATOM 5703 C C . ALA A 1 726 ? -7.336 -7.5 -9.828 1 96 726 ALA A C 1
ATOM 5705 O O . ALA A 1 726 ? -6.254 -7.887 -10.273 1 96 726 ALA A O 1
ATOM 5706 N N . HIS A 1 727 ? -7.645 -6.246 -9.555 1 97.25 727 HIS A N 1
ATOM 5707 C CA . HIS A 1 727 ? -6.645 -5.211 -9.805 1 97.25 727 HIS A CA 1
ATOM 5708 C C . HIS A 1 727 ? -5.473 -5.336 -8.836 1 97.25 727 HIS A C 1
ATOM 5710 O O . HIS A 1 727 ? -4.316 -5.148 -9.219 1 97.25 727 HIS A O 1
ATOM 5716 N N . TYR A 1 728 ? -5.73 -5.633 -7.609 1 97.31 728 TYR A N 1
ATOM 5717 C CA . TYR A 1 728 ? -4.691 -5.797 -6.594 1 97.31 728 TYR A CA 1
ATOM 5718 C C . TYR A 1 728 ? -3.711 -6.895 -6.988 1 97.31 728 TYR A C 1
ATOM 5720 O O . TYR A 1 728 ? -2.496 -6.695 -6.945 1 97.31 728 TYR A O 1
ATOM 5728 N N . LEU A 1 729 ? -4.246 -7.996 -7.426 1 98.12 729 LEU A N 1
ATOM 5729 C CA . LEU A 1 729 ? -3.424 -9.148 -7.781 1 98.12 729 LEU A CA 1
ATOM 5730 C C . LEU A 1 729 ? -2.678 -8.906 -9.086 1 98.12 729 LEU A C 1
ATOM 5732 O O . LEU A 1 729 ? -1.469 -9.133 -9.172 1 98.12 729 LEU A O 1
ATOM 5736 N N . LEU A 1 730 ? -3.441 -8.406 -10.086 1 98.06 730 LEU A N 1
ATOM 5737 C CA . LEU A 1 730 ? -2.807 -8.148 -11.367 1 98.06 730 LEU A CA 1
ATOM 5738 C C . LEU A 1 730 ? -1.68 -7.133 -11.227 1 98.06 730 LEU A C 1
ATOM 5740 O O . LEU A 1 730 ? -0.59 -7.324 -11.773 1 98.06 730 LEU A O 1
ATOM 5744 N N . GLY A 1 731 ? -1.992 -6.113 -10.516 1 98.44 731 GLY A N 1
ATOM 5745 C CA . GLY A 1 731 ? -0.974 -5.098 -10.289 1 98.44 731 GLY A CA 1
ATOM 5746 C C . GLY A 1 731 ? 0.222 -5.617 -9.508 1 98.44 731 GLY A C 1
ATOM 5747 O O . GLY A 1 731 ? 1.369 -5.367 -9.891 1 98.44 731 GLY A O 1
ATOM 5748 N N . GLY A 1 732 ? -0.002 -6.352 -8.438 1 98.06 732 GLY A N 1
ATOM 5749 C CA . GLY A 1 732 ? 1.08 -6.887 -7.625 1 98.06 732 GLY A CA 1
ATOM 5750 C C . GLY A 1 732 ? 1.93 -7.906 -8.367 1 98.06 732 GLY A C 1
ATOM 5751 O O . GLY A 1 732 ? 3.16 -7.855 -8.305 1 98.06 732 GLY A O 1
ATOM 5752 N N . ILE A 1 733 ? 1.323 -8.773 -9.086 1 98.44 733 ILE A N 1
ATOM 5753 C CA . ILE A 1 733 ? 2.018 -9.844 -9.797 1 98.44 733 ILE A CA 1
ATOM 5754 C C . ILE A 1 733 ? 2.861 -9.25 -10.922 1 98.44 733 ILE A C 1
ATOM 5756 O O . ILE A 1 733 ? 4.031 -9.609 -11.086 1 98.44 733 ILE A O 1
ATOM 5760 N N . ALA A 1 734 ? 2.289 -8.289 -11.641 1 98.38 734 ALA A N 1
ATOM 5761 C CA . ALA A 1 734 ? 3.008 -7.691 -12.766 1 98.38 734 ALA A CA 1
ATOM 5762 C C . ALA A 1 734 ? 4.168 -6.828 -12.273 1 98.38 734 ALA A C 1
ATOM 5764 O O . ALA A 1 734 ? 5.211 -6.75 -12.93 1 98.38 734 ALA A O 1
ATOM 5765 N N . THR A 1 735 ? 4.039 -6.215 -11.117 1 98.31 735 THR A N 1
ATOM 5766 C CA . THR A 1 735 ? 5.129 -5.445 -10.531 1 98.31 735 THR A CA 1
ATOM 5767 C C . THR A 1 735 ? 6.316 -6.352 -10.211 1 98.31 735 THR A C 1
ATOM 5769 O O . THR A 1 735 ? 7.457 -6.043 -10.562 1 98.31 735 THR A O 1
ATOM 5772 N N . THR A 1 736 ? 6.039 -7.469 -9.594 1 98.31 736 THR A N 1
ATOM 5773 C CA . THR A 1 736 ? 7.082 -8.414 -9.219 1 98.31 736 THR A CA 1
ATOM 5774 C C . THR A 1 736 ? 7.734 -9.023 -10.453 1 98.31 736 THR A C 1
ATOM 5776 O O . THR A 1 736 ? 8.953 -9.203 -10.5 1 98.31 736 THR A O 1
ATOM 5779 N N . TRP A 1 737 ? 6.887 -9.281 -11.445 1 97.94 737 TRP A N 1
ATOM 5780 C CA . TRP A 1 737 ? 7.387 -9.859 -12.688 1 97.94 737 TRP A CA 1
ATOM 5781 C C . TRP A 1 737 ? 8.375 -8.914 -13.367 1 97.94 737 TRP A C 1
ATOM 5783 O O . TRP A 1 737 ? 9.461 -9.328 -13.766 1 97.94 737 TRP A O 1
ATOM 5793 N N . ALA A 1 738 ? 8.047 -7.648 -13.461 1 98.31 738 ALA A N 1
ATOM 5794 C CA . ALA A 1 738 ? 8.922 -6.648 -14.078 1 98.31 738 ALA A CA 1
ATOM 5795 C C . ALA A 1 738 ? 10.195 -6.457 -13.266 1 98.31 738 ALA A C 1
ATOM 5797 O O . ALA A 1 738 ? 11.281 -6.32 -13.828 1 98.31 738 ALA A O 1
ATOM 5798 N N . PHE A 1 739 ? 10.07 -6.484 -11.992 1 98.19 739 PHE A N 1
ATOM 5799 C CA . PHE A 1 739 ? 11.188 -6.359 -11.07 1 98.19 739 PHE A CA 1
ATOM 5800 C C . PHE A 1 739 ? 12.172 -7.512 -11.258 1 98.19 739 PHE A C 1
ATOM 5802 O O . PHE A 1 739 ? 13.375 -7.289 -11.438 1 98.19 739 PHE A O 1
ATOM 5809 N N . PHE A 1 740 ? 11.68 -8.742 -11.305 1 98.5 740 PHE A N 1
ATOM 5810 C CA . PHE A 1 740 ? 12.492 -9.945 -11.414 1 98.5 740 PHE A CA 1
ATOM 5811 C C . PHE A 1 740 ? 13.219 -9.992 -12.75 1 98.5 740 PHE A C 1
ATOM 5813 O O . PHE A 1 740 ? 14.43 -10.211 -12.797 1 98.5 740 PHE A O 1
ATOM 5820 N N . LEU A 1 741 ? 12.531 -9.695 -13.797 1 97.88 741 LEU A N 1
ATOM 5821 C CA . LEU A 1 741 ? 13.109 -9.914 -15.117 1 97.88 741 LEU A CA 1
ATOM 5822 C C . LEU A 1 741 ? 14.102 -8.805 -15.461 1 97.88 741 LEU A C 1
ATOM 5824 O O . LEU A 1 741 ? 15.156 -9.062 -16.047 1 97.88 741 LEU A O 1
ATOM 5828 N N . ALA A 1 742 ? 13.734 -7.582 -15.094 1 98.12 742 ALA A N 1
ATOM 5829 C CA . ALA A 1 742 ? 14.711 -6.52 -15.32 1 98.12 742 ALA A CA 1
ATOM 5830 C C . ALA A 1 742 ? 16.016 -6.793 -14.562 1 98.12 742 ALA A C 1
ATOM 5832 O O . ALA A 1 742 ? 17.094 -6.562 -15.078 1 98.12 742 ALA A O 1
ATOM 5833 N N . ARG A 1 743 ? 15.875 -7.297 -13.359 1 97.94 743 ARG A N 1
ATOM 5834 C CA . ARG A 1 743 ? 17.031 -7.578 -12.516 1 97.94 743 ARG A CA 1
ATOM 5835 C C . ARG A 1 743 ? 17.859 -8.734 -13.078 1 97.94 743 ARG A C 1
ATOM 5837 O O . ARG A 1 743 ? 19.047 -8.586 -13.328 1 97.94 743 ARG A O 1
ATOM 5844 N N . ILE A 1 744 ? 17.203 -9.82 -13.367 1 97.69 744 ILE A N 1
ATOM 5845 C CA . ILE A 1 744 ? 17.953 -11.039 -13.641 1 97.69 744 ILE A CA 1
ATOM 5846 C C . ILE A 1 744 ? 18.484 -11.008 -15.07 1 97.69 744 ILE A C 1
ATOM 5848 O O . ILE A 1 744 ? 19.547 -11.562 -15.352 1 97.69 744 ILE A O 1
ATOM 5852 N N . ILE A 1 745 ? 17.859 -10.336 -16 1 96.38 745 ILE A N 1
ATOM 5853 C CA . ILE A 1 745 ? 18.328 -10.227 -17.375 1 96.38 745 ILE A CA 1
ATOM 5854 C C . ILE A 1 745 ? 19.547 -9.297 -17.422 1 96.38 745 ILE A C 1
ATOM 5856 O O . ILE A 1 745 ? 20.453 -9.508 -18.219 1 96.38 745 ILE A O 1
ATOM 5860 N N . SER A 1 746 ? 19.594 -8.391 -16.484 1 95.94 746 SER A N 1
ATOM 5861 C CA . SER A 1 746 ? 20.688 -7.426 -16.453 1 95.94 746 SER A CA 1
ATOM 5862 C C . SER A 1 746 ? 21.953 -8.039 -15.828 1 95.94 746 SER A C 1
ATOM 5864 O O . SER A 1 746 ? 23.062 -7.742 -16.25 1 95.94 746 SER A O 1
ATOM 5866 N N . VAL A 1 747 ? 21.75 -8.891 -14.812 1 93.44 747 VAL A N 1
ATOM 5867 C CA . VAL A 1 747 ? 22.922 -9.281 -14.047 1 93.44 747 VAL A CA 1
ATOM 5868 C C . VAL A 1 747 ? 23.234 -10.758 -14.273 1 93.44 747 VAL A C 1
ATOM 5870 O O . VAL A 1 747 ? 24.312 -11.242 -13.914 1 93.44 747 VAL A O 1
ATOM 5873 N N . GLY A 1 748 ? 22.234 -11.477 -14.828 1 82.19 748 GLY A N 1
ATOM 5874 C CA . GLY A 1 748 ? 22.406 -12.922 -14.953 1 82.19 748 GLY A CA 1
ATOM 5875 C C . GLY A 1 748 ? 22.766 -13.359 -16.359 1 82.19 748 GLY A C 1
ATOM 5876 O O . GLY A 1 748 ? 22.641 -12.578 -17.312 1 82.19 748 GLY A O 1
ATOM 5877 N N . MET B 1 1 ? -40.094 64.375 29.469 1 26.72 1 MET B N 1
ATOM 5878 C CA . MET B 1 1 ? -39.688 63.188 30.219 1 26.72 1 MET B CA 1
ATOM 5879 C C . MET B 1 1 ? -39.312 62.031 29.281 1 26.72 1 MET B C 1
ATOM 5881 O O . MET B 1 1 ? -40.156 61.438 28.656 1 26.72 1 MET B O 1
ATOM 5885 N N . THR B 1 2 ? -38.281 62.188 28.5 1 28.78 2 THR B N 1
ATOM 5886 C CA . THR B 1 2 ? -37.781 61.281 27.469 1 28.78 2 THR B CA 1
ATOM 5887 C C . THR B 1 2 ? -37.438 59.906 28.078 1 28.78 2 THR B C 1
ATOM 5889 O O . THR B 1 2 ? -36.688 59.844 29.031 1 28.78 2 THR B O 1
ATOM 5892 N N . ILE B 1 3 ? -38.469 58.938 28.172 1 30.61 3 ILE B N 1
ATOM 5893 C CA . ILE B 1 3 ? -38.375 57.594 28.688 1 30.61 3 ILE B CA 1
ATOM 5894 C C . ILE B 1 3 ? -37.062 56.938 28.188 1 30.61 3 ILE B C 1
ATOM 5896 O O . ILE B 1 3 ? -36.875 56.75 26.984 1 30.61 3 ILE B O 1
ATOM 5900 N N . ARG B 1 4 ? -36.094 57.312 28.859 1 41.28 4 ARG B N 1
ATOM 5901 C CA . ARG B 1 4 ? -34.844 56.562 28.734 1 41.28 4 ARG B CA 1
ATOM 5902 C C . ARG B 1 4 ? -35.125 55.062 28.688 1 41.28 4 ARG B C 1
ATOM 5904 O O . ARG B 1 4 ? -35.812 54.531 29.562 1 41.28 4 ARG B O 1
ATOM 5911 N N . SER B 1 5 ? -35.188 54.625 27.547 1 35.84 5 SER B N 1
ATOM 5912 C CA . SER B 1 5 ? -35.312 53.188 27.469 1 35.84 5 SER B CA 1
ATOM 5913 C C . SER B 1 5 ? -34.5 52.5 28.547 1 35.84 5 SER B C 1
ATOM 5915 O O . SER B 1 5 ? -33.438 53 28.938 1 35.84 5 SER B O 1
ATOM 5917 N N . PRO B 1 6 ? -35.094 51.688 29.531 1 39.31 6 PRO B N 1
ATOM 5918 C CA . PRO B 1 6 ? -34.344 51.031 30.609 1 39.31 6 PRO B CA 1
ATOM 5919 C C . PRO B 1 6 ? -32.969 50.562 30.172 1 39.31 6 PRO B C 1
ATOM 5921 O O . PRO B 1 6 ? -32.781 50.188 29 1 39.31 6 PRO B O 1
ATOM 5924 N N . GLU B 1 7 ? -31.938 51.188 30.688 1 37.06 7 GLU B N 1
ATOM 5925 C CA . GLU B 1 7 ? -30.562 50.688 30.578 1 37.06 7 GLU B CA 1
ATOM 5926 C C . GLU B 1 7 ? -30.5 49.156 30.703 1 37.06 7 GLU B C 1
ATOM 5928 O O . GLU B 1 7 ? -31.078 48.594 31.641 1 37.06 7 GLU B O 1
ATOM 5933 N N . THR B 1 8 ? -30.641 48.438 29.609 1 39.66 8 THR B N 1
ATOM 5934 C CA . THR B 1 8 ? -30.516 46.969 29.609 1 39.66 8 THR B CA 1
ATOM 5935 C C . THR B 1 8 ? -29.531 46.5 30.688 1 39.66 8 THR B C 1
ATOM 5937 O O . THR B 1 8 ? -28.344 46.844 30.625 1 39.66 8 THR B O 1
ATOM 5940 N N . GLU B 1 9 ? -29.859 46.531 31.969 1 42.34 9 GLU B N 1
ATOM 5941 C CA . GLU B 1 9 ? -29.109 45.969 33.094 1 42.34 9 GLU B CA 1
ATOM 5942 C C . GLU B 1 9 ? -28.172 44.875 32.656 1 42.34 9 GLU B C 1
ATOM 5944 O O . GLU B 1 9 ? -28.531 44.062 31.766 1 42.34 9 GLU B O 1
ATOM 5949 N N . VAL B 1 10 ? -26.906 45.062 32.906 1 48.97 10 VAL B N 1
ATOM 5950 C CA . VAL B 1 10 ? -25.828 44.125 32.719 1 48.97 10 VAL B CA 1
ATOM 5951 C C . VAL B 1 10 ? -26.234 42.75 33.25 1 48.97 10 VAL B C 1
ATOM 5953 O O . VAL B 1 10 ? -26.422 42.594 34.469 1 48.97 10 VAL B O 1
ATOM 5956 N N . LYS B 1 11 ? -27.141 41.938 32.781 1 53.41 11 LYS B N 1
ATOM 5957 C CA . LYS B 1 11 ? -27.656 40.625 33.094 1 53.41 11 LYS B CA 1
ATOM 5958 C C . LYS B 1 11 ? -26.547 39.688 33.562 1 53.41 11 LYS B C 1
ATOM 5960 O O . LYS B 1 11 ? -25.484 39.594 32.938 1 53.41 11 LYS B O 1
ATOM 5965 N N . ILE B 1 12 ? -26.469 39.406 34.875 1 56.53 12 ILE B N 1
ATOM 5966 C CA . ILE B 1 12 ? -25.609 38.469 35.562 1 56.53 12 ILE B CA 1
ATOM 5967 C C . ILE B 1 12 ? -25.547 37.156 34.781 1 56.53 12 ILE B C 1
ATOM 5969 O O . ILE B 1 12 ? -26.531 36.438 34.688 1 56.53 12 ILE B O 1
ATOM 5973 N N . VAL B 1 13 ? -24.609 36.969 33.969 1 75.94 13 VAL B N 1
ATOM 5974 C CA . VAL B 1 13 ? -24.516 36 32.875 1 75.94 13 VAL B CA 1
ATOM 5975 C C . VAL B 1 13 ? -23.797 34.75 33.375 1 75.94 13 VAL B C 1
ATOM 5977 O O . VAL B 1 13 ? -23.172 34.031 32.562 1 75.94 13 VAL B O 1
ATOM 5980 N N . VAL B 1 14 ? -23.875 34.594 34.969 1 88.06 14 VAL B N 1
ATOM 5981 C CA . VAL B 1 14 ? -23.219 33.375 35.438 1 88.06 14 VAL B CA 1
ATOM 5982 C C . VAL B 1 14 ? -24.109 32.688 36.469 1 88.06 14 VAL B C 1
ATOM 5984 O O . VAL B 1 14 ? -24.812 33.344 37.219 1 88.06 14 VAL B O 1
ATOM 5987 N N . GLU B 1 15 ? -24.219 31.453 36.531 1 91.44 15 GLU B N 1
ATOM 5988 C CA . GLU B 1 15 ? -24.859 30.609 37.562 1 91.44 15 GLU B CA 1
ATOM 5989 C C . GLU B 1 15 ? -23.828 30.109 38.562 1 91.44 15 GLU B C 1
ATOM 5991 O O . GLU B 1 15 ? -22.812 29.547 38.188 1 91.44 15 GLU B O 1
ATOM 5996 N N . LYS B 1 16 ? -24.109 30.359 39.812 1 93.06 16 LYS B N 1
ATOM 5997 C CA . LYS B 1 16 ? -23.172 29.984 40.875 1 93.06 16 LYS B CA 1
ATOM 5998 C C . LYS B 1 16 ? -23.406 28.547 41.344 1 93.06 16 LYS B C 1
ATOM 6000 O O . LYS B 1 16 ? -24.547 28.172 41.625 1 93.06 16 LYS B O 1
ATOM 6005 N N . ASP B 1 17 ? -22.344 27.75 41.438 1 91.19 17 ASP B N 1
ATOM 6006 C CA . ASP B 1 17 ? -22.297 26.391 41.938 1 91.19 17 ASP B CA 1
ATOM 6007 C C . ASP B 1 17 ? -23.359 25.516 41.281 1 91.19 17 ASP B C 1
ATOM 6009 O O . ASP B 1 17 ? -24.141 24.859 41.969 1 91.19 17 ASP B O 1
ATOM 6013 N N . PRO B 1 18 ? -23.438 25.594 40 1 88.38 18 PRO B N 1
ATOM 6014 C CA . PRO B 1 18 ? -24.484 24.812 39.312 1 88.38 18 PRO B CA 1
ATOM 6015 C C . PRO B 1 18 ? -24.266 23.312 39.406 1 88.38 18 PRO B C 1
ATOM 6017 O O . PRO B 1 18 ? -25.234 22.531 39.469 1 88.38 18 PRO B O 1
ATOM 6020 N N . VAL B 1 19 ? -23.047 22.812 39.312 1 85 19 VAL B N 1
ATOM 6021 C CA . VAL B 1 19 ? -22.719 21.391 39.344 1 85 19 VAL B CA 1
ATOM 6022 C C . VAL B 1 19 ? -21.781 21.094 40.531 1 85 19 VAL B C 1
ATOM 6024 O O . VAL B 1 19 ? -20.719 21.719 40.656 1 85 19 VAL B O 1
ATOM 6027 N N . LYS B 1 20 ? -22.031 20.234 41.312 1 85.44 20 LYS B N 1
ATOM 6028 C CA . LYS B 1 20 ? -21.203 19.875 42.469 1 85.44 20 LYS B CA 1
ATOM 6029 C C . LYS B 1 20 ? -19.953 19.125 42 1 85.44 20 LYS B C 1
ATOM 6031 O O . LYS B 1 20 ? -20 18.312 41.094 1 85.44 20 LYS B O 1
ATOM 6036 N N . THR B 1 21 ? -18.797 19.531 42.594 1 84.19 21 THR B N 1
ATOM 6037 C CA . THR B 1 21 ? -17.547 18.828 42.344 1 84.19 21 THR B CA 1
ATOM 6038 C C . THR B 1 21 ? -17.516 17.5 43.125 1 84.19 21 THR B C 1
ATOM 6040 O O . THR B 1 21 ? -17.609 17.5 44.344 1 84.19 21 THR B O 1
ATOM 6043 N N . SER B 1 22 ? -17.75 16.391 42.5 1 78.19 22 SER B N 1
ATOM 6044 C CA . SER B 1 22 ? -17.672 15.117 43.219 1 78.19 22 SER B CA 1
ATOM 6045 C C . SER B 1 22 ? -16.891 14.086 42.375 1 78.19 22 SER B C 1
ATOM 6047 O O . SER B 1 22 ? -17.109 13.961 41.188 1 78.19 22 SER B O 1
ATOM 6049 N N . PHE B 1 23 ? -15.883 13.617 43 1 74 23 PHE B N 1
ATOM 6050 C CA . PHE B 1 23 ? -15.148 12.523 42.375 1 74 23 PHE B CA 1
ATOM 6051 C C . PHE B 1 23 ? -15.859 11.195 42.594 1 74 23 PHE B C 1
ATOM 6053 O O . PHE B 1 23 ? -15.484 10.18 42.031 1 74 23 PHE B O 1
ATOM 6060 N N . GLU B 1 24 ? -16.75 11.18 43.5 1 71.88 24 GLU B N 1
ATOM 6061 C CA . GLU B 1 24 ? -17.438 9.945 43.875 1 71.88 24 GLU B CA 1
ATOM 6062 C C . GLU B 1 24 ? -18.172 9.352 42.656 1 71.88 24 GLU B C 1
ATOM 6064 O O . GLU B 1 24 ? -18.203 8.133 42.5 1 71.88 24 GLU B O 1
ATOM 6069 N N . LYS B 1 25 ? -18.594 10.289 41.812 1 70.94 25 LYS B N 1
ATOM 6070 C CA . LYS B 1 25 ? -19.406 9.812 40.688 1 70.94 25 LYS B CA 1
ATOM 6071 C C . LYS B 1 25 ? -18.516 9.234 39.594 1 70.94 25 LYS B C 1
ATOM 6073 O O . LYS B 1 25 ? -18.984 8.43 38.781 1 70.94 25 LYS B O 1
ATOM 6078 N N . TRP B 1 26 ? -17.281 9.641 39.625 1 70.44 26 TRP B N 1
ATOM 6079 C CA . TRP B 1 26 ? -16.406 9.188 38.531 1 70.44 26 TRP B CA 1
ATOM 6080 C C . TRP B 1 26 ? -16.109 7.691 38.656 1 70.44 26 TRP B C 1
ATOM 6082 O O . TRP B 1 26 ? -15.812 7.027 37.688 1 70.44 26 TRP B O 1
ATOM 6092 N N . ALA B 1 27 ? -16.203 7.262 39.906 1 65.5 27 ALA B N 1
ATOM 6093 C CA . ALA B 1 27 ? -15.883 5.863 40.188 1 65.5 27 ALA B CA 1
ATOM 6094 C C . ALA B 1 27 ? -17.109 4.973 40.031 1 65.5 27 ALA B C 1
ATOM 6096 O O . ALA B 1 27 ? -17 3.746 40.062 1 65.5 27 ALA B O 1
ATOM 6097 N N . GLN B 1 28 ? -18.219 5.719 39.844 1 69.62 28 GLN B N 1
ATOM 6098 C CA . GLN B 1 28 ? -19.422 4.914 39.75 1 69.62 28 GLN B CA 1
ATOM 6099 C C . GLN B 1 28 ? -19.594 4.359 38.312 1 69.62 28 GLN B C 1
ATOM 6101 O O . GLN B 1 28 ? -19.5 5.102 37.344 1 69.62 28 GLN B O 1
ATOM 6106 N N . PRO B 1 29 ? -19.734 3.08 38.25 1 69.75 29 PRO B N 1
ATOM 6107 C CA . PRO B 1 29 ? -20 2.502 36.938 1 69.75 29 PRO B CA 1
ATOM 6108 C C . PRO B 1 29 ? -21.203 3.15 36.219 1 69.75 29 PRO B C 1
ATOM 6110 O O . PRO B 1 29 ? -22.203 3.443 36.875 1 69.75 29 PRO B O 1
ATOM 6113 N N . GLY B 1 30 ? -21.031 3.637 35.031 1 69.88 30 GLY B N 1
ATOM 6114 C CA . GLY B 1 30 ? -22.125 4.242 34.312 1 69.88 30 GLY B CA 1
ATOM 6115 C C . GLY B 1 30 ? -22.031 5.754 34.25 1 69.88 30 GLY B C 1
ATOM 6116 O O . GLY B 1 30 ? -22.891 6.406 33.625 1 69.88 30 GLY B O 1
ATOM 6117 N N . HIS B 1 31 ? -21.156 6.227 34.844 1 67.75 31 HIS B N 1
ATOM 6118 C CA . HIS B 1 31 ? -21.016 7.68 34.875 1 67.75 31 HIS B CA 1
ATOM 6119 C C . HIS B 1 31 ? -20.812 8.242 33.469 1 67.75 31 HIS B C 1
ATOM 6121 O O . HIS B 1 31 ? -21.438 9.234 33.094 1 67.75 31 HIS B O 1
ATOM 6127 N N . PHE B 1 32 ? -20 7.621 32.688 1 65.06 32 PHE B N 1
ATOM 6128 C CA . PHE B 1 32 ? -19.703 8.133 31.359 1 65.06 32 PHE B CA 1
ATOM 6129 C C . PHE B 1 32 ? -20.766 7.695 30.359 1 65.06 32 PHE B C 1
ATOM 6131 O O . PHE B 1 32 ? -20.984 8.352 29.344 1 65.06 32 PHE B O 1
ATOM 6138 N N . SER B 1 33 ? -21.281 6.48 30.719 1 70.12 33 SER B N 1
ATOM 6139 C CA . SER B 1 33 ? -22.359 5.957 29.891 1 70.12 33 SER B CA 1
ATOM 6140 C C . SER B 1 33 ? -23.344 5.133 30.734 1 70.12 33 SER B C 1
ATOM 6142 O O . SER B 1 33 ? -22.953 4.141 31.344 1 70.12 33 SER B O 1
ATOM 6144 N N . ARG B 1 34 ? -24.5 5.473 30.859 1 72 34 ARG B N 1
ATOM 6145 C CA . ARG B 1 34 ? -25.516 4.797 31.641 1 72 34 ARG B CA 1
ATOM 6146 C C . ARG B 1 34 ? -25.609 3.32 31.281 1 72 34 ARG B C 1
ATOM 6148 O O . ARG B 1 34 ? -25.938 2.484 32.125 1 72 34 ARG B O 1
ATOM 6155 N N . THR B 1 35 ? -25.156 3.123 30 1 73.38 35 THR B N 1
ATOM 6156 C CA . THR B 1 35 ? -25.266 1.748 29.516 1 73.38 35 THR B CA 1
ATOM 6157 C C . THR B 1 35 ? -24.25 0.854 30.25 1 73.38 35 THR B C 1
ATOM 6159 O O . THR B 1 35 ? -24.406 -0.37 30.266 1 73.38 35 THR B O 1
ATOM 6162 N N . LEU B 1 36 ? -23.25 1.507 30.906 1 77.56 36 LEU B N 1
ATOM 6163 C CA . LEU B 1 36 ? -22.188 0.741 31.547 1 77.56 36 LEU B CA 1
ATOM 6164 C C . LEU B 1 36 ? -22.453 0.608 33.031 1 77.56 36 LEU B C 1
ATOM 6166 O O . LEU B 1 36 ? -21.594 0.108 33.781 1 77.56 36 LEU B O 1
ATOM 6170 N N . ALA B 1 37 ? -23.609 1.062 33.531 1 78.12 37 ALA B N 1
ATOM 6171 C CA . ALA B 1 37 ? -23.922 1.018 34.938 1 78.12 37 ALA B CA 1
ATOM 6172 C C . ALA B 1 37 ? -23.906 -0.416 35.469 1 78.12 37 ALA B C 1
ATOM 6174 O O . ALA B 1 37 ? -23.469 -0.666 36.594 1 78.12 37 ALA B O 1
ATOM 6175 N N . LYS B 1 38 ? -24.344 -1.392 34.781 1 78.06 38 LYS B N 1
ATOM 6176 C CA . LYS B 1 38 ? -24.359 -2.791 35.188 1 78.06 38 LYS B CA 1
ATOM 6177 C C . LYS B 1 38 ? -23.109 -3.527 34.688 1 78.06 38 LYS B C 1
ATOM 6179 O O . LYS B 1 38 ? -23.047 -4.754 34.781 1 78.06 38 LYS B O 1
ATOM 6184 N N . GLY B 1 39 ? -22.141 -2.754 34.219 1 77.94 39 GLY B N 1
ATOM 6185 C CA . GLY B 1 39 ? -20.938 -3.354 33.656 1 77.94 39 GLY B CA 1
ATOM 6186 C C . GLY B 1 39 ? -21.094 -3.676 32.156 1 77.94 39 GLY B C 1
ATOM 6187 O O . GLY B 1 39 ? -22.203 -3.814 31.672 1 77.94 39 GLY B O 1
ATOM 6188 N N . PRO B 1 40 ? -20.016 -3.701 31.5 1 79.81 40 PRO B N 1
ATOM 6189 C CA . PRO B 1 40 ? -20.094 -3.979 30.062 1 79.81 40 PRO B CA 1
ATOM 6190 C C . PRO B 1 40 ? -20.406 -5.441 29.75 1 79.81 40 PRO B C 1
ATOM 6192 O O . PRO B 1 40 ? -19.922 -6.34 30.438 1 79.81 40 PRO B O 1
ATOM 6195 N N . SER B 1 41 ? -21.297 -5.656 28.875 1 82.56 41 SER B N 1
ATOM 6196 C CA . SER B 1 41 ? -21.656 -7.004 28.453 1 82.56 41 SER B CA 1
ATOM 6197 C C . SER B 1 41 ? -20.797 -7.453 27.266 1 82.56 41 SER B C 1
ATOM 6199 O O . SER B 1 41 ? -20.562 -8.648 27.094 1 82.56 41 SER B O 1
ATOM 6201 N N . THR B 1 42 ? -20.453 -6.477 26.469 1 86.06 42 THR B N 1
ATOM 6202 C CA . THR B 1 42 ? -19.641 -6.754 25.281 1 86.06 42 THR B CA 1
ATOM 6203 C C . THR B 1 42 ? -18.453 -5.809 25.203 1 86.06 42 THR B C 1
ATOM 6205 O O . THR B 1 42 ? -18.422 -4.781 25.891 1 86.06 42 THR B O 1
ATOM 6208 N N . THR B 1 43 ? -17.484 -6.199 24.453 1 85.25 43 THR B N 1
ATOM 6209 C CA . THR B 1 43 ? -16.281 -5.383 24.328 1 85.25 43 THR B CA 1
ATOM 6210 C C . THR B 1 43 ? -16.547 -4.141 23.484 1 85.25 43 THR B C 1
ATOM 6212 O O . THR B 1 43 ? -15.695 -3.26 23.359 1 85.25 43 THR B O 1
ATOM 6215 N N . THR B 1 44 ? -17.734 -3.975 22.969 1 82.38 44 THR B N 1
ATOM 6216 C CA . THR B 1 44 ? -18.094 -2.816 22.156 1 82.38 44 THR B CA 1
ATOM 6217 C C . THR B 1 44 ? -18.031 -1.536 22.984 1 82.38 44 THR B C 1
ATOM 6219 O O . THR B 1 44 ? -17.953 -0.437 22.438 1 82.38 44 THR B O 1
ATOM 6222 N N . TRP B 1 45 ? -18.109 -1.737 24.266 1 79 45 TRP B N 1
ATOM 6223 C CA . TRP B 1 45 ? -18.141 -0.566 25.141 1 79 45 TRP B CA 1
ATOM 6224 C C . TRP B 1 45 ? -16.875 0.254 25 1 79 45 TRP B C 1
ATOM 6226 O O . TRP B 1 45 ? -16.891 1.48 25.125 1 79 45 TRP B O 1
ATOM 6236 N N . ILE B 1 46 ? -15.781 -0.36 24.688 1 78.12 46 ILE B N 1
ATOM 6237 C CA . ILE B 1 46 ? -14.5 0.327 24.547 1 78.12 46 ILE B CA 1
ATOM 6238 C C . ILE B 1 46 ? -14.562 1.29 23.359 1 78.12 46 ILE B C 1
ATOM 6240 O O . ILE B 1 46 ? -14.141 2.445 23.469 1 78.12 46 ILE B O 1
ATOM 6244 N N . TRP B 1 47 ? -15.188 0.905 22.375 1 79.31 47 TRP B N 1
ATOM 6245 C CA . TRP B 1 47 ? -15.234 1.697 21.156 1 79.31 47 TRP B CA 1
ATOM 6246 C C . TRP B 1 47 ? -16.344 2.734 21.219 1 79.31 47 TRP B C 1
ATOM 6248 O O . TRP B 1 47 ? -16.188 3.859 20.734 1 79.31 47 TRP B O 1
ATOM 6258 N N . ASN B 1 48 ? -17.391 2.309 21.812 1 76.69 48 ASN B N 1
ATOM 6259 C CA . ASN B 1 48 ? -18.5 3.236 21.938 1 76.69 48 ASN B CA 1
ATOM 6260 C C . ASN B 1 48 ? -18.156 4.426 22.828 1 76.69 48 ASN B C 1
ATOM 6262 O O . ASN B 1 48 ? -18.578 5.551 22.547 1 76.69 48 ASN B O 1
ATOM 6266 N N . LEU B 1 49 ? -17.406 4.082 23.75 1 73.38 49 LEU B N 1
ATOM 6267 C CA . LEU B 1 49 ? -16.984 5.16 24.641 1 73.38 49 LEU B CA 1
ATOM 6268 C C . LEU B 1 49 ? -16.094 6.152 23.906 1 73.38 49 LEU B C 1
ATOM 6270 O O . LEU B 1 49 ? -16.266 7.367 24.031 1 73.38 49 LEU B O 1
ATOM 6274 N N . HIS B 1 50 ? -15.258 5.652 23.109 1 73.81 50 HIS B N 1
ATOM 6275 C CA . HIS B 1 50 ? -14.336 6.52 22.391 1 73.81 50 HIS B CA 1
ATOM 6276 C C . HIS B 1 50 ? -15.039 7.266 21.25 1 73.81 50 HIS B C 1
ATOM 6278 O O . HIS B 1 50 ? -14.719 8.422 20.969 1 73.81 50 HIS B O 1
ATOM 6284 N N . ALA B 1 51 ? -16.016 6.719 20.703 1 73.88 51 ALA B N 1
ATOM 6285 C CA . ALA B 1 51 ? -16.734 7.312 19.578 1 73.88 51 ALA B CA 1
ATOM 6286 C C . ALA B 1 51 ? -17.688 8.406 20.062 1 73.88 51 ALA B C 1
ATOM 6288 O O . ALA B 1 51 ? -17.922 9.383 19.344 1 73.88 51 ALA B O 1
ATOM 6289 N N . ASP B 1 52 ? -18.172 8.242 21.281 1 73.38 52 ASP B N 1
ATOM 6290 C CA . ASP B 1 52 ? -19.281 9.117 21.672 1 73.38 52 ASP B CA 1
ATOM 6291 C C . ASP B 1 52 ? -18.875 10.023 22.844 1 73.38 52 ASP B C 1
ATOM 6293 O O . ASP B 1 52 ? -19.656 10.891 23.25 1 73.38 52 ASP B O 1
ATOM 6297 N N . ALA B 1 53 ? -17.719 9.797 23.281 1 65.06 53 ALA B N 1
ATOM 6298 C CA . ALA B 1 53 ? -17.312 10.539 24.469 1 65.06 53 ALA B CA 1
ATOM 6299 C C . ALA B 1 53 ? -17.391 12.047 24.219 1 65.06 53 ALA B C 1
ATOM 6301 O O . ALA B 1 53 ? -17.797 12.805 25.109 1 65.06 53 ALA B O 1
ATOM 6302 N N . HIS B 1 54 ? -17.188 12.398 22.969 1 64.75 54 HIS B N 1
ATOM 6303 C CA . HIS B 1 54 ? -17.141 13.836 22.719 1 64.75 54 HIS B CA 1
ATOM 6304 C C . HIS B 1 54 ? -18.375 14.312 21.969 1 64.75 54 HIS B C 1
ATOM 6306 O O . HIS B 1 54 ? -18.438 15.453 21.516 1 64.75 54 HIS B O 1
ATOM 6312 N N . ASP B 1 55 ? -19.297 13.414 21.906 1 73.88 55 ASP B N 1
ATOM 6313 C CA . ASP B 1 55 ? -20.562 13.812 21.328 1 73.88 55 ASP B CA 1
ATOM 6314 C C . ASP B 1 55 ? -21.547 14.281 22.406 1 73.88 55 ASP B C 1
ATOM 6316 O O . ASP B 1 55 ? -22.484 13.57 22.734 1 73.88 55 ASP B O 1
ATOM 6320 N N . PHE B 1 56 ? -21.422 15.422 22.891 1 69.75 56 PHE B N 1
ATOM 6321 C CA . PHE B 1 56 ? -22.188 15.961 24 1 69.75 56 PHE B CA 1
ATOM 6322 C C . PHE B 1 56 ? -23.672 16.016 23.672 1 69.75 56 PHE B C 1
ATOM 6324 O O . PHE B 1 56 ? -24.516 15.922 24.562 1 69.75 56 PHE B O 1
ATOM 6331 N N . ASP B 1 57 ? -23.906 16.062 22.422 1 69.56 57 ASP B N 1
ATOM 6332 C CA . ASP B 1 57 ? -25.297 16.172 21.984 1 69.56 57 ASP B CA 1
ATOM 6333 C C . ASP B 1 57 ? -26.047 14.867 22.234 1 69.56 57 ASP B C 1
ATOM 6335 O O . ASP B 1 57 ? -27.266 14.867 22.391 1 69.56 57 ASP B O 1
ATOM 6339 N N . SER B 1 58 ? -25.234 13.914 22.297 1 71.25 58 SER B N 1
ATOM 6340 C CA . SER B 1 58 ? -25.875 12.625 22.562 1 71.25 58 SER B CA 1
ATOM 6341 C C . SER B 1 58 ? -26.203 12.469 24.047 1 71.25 58 SER B C 1
ATOM 6343 O O . SER B 1 58 ? -27.047 11.648 24.406 1 71.25 58 SER B O 1
ATOM 6345 N N . HIS B 1 59 ? -25.578 13.359 24.828 1 72.31 59 HIS B N 1
ATOM 6346 C CA . HIS B 1 59 ? -25.797 13.266 26.266 1 72.31 59 HIS B CA 1
ATOM 6347 C C . HIS B 1 59 ? -26.891 14.211 26.734 1 72.31 59 HIS B C 1
ATOM 6349 O O . HIS B 1 59 ? -27.594 13.93 27.719 1 72.31 59 HIS B O 1
ATOM 6355 N N . THR B 1 60 ? -26.906 15.289 26.078 1 78.81 60 THR B N 1
ATOM 6356 C CA . THR B 1 60 ? -27.922 16.281 26.438 1 78.81 60 THR B CA 1
ATOM 6357 C C . THR B 1 60 ? -28.297 17.125 25.234 1 78.81 60 THR B C 1
ATOM 6359 O O . THR B 1 60 ? -27.5 17.297 24.312 1 78.81 60 THR B O 1
ATOM 6362 N N . SER B 1 61 ? -29.484 17.531 25.312 1 83.25 61 SER B N 1
ATOM 6363 C CA . SER B 1 61 ? -29.953 18.422 24.25 1 83.25 61 SER B CA 1
ATOM 6364 C C . SER B 1 61 ? -29.969 19.875 24.703 1 83.25 61 SER B C 1
ATOM 6366 O O . SER B 1 61 ? -30.359 20.766 23.953 1 83.25 61 SER B O 1
ATOM 6368 N N . ASP B 1 62 ? -29.531 20.078 25.906 1 90.38 62 ASP B N 1
ATOM 6369 C CA . ASP B 1 62 ? -29.484 21.422 26.453 1 90.38 62 ASP B CA 1
ATOM 6370 C C . ASP B 1 62 ? -28.266 22.188 25.938 1 90.38 62 ASP B C 1
ATOM 6372 O O . ASP B 1 62 ? -27.141 21.891 26.312 1 90.38 62 ASP B O 1
ATOM 6376 N N . LEU B 1 63 ? -28.531 23.141 25.172 1 92.75 63 LEU B N 1
ATOM 6377 C CA . LEU B 1 63 ? -27.453 23.906 24.516 1 92.75 63 LEU B CA 1
ATOM 6378 C C . LEU B 1 63 ? -26.594 24.609 25.547 1 92.75 63 LEU B C 1
ATOM 6380 O O . LEU B 1 63 ? -25.391 24.781 25.359 1 92.75 63 LEU B O 1
ATOM 6384 N N . GLU B 1 64 ? -27.172 25.094 26.656 1 93.12 64 GLU B N 1
ATOM 6385 C CA . GLU B 1 64 ? -26.422 25.75 27.719 1 93.12 64 GLU B CA 1
ATOM 6386 C C . GLU B 1 64 ? -25.422 24.812 28.344 1 93.12 64 GLU B C 1
ATOM 6388 O O . GLU B 1 64 ? -24.25 25.156 28.516 1 93.12 64 GLU B O 1
ATOM 6393 N N . GLU B 1 65 ? -25.844 23.672 28.641 1 90.94 65 GLU B N 1
ATOM 6394 C CA . GLU B 1 65 ? -24.953 22.688 29.25 1 90.94 65 GLU B CA 1
ATOM 6395 C C . GLU B 1 65 ? -23.844 22.266 28.281 1 90.94 65 GLU B C 1
ATOM 6397 O O . GLU B 1 65 ? -22.703 22.094 28.688 1 90.94 65 GLU B O 1
ATOM 6402 N N . ILE B 1 66 ? -24.234 22.094 27.031 1 91.44 66 ILE B N 1
ATOM 6403 C CA . ILE B 1 66 ? -23.25 21.719 26.016 1 91.44 66 ILE B CA 1
ATOM 6404 C C . ILE B 1 66 ? -22.203 22.828 25.891 1 91.44 66 ILE B C 1
ATOM 6406 O O . ILE B 1 66 ? -21 22.547 25.828 1 91.44 66 ILE B O 1
ATOM 6410 N N . SER B 1 67 ? -22.625 24.047 25.891 1 93.19 67 SER B N 1
ATOM 6411 C CA . SER B 1 67 ? -21.719 25.188 25.766 1 93.19 67 SER B CA 1
ATOM 6412 C C . SER B 1 67 ? -20.766 25.266 26.953 1 93.19 67 SER B C 1
ATOM 6414 O O . SER B 1 67 ? -19.578 25.531 26.781 1 93.19 67 SER B O 1
ATOM 6416 N N . ARG B 1 68 ? -21.281 24.984 28.141 1 93 68 ARG B N 1
ATOM 6417 C CA . ARG B 1 68 ? -20.469 25 29.359 1 93 68 ARG B CA 1
ATOM 6418 C C . ARG B 1 68 ? -19.406 23.891 29.312 1 93 68 ARG B C 1
ATOM 6420 O O . ARG B 1 68 ? -18.266 24.125 29.688 1 93 68 ARG B O 1
ATOM 6427 N N . LYS B 1 69 ? -19.812 22.766 28.859 1 89.38 69 LYS B N 1
ATOM 6428 C CA . LYS B 1 69 ? -18.875 21.641 28.781 1 89.38 69 LYS B CA 1
ATOM 6429 C C . LYS B 1 69 ? -17.766 21.906 27.766 1 89.38 69 LYS B C 1
ATOM 6431 O O . LYS B 1 69 ? -16.609 21.609 28.031 1 89.38 69 LYS B O 1
ATOM 6436 N N . VAL B 1 70 ? -18.188 22.406 26.594 1 91.31 70 VAL B N 1
ATOM 6437 C CA . VAL B 1 70 ? -17.219 22.719 25.562 1 91.31 70 VAL B CA 1
ATOM 6438 C C . VAL B 1 70 ? -16.25 23.781 26.078 1 91.31 70 VAL B C 1
ATOM 6440 O O . VAL B 1 70 ? -15.039 23.688 25.859 1 91.31 70 VAL B O 1
ATOM 6443 N N . PHE B 1 71 ? -16.75 24.75 26.734 1 93.31 71 PHE B N 1
ATOM 6444 C CA . PHE B 1 71 ? -15.945 25.844 27.266 1 93.31 71 PHE B CA 1
ATOM 6445 C C . PHE B 1 71 ? -14.977 25.328 28.328 1 93.31 71 PHE B C 1
ATOM 6447 O O . PHE B 1 71 ? -13.797 25.688 28.328 1 93.31 71 PHE B O 1
ATOM 6454 N N . SER B 1 72 ? -15.438 24.531 29.203 1 92.94 72 SER B N 1
ATOM 6455 C CA . SER B 1 72 ? -14.586 23.938 30.219 1 92.94 72 SER B CA 1
ATOM 6456 C C . SER B 1 72 ? -13.516 23.047 29.609 1 92.94 72 SER B C 1
ATOM 6458 O O . SER B 1 72 ? -12.352 23.078 30.016 1 92.94 72 SER B O 1
ATOM 6460 N N . ALA B 1 73 ? -13.906 22.281 28.625 1 90.56 73 ALA B N 1
ATOM 6461 C CA . ALA B 1 73 ? -12.977 21.375 27.953 1 90.56 73 ALA B CA 1
ATOM 6462 C C . ALA B 1 73 ? -11.875 22.172 27.25 1 90.56 73 ALA B C 1
ATOM 6464 O O . ALA B 1 73 ? -10.734 21.719 27.156 1 90.56 73 ALA B O 1
ATOM 6465 N N . HIS B 1 74 ? -12.234 23.25 26.766 1 93.38 74 HIS B N 1
ATOM 6466 C CA . HIS B 1 74 ? -11.242 24.125 26.125 1 93.38 74 HIS B CA 1
ATOM 6467 C C . HIS B 1 74 ? -10.109 24.453 27.094 1 93.38 74 HIS B C 1
ATOM 6469 O O . HIS B 1 74 ? -8.938 24.406 26.703 1 93.38 74 HIS B O 1
ATOM 6475 N N . PHE B 1 75 ? -10.391 24.703 28.297 1 95.81 75 PHE B N 1
ATOM 6476 C CA . PHE B 1 75 ? -9.359 24.984 29.297 1 95.81 75 PHE B CA 1
ATOM 6477 C C . PHE B 1 75 ? -8.508 23.75 29.547 1 95.81 75 PHE B C 1
ATOM 6479 O O . PHE B 1 75 ? -7.301 23.859 29.766 1 95.81 75 PHE B O 1
ATOM 6486 N N . GLY B 1 76 ? -9.188 22.672 29.562 1 94.75 76 GLY B N 1
ATOM 6487 C CA . GLY B 1 76 ? -8.438 21.438 29.688 1 94.75 76 GLY B CA 1
ATOM 6488 C C . GLY B 1 76 ? -7.445 21.234 28.547 1 94.75 76 GLY B C 1
ATOM 6489 O O . GLY B 1 76 ? -6.312 20.797 28.781 1 94.75 76 GLY B O 1
ATOM 6490 N N . GLN B 1 77 ? -7.871 21.5 27.406 1 94.94 77 GLN B N 1
ATOM 6491 C CA . GLN B 1 77 ? -7 21.375 26.25 1 94.94 77 GLN B CA 1
ATOM 6492 C C . GLN B 1 77 ? -5.812 22.328 26.344 1 94.94 77 GLN B C 1
ATOM 6494 O O . GLN B 1 77 ? -4.676 21.938 26.047 1 94.94 77 GLN B O 1
ATOM 6499 N N . ILE B 1 78 ? -6.035 23.5 26.688 1 96.38 78 ILE B N 1
ATOM 6500 C CA . ILE B 1 78 ? -4.969 24.484 26.828 1 96.38 78 ILE B CA 1
ATOM 6501 C C . ILE B 1 78 ? -3.98 24.016 27.906 1 96.38 78 ILE B C 1
ATOM 6503 O O . ILE B 1 78 ? -2.768 24.172 27.75 1 96.38 78 ILE B O 1
ATOM 6507 N N . ALA B 1 79 ? -4.512 23.438 28.922 1 98 79 ALA B N 1
ATOM 6508 C CA . ALA B 1 79 ? -3.646 22.938 29.969 1 98 79 ALA B CA 1
ATOM 6509 C C . ALA B 1 79 ? -2.719 21.844 29.438 1 98 79 ALA B C 1
ATOM 6511 O O . ALA B 1 79 ? -1.531 21.812 29.781 1 98 79 ALA B O 1
ATOM 6512 N N . VAL B 1 80 ? -3.266 20.984 28.672 1 97.25 80 VAL B N 1
ATOM 6513 C CA . VAL B 1 80 ? -2.465 19.906 28.109 1 97.25 80 VAL B CA 1
ATOM 6514 C C . VAL B 1 80 ? -1.372 20.484 27.219 1 97.25 80 VAL B C 1
ATOM 6516 O O . VAL B 1 80 ? -0.225 20.031 27.25 1 97.25 80 VAL B O 1
ATOM 6519 N N . ILE B 1 81 ? -1.681 21.469 26.438 1 97.12 81 ILE B N 1
ATOM 6520 C CA . ILE B 1 81 ? -0.722 22.125 25.547 1 97.12 81 ILE B CA 1
ATOM 6521 C C . ILE B 1 81 ? 0.368 22.797 26.391 1 97.12 81 ILE B C 1
ATOM 6523 O O . ILE B 1 81 ? 1.556 22.688 26.078 1 97.12 81 ILE B O 1
ATOM 6527 N N . LEU B 1 82 ? -0.023 23.422 27.438 1 98.06 82 LEU B N 1
ATOM 6528 C CA . LEU B 1 82 ? 0.928 24.125 28.281 1 98.06 82 LEU B CA 1
ATOM 6529 C C . LEU B 1 82 ? 1.838 23.141 29.016 1 98.06 82 LEU B C 1
ATOM 6531 O O . LEU B 1 82 ? 3.021 23.422 29.219 1 98.06 82 LEU B O 1
ATOM 6535 N N . ILE B 1 83 ? 1.302 22.031 29.391 1 98.19 83 ILE B N 1
ATOM 6536 C CA . ILE B 1 83 ? 2.119 21 30.016 1 98.19 83 ILE B CA 1
ATOM 6537 C C . ILE B 1 83 ? 3.148 20.484 29.016 1 98.19 83 ILE B C 1
ATOM 6539 O O . ILE B 1 83 ? 4.32 20.312 29.359 1 98.19 83 ILE B O 1
ATOM 6543 N N . TRP B 1 84 ? 2.678 20.266 27.859 1 97.44 84 TRP B N 1
ATOM 6544 C CA . TRP B 1 84 ? 3.584 19.797 26.812 1 97.44 84 TRP B CA 1
ATOM 6545 C C . TRP B 1 84 ? 4.68 20.828 26.562 1 97.44 84 TRP B C 1
ATOM 6547 O O . TRP B 1 84 ? 5.859 20.484 26.469 1 97.44 84 TRP B O 1
ATOM 6557 N N . LEU B 1 85 ? 4.363 22.078 26.453 1 97.19 85 LEU B N 1
ATOM 6558 C CA . LEU B 1 85 ? 5.332 23.141 26.234 1 97.19 85 LEU B CA 1
ATOM 6559 C C . LEU B 1 85 ? 6.301 23.266 27.406 1 97.19 85 LEU B C 1
ATOM 6561 O O . LEU B 1 85 ? 7.5 23.453 27.203 1 97.19 85 LEU B O 1
ATOM 6565 N N . SER B 1 86 ? 5.738 23.188 28.578 1 98.06 86 SER B N 1
ATOM 6566 C CA . SER B 1 86 ? 6.586 23.188 29.766 1 98.06 86 SER B CA 1
ATOM 6567 C C . SER B 1 86 ? 7.617 22.062 29.719 1 98.06 86 SER B C 1
ATOM 6569 O O . SER B 1 86 ? 8.773 22.266 30.094 1 98.06 86 SER B O 1
ATOM 6571 N N . GLY B 1 87 ? 7.16 20.953 29.266 1 97.31 87 GLY B N 1
ATOM 6572 C CA . GLY B 1 87 ? 8.086 19.844 29.109 1 97.31 87 GLY B CA 1
ATOM 6573 C C . GLY B 1 87 ? 9.203 20.125 28.141 1 97.31 87 GLY B C 1
ATOM 6574 O O . GLY B 1 87 ? 10.359 19.781 28.391 1 97.31 87 GLY B O 1
ATOM 6575 N N . MET B 1 88 ? 8.938 20.797 27.094 1 97.25 88 MET B N 1
ATOM 6576 C CA . MET B 1 88 ? 9.945 21.125 26.078 1 97.25 88 MET B CA 1
ATOM 6577 C C . MET B 1 88 ? 10.953 22.125 26.641 1 97.25 88 MET B C 1
ATOM 6579 O O . MET B 1 88 ? 12.156 22 26.391 1 97.25 88 MET B O 1
ATOM 6583 N N . TYR B 1 89 ? 10.492 23.094 27.359 1 98.12 89 TYR B N 1
ATOM 6584 C CA . TYR B 1 89 ? 11.375 24.078 27.984 1 98.12 89 TYR B CA 1
ATOM 6585 C C . TYR B 1 89 ? 12.234 23.438 29.062 1 98.12 89 TYR B C 1
ATOM 6587 O O . TYR B 1 89 ? 13.406 23.781 29.219 1 98.12 89 TYR B O 1
ATOM 6595 N N . PHE B 1 90 ? 11.633 22.484 29.75 1 98.06 90 PHE B N 1
ATOM 6596 C CA . PHE B 1 90 ? 12.383 21.797 30.781 1 98.06 90 PHE B CA 1
ATOM 6597 C C . PHE B 1 90 ? 13.508 20.953 30.188 1 98.06 90 PHE B C 1
ATOM 6599 O O . PHE B 1 90 ? 14.625 20.969 30.703 1 98.06 90 PHE B O 1
ATOM 6606 N N . HIS B 1 91 ? 13.227 20.344 29.125 1 97 91 HIS B N 1
ATOM 6607 C CA . HIS B 1 91 ? 14.266 19.562 28.453 1 97 91 HIS B CA 1
ATOM 6608 C C . HIS B 1 91 ? 15.359 20.484 27.906 1 97 91 HIS B C 1
ATOM 6610 O O . HIS B 1 91 ? 16.531 20.109 27.891 1 97 91 HIS B O 1
ATOM 6616 N N . GLY B 1 92 ? 14.93 21.641 27.438 1 97.06 92 GLY B N 1
ATOM 6617 C CA . GLY B 1 92 ? 15.906 22.625 27.016 1 97.06 92 GLY B CA 1
ATOM 6618 C C . GLY B 1 92 ? 16.781 23.125 28.141 1 97.06 92 GLY B C 1
ATOM 6619 O O . GLY B 1 92 ? 17.969 23.422 27.938 1 97.06 92 GLY B O 1
ATOM 6620 N N . ALA B 1 93 ? 16.281 23.109 29.312 1 97.56 93 ALA B N 1
ATOM 6621 C CA . ALA B 1 93 ? 16.984 23.641 30.484 1 97.56 93 ALA B CA 1
ATOM 6622 C C . ALA B 1 93 ? 17.953 22.594 31.062 1 97.56 93 ALA B C 1
ATOM 6624 O O . ALA B 1 93 ? 19.047 22.938 31.531 1 97.56 93 ALA B O 1
ATOM 6625 N N . ARG B 1 94 ? 17.562 21.312 30.938 1 95.81 94 ARG B N 1
ATOM 6626 C CA . ARG B 1 94 ? 18.297 20.359 31.75 1 95.81 94 ARG B CA 1
ATOM 6627 C C . ARG B 1 94 ? 19.031 19.344 30.875 1 95.81 94 ARG B C 1
ATOM 6629 O O . ARG B 1 94 ? 20 18.719 31.312 1 95.81 94 ARG B O 1
ATOM 6636 N N . PHE B 1 95 ? 18.688 19.203 29.688 1 94.31 95 PHE B N 1
ATOM 6637 C CA . PHE B 1 95 ? 19.234 18.125 28.875 1 94.31 95 PHE B CA 1
ATOM 6638 C C . PHE B 1 95 ? 19.594 18.625 27.484 1 94.31 95 PHE B C 1
ATOM 6640 O O . PHE B 1 95 ? 19.312 17.969 26.484 1 94.31 95 PHE B O 1
ATOM 6647 N N . SER B 1 96 ? 20.156 19.859 27.438 1 96.19 96 SER B N 1
ATOM 6648 C CA . SER B 1 96 ? 20.359 20.422 26.094 1 96.19 96 SER B CA 1
ATOM 6649 C C . SER B 1 96 ? 21.734 21.094 25.984 1 96.19 96 SER B C 1
ATOM 6651 O O . SER B 1 96 ? 22.453 21.203 26.984 1 96.19 96 SER B O 1
ATOM 6653 N N . ASN B 1 97 ? 22.094 21.391 24.828 1 97.38 97 ASN B N 1
ATOM 6654 C CA . ASN B 1 97 ? 23.281 22.188 24.531 1 97.38 97 ASN B CA 1
ATOM 6655 C C . ASN B 1 97 ? 22.922 23.609 24.109 1 97.38 97 ASN B C 1
ATOM 6657 O O . ASN B 1 97 ? 23.578 24.188 23.234 1 97.38 97 ASN B O 1
ATOM 6661 N N . TYR B 1 98 ? 21.875 24.172 24.672 1 97.5 98 TYR B N 1
ATOM 6662 C CA . TYR B 1 98 ? 21.328 25.453 24.219 1 97.5 98 TYR B CA 1
ATOM 6663 C C . TYR B 1 98 ? 22.359 26.562 24.344 1 97.5 98 TYR B C 1
ATOM 6665 O O . TYR B 1 98 ? 22.562 27.344 23.406 1 97.5 98 TYR B O 1
ATOM 6673 N N . GLU B 1 99 ? 23.047 26.688 25.438 1 96.06 99 GLU B N 1
ATOM 6674 C CA . GLU B 1 99 ? 24.016 27.75 25.656 1 96.06 99 GLU B CA 1
ATOM 6675 C C . GLU B 1 99 ? 25.203 27.625 24.703 1 96.06 99 GLU B C 1
ATOM 6677 O O . GLU B 1 99 ? 25.703 28.641 24.188 1 96.06 99 GLU B O 1
ATOM 6682 N N . ALA B 1 100 ? 25.625 26.391 24.516 1 96.19 100 ALA B N 1
ATOM 6683 C CA . ALA B 1 100 ? 26.672 26.156 23.531 1 96.19 100 ALA B CA 1
ATOM 6684 C C . ALA B 1 100 ? 26.219 26.547 22.125 1 96.19 100 ALA B C 1
ATOM 6686 O O . ALA B 1 100 ? 26.969 27.141 21.359 1 96.19 100 ALA B O 1
ATOM 6687 N N . TRP B 1 101 ? 24.969 26.172 21.812 1 97 101 TRP B N 1
ATOM 6688 C CA . TRP B 1 101 ? 24.406 26.484 20.5 1 97 101 TRP B CA 1
ATOM 6689 C C . TRP B 1 101 ? 24.281 27.984 20.312 1 97 101 TRP B C 1
ATOM 6691 O O . TRP B 1 101 ? 24.516 28.5 19.219 1 97 101 TRP B O 1
ATOM 6701 N N . LEU B 1 102 ? 23.922 28.766 21.344 1 96.06 102 LEU B N 1
ATOM 6702 C CA . LEU B 1 102 ? 23.797 30.203 21.281 1 96.06 102 LEU B CA 1
ATOM 6703 C C . LEU B 1 102 ? 25.109 30.859 20.891 1 96.06 102 LEU B C 1
ATOM 6705 O O . LEU B 1 102 ? 25.125 31.875 20.203 1 96.06 102 LEU B O 1
ATOM 6709 N N . SER B 1 103 ? 26.156 30.234 21.297 1 94.12 103 SER B N 1
ATOM 6710 C CA . SER B 1 103 ? 27.484 30.797 21.031 1 94.12 103 SER B CA 1
ATOM 6711 C C . SER B 1 103 ? 27.953 30.469 19.625 1 94.12 103 SER B C 1
ATOM 6713 O O . SER B 1 103 ? 28.781 31.172 19.062 1 94.12 103 SER B O 1
ATOM 6715 N N . ASP B 1 104 ? 27.453 29.328 19.094 1 95.69 104 ASP B N 1
ATOM 6716 C CA . ASP B 1 104 ? 27.859 28.922 17.766 1 95.69 104 ASP B CA 1
ATOM 6717 C C . ASP B 1 104 ? 26.75 28.188 17.031 1 95.69 104 ASP B C 1
ATOM 6719 O O . ASP B 1 104 ? 26.844 26.984 16.766 1 95.69 104 ASP B O 1
ATOM 6723 N N . PRO B 1 105 ? 25.703 28.906 16.609 1 95.62 105 PRO B N 1
ATOM 6724 C CA . PRO B 1 105 ? 24.531 28.281 16.016 1 95.62 105 PRO B CA 1
ATOM 6725 C C . PRO B 1 105 ? 24.797 27.719 14.617 1 95.62 105 PRO B C 1
ATOM 6727 O O . PRO B 1 105 ? 23.969 26.969 14.094 1 95.62 105 PRO B O 1
ATOM 6730 N N . THR B 1 106 ? 25.859 28.016 13.953 1 95.06 106 THR B N 1
ATOM 6731 C CA . THR B 1 106 ? 26.125 27.578 12.586 1 95.06 106 THR B CA 1
ATOM 6732 C C . THR B 1 106 ? 26.828 26.234 12.57 1 95.06 106 THR B C 1
ATOM 6734 O O . THR B 1 106 ? 26.828 25.531 11.562 1 95.06 106 THR B O 1
ATOM 6737 N N . HIS B 1 107 ? 27.5 25.812 13.727 1 94.69 107 HIS B N 1
ATOM 6738 C CA . HIS B 1 107 ? 28.266 24.578 13.727 1 94.69 107 HIS B CA 1
ATOM 6739 C C . HIS B 1 107 ? 27.688 23.562 14.711 1 94.69 107 HIS B C 1
ATOM 6741 O O . HIS B 1 107 ? 27.984 22.375 14.617 1 94.69 107 HIS B O 1
ATOM 6747 N N . ILE B 1 108 ? 26.953 24.078 15.672 1 96.81 108 ILE B N 1
ATOM 6748 C CA . ILE B 1 108 ? 26.391 23.203 16.688 1 96.81 108 ILE B CA 1
ATOM 6749 C C . ILE B 1 108 ? 24.922 22.938 16.359 1 96.81 108 ILE B C 1
ATOM 6751 O O . ILE B 1 108 ? 24.156 23.859 16.094 1 96.81 108 ILE B O 1
ATOM 6755 N N . LYS B 1 109 ? 24.5 21.688 16.391 1 96.75 109 LYS B N 1
ATOM 6756 C CA . LYS B 1 109 ? 23.109 21.297 16.125 1 96.75 109 LYS B CA 1
ATOM 6757 C C . LYS B 1 109 ? 22.297 21.234 17.422 1 96.75 109 LYS B C 1
ATOM 6759 O O . LYS B 1 109 ? 22.812 20.828 18.453 1 96.75 109 LYS B O 1
ATOM 6764 N N . PRO B 1 110 ? 21.031 21.609 17.328 1 97.5 110 PRO B N 1
ATOM 6765 C CA . PRO B 1 110 ? 20.188 21.609 18.531 1 97.5 110 PRO B CA 1
ATOM 6766 C C . PRO B 1 110 ? 19.891 20.219 19.047 1 97.5 110 PRO B C 1
ATOM 6768 O O . PRO B 1 110 ? 19.5 19.328 18.281 1 97.5 110 PRO B O 1
ATOM 6771 N N . SER B 1 111 ? 20.078 20 20.312 1 97.81 111 SER B N 1
ATOM 6772 C CA . SER B 1 111 ? 19.734 18.766 21 1 97.81 111 SER B CA 1
ATOM 6773 C C . SER B 1 111 ? 19.188 19.047 22.406 1 97.81 111 SER B C 1
ATOM 6775 O O . SER B 1 111 ? 19.688 19.938 23.094 1 97.81 111 SER B O 1
ATOM 6777 N N . ALA B 1 112 ? 18.094 18.375 22.734 1 96.69 112 ALA B N 1
ATOM 6778 C CA . ALA B 1 112 ? 17.5 18.578 24.047 1 96.69 112 ALA B CA 1
ATOM 6779 C C . ALA B 1 112 ? 17.031 17.25 24.656 1 96.69 112 ALA B C 1
ATOM 6781 O O . ALA B 1 112 ? 16.047 17.203 25.391 1 96.69 112 ALA B O 1
ATOM 6782 N N . GLN B 1 113 ? 17.656 16.203 24.234 1 94.19 113 GLN B N 1
ATOM 6783 C 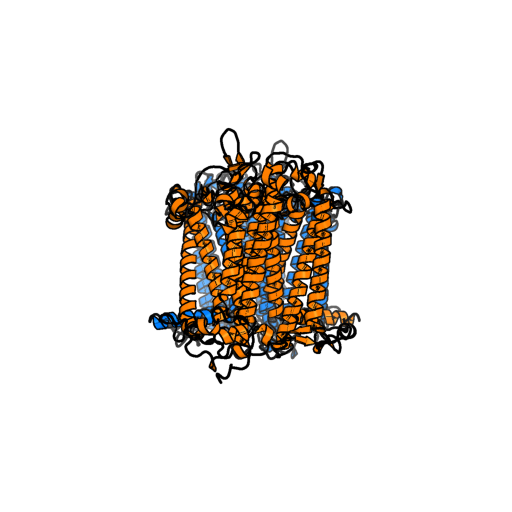CA . GLN B 1 113 ? 17.344 14.883 24.766 1 94.19 113 GLN B CA 1
ATOM 6784 C C . GLN B 1 113 ? 18.547 13.961 24.719 1 94.19 113 GLN B C 1
ATOM 6786 O O . GLN B 1 113 ? 19.281 13.93 23.734 1 94.19 113 GLN B O 1
ATOM 6791 N N . VAL B 1 114 ? 18.781 13.305 25.844 1 94.94 114 VAL B N 1
ATOM 6792 C CA . VAL B 1 114 ? 19.844 12.305 25.953 1 94.94 114 VAL B CA 1
ATOM 6793 C C . VAL B 1 114 ? 19.25 10.945 26.312 1 94.94 114 VAL B C 1
ATOM 6795 O O . VAL B 1 114 ? 18.469 10.836 27.25 1 94.94 114 VAL B O 1
ATOM 6798 N N . VAL B 1 115 ? 19.531 10 25.531 1 94.75 115 VAL B N 1
ATOM 6799 C CA . VAL B 1 115 ? 19 8.656 25.766 1 94.75 115 VAL B CA 1
ATOM 6800 C C . VAL B 1 115 ? 19.953 7.891 26.703 1 94.75 115 VAL B C 1
ATOM 6802 O O . VAL B 1 115 ? 21.156 7.859 26.469 1 94.75 115 VAL B O 1
ATOM 6805 N N . TRP B 1 116 ? 19.344 7.25 27.719 1 93.44 116 TRP B N 1
ATOM 6806 C CA . TRP B 1 116 ? 20.125 6.504 28.688 1 93.44 116 TRP B CA 1
ATOM 6807 C C . TRP B 1 116 ? 20.484 5.113 28.172 1 93.44 116 TRP B C 1
ATOM 6809 O O . TRP B 1 116 ? 19.688 4.5 27.453 1 93.44 116 TRP B O 1
ATOM 6819 N N . PRO B 1 117 ? 21.719 4.742 28.547 1 91.94 117 PRO B N 1
ATOM 6820 C CA . PRO B 1 117 ? 22.141 3.414 28.094 1 91.94 117 PRO B CA 1
ATOM 6821 C C . PRO B 1 117 ? 21.469 2.285 28.875 1 91.94 117 PRO B C 1
ATOM 6823 O O . PRO B 1 117 ? 21.766 2.082 30.047 1 91.94 117 PRO B O 1
ATOM 6826 N N . ILE B 1 118 ? 20.516 1.609 28.312 1 90.12 118 ILE B N 1
ATOM 6827 C CA . ILE B 1 118 ? 19.844 0.487 28.953 1 90.12 118 ILE B CA 1
ATOM 6828 C C . ILE B 1 118 ? 20.125 -0.797 28.188 1 90.12 118 ILE B C 1
ATOM 6830 O O . ILE B 1 118 ? 20.641 -1.768 28.734 1 90.12 118 ILE B O 1
ATOM 6834 N N . VAL B 1 119 ? 19.781 -0.786 26.875 1 87.88 119 VAL B N 1
ATOM 6835 C CA . VAL B 1 119 ? 19.953 -1.984 26.062 1 87.88 119 VAL B CA 1
ATOM 6836 C C . VAL B 1 119 ? 20.688 -1.637 24.766 1 87.88 119 VAL B C 1
ATOM 6838 O O . VAL B 1 119 ? 20.516 -2.303 23.75 1 87.88 119 VAL B O 1
ATOM 6841 N N . GLY B 1 120 ? 21.406 -0.537 24.781 1 89.75 120 GLY B N 1
ATOM 6842 C CA . GLY B 1 120 ? 22.203 -0.19 23.609 1 89.75 120 GLY B CA 1
ATOM 6843 C C . GLY B 1 120 ? 21.688 1.027 22.875 1 89.75 120 GLY B C 1
ATOM 6844 O O . GLY B 1 120 ? 22.328 1.521 21.953 1 89.75 120 GLY B O 1
ATOM 6845 N N . GLN B 1 121 ? 20.578 1.631 23.281 1 91.75 121 GLN B N 1
ATOM 6846 C CA . GLN B 1 121 ? 19.938 2.736 22.562 1 91.75 121 GLN B CA 1
ATOM 6847 C C . GLN B 1 121 ? 20.719 4.031 22.75 1 91.75 121 GLN B C 1
ATOM 6849 O O . GLN B 1 121 ? 20.422 5.039 22.109 1 91.75 121 GLN B O 1
ATOM 6854 N N . GLU B 1 122 ? 21.844 4.059 23.531 1 94.5 122 GLU B N 1
ATOM 6855 C CA . GLU B 1 122 ? 22.688 5.234 23.688 1 94.5 122 GLU B CA 1
ATOM 6856 C C . GLU B 1 122 ? 23.359 5.605 22.375 1 94.5 122 GLU B C 1
ATOM 6858 O O . GLU B 1 122 ? 23.875 6.719 22.219 1 94.5 122 GLU B O 1
ATOM 6863 N N . ILE B 1 123 ? 23.328 4.676 21.406 1 95.19 123 ILE B N 1
ATOM 6864 C CA . ILE B 1 123 ? 23.891 4.934 20.094 1 95.19 123 ILE B CA 1
ATOM 6865 C C . ILE B 1 123 ? 23.156 6.09 19.422 1 95.19 123 ILE B C 1
ATOM 6867 O O . ILE B 1 123 ? 23.688 6.738 18.516 1 95.19 123 ILE B O 1
ATOM 6871 N N . LEU B 1 124 ? 21.953 6.383 19.875 1 96.06 124 LEU B N 1
ATOM 6872 C CA . LEU B 1 124 ? 21.125 7.445 19.328 1 96.06 124 LEU B CA 1
ATOM 6873 C C . LEU B 1 124 ? 21.688 8.82 19.672 1 96.06 124 LEU B C 1
ATOM 6875 O O . LEU B 1 124 ? 21.328 9.82 19.031 1 96.06 124 LEU B O 1
ATOM 6879 N N . ASN B 1 125 ? 22.484 8.844 20.688 1 97.44 125 ASN B N 1
ATOM 6880 C CA . ASN B 1 125 ? 23.156 10.086 21.062 1 97.44 125 ASN B CA 1
ATOM 6881 C C . ASN B 1 125 ? 24.312 10.406 20.125 1 97.44 125 ASN B C 1
ATOM 6883 O O . ASN B 1 125 ? 25.438 9.977 20.359 1 97.44 125 ASN B O 1
ATOM 6887 N N . GLY B 1 126 ? 24.062 11.172 19.094 1 95.88 126 GLY B N 1
ATOM 6888 C CA . GLY B 1 126 ? 25.109 11.57 18.156 1 95.88 126 GLY B CA 1
ATOM 6889 C C . GLY B 1 126 ? 25.875 12.797 18.594 1 95.88 126 GLY B C 1
ATOM 6890 O O . GLY B 1 126 ? 25.484 13.469 19.562 1 95.88 126 GLY B O 1
ATOM 6891 N N . ASP B 1 127 ? 26.984 12.984 17.984 1 95.81 127 ASP B N 1
ATOM 6892 C CA . ASP B 1 127 ? 27.734 14.211 18.219 1 95.81 127 ASP B CA 1
ATOM 6893 C C . ASP B 1 127 ? 27.062 15.406 17.547 1 95.81 127 ASP B C 1
ATOM 6895 O O . ASP B 1 127 ? 27.078 15.516 16.312 1 95.81 127 ASP B O 1
ATOM 6899 N N . VAL B 1 128 ? 26.547 16.297 18.281 1 96.25 128 VAL B N 1
ATOM 6900 C CA . VAL B 1 128 ? 25.812 17.438 17.734 1 96.25 128 VAL B CA 1
ATOM 6901 C C . VAL B 1 128 ? 26.656 18.703 17.859 1 96.25 128 VAL B C 1
ATOM 6903 O O . VAL B 1 128 ? 26.203 19.797 17.5 1 96.25 128 VAL B O 1
ATOM 6906 N N . GLY B 1 129 ? 27.812 18.594 18.391 1 95 129 GLY B N 1
ATOM 6907 C CA . GLY B 1 129 ? 28.703 19.719 18.594 1 95 129 GLY B CA 1
ATOM 6908 C C . GLY B 1 129 ? 28.578 20.344 19.969 1 95 129 GLY B C 1
ATOM 6909 O O . GLY B 1 129 ? 27.703 19.969 20.75 1 95 129 GLY B O 1
ATOM 6910 N N . GLY B 1 130 ? 29.578 21.219 20.328 1 93.62 130 GLY B N 1
ATOM 6911 C CA . GLY B 1 130 ? 29.562 21.922 21.594 1 93.62 130 GLY B CA 1
ATOM 6912 C C . GLY B 1 130 ? 29.875 21.031 22.781 1 93.62 130 GLY B C 1
ATOM 6913 O O . GLY B 1 130 ? 29.453 21.297 23.906 1 93.62 130 GLY B O 1
ATOM 6914 N N . GLY B 1 131 ? 30.484 19.906 22.438 1 94.12 131 GLY B N 1
ATOM 6915 C CA . GLY B 1 131 ? 30.844 18.984 23.516 1 94.12 131 GLY B CA 1
ATOM 6916 C C . GLY B 1 131 ? 29.656 18.219 24.062 1 94.12 131 GLY B C 1
ATOM 6917 O O . GLY B 1 131 ? 29.656 17.828 25.234 1 94.12 131 GLY B O 1
ATOM 6918 N N . PHE B 1 132 ? 28.672 18.078 23.266 1 95.44 132 PHE B N 1
ATOM 6919 C CA . PHE B 1 132 ? 27.422 17.453 23.703 1 95.44 132 PHE B CA 1
ATOM 6920 C C . PHE B 1 132 ? 27.078 16.281 22.781 1 95.44 132 PHE B C 1
ATOM 6922 O O . PHE B 1 132 ? 27.25 16.359 21.562 1 95.44 132 PHE B O 1
ATOM 6929 N N . GLN B 1 133 ? 26.672 15.141 23.422 1 95.88 133 GLN B N 1
ATOM 6930 C CA . GLN B 1 133 ? 26.141 13.984 22.703 1 95.88 133 GLN B CA 1
ATOM 6931 C C . GLN B 1 133 ? 24.672 13.75 23.047 1 95.88 133 GLN B C 1
ATOM 6933 O O . GLN B 1 133 ? 24.312 13.625 24.219 1 95.88 133 GLN B O 1
ATOM 6938 N N . GLY B 1 134 ? 23.797 13.812 22.062 1 96.56 134 GLY B N 1
ATOM 6939 C CA . GLY B 1 134 ? 22.359 13.641 22.25 1 96.56 134 GLY B CA 1
ATOM 6940 C C . GLY B 1 134 ? 21.609 13.508 20.938 1 96.56 134 GLY B C 1
ATOM 6941 O O . GLY B 1 134 ? 22.203 13.328 19.891 1 96.56 134 GLY B O 1
ATOM 6942 N N . VAL B 1 135 ? 20.281 13.469 21.031 1 96 135 VAL B N 1
ATOM 6943 C CA . VAL B 1 135 ? 19.422 13.359 19.859 1 96 135 VAL B CA 1
ATOM 6944 C C . VAL B 1 135 ? 19.188 14.734 19.25 1 96 135 VAL B C 1
ATOM 6946 O O . VAL B 1 135 ? 18.781 15.672 19.953 1 96 135 VAL B O 1
ATOM 6949 N N . GLN B 1 136 ? 19.5 14.867 18 1 96.25 136 GLN B N 1
ATOM 6950 C CA . GLN B 1 136 ? 19.234 16.125 17.312 1 96.25 136 GLN B CA 1
ATOM 6951 C C . GLN B 1 136 ? 17.734 16.391 17.203 1 96.25 136 GLN B C 1
ATOM 6953 O O . GLN B 1 136 ? 16.969 15.492 16.859 1 96.25 136 GLN B O 1
ATOM 6958 N N . ILE B 1 137 ? 17.312 17.562 17.516 1 95.5 137 ILE B N 1
ATOM 6959 C CA . ILE B 1 137 ? 15.898 17.891 17.438 1 95.5 137 ILE B CA 1
ATOM 6960 C C . ILE B 1 137 ? 15.648 18.828 16.25 1 95.5 137 ILE B C 1
ATOM 6962 O O . ILE B 1 137 ? 16.531 19.609 15.883 1 95.5 137 ILE B O 1
ATOM 6966 N N . THR B 1 138 ? 14.516 18.75 15.625 1 96.62 138 THR B N 1
ATOM 6967 C CA . THR B 1 138 ? 14.125 19.562 14.477 1 96.62 138 THR B CA 1
ATOM 6968 C C . THR B 1 138 ? 12.781 20.25 14.734 1 96.62 138 THR B C 1
ATOM 6970 O O . THR B 1 138 ? 11.953 20.344 13.828 1 96.62 138 THR B O 1
ATOM 6973 N N . SER B 1 139 ? 12.594 20.719 15.938 1 94.81 139 SER B N 1
ATOM 6974 C CA . SER B 1 139 ? 11.32 21.297 16.344 1 94.81 139 SER B CA 1
ATOM 6975 C C . SER B 1 139 ? 11.289 22.812 16.141 1 94.81 139 SER B C 1
ATOM 6977 O O . SER B 1 139 ? 10.219 23.406 16.047 1 94.81 139 SER B O 1
ATOM 6979 N N . GLY B 1 140 ? 12.367 23.438 16.094 1 96.69 140 GLY B N 1
ATOM 6980 C CA . GLY B 1 140 ? 12.43 24.875 15.945 1 96.69 140 GLY B CA 1
ATOM 6981 C C . GLY B 1 140 ? 12.414 25.625 17.266 1 96.69 140 GLY B C 1
ATOM 6982 O O . GLY B 1 140 ? 12.43 26.859 17.297 1 96.69 140 GLY B O 1
ATOM 6983 N N . PHE B 1 141 ? 12.594 24.922 18.391 1 97.5 141 PHE B N 1
ATOM 6984 C CA . PHE B 1 141 ? 12.492 25.547 19.703 1 97.5 141 PHE B CA 1
ATOM 6985 C C . PHE B 1 141 ? 13.711 26.422 19.984 1 97.5 141 PHE B C 1
ATOM 6987 O O . PHE B 1 141 ? 13.578 27.516 20.531 1 97.5 141 PHE B O 1
ATOM 6994 N N . PHE B 1 142 ? 14.906 25.938 19.594 1 98.06 142 PHE B N 1
ATOM 6995 C CA . PHE B 1 142 ? 16.109 26.719 19.828 1 98.06 142 PHE B CA 1
ATOM 6996 C C . PHE B 1 142 ? 16.016 28.078 19.141 1 98.06 142 PHE B C 1
ATOM 6998 O O . PHE B 1 142 ? 16.359 29.109 19.734 1 98.06 142 PHE B O 1
ATOM 7005 N N . GLN B 1 143 ? 15.492 28.031 17.922 1 97.88 143 GLN B N 1
ATOM 7006 C CA . GLN B 1 143 ? 15.352 29.266 17.156 1 97.88 143 GLN B CA 1
ATOM 7007 C C . GLN B 1 143 ? 14.328 30.203 17.781 1 97.88 143 GLN B C 1
ATOM 7009 O O . GLN B 1 143 ? 14.539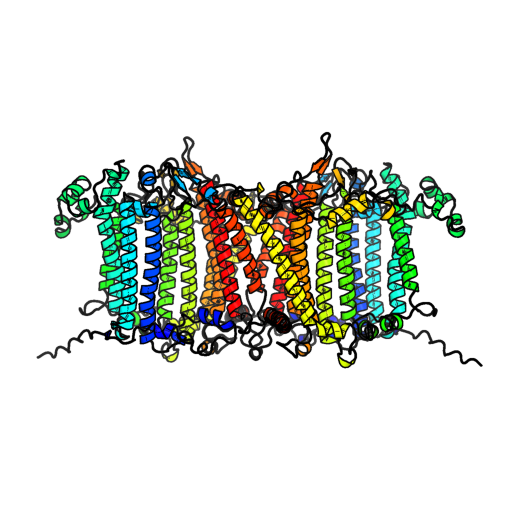 31.406 17.844 1 97.88 143 GLN B O 1
ATOM 7014 N N . ILE B 1 144 ? 13.273 29.641 18.312 1 97.31 144 ILE B N 1
ATOM 7015 C CA . ILE B 1 144 ? 12.234 30.422 18.953 1 97.31 144 ILE B CA 1
ATOM 7016 C C . ILE B 1 144 ? 12.758 31.016 20.25 1 97.31 144 ILE B C 1
ATOM 7018 O O . ILE B 1 144 ? 12.484 32.188 20.578 1 97.31 144 ILE B O 1
ATOM 7022 N N . TRP B 1 145 ? 13.484 30.25 21.016 1 98 145 TRP B N 1
ATOM 7023 C CA . TRP B 1 145 ? 14.039 30.719 22.281 1 98 145 TRP B CA 1
ATOM 7024 C C . TRP B 1 145 ? 15.023 31.859 22.062 1 98 145 TRP B C 1
ATOM 7026 O O . TRP B 1 145 ? 14.969 32.875 22.75 1 98 145 TRP B O 1
ATOM 7036 N N . ARG B 1 146 ? 15.914 31.688 21.109 1 97.56 146 ARG B N 1
ATOM 7037 C CA . ARG B 1 146 ? 16.875 32.75 20.781 1 97.56 146 ARG B CA 1
ATOM 7038 C C . ARG B 1 146 ? 16.156 34 20.312 1 97.56 146 ARG B C 1
ATOM 7040 O O . ARG B 1 146 ? 16.5 35.094 20.75 1 97.56 146 ARG B O 1
ATOM 7047 N N . ALA B 1 147 ? 15.172 33.844 19.453 1 97.75 147 ALA B N 1
ATOM 7048 C CA . ALA B 1 147 ? 14.422 34.969 18.922 1 97.75 147 ALA B CA 1
ATOM 7049 C C . ALA B 1 147 ? 13.695 35.719 20.047 1 97.75 147 ALA B C 1
ATOM 7051 O O . ALA B 1 147 ? 13.531 36.938 19.984 1 97.75 147 ALA B O 1
ATOM 7052 N N . SER B 1 148 ? 13.305 35 21.094 1 97.38 148 SER B N 1
ATOM 7053 C CA . SER B 1 148 ? 12.555 35.594 22.203 1 97.38 148 SER B CA 1
ATOM 7054 C C . SER B 1 148 ? 13.484 36.281 23.172 1 97.38 148 SER B C 1
ATOM 7056 O O . SER B 1 148 ? 13.023 37.062 24.031 1 97.38 148 SER B O 1
ATOM 7058 N N . GLY B 1 149 ? 14.758 36.031 23.109 1 97.25 149 GLY B N 1
ATOM 7059 C CA . GLY B 1 149 ? 15.719 36.719 23.969 1 97.25 149 GLY B CA 1
ATOM 7060 C C . GLY B 1 149 ? 16.172 35.875 25.141 1 97.25 149 GLY B C 1
ATOM 7061 O O . GLY B 1 149 ? 16.656 36.438 26.141 1 97.25 149 GLY B O 1
ATOM 7062 N N . ILE B 1 150 ? 16.078 34.562 25.047 1 97.75 150 ILE B N 1
ATOM 7063 C CA . ILE B 1 150 ? 16.547 33.688 26.109 1 97.75 150 ILE B CA 1
ATOM 7064 C C . ILE B 1 150 ? 18.031 33.406 25.938 1 97.75 150 ILE B C 1
ATOM 7066 O O . ILE B 1 150 ? 18.469 32.938 24.891 1 97.75 150 ILE B O 1
ATOM 7070 N N . THR B 1 151 ? 18.812 33.656 27 1 97.38 151 THR B N 1
ATOM 7071 C CA . THR B 1 151 ? 20.266 33.562 26.844 1 97.38 151 THR B CA 1
ATOM 7072 C C . THR B 1 151 ? 20.828 32.531 27.812 1 97.38 151 THR B C 1
ATOM 7074 O O . THR B 1 151 ? 22.016 32.219 27.766 1 97.38 151 THR B O 1
ATOM 7077 N N . SER B 1 152 ? 19.953 31.984 28.734 1 95.81 152 SER B N 1
ATOM 7078 C CA . SER B 1 152 ? 20.484 31.031 29.719 1 95.81 152 SER B CA 1
ATOM 7079 C C . SER B 1 152 ? 19.516 29.891 29.953 1 95.81 152 SER B C 1
ATOM 7081 O O . SER B 1 152 ? 18.297 30.047 29.75 1 95.81 152 SER B O 1
ATOM 7083 N N . GLU B 1 153 ? 20.016 28.797 30.469 1 95.94 153 GLU B N 1
ATOM 7084 C CA . GLU B 1 153 ? 19.188 27.641 30.797 1 95.94 153 GLU B CA 1
ATOM 7085 C C . GLU B 1 153 ? 18.312 27.906 32.031 1 95.94 153 GLU B C 1
ATOM 7087 O O . GLU B 1 153 ? 17.234 27.328 32.156 1 95.94 153 GLU B O 1
ATOM 7092 N N . LEU B 1 154 ? 18.828 28.781 32.812 1 96.06 154 LEU B N 1
ATOM 7093 C CA . LEU B 1 154 ? 18.016 29.141 33.969 1 96.06 154 LEU B CA 1
ATOM 7094 C C . LEU B 1 154 ? 16.719 29.828 33.531 1 96.06 154 LEU B C 1
ATOM 7096 O O . LEU B 1 154 ? 15.672 29.609 34.156 1 96.06 154 LEU B O 1
ATOM 7100 N N . GLN B 1 155 ? 16.859 30.719 32.594 1 97 155 GLN B N 1
ATOM 7101 C CA . GLN B 1 155 ? 15.664 31.344 32.062 1 97 155 GLN B CA 1
ATOM 7102 C C . GLN B 1 155 ? 14.703 30.312 31.484 1 97 155 GLN B C 1
ATOM 7104 O O . GLN B 1 155 ? 13.484 30.438 31.641 1 97 155 GLN B O 1
ATOM 7109 N N . LEU B 1 156 ? 15.227 29.266 30.781 1 98.06 156 LEU B N 1
ATOM 7110 C CA . LEU B 1 156 ? 14.391 28.188 30.266 1 98.06 156 LEU B CA 1
ATOM 7111 C C . LEU B 1 156 ? 13.719 27.438 31.406 1 98.06 156 LEU B C 1
ATOM 7113 O O . LEU B 1 156 ? 12.531 27.109 31.328 1 98.06 156 LEU B O 1
ATOM 7117 N N . TYR B 1 157 ? 14.5 27.125 32.406 1 98 157 TYR B N 1
ATOM 7118 C CA . TYR B 1 157 ? 13.961 26.422 33.562 1 98 157 TYR B CA 1
ATOM 7119 C C . TYR B 1 157 ? 12.844 27.219 34.219 1 98 157 TYR B C 1
ATOM 7121 O O . TYR B 1 157 ? 11.789 26.672 34.562 1 98 157 TYR B O 1
ATOM 7129 N N . SER B 1 158 ? 13.07 28.516 34.375 1 97.56 158 SER B N 1
ATOM 7130 C CA . SER B 1 158 ? 12.07 29.391 35 1 97.56 158 SER B CA 1
ATOM 7131 C C . SER B 1 158 ? 10.805 29.453 34.156 1 97.56 158 SER B C 1
ATOM 7133 O O . SER B 1 158 ? 9.695 29.469 34.688 1 97.56 158 SER B O 1
ATOM 7135 N N . THR B 1 159 ? 10.984 29.547 32.875 1 97.38 159 THR B N 1
ATOM 7136 C CA . THR B 1 159 ? 9.844 29.594 31.984 1 97.38 159 THR B CA 1
ATOM 7137 C C . THR B 1 159 ? 9.07 28.266 32.031 1 97.38 159 THR B C 1
ATOM 7139 O O . THR B 1 159 ? 7.84 28.266 31.938 1 97.38 159 THR B O 1
ATOM 7142 N N . ALA B 1 160 ? 9.82 27.141 32.156 1 98.38 160 ALA B N 1
ATOM 7143 C CA . ALA B 1 160 ? 9.164 25.828 32.281 1 98.38 160 ALA B CA 1
ATOM 7144 C C . ALA B 1 160 ? 8.258 25.812 33.531 1 98.38 160 ALA B C 1
ATOM 7146 O O . ALA B 1 160 ? 7.125 25.328 33.469 1 98.38 160 ALA B O 1
ATOM 7147 N N . ILE B 1 161 ? 8.766 26.312 34.562 1 98.19 161 ILE B N 1
ATOM 7148 C CA . ILE B 1 161 ? 7.984 26.359 35.812 1 98.19 161 ILE B CA 1
ATOM 7149 C C . ILE B 1 161 ? 6.785 27.281 35.625 1 98.19 161 ILE B C 1
ATOM 7151 O O . ILE B 1 161 ? 5.676 26.984 36.062 1 98.19 161 ILE B O 1
ATOM 7155 N N . GLY B 1 162 ? 7.043 28.484 35 1 97.75 162 GLY B N 1
ATOM 7156 C CA . GLY B 1 162 ? 5.941 29.375 34.688 1 97.75 162 GLY B CA 1
ATOM 7157 C C . GLY B 1 162 ? 4.863 28.719 33.844 1 97.75 162 GLY B C 1
ATOM 7158 O O . GLY B 1 162 ? 3.674 28.969 34.031 1 97.75 162 GLY B O 1
ATOM 7159 N N . GLY B 1 163 ? 5.289 27.875 32.875 1 97.88 163 GLY B N 1
ATOM 7160 C CA . GLY B 1 163 ? 4.336 27.141 32.062 1 97.88 163 GLY B CA 1
ATOM 7161 C C . GLY B 1 163 ? 3.488 26.172 32.875 1 97.88 163 GLY B C 1
ATOM 7162 O O . GLY B 1 163 ? 2.291 26.031 32.625 1 97.88 163 GLY B O 1
ATOM 7163 N N . LEU B 1 164 ? 4.066 25.5 33.812 1 97.94 164 LEU B N 1
ATOM 7164 C CA . LEU B 1 164 ? 3.332 24.578 34.688 1 97.94 164 LEU B CA 1
ATOM 7165 C C . LEU B 1 164 ? 2.33 25.328 35.531 1 97.94 164 LEU B C 1
ATOM 7167 O O . LEU B 1 164 ? 1.225 24.844 35.781 1 97.94 164 LEU B O 1
ATOM 7171 N N . VAL B 1 165 ? 2.756 26.484 36.031 1 98.25 165 VAL B N 1
ATOM 7172 C CA . VAL B 1 165 ? 1.862 27.312 36.844 1 98.25 165 VAL B CA 1
ATOM 7173 C C . VAL B 1 165 ? 0.662 27.75 36 1 98.25 165 VAL B C 1
ATOM 7175 O O . VAL B 1 165 ? -0.481 27.688 36.438 1 98.25 165 VAL B O 1
ATOM 7178 N N . LEU B 1 166 ? 0.945 28.188 34.812 1 97.81 166 LEU B N 1
ATOM 7179 C CA . LEU B 1 166 ? -0.138 28.609 33.938 1 97.81 166 LEU B CA 1
ATOM 7180 C C . LEU B 1 166 ? -1.062 27.422 33.625 1 97.81 166 LEU B C 1
ATOM 7182 O O . LEU B 1 166 ? -2.275 27.609 33.5 1 97.81 166 LEU B O 1
ATOM 7186 N N . ALA B 1 167 ? -0.474 26.219 33.406 1 98.38 167 ALA B N 1
ATOM 7187 C CA . ALA B 1 167 ? -1.278 25.031 33.156 1 98.38 167 ALA B CA 1
ATOM 7188 C C . ALA B 1 167 ? -2.219 24.75 34.312 1 98.38 167 ALA B C 1
ATOM 7190 O O . ALA B 1 167 ? -3.393 24.438 34.125 1 98.38 167 ALA B O 1
ATOM 7191 N N . THR B 1 168 ? -1.712 24.891 35.5 1 98.06 168 THR B N 1
ATOM 7192 C CA . THR B 1 168 ? -2.512 24.672 36.719 1 98.06 168 THR B CA 1
ATOM 7193 C C . THR B 1 168 ? -3.641 25.688 36.812 1 98.06 168 THR B C 1
ATOM 7195 O O . THR B 1 168 ? -4.777 25.344 37.125 1 98.06 168 THR B O 1
ATOM 7198 N N . LEU B 1 169 ? -3.344 26.906 36.531 1 97.75 169 LEU B N 1
ATOM 7199 C CA . LEU B 1 169 ? -4.355 27.953 36.562 1 97.75 169 LEU B CA 1
ATOM 7200 C C . LEU B 1 169 ? -5.449 27.688 35.531 1 97.75 169 LEU B C 1
ATOM 7202 O O . LEU B 1 169 ? -6.625 27.938 35.781 1 97.75 169 LEU B O 1
ATOM 7206 N N . THR B 1 170 ? -5.02 27.25 34.438 1 97.5 170 THR B N 1
ATOM 7207 C CA . THR B 1 170 ? -5.992 26.953 33.375 1 97.5 170 THR B CA 1
ATOM 7208 C C . THR B 1 170 ? -6.883 25.781 33.812 1 97.5 170 THR B C 1
ATOM 7210 O O . THR B 1 170 ? -8.078 25.766 33.5 1 97.5 170 THR B O 1
ATOM 7213 N N . LEU B 1 171 ? -6.348 24.766 34.406 1 96.56 171 LEU B N 1
ATOM 7214 C CA . LEU B 1 171 ? -7.152 23.656 34.906 1 96.56 171 LEU B CA 1
ATOM 7215 C C . LEU B 1 171 ? -8.172 24.141 35.938 1 96.56 171 LEU B C 1
ATOM 7217 O O . LEU B 1 171 ? -9.328 23.719 35.906 1 96.56 171 LEU B O 1
ATOM 7221 N N . ILE B 1 172 ? -7.695 25.047 36.781 1 96.12 172 ILE B N 1
ATOM 7222 C CA . ILE B 1 172 ? -8.586 25.625 37.781 1 96.12 172 ILE B CA 1
ATOM 7223 C C . ILE B 1 172 ? -9.648 26.469 37.094 1 96.12 172 ILE B C 1
ATOM 7225 O O . ILE B 1 172 ? -10.805 26.5 37.5 1 96.12 172 ILE B O 1
ATOM 7229 N N . GLY B 1 173 ? -9.148 27.203 36.094 1 95.56 173 GLY B N 1
ATOM 7230 C CA . GLY B 1 173 ? -10.102 27.969 35.312 1 95.56 173 GLY B CA 1
ATOM 7231 C C . GLY B 1 173 ? -11.211 27.109 34.719 1 95.56 173 GLY B C 1
ATOM 7232 O O . GLY B 1 173 ? -12.383 27.5 34.75 1 95.56 173 GLY B O 1
ATOM 7233 N N . GLY B 1 174 ? -10.93 25.969 34.125 1 95 174 GLY B N 1
ATOM 7234 C CA . GLY B 1 174 ? -11.938 25.062 33.625 1 95 174 GLY B CA 1
ATOM 7235 C C . GLY B 1 174 ? -12.883 24.547 34.688 1 95 174 GLY B C 1
ATOM 7236 O O . GLY B 1 174 ? -14.102 24.484 34.469 1 95 174 GLY B O 1
ATOM 7237 N N . TRP B 1 175 ? -12.328 24.141 35.812 1 93.44 175 TRP B N 1
ATOM 7238 C CA . TRP B 1 175 ? -13.133 23.703 36.938 1 93.44 175 TRP B CA 1
ATOM 7239 C C . TRP B 1 175 ? -14.039 24.812 37.438 1 93.44 175 TRP B C 1
ATOM 7241 O O . TRP B 1 175 ? -15.234 24.594 37.688 1 93.44 175 TRP B O 1
ATOM 7251 N N . TYR B 1 176 ? -13.484 26.016 37.594 1 94.38 176 TYR B N 1
ATOM 7252 C CA . TYR B 1 176 ? -14.211 27.156 38.125 1 94.38 176 TYR B CA 1
ATOM 7253 C C . TYR B 1 176 ? -15.398 27.516 37.219 1 94.38 176 TYR B C 1
ATOM 7255 O O . TYR B 1 176 ? -16.5 27.75 37.719 1 94.38 176 TYR B O 1
ATOM 7263 N N . HIS B 1 177 ? -15.273 27.5 35.938 1 93.62 177 HIS B N 1
ATOM 7264 C CA . HIS B 1 177 ? -16.297 27.984 35 1 93.62 177 HIS B CA 1
ATOM 7265 C C . HIS B 1 177 ? -17.328 26.891 34.719 1 93.62 177 HIS B C 1
ATOM 7267 O O . HIS B 1 177 ? -18.344 27.156 34.062 1 93.62 177 HIS B O 1
ATOM 7273 N N . TYR B 1 178 ? -17.094 25.734 35.219 1 92.88 178 TYR B N 1
ATOM 7274 C CA . TYR B 1 178 ? -18.094 24.688 35.062 1 92.88 178 TYR B CA 1
ATOM 7275 C C . TYR B 1 178 ? -18.797 24.406 36.375 1 92.88 178 TYR B C 1
ATOM 7277 O O . TYR B 1 178 ? -20.016 24.203 36.406 1 92.88 178 TYR B O 1
ATOM 7285 N N . HIS B 1 179 ? -18.109 24.484 37.531 1 91.81 179 HIS B N 1
ATOM 7286 C CA . HIS B 1 179 ? -18.656 24.031 38.812 1 91.81 179 HIS B CA 1
ATOM 7287 C C . HIS B 1 179 ? -19.031 25.219 39.688 1 91.81 179 HIS B C 1
ATOM 7289 O O . HIS B 1 179 ? -20.031 25.172 40.406 1 91.81 179 HIS B O 1
ATOM 7295 N N . LYS B 1 180 ? -18.234 26.25 39.688 1 93.44 180 LYS B N 1
ATOM 7296 C CA . LYS B 1 180 ? -18.406 27.328 40.656 1 93.44 180 LYS B CA 1
ATOM 7297 C C . LYS B 1 180 ? -19.203 28.484 40.031 1 93.44 180 LYS B C 1
ATOM 7299 O O . LYS B 1 180 ? -20.188 28.938 40.625 1 93.44 180 LYS B O 1
ATOM 7304 N N . ALA B 1 181 ? -18.734 29 38.938 1 94 181 ALA B N 1
ATOM 7305 C CA . ALA B 1 181 ? -19.406 30.078 38.25 1 94 181 ALA B CA 1
ATOM 7306 C C . ALA B 1 181 ? -19.547 29.766 36.75 1 94 181 ALA B C 1
ATOM 7308 O O . ALA B 1 181 ? -18.688 30.141 35.938 1 94 181 ALA B O 1
ATOM 7309 N N . ALA B 1 182 ? -20.656 29.25 36.375 1 94.31 182 ALA B N 1
ATOM 7310 C CA . ALA B 1 182 ? -20.875 28.797 35 1 94.31 182 ALA B CA 1
ATOM 7311 C C . ALA B 1 182 ? -21.641 29.844 34.219 1 94.31 182 ALA B C 1
ATOM 7313 O O . ALA B 1 182 ? -22.688 30.328 34.656 1 94.31 182 ALA B O 1
ATOM 7314 N N . PRO B 1 183 ? -21.125 30.203 33.125 1 93.94 183 PRO B N 1
ATOM 7315 C CA . PRO B 1 183 ? -21.844 31.203 32.312 1 93.94 183 PRO B CA 1
ATOM 7316 C C . PRO B 1 183 ? -23.172 30.688 31.781 1 93.94 183 PRO B C 1
ATOM 7318 O O . PRO B 1 183 ? -23.312 29.484 31.516 1 93.94 183 PRO B O 1
ATOM 7321 N N . THR B 1 184 ? -24.109 31.578 31.578 1 93.88 184 THR B N 1
ATOM 7322 C CA . THR B 1 184 ? -25.391 31.219 30.969 1 93.88 184 THR B CA 1
ATOM 7323 C C . THR B 1 184 ? -25.281 31.219 29.453 1 93.88 184 THR B C 1
ATOM 7325 O O . THR B 1 184 ? -24.297 31.688 28.891 1 93.88 184 THR B O 1
ATOM 7328 N N . LEU B 1 185 ? -26.266 30.719 28.812 1 93.19 185 LEU B N 1
ATOM 7329 C CA . LEU B 1 185 ? -26.281 30.625 27.359 1 93.19 185 LEU B CA 1
ATOM 7330 C C . LEU B 1 185 ? -26.188 32 26.719 1 93.19 185 LEU B C 1
ATOM 7332 O O . LEU B 1 185 ? -25.578 32.156 25.672 1 93.19 185 LEU B O 1
ATOM 7336 N N . ALA B 1 186 ? -26.797 32.969 27.375 1 91.56 186 ALA B N 1
ATOM 7337 C CA . ALA B 1 186 ? -26.797 34.312 26.844 1 91.56 186 ALA B CA 1
ATOM 7338 C C . ALA B 1 186 ? -25.375 34.875 26.719 1 91.56 186 ALA B C 1
ATOM 7340 O O . ALA B 1 186 ? -25.094 35.656 25.812 1 91.56 186 ALA B O 1
ATOM 7341 N N . TRP B 1 187 ? -24.531 34.406 27.625 1 92.25 187 TRP B N 1
ATOM 7342 C CA . TRP B 1 187 ? -23.125 34.812 27.578 1 92.25 187 TRP B CA 1
ATOM 7343 C C . TRP B 1 187 ? -22.453 34.312 26.297 1 92.25 187 TRP B C 1
ATOM 7345 O O . TRP B 1 187 ? -21.703 35.031 25.656 1 92.25 187 TRP B O 1
ATOM 7355 N N . PHE B 1 188 ? -22.75 33.125 25.922 1 91.81 188 PHE B N 1
ATOM 7356 C CA . PHE B 1 188 ? -22.156 32.469 24.75 1 91.81 188 PHE B CA 1
ATOM 7357 C C . PHE B 1 188 ? -22.75 33.062 23.469 1 91.81 188 PHE B C 1
ATOM 7359 O O . PHE B 1 188 ? -22.094 33.031 22.422 1 91.81 188 PHE B O 1
ATOM 7366 N N . GLN B 1 189 ? -23.938 33.594 23.531 1 92.44 189 GLN B N 1
ATOM 7367 C CA . GLN B 1 189 ? -24.641 34.094 22.344 1 92.44 189 GLN B CA 1
ATOM 7368 C C . GLN B 1 189 ? -24.422 35.594 22.156 1 92.44 189 GLN B C 1
ATOM 7370 O O . GLN B 1 189 ? -24.938 36.156 21.188 1 92.44 189 GLN B O 1
ATOM 7375 N N . ASP B 1 190 ? -23.734 36.156 23.141 1 91.88 190 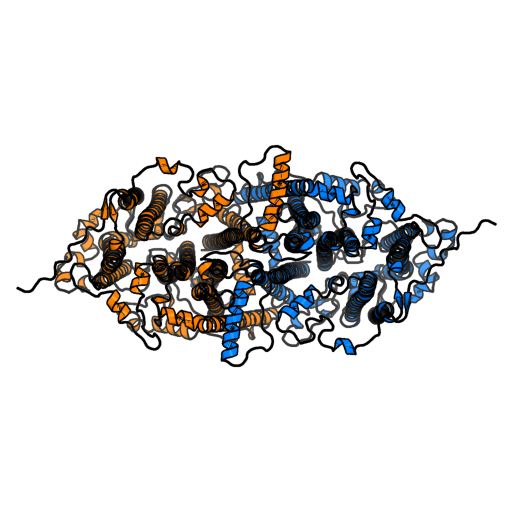ASP B N 1
ATOM 7376 C CA . ASP B 1 190 ? -23.328 37.531 22.938 1 91.88 190 ASP B CA 1
ATOM 7377 C C . ASP B 1 190 ? -22.156 37.625 21.969 1 91.88 190 ASP B C 1
ATOM 7379 O O . ASP B 1 190 ? -21.016 37.812 22.375 1 91.88 190 ASP B O 1
ATOM 7383 N N . VAL B 1 191 ? -22.453 37.688 20.734 1 93.19 191 VAL B N 1
ATOM 7384 C CA . VAL B 1 191 ? -21.484 37.5 19.656 1 93.19 191 VAL B CA 1
ATOM 7385 C C . VAL B 1 191 ? -20.562 38.719 19.578 1 93.19 191 VAL B C 1
ATOM 7387 O O . VAL B 1 191 ? -19.359 38.594 19.344 1 93.19 191 VAL B O 1
ATOM 7390 N N . GLU B 1 192 ? -21.109 39.906 19.719 1 93.31 192 GLU B N 1
ATOM 7391 C CA . GLU B 1 192 ? -20.328 41.125 19.594 1 93.31 192 GLU B CA 1
ATOM 7392 C C . GLU B 1 192 ? -19.25 41.219 20.672 1 93.31 192 GLU B C 1
ATOM 7394 O O . GLU B 1 192 ? -18.094 41.5 20.375 1 93.31 192 GLU B O 1
ATOM 7399 N N . SER B 1 193 ? -19.656 40.906 21.891 1 91.69 193 SER B N 1
ATOM 7400 C CA . SER B 1 193 ? -18.672 40.906 22.969 1 91.69 193 SER B CA 1
ATOM 7401 C C . SER B 1 193 ? -17.641 39.781 22.766 1 91.69 193 SER B C 1
ATOM 7403 O O . SER B 1 193 ? -16.469 39.969 23.109 1 91.69 193 SER B O 1
ATOM 7405 N N . MET B 1 194 ? -18.109 38.656 22.328 1 93 194 MET B N 1
ATOM 7406 C CA . MET B 1 194 ? -17.203 37.562 22.062 1 93 194 MET B CA 1
ATOM 7407 C C . MET B 1 194 ? -16.188 37.938 20.984 1 93 194 MET B C 1
ATOM 7409 O O . MET B 1 194 ? -15 37.688 21.141 1 93 194 MET B O 1
ATOM 7413 N N . LEU B 1 195 ? -16.672 38.5 19.906 1 93.94 195 LEU B N 1
ATOM 7414 C CA . LEU B 1 195 ? -15.781 38.875 18.812 1 93.94 195 LEU B CA 1
ATOM 7415 C C . LEU B 1 195 ? -14.812 39.969 19.266 1 93.94 195 LEU B C 1
ATOM 7417 O O . LEU B 1 195 ? -13.648 39.969 18.859 1 93.94 195 LEU B O 1
ATOM 7421 N N . ASN B 1 196 ? -15.297 40.906 20.062 1 94.06 196 ASN B N 1
ATOM 7422 C CA . ASN B 1 196 ? -14.391 41.906 20.625 1 94.06 196 ASN B CA 1
ATOM 7423 C C . ASN B 1 196 ? -13.297 41.25 21.469 1 94.06 196 ASN B C 1
ATOM 7425 O O . ASN B 1 196 ? -12.125 41.594 21.359 1 94.06 196 ASN B O 1
ATOM 7429 N N . HIS B 1 197 ? -13.695 40.344 22.281 1 93.81 197 HIS B N 1
ATOM 7430 C CA . HIS B 1 197 ? -12.734 39.625 23.125 1 93.81 197 HIS B CA 1
ATOM 7431 C C . HIS B 1 197 ? -11.727 38.875 22.281 1 93.81 197 HIS B C 1
ATOM 7433 O O . HIS B 1 197 ? -10.523 38.906 22.562 1 93.81 197 HIS B O 1
ATOM 7439 N N . HIS B 1 198 ? -12.195 38.188 21.281 1 94.44 198 HIS B N 1
ATOM 7440 C CA . HIS B 1 198 ? -11.312 37.344 20.453 1 94.44 198 HIS B CA 1
ATOM 7441 C C . HIS B 1 198 ? -10.414 38.219 19.578 1 94.44 198 HIS B C 1
ATOM 7443 O O . HIS B 1 198 ? -9.203 37.969 19.5 1 94.44 198 HIS B O 1
ATOM 7449 N N . LEU B 1 199 ? -10.93 39.188 18.953 1 95.94 199 LEU B N 1
ATOM 7450 C CA . LEU B 1 199 ? -10.172 40 18.016 1 95.94 199 LEU B CA 1
ATOM 7451 C C . LEU B 1 199 ? -9.328 41.031 18.75 1 95.94 199 LEU B C 1
ATOM 7453 O O . LEU B 1 199 ? -8.102 41 18.672 1 95.94 199 LEU B O 1
ATOM 7457 N N . ALA B 1 200 ? -9.953 41.875 19.531 1 95.56 200 ALA B N 1
ATOM 7458 C CA . ALA B 1 200 ? -9.219 42.906 20.234 1 95.56 200 ALA B CA 1
ATOM 7459 C C . ALA B 1 200 ? -8.461 42.344 21.422 1 95.56 200 ALA B C 1
ATOM 7461 O O . ALA B 1 200 ? -7.32 42.719 21.688 1 95.56 200 ALA B O 1
ATOM 7462 N N . GLY B 1 201 ? -9.055 41.531 22.125 1 95.25 201 GLY B N 1
ATOM 7463 C CA . GLY B 1 201 ? -8.438 40.969 23.312 1 95.25 201 GLY B CA 1
ATOM 7464 C C . GLY B 1 201 ? -7.371 39.938 23 1 95.25 201 GLY B C 1
ATOM 7465 O O . GLY B 1 201 ? -6.184 40.188 23.219 1 95.25 201 GLY B O 1
ATOM 7466 N N . LEU B 1 202 ? -7.754 38.844 22.516 1 95 202 LEU B N 1
ATOM 7467 C CA . LEU B 1 202 ? -6.848 37.719 22.359 1 95 202 LEU B CA 1
ATOM 7468 C C . LEU B 1 202 ? -5.855 37.938 21.234 1 95 202 LEU B C 1
ATOM 7470 O O . LEU B 1 202 ? -4.645 37.812 21.422 1 95 202 LEU B O 1
ATOM 7474 N N . ILE B 1 203 ? -6.301 38.375 20.078 1 96.94 203 ILE B N 1
ATOM 7475 C CA . ILE B 1 203 ? -5.398 38.531 18.953 1 96.94 203 ILE B CA 1
ATOM 7476 C C . ILE B 1 203 ? -4.738 39.906 19.016 1 96.94 203 ILE B C 1
ATOM 7478 O O . ILE B 1 203 ? -3.514 40.031 18.922 1 96.94 203 ILE B O 1
ATOM 7482 N N . GLY B 1 204 ? -5.523 40.938 19.188 1 97.38 204 GLY B N 1
ATOM 7483 C CA . GLY B 1 204 ? -4.996 42.312 19.203 1 97.38 204 GLY B CA 1
ATOM 7484 C C . GLY B 1 204 ? -4.066 42.562 20.375 1 97.38 204 GLY B C 1
ATOM 7485 O O . GLY B 1 204 ? -2.875 42.812 20.172 1 97.38 204 GLY B O 1
ATOM 7486 N N . LEU B 1 205 ? -4.59 42.5 21.578 1 97.62 205 LEU B N 1
ATOM 7487 C CA . LEU B 1 205 ? -3.77 42.75 22.766 1 97.62 205 LEU B CA 1
ATOM 7488 C C . LEU B 1 205 ? -2.695 41.688 22.922 1 97.62 205 LEU B C 1
ATOM 7490 O O . LEU B 1 205 ? -1.603 41.969 23.422 1 97.62 205 LEU B O 1
ATOM 7494 N N . GLY B 1 206 ? -3.027 40.469 22.484 1 97.38 206 GLY B N 1
ATOM 7495 C CA . GLY B 1 206 ? -1.998 39.438 22.469 1 97.38 206 GLY B CA 1
ATOM 7496 C C . GLY B 1 206 ? -0.822 39.781 21.578 1 97.38 206 GLY B C 1
ATOM 7497 O O . GLY B 1 206 ? 0.334 39.625 21.984 1 97.38 206 GLY B O 1
ATOM 7498 N N . SER B 1 207 ? -1.089 40.25 20.422 1 98.19 207 SER B N 1
ATOM 7499 C CA . SER B 1 207 ? -0.044 40.656 19.484 1 98.19 207 SER B CA 1
ATOM 7500 C C . SER B 1 207 ? 0.689 41.875 19.984 1 98.19 207 SER B C 1
ATOM 7502 O O . SER B 1 207 ? 1.889 42.031 19.734 1 98.19 207 SER B O 1
ATOM 7504 N N . LEU B 1 208 ? -0.036 42.75 20.594 1 97.81 208 LEU B N 1
ATOM 7505 C CA . LEU B 1 208 ? 0.588 43.938 21.156 1 97.81 208 LEU B CA 1
ATOM 7506 C C . LEU B 1 208 ? 1.578 43.562 22.25 1 97.81 208 LEU B C 1
ATOM 7508 O O . LEU B 1 208 ? 2.674 44.125 22.328 1 97.81 208 LEU B O 1
ATOM 7512 N N . SER B 1 209 ? 1.11 42.656 23.094 1 97.81 209 SER B N 1
ATOM 7513 C CA . SER B 1 209 ? 1.985 42.188 24.156 1 97.81 209 SER B CA 1
ATOM 7514 C C . SER B 1 209 ? 3.246 41.562 23.578 1 97.81 209 SER B C 1
ATOM 7516 O O . SER B 1 209 ? 4.348 41.781 24.094 1 97.81 209 SER B O 1
ATOM 7518 N N . TRP B 1 210 ? 3.117 40.781 22.594 1 97.44 210 TRP B N 1
ATOM 7519 C CA . TRP B 1 210 ? 4.266 40.125 21.969 1 97.44 210 TRP B CA 1
ATOM 7520 C C . TRP B 1 210 ? 5.176 41.156 21.312 1 97.44 210 TRP B C 1
ATOM 7522 O O . TRP B 1 210 ? 6.402 41.062 21.391 1 97.44 210 TRP B O 1
ATOM 7532 N N . ALA B 1 211 ? 4.598 42.125 20.625 1 97.69 211 ALA B N 1
ATOM 7533 C CA . ALA B 1 211 ? 5.379 43.219 20.047 1 97.69 211 ALA B CA 1
ATOM 7534 C C . ALA B 1 211 ? 6.168 43.969 21.109 1 97.69 211 ALA B C 1
ATOM 7536 O O . ALA B 1 211 ? 7.332 44.312 20.906 1 97.69 211 ALA B O 1
ATOM 7537 N N . GLY B 1 212 ? 5.504 44.219 22.234 1 96.69 212 GLY B N 1
ATOM 7538 C CA . GLY B 1 212 ? 6.195 44.844 23.344 1 96.69 212 GLY B CA 1
ATOM 7539 C C . GLY B 1 212 ? 7.383 44.031 23.828 1 96.69 212 GLY B C 1
ATOM 7540 O O . GLY B 1 212 ? 8.445 44.594 24.109 1 96.69 212 GLY B O 1
ATOM 7541 N N . HIS B 1 213 ? 7.172 42.781 23.969 1 97.06 213 HIS B N 1
ATOM 7542 C CA . HIS B 1 213 ? 8.266 41.906 24.359 1 97.06 213 HIS B CA 1
ATOM 7543 C C . HIS B 1 213 ? 9.398 41.938 23.344 1 97.06 213 HIS B C 1
ATOM 7545 O O . HIS B 1 213 ? 10.57 41.969 23.719 1 97.06 213 HIS B O 1
ATOM 7551 N N . GLN B 1 214 ? 9.078 41.906 22.062 1 97.44 214 GLN B N 1
ATOM 7552 C CA . GLN B 1 214 ? 10.086 41.969 21.016 1 97.44 214 GLN B CA 1
ATOM 7553 C C . GLN B 1 214 ? 10.891 43.25 21.078 1 97.44 214 GLN B C 1
ATOM 7555 O O . GLN B 1 214 ? 12.117 43.25 21 1 97.44 214 GLN B O 1
ATOM 7560 N N . ILE B 1 215 ? 10.211 44.344 21.297 1 96.44 215 ILE B N 1
ATOM 7561 C CA . ILE B 1 215 ? 10.828 45.656 21.234 1 96.44 215 ILE B CA 1
ATOM 7562 C C . ILE B 1 215 ? 11.703 45.875 22.469 1 96.44 215 ILE B C 1
ATOM 7564 O O . ILE B 1 215 ? 12.82 46.406 22.359 1 96.44 215 ILE B O 1
ATOM 7568 N N . HIS B 1 216 ? 11.305 45.406 23.625 1 96.38 216 HIS B N 1
ATOM 7569 C CA . HIS B 1 216 ? 11.977 45.781 24.859 1 96.38 216 HIS B CA 1
ATOM 7570 C C . HIS B 1 216 ? 12.938 44.688 25.312 1 96.38 216 HIS B C 1
ATOM 7572 O O . HIS B 1 216 ? 13.844 44.938 26.125 1 96.38 216 HIS B O 1
ATOM 7578 N N . VAL B 1 217 ? 12.766 43.5 24.859 1 97 217 VAL B N 1
ATOM 7579 C CA . VAL B 1 217 ? 13.578 42.406 25.375 1 97 217 VAL B CA 1
ATOM 7580 C C . VAL B 1 217 ? 14.297 41.719 24.219 1 97 217 VAL B C 1
ATOM 7582 O O . VAL B 1 217 ? 15.523 41.719 24.156 1 97 217 VAL B O 1
ATOM 7585 N N . SER B 1 218 ? 13.562 41.188 23.234 1 97.75 218 SER B N 1
ATOM 7586 C CA . SER B 1 218 ? 14.086 40.375 22.141 1 97.75 218 SER B CA 1
ATOM 7587 C C . SER B 1 218 ? 15.078 41.156 21.297 1 97.75 218 SER B C 1
ATOM 7589 O O . SER B 1 218 ? 16.203 40.719 21.078 1 97.75 218 SER B O 1
ATOM 7591 N N . LEU B 1 219 ? 14.727 42.344 20.844 1 97.5 219 LEU B N 1
ATOM 7592 C CA . LEU B 1 219 ? 15.516 43.125 19.906 1 97.5 219 LEU B CA 1
ATOM 7593 C C . LEU B 1 219 ? 16.859 43.531 20.516 1 97.5 219 LEU B C 1
ATOM 7595 O O . LEU B 1 219 ? 17.906 43.25 19.922 1 97.5 219 LEU B O 1
ATOM 7599 N N . PRO B 1 220 ? 16.859 44.125 21.688 1 96.81 220 PRO B N 1
ATOM 7600 C CA . PRO B 1 220 ? 18.172 44.5 22.234 1 96.81 220 PRO B CA 1
ATOM 7601 C C . PRO B 1 220 ? 19.078 43.312 22.5 1 96.81 220 PRO B C 1
ATOM 7603 O O . PRO B 1 220 ? 20.266 43.344 22.203 1 96.81 220 PRO B O 1
ATOM 7606 N N . ILE B 1 221 ? 18.562 42.25 22.984 1 97.56 221 ILE B N 1
ATOM 7607 C CA . ILE B 1 221 ? 19.344 41.062 23.297 1 97.56 221 ILE B CA 1
ATOM 7608 C C . ILE B 1 221 ? 19.906 40.469 22.016 1 97.56 221 ILE B C 1
ATOM 7610 O O . ILE B 1 221 ? 21.078 40.125 21.938 1 97.56 221 ILE B O 1
ATOM 7614 N N . ASN B 1 222 ? 19.078 40.312 20.969 1 97.56 222 ASN B N 1
ATOM 7615 C CA . ASN B 1 222 ? 19.5 39.688 19.719 1 97.56 222 ASN B CA 1
ATOM 7616 C C . ASN B 1 222 ? 20.484 40.562 18.969 1 97.56 222 ASN B C 1
ATOM 7618 O O . ASN B 1 222 ? 21.375 40.062 18.266 1 97.56 222 ASN B O 1
ATOM 7622 N N . GLN B 1 223 ? 20.312 41.875 19.078 1 96.12 223 GLN B N 1
ATOM 7623 C CA . GLN B 1 223 ? 21.281 42.75 18.469 1 96.12 223 GLN B CA 1
ATOM 7624 C C . GLN B 1 223 ? 22.672 42.562 19.078 1 96.12 223 GLN B C 1
ATOM 7626 O O . GLN B 1 223 ? 23.672 42.562 18.359 1 96.12 223 GLN B O 1
ATOM 7631 N N . LEU B 1 224 ? 22.703 42.406 20.375 1 96.56 224 LEU B N 1
ATOM 7632 C CA . LEU B 1 224 ? 23.969 42.188 21.062 1 96.56 224 LEU B CA 1
ATOM 7633 C C . LEU B 1 224 ? 24.531 40.812 20.703 1 96.56 224 LEU B C 1
ATOM 7635 O O . LEU B 1 224 ? 25.734 40.656 20.531 1 96.56 224 LEU B O 1
ATOM 7639 N N . LEU B 1 225 ? 23.703 39.812 20.625 1 96.56 225 LEU B N 1
ATOM 7640 C CA . LEU B 1 225 ? 24.125 38.5 20.203 1 96.56 225 LEU B CA 1
ATOM 7641 C C . LEU B 1 225 ? 24.688 38.531 18.797 1 96.56 225 LEU B C 1
ATOM 7643 O O . LEU B 1 225 ? 25.734 37.906 18.516 1 96.56 225 LEU B O 1
ATOM 7647 N N . ASP B 1 226 ? 24 39.25 17.875 1 95.31 226 ASP B N 1
ATOM 7648 C CA . ASP B 1 226 ? 24.453 39.375 16.484 1 95.31 226 ASP B CA 1
ATOM 7649 C C . ASP B 1 226 ? 25.812 40.062 16.406 1 95.31 226 ASP B C 1
ATOM 7651 O O . ASP B 1 226 ? 26.578 39.812 15.484 1 95.31 226 ASP B O 1
ATOM 7655 N N . ALA B 1 227 ? 26.078 40.875 17.391 1 94.38 227 ALA B N 1
ATOM 7656 C CA . ALA B 1 227 ? 27.328 41.625 17.438 1 94.38 227 ALA B CA 1
ATOM 7657 C C . ALA B 1 227 ? 28.453 40.781 18.031 1 94.38 227 ALA B C 1
ATOM 7659 O O . ALA B 1 227 ? 29.609 41.188 18.047 1 94.38 227 ALA B O 1
ATOM 7660 N N . GLY B 1 228 ? 28.094 39.656 18.531 1 92.5 228 GLY B N 1
ATOM 7661 C CA . GLY B 1 228 ? 29.109 38.719 19.01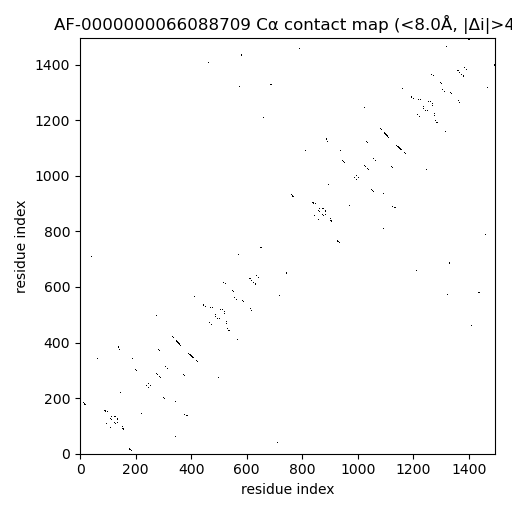6 1 92.5 228 GLY B CA 1
ATOM 7662 C C . GLY B 1 228 ? 29.328 38.812 20.5 1 92.5 228 GLY B C 1
ATOM 7663 O O . GLY B 1 228 ? 30.281 38.219 21.031 1 92.5 228 GLY B O 1
ATOM 7664 N N . VAL B 1 229 ? 28.422 39.5 21.219 1 94.75 229 VAL B N 1
ATOM 7665 C CA . VAL B 1 229 ? 28.562 39.625 22.672 1 94.75 229 VAL B CA 1
ATOM 7666 C C . VAL B 1 229 ? 28.266 38.281 23.312 1 94.75 229 VAL B C 1
ATOM 7668 O O . VAL B 1 229 ? 27.328 37.562 22.922 1 94.75 229 VAL B O 1
ATOM 7671 N N . ASP B 1 230 ? 29.062 37.938 24.312 1 94.25 230 ASP B N 1
ATOM 7672 C CA . ASP B 1 230 ? 28.859 36.719 25.062 1 94.25 230 ASP B CA 1
ATOM 7673 C C . ASP B 1 230 ? 27.5 36.719 25.766 1 94.25 230 ASP B C 1
ATOM 7675 O O . ASP B 1 230 ? 27.172 37.688 26.469 1 94.25 230 ASP B O 1
ATOM 7679 N N . PRO B 1 231 ? 26.75 35.688 25.594 1 94 231 PRO B N 1
ATOM 7680 C CA . PRO B 1 231 ? 25.406 35.625 26.188 1 94 231 PRO B CA 1
ATOM 7681 C C . PRO B 1 231 ? 25.422 35.875 27.688 1 94 231 PRO B C 1
ATOM 7683 O O . PRO B 1 231 ? 24.484 36.438 28.25 1 94 231 PRO B O 1
ATOM 7686 N N . LYS B 1 232 ? 26.484 35.531 28.344 1 91.81 232 LYS B N 1
ATOM 7687 C CA . LYS B 1 232 ? 26.578 35.688 29.797 1 91.81 232 LYS B CA 1
ATOM 7688 C C . LYS B 1 232 ? 26.781 37.156 30.188 1 91.81 232 LYS B C 1
ATOM 7690 O O . LYS B 1 232 ? 26.5 37.531 31.328 1 91.81 232 LYS B O 1
ATOM 7695 N N . GLU B 1 233 ? 27.234 37.875 29.234 1 93.56 233 GLU B N 1
ATOM 7696 C CA . GLU B 1 233 ? 27.531 39.281 29.516 1 93.56 233 GLU B CA 1
ATOM 7697 C C . GLU B 1 233 ? 26.344 40.188 29.156 1 93.56 233 GLU B C 1
ATOM 7699 O O . GLU B 1 233 ? 26.359 41.375 29.453 1 93.56 233 GLU B O 1
ATOM 7704 N N . ILE B 1 234 ? 25.406 39.656 28.578 1 95.25 234 ILE B N 1
ATOM 7705 C CA . ILE B 1 234 ? 24.234 40.438 28.156 1 95.25 234 ILE B CA 1
ATOM 7706 C C . ILE B 1 234 ? 23.344 40.719 29.375 1 95.25 234 ILE B C 1
ATOM 7708 O O . ILE B 1 234 ? 23.062 39.812 30.156 1 95.25 234 ILE B O 1
ATOM 7712 N N . PRO B 1 235 ? 22.953 41.938 29.516 1 94.19 235 PRO B N 1
ATOM 7713 C CA . PRO B 1 235 ? 22.062 42.25 30.625 1 94.19 235 PRO B CA 1
ATOM 7714 C C . PRO B 1 235 ? 20.797 41.375 30.641 1 94.19 235 PRO B C 1
ATOM 7716 O O . PRO B 1 235 ? 20.312 40.969 29.578 1 94.19 235 PRO B O 1
ATOM 7719 N N . LEU B 1 236 ? 20.312 41.188 31.812 1 93.62 236 LEU B N 1
ATOM 7720 C CA . LEU B 1 236 ? 19.094 40.375 31.969 1 93.62 236 LEU B CA 1
ATOM 7721 C C . LEU B 1 236 ? 17.891 41.125 31.422 1 93.62 236 LEU B C 1
ATOM 7723 O O . LEU B 1 236 ? 17.906 42.375 31.328 1 93.62 236 LEU B O 1
ATOM 7727 N N . PRO B 1 237 ? 16.844 40.438 31.062 1 93.44 237 PRO B N 1
ATOM 7728 C CA . PRO B 1 237 ? 15.672 41.031 30.406 1 93.44 237 PRO B CA 1
ATOM 7729 C C . PRO B 1 237 ? 15.055 42.156 31.25 1 93.44 237 PRO B C 1
ATOM 7731 O O . PRO B 1 237 ? 14.664 43.188 30.703 1 93.44 237 PRO B O 1
ATOM 7734 N N . HIS B 1 238 ? 15.016 42 32.562 1 91.5 238 HIS B N 1
ATOM 7735 C CA . HIS B 1 238 ? 14.367 43 33.375 1 91.5 238 HIS B CA 1
ATOM 7736 C C . HIS B 1 238 ? 15.156 44.312 33.406 1 91.5 238 HIS B C 1
ATOM 7738 O O . HIS B 1 238 ? 14.609 45.375 33.688 1 91.5 238 HIS B O 1
ATOM 7744 N N . GLU B 1 239 ? 16.422 44.219 33.094 1 93.56 239 GLU B N 1
ATOM 7745 C CA . GLU B 1 239 ? 17.234 45.438 33.031 1 93.56 239 GLU B CA 1
ATOM 7746 C C . GLU B 1 239 ? 16.891 46.281 31.828 1 93.56 239 GLU B C 1
ATOM 7748 O O . GLU B 1 239 ? 16.875 47.531 31.906 1 93.56 239 GLU B O 1
ATOM 7753 N N . PHE B 1 240 ? 16.594 45.656 30.812 1 93 240 PHE B N 1
ATOM 7754 C CA . PHE B 1 240 ? 16.203 46.375 29.609 1 93 240 PHE B CA 1
ATOM 7755 C C . PHE B 1 240 ? 14.82 47 29.766 1 93 240 PHE B C 1
ATOM 7757 O O . PHE B 1 240 ? 14.57 48.125 29.281 1 93 240 PHE B O 1
ATOM 7764 N N . ILE B 1 241 ? 13.922 46.406 30.484 1 91.44 241 ILE B N 1
ATOM 7765 C CA . ILE B 1 241 ? 12.555 46.844 30.656 1 91.44 241 ILE B CA 1
ATOM 7766 C C . ILE B 1 241 ? 12.531 48.094 31.562 1 91.44 241 ILE B C 1
ATOM 7768 O O . ILE B 1 241 ? 11.789 49.031 31.312 1 91.44 241 ILE B O 1
ATOM 7772 N N . LEU B 1 242 ? 13.492 48.094 32.5 1 91.06 242 LEU B N 1
ATOM 7773 C CA . LEU B 1 242 ? 13.406 49.094 33.562 1 91.06 242 LEU B CA 1
ATOM 7774 C C . LEU B 1 242 ? 14.375 50.25 33.281 1 91.06 242 LEU B C 1
ATOM 7776 O O . LEU B 1 242 ? 14.234 51.312 33.844 1 91.06 242 LEU B O 1
ATOM 7780 N N . ASN B 1 243 ? 15.344 49.969 32.438 1 92.69 243 ASN B N 1
ATOM 7781 C CA . ASN B 1 243 ? 16.375 50.969 32.188 1 92.69 243 ASN B CA 1
ATOM 7782 C C . ASN B 1 243 ? 16.297 51.531 30.75 1 92.69 243 ASN B C 1
ATOM 7784 O O . ASN B 1 243 ? 16.891 50.938 29.828 1 92.69 243 ASN B O 1
ATOM 7788 N N . ARG B 1 244 ? 15.836 52.625 30.578 1 92.25 244 ARG B N 1
ATOM 7789 C CA . ARG B 1 244 ? 15.641 53.219 29.266 1 92.25 244 ARG B CA 1
ATOM 7790 C C . ARG B 1 244 ? 16.984 53.594 28.625 1 92.25 244 ARG B C 1
ATOM 7792 O O . ARG B 1 244 ? 17.125 53.562 27.406 1 92.25 244 ARG B O 1
ATOM 7799 N N . GLU B 1 245 ? 17.922 53.969 29.438 1 92.38 245 GLU B N 1
ATOM 7800 C CA . GLU B 1 245 ? 19.219 54.375 28.938 1 92.38 245 GLU B CA 1
ATOM 7801 C C . GLU B 1 245 ? 19.922 53.219 28.219 1 92.38 245 GLU B C 1
ATOM 7803 O O . GLU B 1 245 ? 20.609 53.438 27.219 1 92.38 245 GLU B O 1
ATOM 7808 N N . LEU B 1 246 ? 19.688 52.094 28.766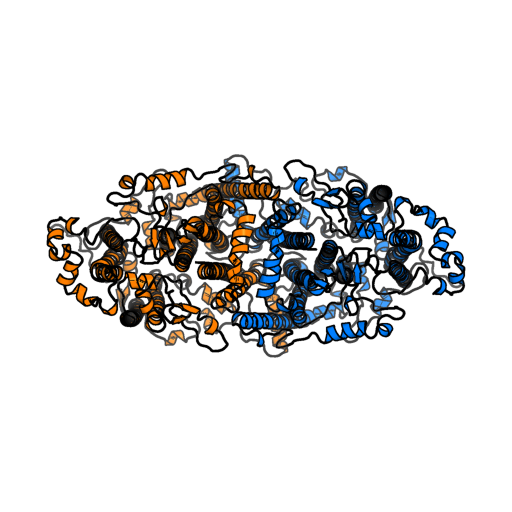 1 93.56 246 LEU B N 1
ATOM 7809 C CA . LEU B 1 246 ? 20.281 50.906 28.156 1 93.56 246 LEU B CA 1
ATOM 7810 C C . LEU B 1 246 ? 19.703 50.688 26.766 1 93.56 246 LEU B C 1
ATOM 7812 O O . LEU B 1 246 ? 20.438 50.344 25.828 1 93.56 246 LEU B O 1
ATOM 7816 N N . LEU B 1 247 ? 18.438 50.875 26.578 1 95.31 247 LEU B N 1
ATOM 7817 C CA . LEU B 1 247 ? 17.766 50.719 25.297 1 95.31 247 LEU B CA 1
ATOM 7818 C C . LEU B 1 247 ? 18.172 51.812 24.328 1 95.31 247 LEU B C 1
ATOM 7820 O O . LEU B 1 247 ? 18.328 51.594 23.125 1 95.31 247 LEU B O 1
ATOM 7824 N N . ALA B 1 248 ? 18.359 53 24.859 1 94.81 248 ALA B N 1
ATOM 7825 C CA . ALA B 1 248 ? 18.688 54.156 24.047 1 94.81 248 ALA B CA 1
ATOM 7826 C C . ALA B 1 248 ? 20.062 54 23.422 1 94.81 248 ALA B C 1
ATOM 7828 O O . ALA B 1 248 ? 20.344 54.562 22.359 1 94.81 248 ALA B O 1
ATOM 7829 N N . GLN B 1 249 ? 20.875 53.25 24.031 1 94.56 249 GLN B N 1
ATOM 7830 C CA . GLN B 1 249 ? 22.203 53 23.484 1 94.56 249 GLN B CA 1
ATOM 7831 C C . GLN B 1 249 ? 22.141 52.156 22.219 1 94.56 249 GLN B C 1
ATOM 7833 O O . GLN B 1 249 ? 22.969 52.312 21.312 1 94.56 249 GLN B O 1
ATOM 7838 N N . LEU B 1 250 ? 21.203 51.312 22.141 1 94.69 250 LEU B N 1
ATOM 7839 C CA . LEU B 1 250 ? 21.062 50.406 20.984 1 94.69 250 LEU B CA 1
ATOM 7840 C C . LEU B 1 250 ? 20.078 51 19.969 1 94.69 250 LEU B C 1
ATOM 7842 O O . LEU B 1 250 ? 20.266 50.875 18.766 1 94.69 250 LEU B O 1
ATOM 7846 N N . TYR B 1 251 ? 19.016 51.656 20.531 1 95.44 251 TYR B N 1
ATOM 7847 C CA . TYR B 1 251 ? 17.984 52.281 19.734 1 95.44 251 TYR B CA 1
ATOM 7848 C C . TYR B 1 251 ? 17.75 53.719 20.203 1 95.44 251 TYR B C 1
ATOM 7850 O O . TYR B 1 251 ? 16.922 53.969 21.078 1 95.44 251 TYR B O 1
ATOM 7858 N N . PRO B 1 252 ? 18.281 54.625 19.547 1 94.06 252 PRO B N 1
ATOM 7859 C CA . PRO B 1 252 ? 18.328 56.031 19.984 1 94.06 252 PRO B CA 1
ATOM 7860 C C . PRO B 1 252 ? 16.922 56.625 20.156 1 94.06 252 PRO B C 1
ATOM 7862 O O . PRO B 1 252 ? 16.75 57.531 20.953 1 94.06 252 PRO B O 1
ATOM 7865 N N . SER B 1 253 ? 16 56.125 19.531 1 94.25 253 SER B N 1
ATOM 7866 C CA . SER B 1 253 ? 14.656 56.688 19.625 1 94.25 253 SER B CA 1
ATOM 7867 C C . SER B 1 253 ? 14.086 56.562 21.031 1 94.25 253 SER B C 1
ATOM 7869 O O . SER B 1 253 ? 13.18 57.312 21.406 1 94.25 253 SER B O 1
ATOM 7871 N N . PHE B 1 254 ? 14.617 55.656 21.797 1 94.44 254 PHE B N 1
ATOM 7872 C CA . PHE B 1 254 ? 14.125 55.438 23.156 1 94.44 254 PHE B CA 1
ATOM 7873 C C . PHE B 1 254 ? 14.445 56.656 24.031 1 94.44 254 PHE B C 1
ATOM 7875 O O . PHE B 1 254 ? 13.766 56.906 25.016 1 94.44 254 PHE B O 1
ATOM 7882 N N . SER B 1 255 ? 15.453 57.375 23.688 1 93.62 255 SER B N 1
ATOM 7883 C CA . SER B 1 255 ? 15.805 58.562 24.438 1 93.62 255 SER B CA 1
ATOM 7884 C C . SER B 1 255 ? 14.719 59.625 24.328 1 93.62 255 SER B C 1
ATOM 7886 O O . SER B 1 255 ? 14.57 60.469 25.219 1 93.62 255 SER B O 1
ATOM 7888 N N . LYS B 1 256 ? 13.898 59.531 23.328 1 93.75 256 LYS B N 1
ATOM 7889 C CA . LYS B 1 256 ? 12.859 60.531 23.094 1 93.75 256 LYS B CA 1
ATOM 7890 C C . LYS B 1 256 ? 11.562 60.156 23.812 1 93.75 256 LYS B C 1
ATOM 7892 O O . LYS B 1 256 ? 10.625 60.938 23.875 1 93.75 256 LYS B O 1
ATOM 7897 N N . GLY B 1 257 ? 11.516 59.031 24.312 1 89.62 257 GLY B N 1
ATOM 7898 C CA . GLY B 1 257 ? 10.352 58.594 25.062 1 89.62 257 GLY B CA 1
ATOM 7899 C C . GLY B 1 257 ? 9.094 58.531 24.219 1 89.62 257 GLY B C 1
ATOM 7900 O O . GLY B 1 257 ? 9.117 58.031 23.094 1 89.62 257 GLY B O 1
ATOM 7901 N N . LEU B 1 258 ? 7.996 59.031 24.703 1 90.94 258 LEU B N 1
ATOM 7902 C CA . LEU B 1 258 ? 6.691 58.938 24.062 1 90.94 258 LEU B CA 1
ATOM 7903 C C . LEU B 1 258 ? 6.336 60.219 23.312 1 90.94 258 LEU B C 1
ATOM 7905 O O . LEU B 1 258 ? 5.277 60.312 22.688 1 90.94 258 LEU B O 1
ATOM 7909 N N . THR B 1 259 ? 7.254 61.062 23.281 1 92.62 259 THR B N 1
ATOM 7910 C CA . THR B 1 259 ? 6.984 62.375 22.672 1 92.62 259 THR B CA 1
ATOM 7911 C C . THR B 1 259 ? 6.652 62.219 21.188 1 92.62 259 THR B C 1
ATOM 7913 O O . THR B 1 259 ? 5.652 62.75 20.719 1 92.62 259 THR B O 1
ATOM 7916 N N . PRO B 1 260 ? 7.41 61.5 20.578 1 92.31 260 PRO B N 1
ATOM 7917 C CA . PRO B 1 260 ? 7.074 61.312 19.156 1 92.31 260 PRO B CA 1
ATOM 7918 C C . PRO B 1 260 ? 5.715 60.656 18.953 1 92.31 260 PRO B C 1
ATOM 7920 O O . PRO B 1 260 ? 5.039 60.938 17.953 1 92.31 260 PRO B O 1
ATOM 7923 N N . PHE B 1 261 ? 5.363 59.75 19.766 1 89.94 261 PHE B N 1
ATOM 7924 C CA . PHE B 1 261 ? 4.078 59.062 19.641 1 89.94 261 PHE B CA 1
ATOM 7925 C C . PHE B 1 261 ? 2.93 60.062 19.719 1 89.94 261 PHE B C 1
ATOM 7927 O O . PHE B 1 261 ? 2.043 60.062 18.859 1 89.94 261 PHE B O 1
ATOM 7934 N N . PHE B 1 262 ? 2.969 61.031 20.641 1 91.62 262 PHE B N 1
ATOM 7935 C CA . PHE B 1 262 ? 1.87 61.938 20.891 1 91.62 262 PHE B CA 1
ATOM 7936 C C . PHE B 1 262 ? 1.904 63.125 19.906 1 91.62 262 PHE B C 1
ATOM 7938 O O . PHE B 1 262 ? 0.899 63.812 19.719 1 91.62 262 PHE B O 1
ATOM 7945 N N . THR B 1 263 ? 3.098 63.344 19.359 1 93.81 263 THR B N 1
ATOM 7946 C CA . THR B 1 263 ? 3.203 64.375 18.375 1 93.81 263 THR B CA 1
ATOM 7947 C C . THR B 1 263 ? 2.975 63.844 16.969 1 93.81 263 THR B C 1
ATOM 7949 O O . THR B 1 263 ? 3.152 64.562 15.977 1 93.81 263 THR B O 1
ATOM 7952 N N . LEU B 1 264 ? 2.717 62.562 16.797 1 91.69 264 LEU B N 1
ATOM 7953 C CA . LEU B 1 264 ? 2.389 61.875 15.562 1 91.69 264 LEU B CA 1
ATOM 7954 C C . LEU B 1 264 ? 3.607 61.781 14.648 1 91.69 264 LEU B C 1
ATOM 7956 O O . LEU B 1 264 ? 3.469 61.688 13.422 1 91.69 264 LEU B O 1
ATOM 7960 N N . ASN B 1 265 ? 4.727 62 15.273 1 93.31 265 ASN B N 1
ATOM 7961 C CA . ASN B 1 265 ? 5.98 61.781 14.555 1 93.31 265 ASN B CA 1
ATOM 7962 C C . ASN B 1 265 ? 6.504 60.375 14.742 1 93.31 265 ASN B C 1
ATOM 7964 O O . ASN B 1 265 ? 7.602 60.156 15.266 1 93.31 265 ASN B O 1
ATOM 7968 N N . TRP B 1 266 ? 5.742 59.438 14.281 1 90.69 266 TRP B N 1
ATOM 7969 C CA . TRP B 1 266 ? 6.008 58.031 14.539 1 90.69 266 TRP B CA 1
ATOM 7970 C C . TRP B 1 266 ? 7.223 57.531 13.758 1 90.69 266 TRP B C 1
ATOM 7972 O O . TRP B 1 266 ? 7.809 56.5 14.078 1 90.69 266 TRP B O 1
ATOM 7982 N N . SER B 1 267 ? 7.656 58.281 12.734 1 89.56 267 SER B N 1
ATOM 7983 C CA . SER B 1 267 ? 8.828 57.906 11.938 1 89.56 267 SER B CA 1
ATOM 7984 C C . SER B 1 267 ? 10.086 57.906 12.789 1 89.56 267 SER B C 1
ATOM 7986 O O . SER B 1 267 ? 11.086 57.25 12.414 1 89.56 267 SER B O 1
ATOM 7988 N N . GLU B 1 268 ? 9.984 58.531 13.883 1 91.69 268 GLU B N 1
ATOM 7989 C CA . GLU B 1 268 ? 11.117 58.562 14.797 1 91.69 268 GLU B CA 1
ATOM 7990 C C . GLU B 1 268 ? 11.43 57.188 15.328 1 91.69 268 GLU B C 1
ATOM 7992 O O . GLU B 1 268 ? 12.57 56.875 15.711 1 91.69 268 GLU B O 1
ATOM 7997 N N . TYR B 1 269 ? 10.445 56.312 15.352 1 93 269 TYR B N 1
ATOM 7998 C CA . TYR B 1 269 ? 10.609 54.969 15.922 1 93 269 TYR B CA 1
ATOM 7999 C C . TYR B 1 269 ? 11.094 53.969 14.859 1 93 269 TYR B C 1
ATOM 8001 O O . TYR B 1 269 ? 11.047 52.781 15.07 1 93 269 TYR B O 1
ATOM 8009 N N . SER B 1 270 ? 11.594 54.438 13.75 1 91.38 270 SER B N 1
ATOM 8010 C CA . SER B 1 270 ? 11.984 53.594 12.617 1 91.38 270 SER B CA 1
ATOM 8011 C C . SER B 1 270 ? 13.273 52.844 12.914 1 91.38 270 SER B C 1
ATOM 8013 O O . SER B 1 270 ? 13.672 51.969 12.156 1 91.38 270 SER B O 1
ATOM 8015 N N . ASP B 1 271 ? 13.867 53.125 13.969 1 92.81 271 ASP B N 1
ATOM 8016 C CA . ASP B 1 271 ? 15.094 52.406 14.312 1 92.81 271 ASP B CA 1
ATOM 8017 C C . ASP B 1 271 ? 14.773 51 14.859 1 92.81 271 ASP B C 1
ATOM 8019 O O . ASP B 1 271 ? 15.609 50.125 14.805 1 92.81 271 ASP B O 1
ATOM 8023 N N . PHE B 1 272 ? 13.586 50.812 15.477 1 93.75 272 PHE B N 1
ATOM 8024 C CA . PHE B 1 272 ? 13.266 49.469 15.961 1 93.75 272 PHE B CA 1
ATOM 8025 C C . PHE B 1 272 ? 11.977 48.969 15.328 1 93.75 272 PHE B C 1
ATOM 8027 O O . PHE B 1 272 ? 11.625 47.781 15.469 1 93.75 272 PHE B O 1
ATOM 8034 N N . LEU B 1 273 ? 11.195 49.719 14.664 1 94.19 273 LEU B N 1
ATOM 8035 C CA . LEU B 1 273 ? 10.062 49.344 13.828 1 94.19 273 LEU B CA 1
ATOM 8036 C C . LEU B 1 273 ? 10.375 49.562 12.352 1 94.19 273 LEU B C 1
ATOM 8038 O O . LEU B 1 273 ? 10.117 50.656 11.82 1 94.19 273 LEU B O 1
ATOM 8042 N N . THR B 1 274 ? 10.758 48.469 11.688 1 90.25 274 THR B N 1
ATOM 8043 C CA . THR B 1 274 ? 11.312 48.625 10.352 1 90.25 274 THR B CA 1
ATOM 8044 C C . THR B 1 274 ? 10.484 47.875 9.32 1 90.25 274 THR B C 1
ATOM 8046 O O . THR B 1 274 ? 9.609 47.094 9.68 1 90.25 274 THR B O 1
ATOM 8049 N N . PHE B 1 275 ? 10.766 48.188 8.07 1 88.31 275 PHE B N 1
ATOM 8050 C CA . PHE B 1 275 ? 10.344 47.469 6.867 1 88.31 275 PHE B CA 1
ATOM 8051 C C . PHE B 1 275 ? 11.523 47.219 5.941 1 88.31 275 PHE B C 1
ATOM 8053 O O . PHE B 1 275 ? 11.516 47.625 4.781 1 88.31 275 PHE B O 1
ATOM 8060 N N . ARG B 1 276 ? 12.43 46.5 6.477 1 86.31 276 ARG B N 1
ATOM 8061 C CA . ARG B 1 276 ? 13.672 46.312 5.738 1 86.31 276 ARG B CA 1
ATOM 8062 C C . ARG B 1 276 ? 13.461 45.344 4.574 1 86.31 276 ARG B C 1
ATOM 8064 O O . ARG B 1 276 ? 13.992 45.562 3.48 1 86.31 276 ARG B O 1
ATOM 8071 N N . GLY B 1 277 ? 12.617 44.406 4.816 1 83.44 277 GLY B N 1
ATOM 8072 C CA . GLY B 1 277 ? 12.484 43.344 3.805 1 83.44 277 GLY B CA 1
ATOM 8073 C C . GLY B 1 277 ? 13.703 42.438 3.715 1 83.44 277 GLY B C 1
ATOM 8074 O O . GLY B 1 277 ? 14.734 42.719 4.336 1 83.44 277 GLY B O 1
ATOM 8075 N N . GLY B 1 278 ? 13.523 41.344 3.02 1 87.62 278 GLY B N 1
ATOM 8076 C CA . GLY B 1 278 ? 14.625 40.406 2.9 1 87.62 278 GLY B CA 1
ATOM 8077 C C . GLY B 1 278 ? 14.938 39.688 4.203 1 87.62 278 GLY B C 1
ATOM 8078 O O . GLY B 1 278 ? 14.055 39.469 5.027 1 87.62 278 GLY B O 1
ATOM 8079 N N . LEU B 1 279 ? 16.266 39.281 4.285 1 93.25 279 LEU B N 1
ATOM 8080 C CA . LEU B 1 279 ? 16.688 38.531 5.449 1 93.25 279 LEU B CA 1
ATOM 8081 C C . LEU B 1 279 ? 17.906 39.156 6.105 1 93.25 279 LEU B C 1
ATOM 8083 O O . LEU B 1 279 ? 18.688 39.844 5.438 1 93.25 279 LEU B O 1
ATOM 8087 N N . ASN B 1 280 ? 17.953 39.062 7.418 1 94.69 280 ASN B N 1
ATOM 8088 C CA . ASN B 1 280 ? 19.172 39.406 8.141 1 94.69 280 ASN B CA 1
ATOM 8089 C C . ASN B 1 280 ? 20.359 38.562 7.676 1 94.69 280 ASN B C 1
ATOM 8091 O O . ASN B 1 280 ? 20.359 37.344 7.82 1 94.69 280 ASN B O 1
ATOM 8095 N N . PRO B 1 281 ? 21.344 39.156 7.09 1 93.62 281 PRO B N 1
ATOM 8096 C CA . PRO B 1 281 ? 22.469 38.375 6.523 1 93.62 281 PRO B CA 1
ATOM 8097 C C . PRO B 1 281 ? 23.266 37.656 7.586 1 93.62 281 PRO B C 1
ATOM 8099 O O . PRO B 1 281 ? 24 36.719 7.266 1 93.62 281 PRO B O 1
ATOM 8102 N N . VAL B 1 282 ? 23.188 38.031 8.82 1 95.44 282 VAL B N 1
ATOM 8103 C CA . VAL B 1 282 ? 23.938 37.406 9.898 1 95.44 282 VAL B CA 1
ATOM 8104 C C . VAL B 1 282 ? 23.266 36.094 10.305 1 95.44 282 VAL B C 1
ATOM 8106 O O . VAL B 1 282 ? 23.938 35.094 10.516 1 95.44 282 VAL B O 1
ATOM 8109 N N . THR B 1 283 ? 21.938 36.125 10.383 1 97 283 THR B N 1
ATOM 8110 C CA . THR B 1 283 ? 21.25 34.969 10.977 1 97 283 THR B CA 1
ATOM 8111 C C . THR B 1 283 ? 20.453 34.219 9.93 1 97 283 THR B C 1
ATOM 8113 O O . THR B 1 283 ? 20.031 33.062 10.164 1 97 283 THR B O 1
ATOM 8116 N N . GLY B 1 284 ? 20.172 34.844 8.797 1 95.81 284 GLY B N 1
ATOM 8117 C CA . GLY B 1 284 ? 19.406 34.188 7.742 1 95.81 284 GLY B CA 1
ATOM 8118 C C . GLY B 1 284 ? 17.906 34.25 7.98 1 95.81 284 GLY B C 1
ATOM 8119 O O . GLY B 1 284 ? 17.125 33.719 7.184 1 95.81 284 GLY B O 1
ATOM 8120 N N . GLY B 1 285 ? 17.438 34.844 9.094 1 95.94 285 GLY B N 1
ATOM 8121 C CA . GLY B 1 285 ? 16.031 35.031 9.391 1 95.94 285 GLY B CA 1
ATOM 8122 C C . GLY B 1 285 ? 15.539 36.438 9.094 1 95.94 285 GLY B C 1
ATOM 8123 O O . GLY B 1 285 ? 16.328 37.312 8.734 1 95.94 285 GLY B O 1
ATOM 8124 N N . LEU B 1 286 ? 14.266 36.594 9.18 1 95.88 286 LEU B N 1
ATOM 8125 C CA . LEU B 1 286 ? 13.703 37.938 9.055 1 95.88 286 LEU B CA 1
ATOM 8126 C C . LEU B 1 286 ? 14.312 38.875 10.094 1 95.88 286 LEU B C 1
ATOM 8128 O O . LEU B 1 286 ? 14.719 38.438 11.172 1 95.88 286 LEU B O 1
ATOM 8132 N N . TRP B 1 287 ? 14.375 40.125 9.695 1 95.12 287 TRP B N 1
ATOM 8133 C CA . TRP B 1 287 ? 14.734 41.094 10.711 1 95.12 287 TRP B CA 1
ATOM 8134 C C . TRP B 1 287 ? 13.711 41.125 11.852 1 95.12 287 TRP B C 1
ATOM 8136 O O . TRP B 1 287 ? 12.516 41.281 11.617 1 95.12 287 TRP B O 1
ATOM 8146 N N . LEU B 1 288 ? 14.219 40.938 13.047 1 96.75 288 LEU B N 1
ATOM 8147 C CA . LEU B 1 288 ? 13.305 40.875 14.18 1 96.75 288 LEU B CA 1
ATOM 8148 C C . LEU B 1 288 ? 12.57 42.188 14.359 1 96.75 288 LEU B C 1
ATOM 8150 O O . LEU B 1 288 ? 11.445 42.219 14.867 1 96.75 288 LEU B O 1
ATOM 8154 N N . SER B 1 289 ? 13.164 43.312 13.898 1 95.38 289 SER B N 1
ATOM 8155 C CA . SER B 1 289 ? 12.492 44.594 13.938 1 95.38 289 SER B CA 1
ATOM 8156 C C . SER B 1 289 ? 11.305 44.625 12.969 1 95.38 289 SER B C 1
ATOM 8158 O O . SER B 1 289 ? 10.312 45.312 13.227 1 95.38 289 SER B O 1
ATOM 8160 N N . ASP B 1 290 ? 11.477 43.938 11.836 1 94.06 290 ASP B N 1
ATOM 8161 C CA . ASP B 1 290 ? 10.352 43.812 10.922 1 94.06 290 ASP B CA 1
ATOM 8162 C C . ASP B 1 290 ? 9.227 42.969 11.555 1 94.06 290 ASP B C 1
ATOM 8164 O O . ASP B 1 290 ? 8.047 43.281 11.391 1 94.06 290 ASP B O 1
ATOM 8168 N N . THR B 1 291 ? 9.602 41.906 12.234 1 95.56 291 THR B N 1
ATOM 8169 C CA . THR B 1 291 ? 8.617 41.062 12.891 1 95.56 291 THR B CA 1
ATOM 8170 C C . THR B 1 291 ? 7.879 41.844 13.984 1 95.56 291 THR B C 1
ATOM 8172 O O . THR B 1 291 ? 6.672 41.656 14.172 1 95.56 291 THR B O 1
ATOM 8175 N N . ALA B 1 292 ? 8.633 42.625 14.719 1 96.81 292 ALA B N 1
ATOM 8176 C CA . ALA B 1 292 ? 8.008 43.469 15.742 1 96.81 292 ALA B CA 1
ATOM 8177 C C . ALA B 1 292 ? 6.984 44.406 15.125 1 96.81 292 ALA B C 1
ATOM 8179 O O . ALA B 1 292 ? 5.887 44.594 15.656 1 96.81 292 ALA B O 1
ATOM 8180 N N . HIS B 1 293 ? 7.402 45.031 14.055 1 95.12 293 HIS B N 1
ATOM 8181 C CA . HIS B 1 293 ? 6.488 45.906 13.352 1 95.12 293 HIS B CA 1
ATOM 8182 C C . HIS B 1 293 ? 5.254 45.156 12.867 1 95.12 293 HIS B C 1
ATOM 8184 O O . HIS B 1 293 ? 4.137 45.688 12.922 1 95.12 293 HIS B O 1
ATOM 8190 N N . HIS B 1 294 ? 5.449 44 12.281 1 94.31 294 HIS B N 1
ATOM 8191 C CA . HIS B 1 294 ? 4.355 43.188 11.812 1 94.31 294 HIS B CA 1
ATOM 8192 C C . HIS B 1 294 ? 3.361 42.875 12.93 1 94.31 294 HIS B C 1
ATOM 8194 O O . HIS B 1 294 ? 2.15 43 12.734 1 94.31 294 HIS B O 1
ATOM 8200 N N . HIS B 1 295 ? 3.857 42.5 14.078 1 97.12 295 HIS B N 1
ATOM 8201 C CA . HIS B 1 295 ? 2.971 42.188 15.188 1 97.12 295 HIS B CA 1
ATOM 8202 C C . HIS B 1 295 ? 2.281 43.438 15.719 1 97.12 295 HIS B C 1
ATOM 8204 O O . HIS B 1 295 ? 1.136 43.375 16.172 1 97.12 295 HIS B O 1
ATOM 8210 N N . LEU B 1 296 ? 2.965 44.531 15.719 1 96.75 296 LEU B N 1
ATOM 8211 C CA . LEU B 1 296 ? 2.305 45.781 16.094 1 96.75 296 LEU B CA 1
ATOM 8212 C C . LEU B 1 296 ? 1.178 46.094 15.117 1 96.75 296 LEU B C 1
ATOM 8214 O O . LEU B 1 296 ? 0.103 46.562 15.531 1 96.75 296 LEU B O 1
ATOM 8218 N N . ALA B 1 297 ? 1.457 45.906 13.828 1 95.81 297 ALA B N 1
ATOM 8219 C CA . ALA B 1 297 ? 0.433 46.156 12.812 1 95.81 297 ALA B CA 1
ATOM 8220 C C . ALA B 1 297 ? -0.773 45.25 13.039 1 95.81 297 ALA B C 1
ATOM 8222 O O . ALA B 1 297 ? -1.92 45.688 12.922 1 95.81 297 ALA B O 1
ATOM 8223 N N . ILE B 1 298 ? -0.529 44 13.305 1 96.88 298 ILE B N 1
ATOM 8224 C CA . ILE B 1 298 ? -1.604 43.062 13.586 1 96.88 298 ILE B CA 1
ATOM 8225 C C . ILE B 1 298 ? -2.379 43.531 14.82 1 96.88 298 ILE B C 1
ATOM 8227 O O . ILE B 1 298 ? -3.609 43.469 14.852 1 96.88 298 ILE B O 1
ATOM 8231 N N . ALA B 1 299 ? -1.658 43.938 15.82 1 98.06 299 ALA B N 1
ATOM 8232 C CA . ALA B 1 299 ? -2.293 44.438 17.031 1 98.06 299 ALA B CA 1
ATOM 8233 C C . ALA B 1 299 ? -3.248 45.594 16.734 1 98.06 299 ALA B C 1
ATOM 8235 O O . ALA B 1 299 ? -4.41 45.562 17.141 1 98.06 299 ALA B O 1
ATOM 8236 N N . VAL B 1 300 ? -2.777 46.531 16.031 1 96.19 300 VAL B N 1
ATOM 8237 C CA . VAL B 1 300 ? -3.582 47.719 15.719 1 96.19 300 VAL B CA 1
ATOM 8238 C C . VAL B 1 300 ? -4.793 47.312 14.883 1 96.19 300 VAL B C 1
ATOM 8240 O O . VAL B 1 300 ? -5.918 47.719 15.164 1 96.19 300 VAL B O 1
ATOM 8243 N N . LEU B 1 301 ? -4.539 46.469 13.914 1 97.06 301 LEU B N 1
ATOM 8244 C CA . LEU B 1 301 ? -5.602 46.031 13.023 1 97.06 301 LEU B CA 1
ATOM 8245 C C . LEU B 1 301 ? -6.707 45.312 13.805 1 97.06 301 LEU B C 1
ATOM 8247 O O . LEU B 1 301 ? -7.887 45.625 13.633 1 97.06 301 LEU B O 1
ATOM 8251 N N . PHE B 1 302 ? -6.363 44.469 14.664 1 97.25 302 PHE B N 1
ATOM 8252 C CA . PHE B 1 302 ? -7.367 43.625 15.305 1 97.25 302 PHE B CA 1
ATOM 8253 C C . PHE B 1 302 ? -7.984 44.344 16.5 1 97.25 302 PHE B C 1
ATOM 8255 O O . PHE B 1 302 ? -9.133 44.094 16.859 1 97.25 302 PHE B O 1
ATOM 8262 N N . ILE B 1 303 ? -7.273 45.25 17.156 1 96.19 303 ILE B N 1
ATOM 8263 C CA . ILE B 1 303 ? -7.895 46.062 18.188 1 96.19 303 ILE B CA 1
ATOM 8264 C C . ILE B 1 303 ? -8.992 46.938 17.578 1 96.19 303 ILE B C 1
ATOM 8266 O O . ILE B 1 303 ? -10.086 47.031 18.125 1 96.19 303 ILE B O 1
ATOM 8270 N N . ILE B 1 304 ? -8.695 47.406 16.375 1 94.94 304 ILE B N 1
ATOM 8271 C CA . ILE B 1 304 ? -9.695 48.188 15.68 1 94.94 304 ILE B CA 1
ATOM 8272 C C . ILE B 1 304 ? -10.828 47.312 15.203 1 94.94 304 ILE B C 1
ATOM 8274 O O . ILE B 1 304 ? -12.008 47.625 15.367 1 94.94 304 ILE B O 1
ATOM 8278 N N . ALA B 1 305 ? -10.445 46.219 14.594 1 94.75 305 ALA B N 1
ATOM 8279 C CA . ALA B 1 305 ? -11.445 45.281 14.078 1 94.75 305 ALA B CA 1
ATOM 8280 C C . ALA B 1 305 ? -12.375 44.812 15.195 1 94.75 305 ALA B C 1
ATOM 8282 O O . ALA B 1 305 ? -13.57 44.594 14.977 1 94.75 305 ALA B O 1
ATOM 8283 N N . GLY B 1 306 ? -11.828 44.531 16.359 1 93.25 306 GLY B N 1
ATOM 8284 C CA . GLY B 1 306 ? -12.648 44.094 17.484 1 93.25 306 GLY B CA 1
ATOM 8285 C C . GLY B 1 306 ? -13.617 45.156 17.953 1 93.25 306 GLY B C 1
ATOM 8286 O O . GLY B 1 306 ? -14.742 44.844 18.359 1 93.25 306 GLY B O 1
ATOM 8287 N N . HIS B 1 307 ? -13.344 46.375 17.859 1 91.88 307 HIS B N 1
ATOM 8288 C CA . HIS B 1 307 ? -14.172 47.469 18.375 1 91.88 307 HIS B CA 1
ATOM 8289 C C . HIS B 1 307 ? -15.203 47.875 17.344 1 91.88 307 HIS B C 1
ATOM 8291 O O . HIS B 1 307 ? -16.016 48.781 17.609 1 91.88 307 HIS B O 1
ATOM 8297 N N . GLN B 1 308 ? -15.164 47.25 16.25 1 91.75 308 GLN B N 1
ATOM 8298 C CA . GLN B 1 308 ? -16.188 47.531 15.25 1 91.75 308 GLN B CA 1
ATOM 8299 C C . GLN B 1 308 ? -17.531 46.938 15.648 1 91.75 308 GLN B C 1
ATOM 8301 O O . GLN B 1 308 ? -18.562 47.312 15.102 1 91.75 308 GLN B O 1
ATOM 8306 N N . TYR B 1 309 ? -17.5 46.094 16.547 1 90.94 309 TYR B N 1
ATOM 8307 C CA . TYR B 1 309 ? -18.734 45.406 16.953 1 90.94 309 TYR B CA 1
ATOM 8308 C C . TYR B 1 309 ? -19.328 46.094 18.172 1 90.94 309 TYR B C 1
ATOM 8310 O O . TYR B 1 309 ? -18.609 46.469 19.094 1 90.94 309 TYR B O 1
ATOM 8318 N N . ARG B 1 310 ? -20.656 46.188 18.203 1 89.94 310 ARG B N 1
ATOM 8319 C CA . ARG B 1 310 ? -21.391 46.906 19.234 1 89.94 310 ARG B CA 1
ATOM 8320 C C . ARG B 1 310 ? -21.453 46.125 20.547 1 89.94 310 ARG B C 1
ATOM 8322 O O . ARG B 1 310 ? -22.016 45.031 20.578 1 89.94 310 ARG B O 1
ATOM 8329 N N . THR B 1 311 ? -20.75 46.656 21.547 1 88.69 311 THR B N 1
ATOM 8330 C CA . THR B 1 311 ? -20.812 46.062 22.875 1 88.69 311 THR B CA 1
ATOM 8331 C C . THR B 1 311 ? -21.594 46.969 23.844 1 88.69 311 THR B C 1
ATOM 8333 O O . THR B 1 311 ? -22.562 47.594 23.438 1 88.69 311 THR B O 1
ATOM 8336 N N . ASN B 1 312 ? -21.281 46.969 25.125 1 81.12 312 ASN B N 1
ATOM 8337 C CA . ASN B 1 312 ? -22.031 47.688 26.156 1 81.12 312 ASN B CA 1
ATOM 8338 C C . ASN B 1 312 ? -21.875 49.188 26 1 81.12 312 ASN B C 1
ATOM 8340 O O . ASN B 1 312 ? -22.672 49.969 26.547 1 81.12 312 ASN B O 1
ATOM 8344 N N . TRP B 1 313 ? -20.969 49.531 25.109 1 81.25 313 TRP B N 1
ATOM 8345 C CA . TRP B 1 313 ? -20.703 50.969 24.984 1 81.25 313 TRP B CA 1
ATOM 8346 C C . TRP B 1 313 ? -21.531 51.562 23.859 1 81.25 313 TRP B C 1
ATOM 8348 O O . TRP B 1 313 ? -21.469 52.781 23.609 1 81.25 313 TRP B O 1
ATOM 8358 N N . GLY B 1 314 ? -22.25 50.719 23.156 1 81.19 314 GLY B N 1
ATOM 8359 C CA . GLY B 1 314 ? -23.219 51.188 22.172 1 81.19 314 GLY B CA 1
ATOM 8360 C C . GLY B 1 314 ? -22.609 51.594 20.859 1 81.19 314 GLY B C 1
ATOM 8361 O O . GLY B 1 314 ? -23.297 52.062 19.953 1 81.19 314 GLY B O 1
ATOM 8362 N N . ILE B 1 315 ? -21.312 51.5 20.766 1 84.12 315 ILE B N 1
ATOM 8363 C CA . ILE B 1 315 ? -20.609 51.906 19.562 1 84.12 315 ILE B CA 1
ATOM 8364 C C . ILE B 1 315 ? -20.281 50.656 18.719 1 84.12 315 ILE B C 1
ATOM 8366 O O . ILE B 1 315 ? -19.953 49.625 19.266 1 84.12 315 ILE B O 1
ATOM 8370 N N . GLY B 1 316 ? -20.422 50.812 17.312 1 87.19 316 GLY B N 1
ATOM 8371 C CA . GLY B 1 316 ? -20.062 49.719 16.422 1 87.19 316 GLY B CA 1
ATOM 8372 C C . GLY B 1 316 ? -21.25 49.125 15.688 1 87.19 316 GLY B C 1
ATOM 8373 O O . GLY B 1 316 ? -22.328 49.719 15.68 1 87.19 316 GLY B O 1
ATOM 8374 N N . HIS B 1 317 ? -20.984 48 15.094 1 90.38 317 HIS B N 1
ATOM 8375 C CA . HIS B 1 317 ? -22 47.406 14.242 1 90.38 317 HIS B CA 1
ATOM 8376 C C . HIS B 1 317 ? -22.578 46.156 14.891 1 90.38 317 HIS B C 1
ATOM 8378 O O . HIS B 1 317 ? -21.922 45.5 15.711 1 90.38 317 HIS B O 1
ATOM 8384 N N . SER B 1 318 ? -23.828 45.969 14.539 1 91.56 318 SER B N 1
ATOM 8385 C CA . SER B 1 318 ? -24.469 44.719 14.898 1 91.56 318 SER B CA 1
ATOM 8386 C C . SER B 1 318 ? -24.219 43.656 13.836 1 91.56 318 SER B C 1
ATOM 8388 O O . SER B 1 318 ? -24.5 43.875 12.656 1 91.56 318 SER B O 1
ATOM 8390 N N . LEU B 1 319 ? -23.641 42.531 14.297 1 92.31 319 LEU B N 1
ATOM 8391 C CA . LEU B 1 319 ? -23.344 41.438 13.352 1 92.31 319 LEU B CA 1
ATOM 8392 C C . LEU B 1 319 ? -24.625 40.938 12.688 1 92.31 319 LEU B C 1
ATOM 8394 O O . LEU B 1 319 ? -24.609 40.562 11.516 1 92.31 319 LEU B O 1
ATOM 8398 N N . ARG B 1 320 ? -25.703 40.844 13.438 1 93.06 320 ARG B N 1
ATOM 8399 C CA . ARG B 1 320 ? -26.969 40.406 12.875 1 93.06 320 ARG B CA 1
ATOM 8400 C C . ARG B 1 320 ? -27.406 41.312 11.727 1 93.06 320 ARG B C 1
ATOM 8402 O O . ARG B 1 320 ? -27.781 40.844 10.656 1 93.06 320 ARG B O 1
ATOM 8409 N N . GLU B 1 321 ? -27.234 42.594 11.953 1 92.44 321 GLU B N 1
ATOM 8410 C CA . GLU B 1 321 ? -27.625 43.562 10.938 1 92.44 321 GLU B CA 1
ATOM 8411 C C . GLU B 1 321 ? -26.734 43.469 9.703 1 92.44 321 GLU B C 1
ATOM 8413 O O . GLU B 1 321 ? -27.219 43.594 8.57 1 92.44 321 GLU B O 1
ATOM 8418 N N . ILE B 1 322 ? -25.516 43.281 9.945 1 92.25 322 ILE B N 1
ATOM 8419 C CA . ILE B 1 322 ? -24.562 43.156 8.836 1 92.25 322 ILE B CA 1
ATOM 8420 C C . ILE B 1 322 ? -24.922 41.938 7.977 1 92.25 322 ILE B C 1
ATOM 8422 O O . ILE B 1 322 ? -24.984 42.062 6.746 1 92.25 322 ILE B O 1
ATOM 8426 N N . LEU B 1 323 ? -25.172 40.812 8.555 1 92.56 323 LEU B N 1
ATOM 8427 C CA . LEU B 1 323 ? -25.453 39.562 7.84 1 92.56 323 LEU B CA 1
ATOM 8428 C C . LEU B 1 323 ? -26.797 39.656 7.109 1 92.56 323 LEU B C 1
ATOM 8430 O O . LEU B 1 323 ? -26.922 39.188 5.973 1 92.56 323 LEU B O 1
ATOM 8434 N N . GLU B 1 324 ? -27.766 40.312 7.723 1 91.69 324 GLU B N 1
ATOM 8435 C CA . GLU B 1 324 ? -29.094 40.438 7.109 1 91.69 324 GLU B CA 1
ATOM 8436 C C . GLU B 1 324 ? -29.062 41.406 5.945 1 91.69 324 GLU B C 1
ATOM 8438 O O . GLU B 1 324 ? -29.875 41.312 5.02 1 91.69 324 GLU B O 1
ATOM 8443 N N . ALA B 1 325 ? -28.109 42.344 5.988 1 91.75 325 ALA B N 1
ATOM 8444 C CA . ALA B 1 325 ? -28.031 43.344 4.941 1 91.75 325 ALA B CA 1
ATOM 8445 C C . ALA B 1 325 ? -27.234 42.844 3.74 1 91.75 325 ALA B C 1
ATOM 8447 O O . ALA B 1 325 ? -27.344 43.375 2.641 1 91.75 325 ALA B O 1
ATOM 8448 N N . HIS B 1 326 ? -26.453 41.844 3.959 1 90.19 326 HIS B N 1
ATOM 8449 C CA . HIS B 1 326 ? -25.594 41.344 2.895 1 90.19 326 HIS B CA 1
ATOM 8450 C C . HIS B 1 326 ? -26.391 40.531 1.876 1 90.19 326 HIS B C 1
ATOM 8452 O O . HIS B 1 326 ? -26.75 39.375 2.129 1 90.19 326 HIS B O 1
ATOM 8458 N N . LYS B 1 327 ? -26.734 41.188 0.761 1 89.31 327 LYS B N 1
ATOM 8459 C CA . LYS B 1 327 ? -27.469 40.562 -0.336 1 89.31 327 LYS B CA 1
ATOM 8460 C C . LYS B 1 327 ? -26.781 40.812 -1.674 1 89.31 327 LYS B C 1
ATOM 8462 O O . LYS B 1 327 ? -26.359 41.938 -1.953 1 89.31 327 LYS B O 1
ATOM 8467 N N . GLY B 1 328 ? -26.25 39.812 -2.248 1 85 328 GLY B N 1
ATOM 8468 C CA . GLY B 1 328 ? -25.625 39.969 -3.559 1 85 328 GLY B CA 1
ATOM 8469 C C . GLY B 1 328 ? -26.5 39.438 -4.684 1 85 328 GLY B C 1
ATOM 8470 O O . GLY B 1 328 ? -27.625 39 -4.453 1 85 328 GLY B O 1
ATOM 8471 N N . PRO B 1 329 ? -25.906 39.625 -5.887 1 86.12 329 PRO B N 1
ATOM 8472 C CA . PRO B 1 329 ? -26.625 39.062 -7.031 1 86.12 329 PRO B CA 1
ATOM 8473 C C . PRO B 1 329 ? -26.766 37.562 -6.941 1 86.12 329 PRO B C 1
ATOM 8475 O O . PRO B 1 329 ? -25.844 36.875 -6.488 1 86.12 329 PRO B O 1
ATOM 8478 N N . PHE B 1 330 ? -27.859 36.875 -7.113 1 84.69 330 PHE B N 1
ATOM 8479 C CA . PHE B 1 330 ? -28.156 35.469 -7.219 1 84.69 330 PHE B CA 1
ATOM 8480 C C . PHE B 1 330 ? -28.141 34.812 -5.844 1 84.69 330 PHE B C 1
ATOM 8482 O O . PHE B 1 330 ? -28.031 33.594 -5.734 1 84.69 330 PHE B O 1
ATOM 8489 N N . THR B 1 331 ? -28.219 35.656 -4.754 1 90.75 331 THR B N 1
ATOM 8490 C CA . THR B 1 331 ? -28.078 35.094 -3.422 1 90.75 331 THR B CA 1
ATOM 8491 C C . THR B 1 331 ? -29.438 35.031 -2.721 1 90.75 331 THR B C 1
ATOM 8493 O O . THR B 1 331 ? -29.531 34.594 -1.567 1 90.75 331 THR B O 1
ATOM 8496 N N . GLY B 1 332 ? -30.516 35.469 -3.42 1 92.44 332 GLY B N 1
ATOM 8497 C CA . GLY B 1 332 ? -31.812 35.469 -2.771 1 92.44 332 GLY B CA 1
ATOM 8498 C C . GLY B 1 332 ? -31.859 36.406 -1.574 1 92.44 332 GLY B C 1
ATOM 8499 O O . GLY B 1 332 ? -31.578 37.594 -1.694 1 92.44 332 GLY B O 1
ATOM 8500 N N . GLU B 1 333 ? -32.031 35.844 -0.405 1 93.62 333 GLU B N 1
ATOM 8501 C CA . GLU B 1 333 ? -32.094 36.625 0.826 1 93.62 333 GLU B CA 1
ATOM 8502 C C . GLU B 1 333 ? -30.734 36.781 1.469 1 93.62 333 GLU B C 1
ATOM 8504 O O . GLU B 1 333 ? -30.609 37.188 2.617 1 93.62 333 GLU B O 1
ATOM 8509 N N . GLY B 1 334 ? -29.766 36.344 0.675 1 94.25 334 GLY B N 1
ATOM 8510 C CA . GLY B 1 334 ? -28.391 36.531 1.13 1 94.25 334 GLY B CA 1
ATOM 8511 C C . GLY B 1 334 ? -28.062 35.719 2.369 1 94.25 334 GLY B C 1
ATOM 8512 O O . GLY B 1 334 ? -28.312 34.531 2.412 1 94.25 334 GLY B O 1
ATOM 8513 N N . HIS B 1 335 ? -27.625 36.406 3.439 1 93.88 335 HIS B N 1
ATOM 8514 C CA . HIS B 1 335 ? -27.156 35.719 4.629 1 93.88 335 HIS B CA 1
ATOM 8515 C C . HIS B 1 335 ? -28.188 35.75 5.746 1 93.88 335 HIS B C 1
ATOM 8517 O O . HIS B 1 335 ? -27.859 35.562 6.918 1 93.88 335 HIS B O 1
ATOM 8523 N N . LYS B 1 336 ? -29.406 36.031 5.414 1 93.5 336 LYS B N 1
ATOM 8524 C CA . LYS B 1 336 ? -30.469 36 6.422 1 93.5 336 LYS B CA 1
ATOM 8525 C C . LYS B 1 336 ? -30.547 34.656 7.102 1 93.5 336 LYS B C 1
ATOM 8527 O O . LYS B 1 336 ? -30.516 33.594 6.438 1 93.5 336 LYS B O 1
ATOM 8532 N N . GLY B 1 337 ? -30.578 34.656 8.422 1 93.06 337 GLY B N 1
ATOM 8533 C CA . GLY B 1 337 ? -30.672 33.406 9.18 1 93.06 337 GLY B CA 1
ATOM 8534 C C . GLY B 1 337 ? -29.312 32.906 9.641 1 93.06 337 GLY B C 1
ATOM 8535 O O . GLY B 1 337 ? -29.234 32.062 10.547 1 93.06 337 GLY B O 1
ATOM 8536 N N . LEU B 1 338 ? -28.297 33.375 9.039 1 94.06 338 LEU B N 1
ATOM 8537 C CA . LEU B 1 338 ? -26.953 32.906 9.352 1 94.06 338 LEU B CA 1
ATOM 8538 C C . LEU B 1 338 ? -26.578 33.25 10.797 1 94.06 338 LEU B C 1
ATOM 8540 O O . LEU B 1 338 ? -25.891 32.469 11.453 1 94.06 338 LEU B O 1
ATOM 8544 N N . TYR B 1 339 ? -27 34.406 11.273 1 94.38 339 TYR B N 1
ATOM 8545 C CA . TYR B 1 339 ? -26.719 34.781 12.648 1 94.38 339 TYR B CA 1
ATOM 8546 C C . TYR B 1 339 ? -27.281 33.781 13.633 1 94.38 339 TYR B C 1
ATOM 8548 O O . TYR B 1 339 ? -26.594 33.344 14.562 1 94.38 339 TYR B O 1
ATOM 8556 N N . GLU B 1 340 ? -28.531 33.375 13.414 1 94.12 340 GLU B N 1
ATOM 8557 C CA . GLU B 1 340 ? -29.203 32.406 14.281 1 94.12 340 GLU B CA 1
ATOM 8558 C C . GLU B 1 340 ? -28.516 31.047 14.219 1 94.12 340 GLU B C 1
ATOM 8560 O O . GLU B 1 340 ? -28.344 30.391 15.25 1 94.12 340 GLU B O 1
ATOM 8565 N N . ILE B 1 341 ? -28.125 30.672 13.062 1 95.56 341 ILE B N 1
ATOM 8566 C CA . ILE B 1 341 ? -27.438 29.391 12.891 1 95.56 341 ILE B CA 1
ATOM 8567 C C . ILE B 1 341 ? -26.141 29.391 13.688 1 95.56 341 ILE B C 1
ATOM 8569 O O . ILE B 1 341 ? -25.875 28.453 14.438 1 95.56 341 ILE B O 1
ATOM 8573 N N . LEU B 1 342 ? -25.344 30.438 13.57 1 95.62 342 LEU B N 1
ATOM 8574 C CA . LEU B 1 342 ? -24 30.469 14.141 1 95.62 342 LEU B CA 1
ATOM 8575 C C . LEU B 1 342 ? -24.062 30.688 15.648 1 95.62 342 LEU B C 1
ATOM 8577 O O . LEU B 1 342 ? -23.078 30.453 16.359 1 95.62 342 LEU B O 1
ATOM 8581 N N . THR B 1 343 ? -25.219 31.094 16.188 1 94.62 343 THR B N 1
ATOM 8582 C CA . THR B 1 343 ? -25.328 31.297 17.625 1 94.62 343 THR B CA 1
ATOM 8583 C C . THR B 1 343 ? -26.062 30.125 18.281 1 94.62 343 THR B C 1
ATOM 8585 O O . THR B 1 343 ? -26.094 30.016 19.516 1 94.62 343 THR B O 1
ATOM 8588 N N . THR B 1 344 ? -26.594 29.25 17.453 1 93.06 344 THR B N 1
ATOM 8589 C CA . THR B 1 344 ? -27.344 28.141 18.047 1 93.06 344 THR B CA 1
ATOM 8590 C C . THR B 1 344 ? -26.672 26.812 17.703 1 93.06 344 THR B C 1
ATOM 8592 O O . THR B 1 344 ? -26.922 25.812 18.375 1 93.06 344 THR B O 1
ATOM 8595 N N . SER B 1 345 ? -25.844 26.812 16.672 1 94.94 345 SER B N 1
ATOM 8596 C CA . SER B 1 345 ? -25.125 25.594 16.328 1 94.94 345 SER B CA 1
ATOM 8597 C C . SER B 1 345 ? -23.625 25.766 16.469 1 94.94 345 SER B C 1
ATOM 8599 O O . SER B 1 345 ? -22.984 26.438 15.656 1 94.94 345 SER B O 1
ATOM 8601 N N . TRP B 1 346 ? -23.016 25.078 17.391 1 93.88 346 TRP B N 1
ATOM 8602 C CA . TRP B 1 346 ? -21.578 25.125 17.594 1 93.88 346 TRP B CA 1
ATOM 8603 C C . TRP B 1 346 ? -20.859 24.328 16.5 1 93.88 346 TRP B C 1
ATOM 8605 O O . TRP B 1 346 ? -19.688 24.625 16.188 1 93.88 346 TRP B O 1
ATOM 8615 N N . HIS B 1 347 ? -21.531 23.406 15.875 1 95.31 347 HIS B N 1
ATOM 8616 C CA . HIS B 1 347 ? -20.938 22.672 14.766 1 95.31 347 HIS B CA 1
ATOM 8617 C C . HIS B 1 347 ? -20.781 23.562 13.539 1 95.31 347 HIS B C 1
ATOM 8619 O O . HIS B 1 347 ? -19.75 23.516 12.852 1 95.31 347 HIS B O 1
ATOM 8625 N N . ALA B 1 348 ? -21.797 24.328 13.281 1 97.12 348 ALA B N 1
ATOM 8626 C CA . ALA B 1 348 ? -21.719 25.25 12.148 1 97.12 348 ALA B CA 1
ATOM 8627 C C . ALA B 1 348 ? -20.578 26.25 12.352 1 97.12 348 ALA B C 1
ATOM 8629 O O . ALA B 1 348 ? -19.812 26.531 11.43 1 97.12 348 ALA B O 1
ATOM 8630 N N . GLN B 1 349 ? -20.516 26.797 13.531 1 96.25 349 GLN B N 1
ATOM 8631 C CA . GLN B 1 349 ? -19.469 27.766 13.852 1 96.25 349 GLN B CA 1
ATOM 8632 C C . GLN B 1 349 ? -18.094 27.125 13.75 1 96.25 349 GLN B C 1
ATOM 8634 O O . GLN B 1 349 ? -17.172 27.719 13.188 1 96.25 349 GLN B O 1
ATOM 8639 N N . LEU B 1 350 ? -17.922 25.953 14.328 1 96.12 350 LEU B N 1
ATOM 8640 C CA . LEU B 1 350 ? -16.656 25.25 14.32 1 96.12 350 LEU B CA 1
ATOM 8641 C C . LEU B 1 350 ? -16.234 24.891 12.898 1 96.12 350 LEU B C 1
ATOM 8643 O O . LEU B 1 350 ? -15.047 24.953 12.57 1 96.12 350 LEU B O 1
ATOM 8647 N N . ALA B 1 351 ? -17.156 24.516 12.062 1 98.06 351 ALA B N 1
ATOM 8648 C CA . ALA B 1 351 ? -16.859 24.188 10.672 1 98.06 351 ALA B CA 1
ATOM 8649 C C . ALA B 1 351 ? -16.172 25.359 9.969 1 98.06 351 ALA B C 1
ATOM 8651 O O . ALA B 1 351 ? -15.156 25.172 9.297 1 98.06 351 ALA B O 1
ATOM 8652 N N . LEU B 1 352 ? -16.719 26.453 10.148 1 97.31 352 LEU B N 1
ATOM 8653 C CA . LEU B 1 352 ? -16.172 27.656 9.516 1 97.31 352 LEU B CA 1
ATOM 8654 C C . LEU B 1 352 ? -14.789 27.984 10.078 1 97.31 352 LEU B C 1
ATOM 8656 O O . LEU B 1 352 ? -13.875 28.328 9.336 1 97.31 352 LEU B O 1
ATOM 8660 N N . ASN B 1 353 ? -14.672 27.953 11.398 1 97 353 ASN B N 1
ATOM 8661 C CA . ASN B 1 353 ? -13.398 28.266 12.039 1 97 353 ASN B CA 1
ATOM 8662 C C . ASN B 1 353 ? -12.305 27.281 11.625 1 97 353 ASN B C 1
ATOM 8664 O O . ASN B 1 353 ? -11.164 27.672 11.391 1 97 353 ASN B O 1
ATOM 8668 N N . LEU B 1 354 ? -12.648 26 11.539 1 98.19 354 LEU B N 1
ATOM 8669 C CA . LEU B 1 354 ? -11.672 24.984 11.148 1 98.19 354 LEU B CA 1
ATOM 8670 C C . LEU B 1 354 ? -11.227 25.188 9.703 1 98.19 354 LEU B C 1
ATOM 8672 O O . LEU B 1 354 ? -10.047 25.016 9.391 1 98.19 354 LEU B O 1
ATOM 8676 N N . ALA B 1 355 ? -12.125 25.516 8.844 1 98.06 355 ALA B N 1
ATOM 8677 C CA . ALA B 1 355 ? -11.766 25.781 7.453 1 98.06 355 ALA B CA 1
ATOM 8678 C C . ALA B 1 355 ? -10.836 26.984 7.352 1 98.06 355 ALA B C 1
ATOM 8680 O O . ALA B 1 355 ? -9.852 26.953 6.605 1 98.06 355 ALA B O 1
ATOM 8681 N N . LEU B 1 356 ? -11.18 28.016 8.078 1 97.56 356 LEU B N 1
ATOM 8682 C CA . LEU B 1 356 ? -10.398 29.25 8.039 1 97.56 356 LEU B CA 1
ATOM 8683 C C . LEU B 1 356 ? -9 29.031 8.609 1 97.56 356 LEU B C 1
ATOM 8685 O O . LEU B 1 356 ? -8.008 29.359 7.961 1 97.56 356 LEU B O 1
ATOM 8689 N N . PHE B 1 357 ? -8.93 28.438 9.758 1 96.88 357 PHE B N 1
ATOM 8690 C CA . PHE B 1 357 ? -7.641 28.281 10.422 1 96.88 357 PHE B CA 1
ATOM 8691 C C . PHE B 1 357 ? -6.828 27.156 9.789 1 96.88 357 PHE B C 1
ATOM 8693 O O . PHE B 1 357 ? -5.598 27.188 9.82 1 96.88 357 PHE B O 1
ATOM 8700 N N . GLY B 1 358 ? -7.535 26.156 9.234 1 97.88 358 GLY B N 1
ATOM 8701 C CA . GLY B 1 358 ? -6.816 25.156 8.445 1 97.88 358 GLY B CA 1
ATOM 8702 C C . GLY B 1 358 ? -6.121 25.75 7.23 1 97.88 358 GLY B C 1
ATOM 8703 O O . GLY B 1 358 ? -4.953 25.469 6.973 1 97.88 358 GLY B O 1
ATOM 8704 N N . SER B 1 359 ? -6.77 26.609 6.602 1 97.56 359 SER B N 1
ATOM 8705 C CA . SER B 1 359 ? -6.191 27.297 5.445 1 97.56 359 SER B CA 1
ATOM 8706 C C . SER B 1 359 ? -5.059 28.234 5.859 1 97.56 359 SER B C 1
ATOM 8708 O O . SER B 1 359 ? -4.043 28.328 5.168 1 97.56 359 SER B O 1
ATOM 8710 N N . LEU B 1 360 ? -5.27 28.875 6.961 1 97.19 360 LEU B N 1
ATOM 8711 C CA . LEU B 1 360 ? -4.246 29.797 7.453 1 97.19 360 LEU B CA 1
ATOM 8712 C C . LEU B 1 360 ? -2.963 29.047 7.789 1 97.19 360 LEU B C 1
ATOM 8714 O O . LEU B 1 360 ? -1.863 29.531 7.523 1 97.19 360 LEU B O 1
ATOM 8718 N N . THR B 1 361 ? -3.117 27.906 8.367 1 97.5 361 THR B N 1
ATOM 8719 C CA . THR B 1 361 ? -1.938 27.125 8.727 1 97.5 361 THR B CA 1
ATOM 8720 C C . THR B 1 361 ? -1.191 26.672 7.473 1 97.5 361 THR B C 1
ATOM 8722 O O . THR B 1 361 ? 0.038 26.578 7.477 1 97.5 361 THR B O 1
ATOM 8725 N N . ILE B 1 362 ? -1.836 26.359 6.43 1 97.81 362 ILE B N 1
ATOM 8726 C CA . ILE B 1 362 ? -1.216 26 5.164 1 97.81 362 ILE B CA 1
ATOM 8727 C C . ILE B 1 362 ? -0.424 27.172 4.613 1 97.81 362 ILE B C 1
ATOM 8729 O O . ILE B 1 362 ? 0.695 27.016 4.121 1 97.81 362 ILE B O 1
ATOM 8733 N N . ILE B 1 363 ? -0.959 28.359 4.754 1 96.94 363 ILE B N 1
ATOM 8734 C CA . ILE B 1 363 ? -0.263 29.562 4.32 1 96.94 363 ILE B CA 1
ATOM 8735 C C . ILE B 1 363 ? 0.999 29.766 5.156 1 96.94 363 ILE B C 1
ATOM 8737 O O . ILE B 1 363 ? 2.057 30.109 4.625 1 96.94 363 ILE B O 1
ATOM 8741 N N . VAL B 1 364 ? 0.846 29.531 6.434 1 96.5 364 VAL B N 1
ATOM 8742 C CA . VAL B 1 364 ? 1.982 29.672 7.336 1 96.5 364 VAL B CA 1
ATOM 8743 C C . VAL B 1 364 ? 3.082 28.688 6.941 1 96.5 364 VAL B C 1
ATOM 8745 O O . VAL B 1 364 ? 4.27 29 7.027 1 96.5 364 VAL B O 1
ATOM 8748 N N . ALA B 1 365 ? 2.732 27.5 6.488 1 97.56 365 ALA B N 1
ATOM 8749 C CA . ALA B 1 365 ? 3.717 26.531 6.008 1 97.56 365 ALA B CA 1
ATOM 8750 C C . ALA B 1 365 ? 4.574 27.125 4.895 1 97.56 365 ALA B C 1
ATOM 8752 O O . ALA B 1 365 ? 5.801 27.016 4.918 1 97.56 365 ALA B O 1
ATOM 8753 N N . HIS B 1 366 ? 3.973 27.797 4.02 1 95.62 366 HIS B N 1
ATOM 8754 C CA . HIS B 1 366 ? 4.68 28.375 2.881 1 95.62 366 HIS B CA 1
ATOM 8755 C C . HIS B 1 366 ? 5.508 29.578 3.301 1 95.62 366 HIS B C 1
ATOM 8757 O O . HIS B 1 366 ? 6.555 29.859 2.709 1 95.62 366 HIS B O 1
ATOM 8763 N N . HIS B 1 367 ? 5.156 30.234 4.363 1 93.25 367 HIS B N 1
ATOM 8764 C CA . HIS B 1 367 ? 5.914 31.375 4.875 1 93.25 367 HIS B CA 1
ATOM 8765 C C . HIS B 1 367 ? 7.145 30.906 5.652 1 93.25 367 HIS B C 1
ATOM 8767 O O . HIS B 1 367 ? 8.133 31.641 5.746 1 93.25 367 HIS B O 1
ATOM 8773 N N . MET B 1 368 ? 7.105 29.688 6.133 1 93.06 368 MET B N 1
ATOM 8774 C CA . MET B 1 368 ? 8.172 29.203 7 1 93.06 368 MET B CA 1
ATOM 8775 C C . MET B 1 368 ? 9.5 29.125 6.25 1 93.06 368 MET B C 1
ATOM 8777 O O . MET B 1 368 ? 10.562 29.312 6.844 1 93.06 368 MET B O 1
ATOM 8781 N N . TYR B 1 369 ? 9.43 28.812 4.961 1 93.88 369 TYR B N 1
ATOM 8782 C CA . TYR B 1 369 ? 10.672 28.703 4.207 1 93.88 369 TYR B CA 1
ATOM 8783 C C . TYR B 1 369 ? 10.906 29.938 3.338 1 93.88 369 TYR B C 1
ATOM 8785 O O . TYR B 1 369 ? 12.055 30.297 3.07 1 93.88 369 TYR B O 1
ATOM 8793 N N . ALA B 1 370 ? 9.797 30.641 2.939 1 95.31 370 ALA B N 1
ATOM 8794 C CA . ALA B 1 370 ? 9.93 31.781 2.053 1 95.31 370 ALA B CA 1
ATOM 8795 C C . ALA B 1 370 ? 10.312 33.031 2.836 1 95.31 370 ALA B C 1
ATOM 8797 O O . ALA B 1 370 ? 10.922 33.969 2.285 1 95.31 370 ALA B O 1
ATOM 8798 N N . MET B 1 371 ? 9.883 33.094 4.043 1 94.75 371 MET B N 1
ATOM 8799 C CA . MET B 1 371 ? 10.172 34.156 5.004 1 94.75 371 MET B CA 1
ATOM 8800 C C . MET B 1 371 ? 10.461 33.562 6.383 1 94.75 371 MET B C 1
ATOM 8802 O O . MET B 1 371 ? 9.703 33.781 7.328 1 94.75 371 MET B O 1
ATOM 8806 N N . PRO B 1 372 ? 11.625 32.906 6.484 1 96.44 372 PRO B N 1
ATOM 8807 C CA . PRO B 1 372 ? 11.906 32.281 7.777 1 96.44 372 PRO B CA 1
ATOM 8808 C C . PRO B 1 372 ? 11.875 33.281 8.938 1 96.44 372 PRO B C 1
ATOM 8810 O O . PRO B 1 372 ? 12.703 34.188 8.992 1 96.44 372 PRO B O 1
ATOM 8813 N N . PRO B 1 373 ? 11.086 33.062 9.898 1 95.31 373 PRO B N 1
ATOM 8814 C CA . PRO B 1 373 ? 10.797 34.125 10.875 1 95.31 373 PRO B CA 1
ATOM 8815 C C . PRO B 1 373 ? 11.867 34.219 11.961 1 95.31 373 PRO B C 1
ATOM 8817 O O . PRO B 1 373 ? 12.008 35.281 12.594 1 95.31 373 PRO B O 1
ATOM 8820 N N . TYR B 1 374 ? 12.656 33.125 12.188 1 96.56 374 TYR B N 1
ATOM 8821 C CA . TYR B 1 374 ? 13.531 33.125 13.352 1 96.56 374 TYR B CA 1
ATOM 8822 C C . TYR B 1 374 ? 14.992 32.969 12.93 1 96.56 374 TYR B C 1
ATOM 8824 O O . TYR B 1 374 ? 15.289 32.406 11.875 1 96.56 374 TYR B O 1
ATOM 8832 N N . PRO B 1 375 ? 15.938 33.5 13.797 1 97.69 375 PRO B N 1
ATOM 8833 C CA . PRO B 1 375 ? 17.359 33.406 13.484 1 97.69 375 PRO B CA 1
ATOM 8834 C C . PRO B 1 375 ? 17.812 31.953 13.297 1 97.69 375 PRO B C 1
ATOM 8836 O O . PRO B 1 375 ? 17.469 31.078 14.102 1 97.69 375 PRO B O 1
ATOM 8839 N N . TYR B 1 376 ? 18.547 31.656 12.211 1 97.81 376 TYR B N 1
ATOM 8840 C CA . TYR B 1 376 ? 19.25 30.438 11.898 1 97.81 376 TYR B CA 1
ATOM 8841 C C . TYR B 1 376 ? 18.281 29.312 11.531 1 97.81 376 TYR B C 1
ATOM 8843 O O . TYR B 1 376 ? 18.672 28.156 11.43 1 97.81 376 TYR B O 1
ATOM 8851 N N . LEU B 1 377 ? 16.984 29.656 11.352 1 97.56 377 LEU B N 1
ATOM 8852 C CA . LEU B 1 377 ? 16 28.672 10.898 1 97.56 377 LEU B CA 1
ATOM 8853 C C . LEU B 1 377 ? 16.25 28.281 9.445 1 97.56 377 LEU B C 1
ATOM 8855 O O . LEU B 1 377 ? 16.109 27.109 9.086 1 97.56 377 LEU B O 1
ATOM 8859 N N . ALA B 1 378 ? 16.625 29.203 8.648 1 97.12 378 ALA B N 1
ATOM 8860 C CA . ALA B 1 378 ? 16.766 29.016 7.207 1 97.12 378 ALA B CA 1
ATOM 8861 C C . ALA B 1 378 ? 17.891 28.047 6.875 1 97.12 378 ALA B C 1
ATOM 8863 O O . ALA B 1 378 ? 17.859 27.391 5.824 1 97.12 378 ALA B O 1
ATOM 8864 N N . THR B 1 379 ? 18.906 27.938 7.742 1 97.12 379 THR B N 1
ATOM 8865 C CA . THR B 1 379 ? 20.031 27.062 7.457 1 97.12 379 THR B CA 1
ATOM 8866 C C . THR B 1 379 ? 19.891 25.719 8.188 1 97.12 379 THR B C 1
ATOM 8868 O O . THR B 1 379 ? 20.719 24.828 8.055 1 97.12 379 THR B O 1
ATOM 8871 N N . ASP B 1 380 ? 18.891 25.609 9.016 1 97.19 380 ASP B N 1
ATOM 8872 C CA . ASP B 1 380 ? 18.5 24.328 9.609 1 97.19 380 ASP B CA 1
ATOM 8873 C C . ASP B 1 380 ? 17.453 23.625 8.75 1 97.19 380 ASP B C 1
ATOM 8875 O O . ASP B 1 380 ? 16.266 23.625 9.07 1 97.19 380 ASP B O 1
ATOM 8879 N N . TYR B 1 381 ? 17.922 22.969 7.75 1 97.75 381 TYR B N 1
ATOM 8880 C CA . TYR B 1 381 ? 17.062 22.406 6.711 1 97.75 381 TYR B CA 1
ATOM 8881 C C . TYR B 1 381 ? 16.109 21.375 7.285 1 97.75 381 TYR B C 1
ATOM 8883 O O . TYR B 1 381 ? 14.961 21.266 6.852 1 97.75 381 TYR B O 1
ATOM 8891 N N . GLY B 1 382 ? 16.547 20.578 8.289 1 97.19 382 GLY B N 1
ATOM 8892 C CA . GLY B 1 382 ? 15.68 19.594 8.922 1 97.19 382 GLY B CA 1
ATOM 8893 C C . GLY B 1 382 ? 14.492 20.219 9.625 1 97.19 382 GLY B C 1
ATOM 8894 O O . GLY B 1 382 ? 13.367 19.734 9.516 1 97.19 382 GLY B O 1
ATOM 8895 N N . THR B 1 383 ? 14.727 21.281 10.344 1 97.5 383 THR B N 1
ATOM 8896 C CA . THR B 1 383 ? 13.656 21.984 11.055 1 97.5 383 THR B CA 1
ATOM 8897 C C . THR B 1 383 ? 12.688 22.625 10.07 1 97.5 383 THR B C 1
ATOM 8899 O O . THR B 1 383 ? 11.469 22.578 10.273 1 97.5 383 THR B O 1
ATOM 8902 N N . GLN B 1 384 ? 13.234 23.25 9.031 1 97.44 384 GLN B N 1
ATOM 8903 C CA . GLN B 1 384 ? 12.367 23.844 8.023 1 97.44 384 GLN B CA 1
ATOM 8904 C C . GLN B 1 384 ? 11.445 22.797 7.402 1 97.44 384 GLN B C 1
ATOM 8906 O O . GLN B 1 384 ? 10.25 23.031 7.238 1 97.44 384 GLN B O 1
ATOM 8911 N N . LEU B 1 385 ? 12.016 21.688 7.023 1 98.06 385 LEU B N 1
ATOM 8912 C CA . LEU B 1 385 ? 11.242 20.609 6.426 1 98.06 385 LEU B CA 1
ATOM 8913 C C . LEU B 1 385 ? 10.18 20.094 7.395 1 98.06 385 LEU B C 1
ATOM 8915 O O . LEU B 1 385 ? 9.039 19.844 6.996 1 98.06 385 LEU B O 1
ATOM 8919 N N . SER B 1 386 ? 10.539 19.969 8.633 1 97.88 386 SER B N 1
ATOM 8920 C CA . SER B 1 386 ? 9.609 19.5 9.656 1 97.88 386 SER B CA 1
ATOM 8921 C C . SER B 1 386 ? 8.469 20.484 9.859 1 97.88 386 SER B C 1
ATOM 8923 O O . SER B 1 386 ? 7.305 20.094 9.969 1 97.88 386 SER B O 1
ATOM 8925 N N . LEU B 1 387 ? 8.805 21.719 9.898 1 97.75 387 LEU B N 1
ATOM 8926 C CA . LEU B 1 387 ? 7.781 22.734 10.133 1 97.75 387 LEU B CA 1
ATOM 8927 C C . LEU B 1 387 ? 6.809 22.812 8.961 1 97.75 387 LEU B C 1
ATOM 8929 O O . LEU B 1 387 ? 5.598 22.906 9.164 1 97.75 387 LEU B O 1
ATOM 8933 N N . PHE B 1 388 ? 7.344 22.828 7.746 1 98.31 388 PHE B N 1
ATOM 8934 C CA . PHE B 1 388 ? 6.484 22.844 6.566 1 98.31 388 PHE B CA 1
ATOM 8935 C C . PHE B 1 388 ? 5.527 21.656 6.59 1 98.31 388 PHE B C 1
ATOM 8937 O O . PHE B 1 388 ? 4.32 21.812 6.418 1 98.31 388 PHE B O 1
ATOM 8944 N N . THR B 1 389 ? 6.035 20.469 6.848 1 98.31 389 THR B N 1
ATOM 8945 C CA . THR B 1 389 ? 5.254 19.234 6.844 1 98.31 389 THR B CA 1
ATOM 8946 C C . THR B 1 389 ? 4.211 19.266 7.957 1 98.31 389 THR B C 1
ATOM 8948 O O . THR B 1 389 ? 3.055 18.891 7.734 1 98.31 389 THR B O 1
ATOM 8951 N N . HIS B 1 390 ? 4.609 19.688 9.117 1 97.5 390 HIS B N 1
ATOM 8952 C CA . HIS B 1 390 ? 3.711 19.734 10.266 1 97.5 390 HIS B CA 1
ATOM 8953 C C . HIS B 1 390 ? 2.535 20.672 10.016 1 97.5 390 HIS B C 1
ATOM 8955 O O . HIS B 1 390 ? 1.385 20.312 10.281 1 97.5 390 HIS B O 1
ATOM 8961 N N . HIS B 1 391 ? 2.816 21.797 9.492 1 98.19 391 HIS B N 1
ATOM 8962 C CA . HIS B 1 391 ? 1.758 22.766 9.234 1 98.19 391 HIS B CA 1
ATOM 8963 C C . HIS B 1 391 ? 0.817 22.281 8.141 1 98.19 391 HIS B C 1
ATOM 8965 O O . HIS B 1 391 ? -0.391 22.516 8.203 1 98.19 391 HIS B O 1
ATOM 8971 N N . MET B 1 392 ? 1.365 21.609 7.152 1 98.62 392 MET B N 1
ATOM 8972 C CA . MET B 1 392 ? 0.522 21.062 6.098 1 98.62 392 MET B CA 1
ATOM 8973 C C . MET B 1 392 ? -0.449 20.031 6.656 1 98.62 392 MET B C 1
ATOM 8975 O O . MET B 1 392 ? -1.634 20.047 6.316 1 98.62 392 MET B O 1
ATOM 8979 N N . TRP B 1 393 ? 0.012 19.219 7.543 1 98.56 393 TRP B N 1
ATOM 8980 C CA . TRP B 1 393 ? -0.832 18.156 8.086 1 98.56 393 TRP B CA 1
ATOM 8981 C C . TRP B 1 393 ? -1.864 18.719 9.055 1 98.56 393 TRP B C 1
ATOM 8983 O O . TRP B 1 393 ? -3.025 18.312 9.047 1 98.56 393 TRP B O 1
ATOM 8993 N N . ILE B 1 394 ? -1.434 19.672 9.898 1 98.12 394 ILE B N 1
ATOM 8994 C CA . ILE B 1 394 ? -2.408 20.312 10.773 1 98.12 394 ILE B CA 1
ATOM 8995 C C . ILE B 1 394 ? -3.514 20.953 9.938 1 98.12 394 ILE B C 1
ATOM 8997 O O . ILE B 1 394 ? -4.699 20.781 10.227 1 98.12 394 ILE B O 1
ATOM 9001 N N . GLY B 1 395 ? -3.07 21.656 8.898 1 98.62 395 GLY B N 1
ATOM 9002 C CA . GLY B 1 395 ? -4.051 22.266 8.008 1 98.62 395 GLY B CA 1
ATOM 9003 C C . GLY B 1 395 ? -4.984 21.25 7.371 1 98.62 395 GLY B C 1
ATOM 9004 O O . GLY B 1 395 ? -6.195 21.469 7.312 1 98.62 395 GLY B O 1
ATOM 9005 N N . GLY B 1 396 ? -4.449 20.141 6.895 1 98.44 396 GLY B N 1
ATOM 9006 C CA . GLY B 1 396 ? -5.258 19.109 6.273 1 98.44 396 GLY B CA 1
ATOM 9007 C C . GLY B 1 396 ? -6.281 18.516 7.215 1 98.44 396 GLY B C 1
ATOM 9008 O O . GLY B 1 396 ? -7.438 18.312 6.836 1 98.44 396 GLY B O 1
ATOM 9009 N N . PHE B 1 397 ? -5.91 18.25 8.461 1 98.19 397 PHE B N 1
ATOM 9010 C CA . PHE B 1 397 ? -6.824 17.672 9.438 1 98.19 397 PHE B CA 1
ATOM 9011 C C . PHE B 1 397 ? -7.938 18.656 9.789 1 98.19 397 PHE B C 1
ATOM 9013 O O . PHE B 1 397 ? -9.102 18.266 9.914 1 98.19 397 PHE B O 1
ATOM 9020 N N . LEU B 1 398 ? -7.566 19.875 9.906 1 98.44 398 LEU B N 1
ATOM 9021 C CA . LEU B 1 398 ? -8.562 20.875 10.242 1 98.44 398 LEU B CA 1
ATOM 9022 C C . LEU B 1 398 ? -9.562 21.062 9.102 1 98.44 398 LEU B C 1
ATOM 9024 O O . LEU B 1 398 ? -10.766 21.203 9.344 1 98.44 398 LEU B O 1
ATOM 9028 N N . VAL B 1 399 ? -9.086 21.031 7.906 1 98.5 399 VAL B N 1
ATOM 9029 C CA . VAL B 1 399 ? -9.961 21.203 6.754 1 98.5 399 VAL B CA 1
ATOM 9030 C C . VAL B 1 399 ? -10.922 20.016 6.66 1 98.5 399 VAL B C 1
ATOM 9032 O O . VAL B 1 399 ? -12.109 20.203 6.387 1 98.5 399 VAL B O 1
ATOM 9035 N N . THR B 1 400 ? -10.445 18.859 6.887 1 98.38 400 THR B N 1
ATOM 9036 C CA . THR B 1 400 ? -11.312 17.688 6.883 1 98.38 400 THR B CA 1
ATOM 9037 C C . THR B 1 400 ? -12.312 17.75 8.031 1 98.38 400 THR B C 1
ATOM 9039 O O . THR B 1 400 ? -13.484 17.391 7.871 1 98.38 400 THR B O 1
ATOM 9042 N N . GLY B 1 401 ? -11.797 18.234 9.219 1 97.81 401 GLY B N 1
ATOM 9043 C CA . GLY B 1 401 ? -12.695 18.438 10.344 1 97.81 401 GLY B CA 1
ATOM 9044 C C . GLY B 1 401 ? -13.781 19.453 10.055 1 97.81 401 GLY B C 1
ATOM 9045 O O . GLY B 1 401 ? -14.906 19.328 10.547 1 97.81 401 GLY B O 1
ATOM 9046 N N . ALA B 1 402 ? -13.438 20.422 9.25 1 98.56 402 ALA B N 1
ATOM 9047 C CA . ALA B 1 402 ? -14.43 21.422 8.867 1 98.56 402 ALA B CA 1
ATOM 9048 C C . ALA B 1 402 ? -15.586 20.797 8.102 1 98.56 402 ALA B C 1
ATOM 9050 O O . ALA B 1 402 ? -16.75 21.094 8.375 1 98.56 402 ALA B O 1
ATOM 9051 N N . ALA B 1 403 ? -15.242 19.922 7.203 1 98.38 403 ALA B N 1
ATOM 9052 C CA . ALA B 1 403 ? -16.281 19.234 6.434 1 98.38 403 ALA B CA 1
ATOM 9053 C C . ALA B 1 403 ? -17.125 18.328 7.332 1 98.38 403 ALA B C 1
ATOM 9055 O O . ALA B 1 403 ? -18.328 18.219 7.16 1 98.38 403 ALA B O 1
ATOM 9056 N N . ALA B 1 404 ? -16.484 17.672 8.266 1 97.12 404 ALA B N 1
ATOM 9057 C CA . ALA B 1 404 ? -17.203 16.812 9.195 1 97.12 404 ALA B CA 1
ATOM 9058 C C . ALA B 1 404 ? -18.234 17.594 10.008 1 97.12 404 ALA B C 1
ATOM 9060 O O . ALA B 1 404 ? -19.391 17.203 10.102 1 97.12 404 ALA B O 1
ATOM 9061 N N . HIS B 1 405 ? -17.828 18.703 10.555 1 97.19 405 HIS B N 1
ATOM 9062 C CA . HIS B 1 405 ? -18.719 19.484 11.414 1 97.19 405 HIS B CA 1
ATOM 9063 C C . HIS B 1 405 ? -19.797 20.188 10.594 1 97.19 405 HIS B C 1
ATOM 9065 O O . HIS B 1 405 ? -20.922 20.359 11.07 1 97.19 405 HIS B O 1
ATOM 9071 N N . ALA B 1 406 ? -19.469 20.562 9.367 1 98.25 406 ALA B N 1
ATOM 9072 C CA . ALA B 1 406 ? -20.5 21.109 8.484 1 98.25 406 ALA B CA 1
ATOM 9073 C C . ALA B 1 406 ? -21.594 20.078 8.211 1 98.25 406 ALA B C 1
ATOM 9075 O O . ALA B 1 406 ? -22.781 20.406 8.203 1 98.25 406 ALA B O 1
ATOM 9076 N N . ALA B 1 407 ? -21.203 18.875 8.023 1 97.31 407 ALA B N 1
ATOM 9077 C CA . ALA B 1 407 ? -22.172 17.812 7.781 1 97.31 407 ALA B CA 1
ATOM 9078 C C . ALA B 1 407 ? -23 17.531 9.031 1 97.31 407 ALA B C 1
ATOM 9080 O O . ALA B 1 407 ? -24.203 17.297 8.938 1 97.31 407 ALA B O 1
ATOM 9081 N N . ILE B 1 408 ? -22.359 17.5 10.156 1 95.38 408 ILE B N 1
ATOM 9082 C CA . ILE B 1 408 ? -23.078 17.281 11.406 1 95.38 408 ILE B CA 1
ATOM 9083 C C . ILE B 1 408 ? -24.109 18.406 11.609 1 95.38 408 ILE B C 1
ATOM 9085 O O . ILE B 1 408 ? -25.234 18.141 12.008 1 95.38 408 ILE B O 1
ATOM 9089 N N . PHE B 1 409 ? -23.828 19.703 11.32 1 96.19 409 PHE B N 1
ATOM 9090 C CA . PHE B 1 409 ? -24.75 20.828 11.398 1 96.19 409 PHE B CA 1
ATOM 9091 C C . PHE B 1 409 ? -25.969 20.594 10.5 1 96.19 409 PHE B C 1
ATOM 9093 O O . PHE B 1 409 ? -27.109 20.781 10.93 1 96.19 409 PHE B O 1
ATOM 9100 N N . LEU B 1 410 ? -25.688 20.109 9.312 1 96.62 410 LEU B N 1
ATOM 9101 C CA . LEU B 1 410 ? -26.781 19.906 8.375 1 96.62 410 LEU B CA 1
ATOM 9102 C C . LEU B 1 410 ? -27.703 18.797 8.859 1 96.62 410 LEU B C 1
ATOM 9104 O O . LEU B 1 410 ? -28.922 18.875 8.688 1 96.62 410 LEU B O 1
ATOM 9108 N N . VAL B 1 411 ? -27.141 17.844 9.461 1 93.75 411 VAL B N 1
ATOM 9109 C CA . VAL B 1 411 ? -27.922 16.688 9.891 1 93.75 411 VAL B CA 1
ATOM 9110 C C . VAL B 1 411 ? -28.672 17.016 11.18 1 93.75 411 VAL B C 1
ATOM 9112 O O . VAL B 1 411 ? -29.859 16.703 11.312 1 93.75 411 VAL B O 1
ATOM 9115 N N . ARG B 1 412 ? -28.062 17.672 12.062 1 91.75 412 ARG B N 1
ATOM 9116 C CA . ARG B 1 412 ? -28.578 17.766 13.414 1 91.75 412 ARG B CA 1
ATOM 9117 C C . ARG B 1 412 ? -29.266 19.109 13.641 1 91.75 412 ARG B C 1
ATOM 9119 O O . ARG B 1 412 ? -30.312 19.188 14.297 1 91.75 412 ARG B O 1
ATOM 9126 N N . ASP B 1 413 ? -28.734 20.156 13.078 1 92.94 413 ASP B N 1
ATOM 9127 C CA . ASP B 1 413 ? -29.125 21.484 13.555 1 92.94 413 ASP B CA 1
ATOM 9128 C C . ASP B 1 413 ? -29.859 22.266 12.461 1 92.94 413 ASP B C 1
ATOM 9130 O O . ASP B 1 413 ? -30.547 23.234 12.75 1 92.94 413 ASP B O 1
ATOM 9134 N N . TYR B 1 414 ? -29.656 21.922 11.242 1 94.75 414 TYR B N 1
ATOM 9135 C CA . TYR B 1 414 ? -30.234 22.672 10.125 1 94.75 414 TYR B CA 1
ATOM 9136 C C . TYR B 1 414 ? -31.75 22.516 10.102 1 94.75 414 TYR B C 1
ATOM 9138 O O . TYR B 1 414 ? -32.281 21.406 10.188 1 94.75 414 TYR B O 1
ATOM 9146 N N . ASP B 1 415 ? -32.469 23.641 10.008 1 92.81 415 ASP B N 1
ATOM 9147 C CA . ASP B 1 415 ? -33.938 23.688 9.898 1 92.81 415 ASP B CA 1
ATOM 9148 C C . ASP B 1 415 ? -34.375 24.312 8.578 1 92.81 415 ASP B C 1
ATOM 9150 O O . ASP B 1 415 ? -34.281 25.531 8.414 1 92.81 415 ASP B O 1
ATOM 9154 N N . PRO B 1 416 ? -34.906 23.531 7.715 1 89.75 416 PRO B N 1
ATOM 9155 C CA . PRO B 1 416 ? -35.281 24.047 6.398 1 89.75 416 PRO B CA 1
ATOM 9156 C C . PRO B 1 416 ? -36.438 25.062 6.469 1 89.75 416 PRO B C 1
ATOM 9158 O O . PRO B 1 416 ? -36.594 25.875 5.551 1 89.75 416 PRO B O 1
ATOM 9161 N N . THR B 1 417 ? -37.156 25.094 7.473 1 90.62 417 THR B N 1
ATOM 9162 C CA . THR B 1 417 ? -38.312 25.969 7.578 1 90.62 417 THR B CA 1
ATOM 9163 C C . THR B 1 417 ? -37.875 27.406 7.844 1 90.62 417 THR B C 1
ATOM 9165 O O . THR B 1 417 ? -38.625 28.344 7.539 1 90.62 417 THR B O 1
ATOM 9168 N N . THR B 1 418 ? -36.719 27.547 8.336 1 89.62 418 THR B N 1
ATOM 9169 C CA . THR B 1 418 ? -36.281 28.891 8.695 1 89.62 418 THR B CA 1
ATOM 9170 C C . THR B 1 418 ? -35.25 29.406 7.676 1 89.62 418 THR B C 1
ATOM 9172 O O . THR B 1 418 ? -34.844 30.562 7.746 1 89.62 418 THR B O 1
ATOM 9175 N N . GLN B 1 419 ? -34.844 28.562 6.77 1 89.81 419 GLN B N 1
ATOM 9176 C CA . GLN B 1 419 ? -33.781 28.922 5.852 1 89.81 419 GLN B CA 1
ATOM 9177 C C . GLN B 1 419 ? -34.281 28.938 4.41 1 89.81 419 GLN B C 1
ATOM 9179 O O . GLN B 1 419 ? -33.531 28.625 3.484 1 89.81 419 GLN B O 1
ATOM 9184 N N . TYR B 1 420 ? -35.312 29.562 4.195 1 89.88 420 TYR B N 1
ATOM 9185 C CA . TYR B 1 420 ? -35.906 29.516 2.857 1 89.88 420 TYR B CA 1
ATOM 9186 C C . TYR B 1 420 ? -35.281 30.609 1.973 1 89.88 420 TYR B C 1
ATOM 9188 O O . TYR B 1 420 ? -35.281 31.781 2.346 1 89.88 420 TYR B O 1
ATOM 9196 N N . ASN B 1 421 ? -34.719 30.297 0.821 1 93.12 421 ASN B N 1
ATOM 9197 C CA . ASN B 1 421 ? -34.25 31.141 -0.263 1 93.12 421 ASN B CA 1
ATOM 9198 C C . ASN B 1 421 ? -33.094 32.031 0.189 1 93.12 421 ASN B C 1
ATOM 9200 O O . ASN B 1 421 ? -32.844 33.094 -0.366 1 93.12 421 ASN B O 1
ATOM 9204 N N . ASN B 1 422 ? -32.438 31.734 1.188 1 94.25 422 ASN B N 1
ATOM 9205 C CA . ASN B 1 422 ? -31.172 32.375 1.527 1 94.25 422 ASN B CA 1
ATOM 9206 C C . ASN B 1 422 ? -30 31.688 0.838 1 94.25 422 ASN B C 1
ATOM 9208 O O . ASN B 1 422 ? -30.188 30.766 0.049 1 94.25 422 ASN B O 1
ATOM 9212 N N . LEU B 1 423 ? -28.828 32.156 1.032 1 93.69 423 LEU B N 1
ATOM 9213 C CA . LEU B 1 423 ? -27.672 31.672 0.291 1 93.69 423 LEU B CA 1
ATOM 9214 C C . LEU B 1 423 ? -27.453 30.188 0.558 1 93.69 423 LEU B C 1
ATOM 9216 O O . LEU B 1 423 ? -27.172 29.438 -0.367 1 93.69 423 LEU B O 1
ATOM 9220 N N . LEU B 1 424 ? -27.547 29.734 1.786 1 93.94 424 LEU B N 1
ATOM 9221 C CA . LEU B 1 424 ? -27.328 28.344 2.145 1 93.94 424 LEU B CA 1
ATOM 9222 C C . LEU B 1 424 ? -28.344 27.438 1.454 1 93.94 424 LEU B C 1
ATOM 9224 O O . LEU B 1 424 ? -27.984 26.391 0.917 1 93.94 424 LEU B O 1
ATOM 9228 N N . ASP B 1 425 ? -29.594 27.812 1.521 1 94.75 425 ASP B N 1
ATOM 9229 C CA . ASP B 1 425 ? -30.656 27.062 0.849 1 94.75 425 ASP B CA 1
ATOM 9230 C C . ASP B 1 425 ? -30.391 26.969 -0.652 1 94.75 425 ASP B C 1
ATOM 9232 O O . ASP B 1 425 ? -30.594 25.906 -1.256 1 94.75 425 ASP B O 1
ATOM 9236 N N . ARG B 1 426 ? -29.953 28 -1.225 1 94.88 426 ARG B N 1
ATOM 9237 C CA . ARG B 1 426 ? -29.703 28.016 -2.66 1 94.88 426 ARG B CA 1
ATOM 9238 C C . ARG B 1 426 ? -28.531 27.109 -3.014 1 94.88 426 ARG B C 1
ATOM 9240 O O . ARG B 1 426 ? -28.547 26.422 -4.047 1 94.88 426 ARG B O 1
ATOM 9247 N N . VAL B 1 427 ? -27.5 27.156 -2.223 1 94.62 427 VAL B N 1
ATOM 9248 C CA . VAL B 1 427 ? -26.359 26.266 -2.447 1 94.62 427 VAL B CA 1
ATOM 9249 C C . VAL B 1 427 ? -26.828 24.812 -2.396 1 94.62 427 VAL B C 1
ATOM 9251 O O . VAL B 1 427 ? -26.422 24 -3.232 1 94.62 427 VAL B O 1
ATOM 9254 N N . LEU B 1 428 ? -27.656 24.469 -1.494 1 95.06 428 LEU B N 1
ATOM 9255 C CA . LEU B 1 428 ? -28.156 23.109 -1.351 1 95.06 428 LEU B CA 1
ATOM 9256 C C . LEU B 1 428 ? -29.016 22.719 -2.543 1 95.06 428 LEU B C 1
ATOM 9258 O O . LEU B 1 428 ? -29.016 21.562 -2.975 1 95.06 428 LEU B O 1
ATOM 9262 N N . ARG B 1 429 ? -29.719 23.703 -3.049 1 93.19 429 ARG B N 1
ATOM 9263 C CA . ARG B 1 429 ? -30.578 23.438 -4.199 1 93.19 429 ARG B CA 1
ATOM 9264 C C . ARG B 1 429 ? -29.75 23.25 -5.465 1 93.19 429 ARG B C 1
ATOM 9266 O O . ARG B 1 429 ? -30.188 22.578 -6.406 1 93.19 429 ARG B O 1
ATOM 9273 N N . HIS B 1 430 ? -28.562 23.859 -5.473 1 94.56 430 HIS B N 1
ATOM 9274 C CA . HIS B 1 430 ? -27.688 23.75 -6.641 1 94.56 430 HIS B CA 1
ATOM 9275 C C . HIS B 1 430 ? -26.609 22.688 -6.43 1 94.56 430 HIS B C 1
ATOM 9277 O O . HIS B 1 430 ? -25.594 22.703 -7.113 1 94.56 430 HIS B O 1
ATOM 9283 N N . ARG B 1 431 ? -26.766 21.859 -5.504 1 96.25 431 ARG B N 1
ATOM 9284 C CA . ARG B 1 431 ? -25.75 20.891 -5.113 1 96.25 431 ARG B CA 1
ATOM 9285 C C . ARG B 1 431 ? -25.359 19.984 -6.281 1 96.25 431 ARG B C 1
ATOM 9287 O O . ARG B 1 431 ? -24.203 19.641 -6.453 1 96.25 431 ARG B O 1
ATOM 9294 N N . ASP B 1 432 ? -26.297 19.547 -7.16 1 95.88 432 ASP B N 1
ATOM 9295 C CA . ASP B 1 432 ? -26 18.672 -8.289 1 95.88 432 ASP B CA 1
ATOM 9296 C C . ASP B 1 432 ? -25.125 19.375 -9.312 1 95.88 432 ASP B C 1
ATOM 9298 O O . ASP B 1 432 ? -24.219 18.781 -9.898 1 95.88 432 ASP B O 1
ATOM 9302 N N . ALA B 1 433 ? -25.406 20.609 -9.539 1 95.81 433 ALA B N 1
ATOM 9303 C CA . ALA B 1 433 ? -24.578 21.406 -10.453 1 95.81 433 ALA B CA 1
ATOM 9304 C C . ALA B 1 433 ? -23.156 21.547 -9.914 1 95.81 433 ALA B C 1
ATOM 9306 O O . ALA B 1 433 ? -22.188 21.438 -10.664 1 95.81 433 ALA B O 1
ATOM 9307 N N . ILE B 1 434 ? -23.031 21.844 -8.625 1 96.94 434 ILE B N 1
ATOM 9308 C CA . ILE B 1 434 ? -21.734 22.031 -7.98 1 96.94 434 ILE B CA 1
ATOM 9309 C C . ILE B 1 434 ? -20.922 20.75 -8.078 1 96.94 434 ILE B C 1
ATOM 9311 O O . ILE B 1 434 ? -19.766 20.766 -8.5 1 96.94 434 ILE B O 1
ATOM 9315 N N . ILE B 1 435 ? -21.5 19.625 -7.754 1 97.31 435 ILE B N 1
ATOM 9316 C CA . ILE B 1 435 ? -20.797 18.344 -7.68 1 97.31 435 ILE B CA 1
ATOM 9317 C C . ILE B 1 435 ? -20.453 17.859 -9.086 1 97.31 435 ILE B C 1
ATOM 9319 O O . ILE B 1 435 ? -19.375 17.328 -9.32 1 97.31 435 ILE B O 1
ATOM 9323 N N . SER B 1 436 ? -21.375 18.047 -10.07 1 95.94 436 SER B N 1
ATOM 9324 C CA . SER B 1 436 ? -21.094 17.625 -11.438 1 95.94 436 SER B CA 1
ATOM 9325 C C . SER B 1 436 ? -19.953 18.438 -12.039 1 95.94 436 SER B C 1
ATOM 9327 O O . SER B 1 436 ? -19.109 17.891 -12.75 1 95.94 436 SER B O 1
ATOM 9329 N N . HIS B 1 437 ? -20 19.719 -11.75 1 96.31 437 HIS B N 1
ATOM 9330 C CA . HIS B 1 437 ? -18.906 20.547 -12.242 1 96.31 437 HIS B CA 1
ATOM 9331 C C . HIS B 1 437 ? -17.578 20.156 -11.617 1 96.31 437 HIS B C 1
ATOM 9333 O O . HIS B 1 437 ? -16.562 20.031 -12.312 1 96.31 437 HIS B O 1
ATOM 9339 N N . LEU B 1 438 ? -17.547 19.969 -10.32 1 97.19 438 LEU B N 1
ATOM 9340 C CA . LEU B 1 438 ? -16.328 19.562 -9.625 1 97.19 438 LEU B CA 1
ATOM 9341 C C . LEU B 1 438 ? -15.828 18.219 -10.148 1 97.19 438 LEU B C 1
ATOM 9343 O O . LEU B 1 438 ? -14.617 18 -10.258 1 97.19 438 LEU B O 1
ATOM 9347 N N . ASN B 1 439 ? -16.734 17.344 -10.438 1 97.06 439 ASN B N 1
ATOM 9348 C CA . ASN B 1 439 ? -16.359 16.047 -11 1 97.06 439 ASN B CA 1
ATOM 9349 C C . ASN B 1 439 ? -15.672 16.219 -12.359 1 97.06 439 ASN B C 1
ATOM 9351 O O . ASN B 1 439 ? -14.672 15.555 -12.633 1 97.06 439 ASN B O 1
ATOM 9355 N N . TRP B 1 440 ? -16.234 17.016 -13.156 1 96.06 440 TRP B N 1
ATOM 9356 C CA . TRP B 1 440 ? -15.656 17.266 -14.469 1 96.06 440 TRP B CA 1
ATOM 9357 C C . TRP B 1 440 ? -14.258 17.859 -14.336 1 96.06 440 TRP B C 1
ATOM 9359 O O . TRP B 1 440 ? -13.352 17.5 -15.094 1 96.06 440 TRP B O 1
ATOM 9369 N N . VAL B 1 441 ? -14.094 18.797 -13.422 1 97.44 441 VAL B N 1
ATOM 9370 C CA . VAL B 1 441 ? -12.789 19.406 -13.195 1 97.44 441 VAL B CA 1
ATOM 9371 C C . VAL B 1 441 ? -11.789 18.344 -12.75 1 97.44 441 VAL B C 1
ATOM 9373 O O . VAL B 1 441 ? -10.633 18.344 -13.195 1 97.44 441 VAL B O 1
ATOM 9376 N N . CYS B 1 442 ? -12.219 17.453 -11.891 1 97 442 CYS B N 1
ATOM 9377 C CA . CYS B 1 442 ? -11.359 16.359 -11.43 1 97 442 CYS B CA 1
ATOM 9378 C C . CYS B 1 442 ? -10.938 15.469 -12.586 1 97 442 CYS B C 1
ATOM 9380 O O . CYS B 1 442 ? -9.766 15.102 -12.695 1 97 442 CYS B O 1
ATOM 9382 N N . ILE B 1 443 ? -11.891 15.133 -13.484 1 96.31 443 ILE B N 1
ATOM 9383 C CA . ILE B 1 443 ? -11.602 14.297 -14.641 1 96.31 443 ILE B CA 1
ATOM 9384 C C . ILE B 1 443 ? -10.633 15.008 -15.57 1 96.31 443 ILE B C 1
ATOM 9386 O O . ILE B 1 443 ? -9.648 14.422 -16.031 1 96.31 443 ILE B O 1
ATOM 9390 N N . PHE B 1 444 ? -10.883 16.266 -15.766 1 97.06 444 PHE B N 1
ATOM 9391 C CA . PHE B 1 444 ? -10.039 17.062 -16.641 1 97.06 444 PHE B CA 1
ATOM 9392 C C . PHE B 1 444 ? -8.617 17.156 -16.094 1 97.06 444 PHE B C 1
ATOM 9394 O O . PHE B 1 444 ? -7.652 16.875 -16.797 1 97.06 444 PHE B O 1
ATOM 9401 N N . LEU B 1 445 ? -8.469 17.484 -14.844 1 96.81 445 LEU B N 1
ATOM 9402 C CA . LEU B 1 445 ? -7.16 17.625 -14.219 1 96.81 445 LEU B CA 1
ATOM 9403 C C . LEU B 1 445 ? -6.441 16.281 -14.156 1 96.81 445 LEU B C 1
ATOM 9405 O O . LEU B 1 445 ? -5.234 16.203 -14.391 1 96.81 445 LEU B O 1
ATOM 9409 N N . GLY B 1 446 ? -7.215 15.234 -13.883 1 95.5 446 GLY B N 1
ATOM 9410 C CA . GLY B 1 446 ? -6.629 13.906 -13.828 1 95.5 446 GLY B CA 1
ATOM 9411 C C . GLY B 1 446 ? -6.062 13.445 -15.156 1 95.5 446 GLY B C 1
ATOM 9412 O O . GLY B 1 446 ? -4.902 13.047 -15.242 1 95.5 446 GLY B O 1
ATOM 9413 N N . PHE B 1 447 ? -6.797 13.57 -16.219 1 94.25 447 PHE B N 1
ATOM 9414 C CA . PHE B 1 447 ? -6.355 13.156 -17.547 1 94.25 447 PHE B CA 1
ATOM 9415 C C . PHE B 1 447 ? -5.207 14.031 -18.031 1 94.25 447 PHE B C 1
ATOM 9417 O O . PHE B 1 447 ? -4.277 13.539 -18.672 1 94.25 447 PHE B O 1
ATOM 9424 N N . HIS B 1 448 ? -5.32 15.242 -17.672 1 93.19 448 HIS B N 1
ATOM 9425 C CA . HIS B 1 448 ? -4.277 16.156 -18.109 1 93.19 448 HIS B CA 1
ATOM 9426 C C . HIS B 1 448 ? -2.963 15.883 -17.375 1 93.19 448 HIS B C 1
ATOM 9428 O O . HIS B 1 448 ? -1.913 15.758 -18.016 1 93.19 448 HIS B O 1
ATOM 9434 N N . SER B 1 449 ? -3.053 15.758 -16.109 1 93.88 449 SER B N 1
ATOM 9435 C CA . SER B 1 449 ? -1.853 15.57 -15.312 1 93.88 449 SER B CA 1
ATOM 9436 C C . SER B 1 449 ? -1.207 14.219 -15.586 1 93.88 449 SER B C 1
ATOM 9438 O O . SER B 1 449 ? -0.018 14.141 -15.898 1 93.88 449 SER B O 1
ATOM 9440 N N . PHE B 1 450 ? -1.956 13.141 -15.602 1 94.06 450 PHE B N 1
ATOM 9441 C CA . PHE B 1 450 ? -1.406 11.805 -15.789 1 94.06 450 PHE B CA 1
ATOM 9442 C C . PHE B 1 450 ? -1.046 11.57 -17.25 1 94.06 450 PHE B C 1
ATOM 9444 O O . PHE B 1 450 ? -0.083 10.859 -17.562 1 94.06 450 PHE B O 1
ATOM 9451 N N . GLY B 1 451 ? -1.815 12.211 -18.125 1 96.5 451 GLY B N 1
ATOM 9452 C CA . GLY B 1 451 ? -1.48 12.109 -19.547 1 96.5 451 GLY B CA 1
ATOM 9453 C C . GLY B 1 451 ? -0.109 12.664 -19.875 1 96.5 451 GLY B C 1
ATOM 9454 O O . GLY B 1 451 ? 0.639 12.062 -20.641 1 96.5 451 GLY B O 1
ATOM 9455 N N . LEU B 1 452 ? 0.235 13.75 -19.25 1 97.31 452 LEU B N 1
ATOM 9456 C CA . LEU B 1 452 ? 1.536 14.375 -19.469 1 97.31 452 LEU B CA 1
ATOM 9457 C C . LEU B 1 452 ? 2.656 13.508 -18.906 1 97.31 452 LEU B C 1
ATOM 9459 O O . LEU B 1 452 ? 3.697 13.336 -19.547 1 97.31 452 LEU B O 1
ATOM 9463 N N . TYR B 1 453 ? 2.461 12.969 -17.75 1 97.5 453 TYR B N 1
ATOM 9464 C CA . TYR B 1 453 ? 3.477 12.125 -17.141 1 97.5 453 TYR B CA 1
ATOM 9465 C C . TYR B 1 453 ? 3.639 10.812 -17.906 1 97.5 453 TYR B C 1
ATOM 9467 O O . TYR B 1 453 ? 4.762 10.344 -18.094 1 97.5 453 TYR B O 1
ATOM 9475 N N . ILE B 1 454 ? 2.492 10.18 -18.359 1 97.12 454 ILE B N 1
ATOM 9476 C CA . ILE B 1 454 ? 2.547 8.93 -19.125 1 97.12 454 ILE B CA 1
ATOM 9477 C C . ILE B 1 454 ? 3.27 9.164 -20.453 1 97.12 454 ILE B C 1
ATOM 9479 O O . ILE B 1 454 ? 4.074 8.336 -20.875 1 97.12 454 ILE B O 1
ATOM 9483 N N . HIS B 1 455 ? 2.977 10.344 -21.047 1 97.31 455 HIS B N 1
ATOM 9484 C CA . HIS B 1 455 ? 3.691 10.711 -22.266 1 97.31 455 HIS B CA 1
ATOM 9485 C C . HIS B 1 455 ? 5.195 10.781 -22.016 1 97.31 455 HIS B C 1
ATOM 9487 O O . HIS B 1 455 ? 5.977 10.18 -22.75 1 97.31 455 HIS B O 1
ATOM 9493 N N . ASN B 1 456 ? 5.613 11.5 -20.984 1 98.12 456 ASN B N 1
ATOM 9494 C CA . ASN B 1 456 ? 7.031 11.672 -20.688 1 98.12 456 ASN B CA 1
ATOM 9495 C C . ASN B 1 456 ? 7.695 10.344 -20.344 1 98.12 456 ASN B C 1
ATOM 9497 O O . ASN B 1 456 ? 8.82 10.078 -20.766 1 98.12 456 ASN B O 1
ATOM 9501 N N . ASP B 1 457 ? 7.051 9.531 -19.562 1 97.88 457 ASP B N 1
ATOM 9502 C CA . ASP B 1 457 ? 7.605 8.227 -19.203 1 97.88 457 ASP B CA 1
ATOM 9503 C C . ASP B 1 457 ? 7.793 7.352 -20.438 1 97.88 457 ASP B C 1
ATOM 9505 O O . ASP B 1 457 ? 8.812 6.668 -20.562 1 97.88 457 ASP B O 1
ATOM 9509 N N . THR B 1 458 ? 6.773 7.387 -21.312 1 96.94 458 THR B N 1
ATOM 9510 C CA . THR B 1 458 ? 6.848 6.582 -22.531 1 96.94 458 THR B CA 1
ATOM 9511 C C . THR B 1 458 ? 7.992 7.051 -23.422 1 96.94 458 THR B C 1
ATOM 9513 O O . THR B 1 458 ? 8.789 6.234 -23.906 1 96.94 458 THR B O 1
ATOM 9516 N N . MET B 1 459 ? 8.117 8.359 -23.594 1 96.94 459 MET B N 1
ATOM 9517 C CA . MET B 1 459 ? 9.164 8.914 -24.453 1 96.94 459 MET B CA 1
ATOM 9518 C C . MET B 1 459 ? 10.539 8.68 -23.844 1 96.94 459 MET B C 1
ATOM 9520 O O . MET B 1 459 ? 11.492 8.359 -24.547 1 96.94 459 MET B O 1
ATOM 9524 N N . SER B 1 460 ? 10.609 8.852 -22.516 1 96.88 460 SER B N 1
ATOM 9525 C CA . SER B 1 460 ? 11.883 8.602 -21.828 1 96.88 460 SER B CA 1
ATOM 9526 C C . SER B 1 460 ? 12.281 7.133 -21.938 1 96.88 460 SER B C 1
ATOM 9528 O O . SER B 1 460 ? 13.445 6.816 -22.172 1 96.88 460 SER B O 1
ATOM 9530 N N . ALA B 1 461 ? 11.328 6.281 -21.75 1 97 461 ALA B N 1
ATOM 9531 C CA . ALA B 1 461 ? 11.586 4.844 -21.797 1 97 461 ALA B CA 1
ATOM 9532 C C . ALA B 1 461 ? 12.047 4.422 -23.188 1 97 461 ALA B C 1
ATOM 9534 O O . ALA B 1 461 ? 12.922 3.561 -23.328 1 97 461 ALA B O 1
ATOM 9535 N N . LEU B 1 462 ? 11.508 5.062 -24.203 1 95.44 462 LEU B N 1
ATOM 9536 C CA . LEU B 1 462 ? 11.789 4.691 -25.578 1 95.44 462 LEU B CA 1
ATOM 9537 C C . LEU B 1 462 ? 13.023 5.43 -26.109 1 95.44 462 LEU B C 1
ATOM 9539 O O . LEU B 1 462 ? 13.359 5.328 -27.281 1 95.44 462 LEU B O 1
ATOM 9543 N N . GLY B 1 463 ? 13.742 6.207 -25.281 1 94.19 463 GLY B N 1
ATOM 9544 C CA . GLY B 1 463 ? 14.977 6.875 -25.641 1 94.19 463 GLY B CA 1
ATOM 9545 C C . GLY B 1 463 ? 14.75 8.094 -26.531 1 94.19 463 GLY B C 1
ATOM 9546 O O . GLY B 1 463 ? 15.539 8.359 -27.438 1 94.19 463 GLY B O 1
ATOM 9547 N N . ARG B 1 464 ? 13.672 8.773 -26.266 1 94.5 464 ARG B N 1
ATOM 9548 C CA . ARG B 1 464 ? 13.336 9.961 -27.047 1 94.5 464 ARG B CA 1
ATOM 9549 C C . ARG B 1 464 ? 13.125 11.172 -26.156 1 94.5 464 ARG B C 1
ATOM 9551 O O . ARG B 1 464 ? 12.07 11.812 -26.203 1 94.5 464 ARG B O 1
ATOM 9558 N N . PRO B 1 465 ? 14.062 11.555 -25.438 1 92.94 465 PRO B N 1
ATOM 9559 C CA . PRO B 1 465 ? 13.914 12.672 -24.5 1 92.94 465 PRO B CA 1
ATOM 9560 C C . PRO B 1 465 ? 13.57 13.984 -25.203 1 92.94 465 PRO B C 1
ATOM 9562 O O . PRO B 1 465 ? 13.016 14.898 -24.578 1 92.94 465 PRO B O 1
ATOM 9565 N N . GLN B 1 466 ? 13.844 14.172 -26.484 1 94.88 466 GLN B N 1
ATOM 9566 C CA . GLN B 1 466 ? 13.57 15.391 -27.25 1 94.88 466 GLN B CA 1
ATOM 9567 C C . GLN B 1 466 ? 12.07 15.594 -27.438 1 94.88 466 GLN B C 1
ATOM 9569 O O . GLN B 1 466 ? 11.625 16.688 -27.766 1 94.88 466 GLN B O 1
ATOM 9574 N N . ASP B 1 467 ? 11.328 14.516 -27.219 1 95.88 467 ASP B N 1
ATOM 9575 C CA . ASP B 1 467 ? 9.883 14.586 -27.422 1 95.88 467 ASP B CA 1
ATOM 9576 C C . ASP B 1 467 ? 9.148 14.727 -26.094 1 95.88 467 ASP B C 1
ATOM 9578 O O . ASP B 1 467 ? 7.914 14.68 -26.047 1 95.88 467 ASP B O 1
ATOM 9582 N N . MET B 1 468 ? 9.898 14.891 -25.016 1 97.31 468 MET B N 1
ATOM 9583 C CA . MET B 1 468 ? 9.297 15 -23.688 1 97.31 468 MET B CA 1
ATOM 9584 C C . MET B 1 468 ? 8.898 16.438 -23.391 1 97.31 468 MET B C 1
ATOM 9586 O O . MET B 1 468 ? 9.453 17.375 -23.969 1 97.31 468 MET B O 1
ATOM 9590 N N . PHE B 1 469 ? 7.895 16.594 -22.578 1 97.88 469 PHE B N 1
ATOM 9591 C CA . PHE B 1 469 ? 7.664 17.875 -21.938 1 97.88 469 PHE B CA 1
ATOM 9592 C C . PHE B 1 469 ? 8.719 18.156 -20.875 1 97.88 469 PHE B C 1
ATOM 9594 O O . PHE B 1 469 ? 8.703 17.531 -19.797 1 97.88 469 PHE B O 1
ATOM 9601 N N . SER B 1 470 ? 9.633 19.016 -21.141 1 97.44 470 SER B N 1
ATOM 9602 C CA . SER B 1 470 ? 10.742 19.375 -20.266 1 97.44 470 SER B CA 1
ATOM 9603 C C . SER B 1 470 ? 11.273 20.766 -20.594 1 97.44 470 SER B C 1
ATOM 9605 O O . SER B 1 470 ? 10.867 21.375 -21.594 1 97.44 470 SER B O 1
ATOM 9607 N N . ASP B 1 471 ? 12.117 21.281 -19.75 1 96.31 471 ASP B N 1
ATOM 9608 C CA . ASP B 1 471 ? 12.664 22.609 -19.969 1 96.31 471 ASP B CA 1
ATOM 9609 C C . ASP B 1 471 ? 13.609 22.625 -21.172 1 96.31 471 ASP B C 1
ATOM 9611 O O . ASP B 1 471 ? 13.898 23.688 -21.734 1 96.31 471 ASP B O 1
ATOM 9615 N N . THR B 1 472 ? 14.078 21.453 -21.625 1 95.25 472 THR B N 1
ATOM 9616 C CA . THR B 1 472 ? 15.062 21.375 -22.703 1 95.25 472 THR B CA 1
ATOM 9617 C C . THR B 1 472 ? 14.422 20.859 -23.984 1 95.25 472 THR B C 1
ATOM 9619 O O . THR B 1 472 ? 15.102 20.688 -25 1 95.25 472 THR B O 1
ATOM 9622 N N . ALA B 1 473 ? 13.188 20.562 -24.016 1 97 473 ALA B N 1
ATOM 9623 C CA . ALA B 1 473 ? 12.469 20.047 -25.172 1 97 473 ALA B CA 1
ATOM 9624 C C . ALA B 1 473 ? 11.164 20.828 -25.391 1 97 473 ALA B C 1
ATOM 9626 O O . ALA B 1 473 ? 11.188 22.031 -25.609 1 97 473 ALA B O 1
ATOM 9627 N N . ILE B 1 474 ? 10.023 20.109 -25.219 1 97.12 474 ILE B N 1
ATOM 9628 C CA . ILE B 1 474 ? 8.758 20.828 -25.344 1 97.12 474 ILE B CA 1
ATOM 9629 C C . ILE B 1 474 ? 8.422 21.516 -24.016 1 97.12 474 ILE B C 1
ATOM 9631 O O . ILE B 1 474 ? 8.047 20.844 -23.047 1 97.12 474 ILE B O 1
ATOM 9635 N N . GLN B 1 475 ? 8.461 22.797 -24 1 96.69 475 GLN B N 1
ATOM 9636 C CA . GLN B 1 475 ? 8.336 23.547 -22.75 1 96.69 475 GLN B CA 1
ATOM 9637 C C . GLN B 1 475 ? 6.879 23.906 -22.484 1 96.69 475 GLN B C 1
ATOM 9639 O O . GLN B 1 475 ? 6.172 24.375 -23.375 1 96.69 475 GLN B O 1
ATOM 9644 N N . LEU B 1 476 ? 6.43 23.531 -21.281 1 96.25 476 LEU B N 1
ATOM 9645 C CA . LEU B 1 476 ? 5.172 24 -20.703 1 96.25 476 LEU B CA 1
ATOM 9646 C C . LEU B 1 476 ? 5.43 24.828 -19.469 1 96.25 476 LEU B C 1
ATOM 9648 O O . LEU B 1 476 ? 5.469 24.297 -18.344 1 96.25 476 LEU B O 1
ATOM 9652 N N . GLN B 1 477 ? 5.461 26.125 -19.625 1 96.19 477 GLN B N 1
ATOM 9653 C CA . GLN B 1 477 ? 5.891 27 -18.531 1 96.19 477 GLN B CA 1
ATOM 9654 C C . GLN B 1 477 ? 4.695 27.531 -17.75 1 96.19 477 GLN B C 1
ATOM 9656 O O . GLN B 1 477 ? 3.645 27.828 -18.328 1 96.19 477 GLN B O 1
ATOM 9661 N N . PRO B 1 478 ? 4.801 27.609 -16.406 1 96.5 478 PRO B N 1
ATOM 9662 C CA . PRO B 1 478 ? 3.764 28.281 -15.617 1 96.5 478 PRO B CA 1
ATOM 9663 C C . PRO B 1 478 ? 3.822 29.797 -15.742 1 96.5 478 PRO B C 1
ATOM 9665 O O . PRO B 1 478 ? 4.203 30.484 -14.789 1 96.5 478 PRO B O 1
ATOM 9668 N N . VAL B 1 479 ? 3.328 30.328 -16.734 1 96.5 479 VAL B N 1
ATOM 9669 C CA . VAL B 1 479 ? 3.529 31.703 -17.156 1 96.5 479 VAL B CA 1
ATOM 9670 C C . VAL B 1 479 ? 2.914 32.656 -16.141 1 96.5 479 VAL B C 1
ATOM 9672 O O . VAL B 1 479 ? 3.449 33.75 -15.891 1 96.5 479 VAL B O 1
ATOM 9675 N N . PHE B 1 480 ? 1.807 32.281 -15.555 1 96.5 480 PHE B N 1
ATOM 9676 C CA . PHE B 1 480 ? 1.16 33.156 -14.586 1 96.5 480 PHE B CA 1
ATOM 9677 C C . PHE B 1 480 ? 1.946 33.188 -13.281 1 96.5 480 PHE B C 1
ATOM 9679 O O . PHE B 1 480 ? 2.098 34.25 -12.68 1 96.5 480 PHE B O 1
ATOM 9686 N N . ALA B 1 481 ? 2.42 32.125 -12.836 1 96.12 481 ALA B N 1
ATOM 9687 C CA . ALA B 1 481 ? 3.242 32.062 -11.625 1 96.12 481 ALA B CA 1
ATOM 9688 C C . ALA B 1 481 ? 4.547 32.844 -11.828 1 96.12 481 ALA B C 1
ATOM 9690 O O . ALA B 1 481 ? 5 33.562 -10.93 1 96.12 481 ALA B O 1
ATOM 9691 N N . GLN B 1 482 ? 5.164 32.656 -12.984 1 96.69 482 GLN B N 1
ATOM 9692 C CA . GLN B 1 482 ? 6.391 33.375 -13.32 1 96.69 482 GLN B CA 1
ATOM 9693 C C . GLN B 1 482 ? 6.141 34.875 -13.375 1 96.69 482 GLN B C 1
ATOM 9695 O O . GLN B 1 482 ? 6.984 35.688 -12.953 1 96.69 482 GLN B O 1
ATOM 9700 N N . TRP B 1 483 ? 4.969 35.219 -13.875 1 96.25 483 TRP B N 1
ATOM 9701 C CA . TRP B 1 483 ? 4.594 36.625 -13.93 1 96.25 483 TRP B CA 1
ATOM 9702 C C . TRP B 1 483 ? 4.477 37.219 -12.523 1 96.25 483 TRP B C 1
ATOM 9704 O O . TRP B 1 483 ? 4.93 38.312 -12.266 1 96.25 483 TRP B O 1
ATOM 9714 N N . ILE B 1 484 ? 3.957 36.5 -11.641 1 94.81 484 ILE B N 1
ATOM 9715 C CA . ILE B 1 484 ? 3.824 36.938 -10.258 1 94.81 484 ILE B CA 1
ATOM 9716 C C . ILE B 1 484 ? 5.211 37.094 -9.625 1 94.81 484 ILE B C 1
ATOM 9718 O O . ILE B 1 484 ? 5.496 38.094 -8.977 1 94.81 484 ILE B O 1
ATOM 9722 N N . GLN B 1 485 ? 6.051 36.094 -9.789 1 94.62 485 GLN B N 1
ATOM 9723 C CA . GLN B 1 485 ? 7.406 36.156 -9.258 1 94.62 485 GLN B CA 1
ATOM 9724 C C . GLN B 1 485 ? 8.156 37.375 -9.797 1 94.62 485 GLN B C 1
ATOM 9726 O O . GLN B 1 485 ? 8.805 38.094 -9.039 1 94.62 485 GLN B O 1
ATOM 9731 N N . ASN B 1 486 ? 7.988 37.656 -11.086 1 93.81 486 ASN B N 1
ATOM 9732 C CA . ASN B 1 486 ? 8.672 38.75 -11.727 1 93.81 486 ASN B CA 1
ATOM 9733 C C . ASN B 1 486 ? 8.148 40.094 -11.227 1 93.81 486 ASN B C 1
ATOM 9735 O O . ASN B 1 486 ? 8.914 41.062 -11.047 1 93.81 486 ASN B O 1
ATOM 9739 N N . THR B 1 487 ? 6.91 40.125 -11 1 93.75 487 THR B N 1
ATOM 9740 C CA . THR B 1 487 ? 6.301 41.375 -10.516 1 93.75 487 THR B CA 1
ATOM 9741 C C . THR B 1 487 ? 6.816 41.719 -9.125 1 93.75 487 THR B C 1
ATOM 9743 O O . THR B 1 487 ? 7.156 42.875 -8.852 1 93.75 487 THR B O 1
ATOM 9746 N N . HIS B 1 488 ? 6.941 40.75 -8.281 1 91.56 488 HIS B N 1
ATOM 9747 C CA . HIS B 1 488 ? 7.398 41 -6.922 1 91.56 488 HIS B CA 1
ATOM 9748 C C . HIS B 1 488 ? 8.891 41.281 -6.883 1 91.56 488 HIS B C 1
ATOM 9750 O O . HIS B 1 488 ? 9.367 42.031 -6.012 1 91.56 488 HIS B O 1
ATOM 9756 N N . THR B 1 489 ? 9.648 40.75 -7.867 1 90.19 489 THR B N 1
ATOM 9757 C CA . THR B 1 489 ? 11.094 40.969 -7.922 1 90.19 489 THR B CA 1
ATOM 9758 C C . THR B 1 489 ? 11.43 42.312 -8.539 1 90.19 489 THR B C 1
ATOM 9760 O O . THR B 1 489 ? 12.297 43.031 -8.039 1 90.19 489 THR B O 1
ATOM 9763 N N . LEU B 1 490 ? 10.656 42.719 -9.586 1 88.38 490 LEU B N 1
ATOM 9764 C CA . LEU B 1 490 ? 11.039 43.875 -10.391 1 88.38 490 LEU B CA 1
ATOM 9765 C C . LEU B 1 490 ? 10.352 45.125 -9.883 1 88.38 490 LEU B C 1
ATOM 9767 O O . LEU B 1 490 ? 10.836 46.25 -10.109 1 88.38 490 LEU B O 1
ATOM 9771 N N . ALA B 1 491 ? 9.172 44.969 -9.25 1 86.69 491 ALA B N 1
ATOM 9772 C CA . ALA B 1 491 ? 8.43 46.156 -8.805 1 86.69 491 ALA B CA 1
ATOM 9773 C C . ALA B 1 491 ? 8.102 46.062 -7.316 1 86.69 491 ALA B C 1
ATOM 9775 O O . ALA B 1 491 ? 6.93 46.125 -6.93 1 86.69 491 ALA B O 1
ATOM 9776 N N . PRO B 1 492 ? 9.102 46 -6.547 1 82 492 PRO B N 1
ATOM 9777 C CA . PRO B 1 492 ? 8.852 45.875 -5.105 1 82 492 PRO B CA 1
ATOM 9778 C C . PRO B 1 492 ? 8.133 47.094 -4.535 1 82 492 PRO B C 1
ATOM 9780 O O . PRO B 1 492 ? 7.395 46.969 -3.555 1 82 492 PRO B O 1
ATOM 9783 N N . THR B 1 493 ? 8.289 48.25 -5.121 1 84.62 493 THR B N 1
ATOM 9784 C CA . THR B 1 493 ? 7.656 49.469 -4.645 1 84.62 493 THR B CA 1
ATOM 9785 C C . THR B 1 493 ? 6.141 49.375 -4.801 1 84.62 493 THR B C 1
ATOM 9787 O O . THR B 1 493 ? 5.398 50 -4.047 1 84.62 493 THR B O 1
ATOM 9790 N N . LEU B 1 494 ? 5.707 48.656 -5.719 1 83.69 494 LEU B N 1
ATOM 9791 C CA . LEU B 1 494 ? 4.277 48.5 -5.957 1 83.69 494 LEU B CA 1
ATOM 9792 C C . LEU B 1 494 ? 3.711 47.406 -5.051 1 83.69 494 LEU B C 1
ATOM 9794 O O . LEU B 1 494 ? 2.602 47.531 -4.531 1 83.69 494 LEU B O 1
ATOM 9798 N N . THR B 1 495 ? 4.441 46.375 -4.828 1 83.75 495 THR B N 1
ATOM 9799 C CA . THR B 1 495 ? 3.904 45.188 -4.16 1 83.75 495 THR B CA 1
ATOM 9800 C C . THR B 1 495 ? 4.219 45.219 -2.666 1 83.75 495 THR B C 1
ATOM 9802 O O . THR B 1 495 ? 3.555 44.562 -1.869 1 83.75 495 THR B O 1
ATOM 9805 N N . ALA B 1 496 ? 5.195 45.906 -2.279 1 79.69 496 ALA B N 1
ATOM 9806 C CA . ALA B 1 496 ? 5.582 46.125 -0.885 1 79.69 496 ALA B CA 1
ATOM 9807 C C . ALA B 1 496 ? 5.965 47.562 -0.633 1 79.69 496 ALA B C 1
ATOM 9809 O O . ALA B 1 496 ? 7.137 47.875 -0.398 1 79.69 496 ALA B O 1
ATOM 9810 N N . PRO B 1 497 ? 4.98 48.312 -0.561 1 79.12 497 PRO B N 1
ATOM 9811 C CA . PRO B 1 497 ? 5.285 49.75 -0.42 1 79.12 497 PRO B CA 1
ATOM 9812 C C . PRO B 1 497 ? 6.055 50.062 0.86 1 79.12 497 PRO B C 1
ATOM 9814 O O . PRO B 1 497 ? 5.715 49.562 1.932 1 79.12 497 PRO B O 1
ATOM 9817 N N . ASN B 1 498 ? 7.141 50.719 0.738 1 75.38 498 ASN B N 1
ATOM 9818 C CA . ASN B 1 498 ? 7.934 51.25 1.842 1 75.38 498 ASN B CA 1
ATOM 9819 C C . ASN B 1 498 ? 8.992 50.25 2.297 1 75.38 498 ASN B C 1
ATOM 9821 O O . ASN B 1 498 ? 9.75 50.531 3.234 1 75.38 498 ASN B O 1
ATOM 9825 N N . ALA B 1 499 ? 8.914 49 1.642 1 76.75 499 ALA B N 1
ATOM 9826 C CA . ALA B 1 499 ? 10 48.062 1.939 1 76.75 499 ALA B CA 1
ATOM 9827 C C . ALA B 1 499 ? 11.258 48.406 1.144 1 76.75 499 ALA B C 1
ATOM 9829 O O . ALA B 1 499 ? 11.172 48.969 0.047 1 76.75 499 ALA B O 1
ATOM 9830 N N . ALA B 1 500 ? 12.375 48.188 1.727 1 76.38 500 ALA B N 1
ATOM 9831 C CA . ALA B 1 500 ? 13.641 48.5 1.053 1 76.38 500 ALA B CA 1
ATOM 9832 C C . ALA B 1 500 ? 13.953 47.438 -0.012 1 76.38 500 ALA B C 1
ATOM 9834 O O . ALA B 1 500 ? 14.734 47.688 -0.931 1 76.38 500 ALA B O 1
ATOM 9835 N N . SER B 1 501 ? 13.383 46.312 0.086 1 80.56 501 SER B N 1
ATOM 9836 C CA . SER B 1 501 ? 13.586 45.188 -0.843 1 80.56 501 SER B CA 1
ATOM 9837 C C . SER B 1 501 ? 12.305 44.406 -1.03 1 80.56 501 SER B C 1
ATOM 9839 O O . SER B 1 501 ? 11.273 44.688 -0.418 1 80.56 501 SER B O 1
ATOM 9841 N N . SER B 1 502 ? 12.398 43.406 -1.911 1 86.06 502 SER B N 1
ATOM 9842 C CA . SER B 1 502 ? 11.258 42.531 -2.088 1 86.06 502 SER B CA 1
ATOM 9843 C C . SER B 1 502 ? 10.938 41.781 -0.796 1 86.06 502 SER B C 1
ATOM 9845 O O . SER B 1 502 ? 11.805 41.625 0.066 1 86.06 502 SER B O 1
ATOM 9847 N N . THR B 1 503 ? 9.711 41.344 -0.646 1 85.38 503 THR B N 1
ATOM 9848 C CA . THR B 1 503 ? 9.242 40.688 0.577 1 85.38 503 THR B CA 1
ATOM 9849 C C . THR B 1 503 ? 9.977 39.375 0.806 1 85.38 503 THR B C 1
ATOM 9851 O O . THR B 1 503 ? 10.102 38.938 1.943 1 85.38 503 THR B O 1
ATOM 9854 N N . SER B 1 504 ? 10.398 38.75 -0.271 1 91.62 504 SER B N 1
ATOM 9855 C CA . SER B 1 504 ? 11.109 37.5 -0.154 1 91.62 504 SER B CA 1
ATOM 9856 C C . SER B 1 504 ? 12.102 37.312 -1.303 1 91.62 504 SER B C 1
ATOM 9858 O O . SER B 1 504 ? 11.82 37.719 -2.436 1 91.62 504 SER B O 1
ATOM 9860 N N . ILE B 1 505 ? 13.148 36.594 -0.971 1 92.5 505 ILE B N 1
ATOM 9861 C CA . ILE B 1 505 ? 14.18 36.312 -1.966 1 92.5 505 ILE B CA 1
ATOM 9862 C C . ILE B 1 505 ? 13.695 35.219 -2.902 1 92.5 505 ILE B C 1
ATOM 9864 O O . ILE B 1 505 ? 14.219 35.062 -4.008 1 92.5 505 ILE B O 1
ATOM 9868 N N . THR B 1 506 ? 12.633 34.469 -2.52 1 94.25 506 THR B N 1
ATOM 9869 C CA . THR B 1 506 ? 12.117 33.375 -3.322 1 94.25 506 THR B CA 1
ATOM 9870 C C . THR B 1 506 ? 11.578 33.875 -4.656 1 94.25 506 THR B C 1
ATOM 9872 O O . THR B 1 506 ? 11.492 33.125 -5.625 1 94.25 506 THR B O 1
ATOM 9875 N N . TRP B 1 507 ? 11.18 35.188 -4.699 1 93.56 507 TRP B N 1
ATOM 9876 C CA . TRP B 1 507 ? 10.656 35.812 -5.918 1 93.56 507 TRP B CA 1
ATOM 9877 C C . TRP B 1 507 ? 11.758 36 -6.953 1 93.56 507 TRP B C 1
ATOM 9879 O O . TRP B 1 507 ? 11.508 35.938 -8.156 1 93.56 507 TRP B O 1
ATOM 9889 N N . GLY B 1 508 ? 12.859 36.312 -6.488 1 90.62 508 GLY B N 1
ATOM 9890 C CA . GLY B 1 508 ? 14.047 36.656 -7.242 1 90.62 508 GLY B CA 1
ATOM 9891 C C . GLY B 1 508 ? 15.07 37.438 -6.418 1 90.62 508 GLY B C 1
ATOM 9892 O O . GLY B 1 508 ? 14.797 37.781 -5.27 1 90.62 508 GLY B O 1
ATOM 9893 N N . GLY B 1 509 ? 16.281 37.562 -6.965 1 86.62 509 GLY B N 1
ATOM 9894 C CA . GLY B 1 509 ? 17.297 38.312 -6.258 1 86.62 509 GLY B CA 1
ATOM 9895 C C . GLY B 1 509 ? 18.578 37.531 -6.023 1 86.62 509 GLY B C 1
ATOM 9896 O O . GLY B 1 509 ? 18.953 36.688 -6.836 1 86.62 509 GLY B O 1
ATOM 9897 N N . ASN B 1 510 ? 19.109 37.969 -4.816 1 86.88 510 ASN B N 1
ATOM 9898 C CA . ASN B 1 510 ? 20.469 37.438 -4.629 1 86.88 510 ASN B CA 1
ATOM 9899 C C . ASN B 1 510 ? 20.5 36.406 -3.52 1 86.88 510 ASN B C 1
ATOM 9901 O O . ASN B 1 510 ? 19.594 36.344 -2.68 1 86.88 510 ASN B O 1
ATOM 9905 N N . LEU B 1 511 ? 21.5 35.625 -3.508 1 93.56 511 LEU B N 1
ATOM 9906 C CA . LEU B 1 511 ? 21.797 34.594 -2.527 1 93.56 511 LEU B CA 1
ATOM 9907 C C . LEU B 1 511 ? 22.047 35.219 -1.152 1 93.56 511 LEU B C 1
ATOM 9909 O O . LEU B 1 511 ? 22.719 36.219 -1.037 1 93.56 511 LEU B O 1
ATOM 9913 N N . VAL B 1 512 ? 21.422 34.688 -0.154 1 95.19 512 VAL B N 1
ATOM 9914 C CA . VAL B 1 512 ? 21.797 34.938 1.235 1 95.19 512 VAL B CA 1
ATOM 9915 C C . VAL B 1 512 ? 22.406 33.656 1.833 1 95.19 512 VAL B C 1
ATOM 9917 O O . VAL B 1 512 ? 21.781 32.594 1.862 1 95.19 512 VAL B O 1
ATOM 9920 N N . ALA B 1 513 ? 23.641 33.75 2.24 1 96.69 513 ALA B N 1
ATOM 9921 C CA . ALA B 1 513 ? 24.375 32.656 2.828 1 96.69 513 ALA B CA 1
ATOM 9922 C C . ALA B 1 513 ? 24.719 32.938 4.285 1 96.69 513 ALA B C 1
ATOM 9924 O O . ALA B 1 513 ? 25.016 34.062 4.648 1 96.69 513 ALA B O 1
ATOM 9925 N N . VAL B 1 514 ? 24.609 31.969 5.094 1 96.88 514 VAL B N 1
ATOM 9926 C CA . VAL B 1 514 ? 24.984 32.062 6.5 1 96.88 514 VAL B CA 1
ATOM 9927 C C . VAL B 1 514 ? 25.844 30.859 6.883 1 96.88 514 VAL B C 1
ATOM 9929 O O . VAL B 1 514 ? 25.422 29.703 6.734 1 96.88 514 VAL B O 1
ATOM 9932 N N . GLY B 1 515 ? 27.031 31.078 7.379 1 94.19 515 GLY B N 1
ATOM 9933 C CA . GLY B 1 515 ? 27.906 30.016 7.832 1 94.19 515 GLY B CA 1
ATOM 9934 C C . GLY B 1 515 ? 28.281 29.031 6.734 1 94.19 515 GLY B C 1
ATOM 9935 O O . GLY B 1 515 ? 28.344 27.828 6.973 1 94.19 515 GLY B O 1
ATOM 9936 N N . GLY B 1 516 ? 28.344 29.484 5.539 1 95.25 516 GLY B N 1
ATOM 9937 C CA . GLY B 1 516 ? 28.734 28.625 4.434 1 95.25 516 GLY B CA 1
ATOM 9938 C C . GLY B 1 516 ? 27.562 27.812 3.877 1 95.25 516 GLY B C 1
ATOM 9939 O O . GLY B 1 516 ? 27.75 27.016 2.955 1 95.25 516 GLY B O 1
ATOM 9940 N N . LYS B 1 517 ? 26.391 28.016 4.391 1 97 517 LYS B N 1
ATOM 9941 C CA . LYS B 1 517 ? 25.188 27.344 3.918 1 97 517 LYS B CA 1
ATOM 9942 C C . LYS B 1 517 ? 24.25 28.344 3.232 1 97 517 LYS B C 1
ATOM 9944 O O . LYS B 1 517 ? 24.266 29.531 3.543 1 97 517 LYS B O 1
ATOM 9949 N N . VAL B 1 518 ? 23.453 27.812 2.332 1 97.56 518 VAL B N 1
ATOM 9950 C CA . VAL B 1 518 ? 22.469 28.656 1.672 1 97.56 518 VAL B CA 1
ATOM 9951 C C . VAL B 1 518 ? 21.281 28.875 2.605 1 97.56 518 VAL B C 1
ATOM 9953 O O . VAL B 1 518 ? 20.625 27.922 3.025 1 97.56 518 VAL B O 1
ATOM 9956 N N . ALA B 1 519 ? 21.062 30.078 2.971 1 97.31 519 ALA B N 1
ATOM 9957 C CA . ALA B 1 519 ? 19.844 30.406 3.719 1 97.31 519 ALA B CA 1
ATOM 9958 C C . ALA B 1 519 ? 18.641 30.484 2.795 1 97.31 519 ALA B C 1
ATOM 9960 O O . ALA B 1 519 ? 17.594 29.891 3.078 1 97.31 519 ALA B O 1
ATOM 9961 N N . LEU B 1 520 ? 18.859 31.188 1.657 1 96.5 520 LEU B N 1
ATOM 9962 C CA . LEU B 1 520 ? 17.75 31.281 0.71 1 96.5 520 LEU B CA 1
ATOM 9963 C C . LEU B 1 520 ? 18.25 31.688 -0.671 1 96.5 520 LEU B C 1
ATOM 9965 O O . LEU B 1 520 ? 19.219 32.438 -0.787 1 96.5 520 LEU B O 1
ATOM 9969 N N . LEU B 1 521 ? 17.656 31.141 -1.622 1 95.75 521 LEU B N 1
ATOM 9970 C CA . LEU B 1 521 ? 17.828 31.438 -3.037 1 95.75 521 LEU B CA 1
ATOM 9971 C C . LEU B 1 521 ? 16.484 31.656 -3.723 1 95.75 521 LEU B C 1
ATOM 9973 O O . LEU B 1 521 ? 15.453 31.188 -3.23 1 95.75 521 LEU B O 1
ATOM 9977 N N . PRO B 1 522 ? 16.531 32.469 -4.816 1 95.12 522 PRO B N 1
ATOM 9978 C CA . PRO B 1 522 ? 15.305 32.469 -5.613 1 95.12 522 PRO B CA 1
ATOM 9979 C C . PRO B 1 522 ? 14.906 31.062 -6.074 1 95.12 522 PRO B C 1
ATOM 9981 O O . PRO B 1 522 ? 15.773 30.234 -6.367 1 95.12 522 PRO B O 1
ATOM 9984 N N . ILE B 1 523 ? 13.641 30.797 -6.172 1 96.56 523 ILE B N 1
ATOM 9985 C CA . ILE B 1 523 ? 13.141 29.484 -6.59 1 96.56 523 ILE B CA 1
ATOM 9986 C C . ILE B 1 523 ? 12.562 29.578 -8 1 96.56 523 ILE B C 1
ATOM 9988 O O . ILE B 1 523 ? 11.398 29.938 -8.18 1 96.56 523 ILE B O 1
ATOM 9992 N N . PRO B 1 524 ? 13.297 29.203 -8.961 1 94.5 524 PRO B N 1
ATOM 9993 C CA . PRO B 1 524 ? 12.789 29.266 -10.336 1 94.5 524 PRO B CA 1
ATOM 9994 C C . PRO B 1 524 ? 11.703 28.219 -10.609 1 94.5 524 PRO B C 1
ATOM 9996 O O . PRO B 1 524 ? 11.773 27.109 -10.094 1 94.5 524 PRO B O 1
ATOM 9999 N N . LEU B 1 525 ? 10.75 28.578 -11.375 1 96.56 525 LEU B N 1
ATOM 10000 C CA . LEU B 1 525 ? 9.672 27.672 -11.758 1 96.56 525 LEU B CA 1
ATOM 10001 C C . LEU B 1 525 ? 9.781 27.297 -13.234 1 96.56 525 LEU B C 1
ATOM 10003 O O . LEU B 1 525 ? 10.094 28.141 -14.078 1 96.56 525 LEU B O 1
ATOM 10007 N N . GLY B 1 526 ? 9.641 26.031 -13.531 1 97.38 526 GLY B N 1
ATOM 10008 C CA . GLY B 1 526 ? 9.727 25.531 -14.898 1 97.38 526 GLY B CA 1
ATOM 10009 C C . GLY B 1 526 ? 8.68 24.484 -15.219 1 97.38 526 GLY B C 1
ATOM 10010 O O . GLY B 1 526 ? 7.613 24.453 -14.609 1 97.38 526 GLY B O 1
ATOM 10011 N N . THR B 1 527 ? 8.961 23.703 -16.25 1 97.88 527 THR B N 1
ATOM 10012 C CA . THR B 1 527 ? 8.023 22.719 -16.766 1 97.88 527 THR B CA 1
ATOM 10013 C C . THR B 1 527 ? 7.703 21.672 -15.695 1 97.88 527 THR B C 1
ATOM 10015 O O . THR B 1 527 ? 6.547 21.266 -15.531 1 97.88 527 THR B O 1
ATOM 10018 N N . ALA B 1 528 ? 8.758 21.203 -15.016 1 97.81 528 ALA B N 1
ATOM 10019 C CA . ALA B 1 528 ? 8.547 20.203 -13.969 1 97.81 528 ALA B CA 1
ATOM 10020 C C . ALA B 1 528 ? 7.605 20.719 -12.891 1 97.81 528 ALA B C 1
ATOM 10022 O O . ALA B 1 528 ? 6.777 19.969 -12.367 1 97.81 528 ALA B O 1
ATOM 10023 N N . ASP B 1 529 ? 7.727 22 -12.508 1 97.62 529 ASP B N 1
ATOM 10024 C CA . ASP B 1 529 ? 6.828 22.609 -11.531 1 97.62 529 ASP B CA 1
ATOM 10025 C C . ASP B 1 529 ? 5.398 22.656 -12.062 1 97.62 529 ASP B C 1
ATOM 10027 O O . ASP B 1 529 ? 4.449 22.391 -11.32 1 97.62 529 ASP B O 1
ATOM 10031 N N . PHE B 1 530 ? 5.309 23.016 -13.305 1 97.5 530 PHE B N 1
ATOM 10032 C CA . PHE B 1 530 ? 3.998 23.047 -13.945 1 97.5 530 PHE B CA 1
ATOM 10033 C C . PHE B 1 530 ? 3.311 21.688 -13.844 1 97.5 530 PHE B C 1
ATOM 10035 O O . PHE B 1 530 ? 2.137 21.609 -13.477 1 97.5 530 PHE B O 1
ATOM 10042 N N . LEU B 1 531 ? 4.004 20.625 -14.117 1 97.75 531 LEU B N 1
ATOM 10043 C CA . LEU B 1 531 ? 3.443 19.281 -14.133 1 97.75 531 LEU B CA 1
ATOM 10044 C C . LEU B 1 531 ? 3.01 18.859 -12.734 1 97.75 531 LEU B C 1
ATOM 10046 O O . LEU B 1 531 ? 1.875 18.422 -12.539 1 97.75 531 LEU B O 1
ATOM 10050 N N . VAL B 1 532 ? 3.883 18.953 -11.734 1 97.62 532 VAL B N 1
ATOM 10051 C CA . VAL B 1 532 ? 3.57 18.469 -10.398 1 97.62 532 VAL B CA 1
ATOM 10052 C C . VAL B 1 532 ? 2.447 19.297 -9.781 1 97.62 532 VAL B C 1
ATOM 10054 O O . VAL B 1 532 ? 1.612 18.781 -9.039 1 97.62 532 VAL B O 1
ATOM 10057 N N . HIS B 1 533 ? 2.328 20.609 -10.117 1 97 533 HIS B N 1
ATOM 10058 C CA . HIS B 1 533 ? 1.256 21.438 -9.578 1 97 533 HIS B CA 1
ATOM 10059 C C . HIS B 1 533 ? -0.093 21.047 -10.172 1 97 533 HIS B C 1
ATOM 10061 O O . HIS B 1 533 ? -1.134 21.234 -9.539 1 97 533 HIS B O 1
ATOM 10067 N N . HIS B 1 534 ? -0.046 20.516 -11.391 1 96.88 534 HIS B N 1
ATOM 10068 C CA . HIS B 1 534 ? -1.284 19.969 -11.938 1 96.88 534 HIS B CA 1
ATOM 10069 C C . HIS B 1 534 ? -1.727 18.734 -11.18 1 96.88 534 HIS B C 1
ATOM 10071 O O . HIS B 1 534 ? -2.922 18.516 -10.961 1 96.88 534 HIS B O 1
ATOM 10077 N N . ILE B 1 535 ? -0.772 17.859 -10.773 1 97.56 535 ILE B N 1
ATOM 10078 C CA . ILE B 1 535 ? -1.099 16.703 -9.945 1 97.56 535 ILE B CA 1
ATOM 10079 C C . ILE B 1 535 ? -1.653 17.172 -8.602 1 97.56 535 ILE B C 1
ATOM 10081 O O . ILE B 1 535 ? -2.631 16.609 -8.102 1 97.56 535 ILE B O 1
ATOM 10085 N N . HIS B 1 536 ? -0.999 18.172 -8.039 1 97.56 536 HIS B N 1
ATOM 10086 C CA . HIS B 1 536 ? -1.463 18.703 -6.762 1 97.56 536 HIS B CA 1
ATOM 10087 C C . HIS B 1 536 ? -2.867 19.281 -6.887 1 97.56 536 HIS B C 1
ATOM 10089 O O . HIS B 1 536 ? -3.721 19.047 -6.031 1 97.56 536 HIS B O 1
ATOM 10095 N N . ALA B 1 537 ? -3.094 20.062 -7.945 1 97.94 537 ALA B N 1
ATOM 10096 C CA . ALA B 1 537 ? -4.426 20.625 -8.188 1 97.94 537 ALA B CA 1
ATOM 10097 C C . ALA B 1 537 ? -5.465 19.5 -8.312 1 97.94 537 ALA B C 1
ATOM 10099 O O . ALA B 1 537 ? -6.574 19.625 -7.789 1 97.94 537 ALA B O 1
ATOM 10100 N N . PHE B 1 538 ? -5.102 18.453 -9.023 1 97.94 538 PHE B N 1
ATOM 10101 C CA . PHE B 1 538 ? -5.984 17.297 -9.164 1 97.94 538 PHE B CA 1
ATOM 10102 C C . PHE B 1 538 ? -6.352 16.719 -7.801 1 97.94 538 PHE B C 1
ATOM 10104 O O . PHE B 1 538 ? -7.531 16.531 -7.5 1 97.94 538 PHE B O 1
ATOM 10111 N N . THR B 1 539 ? -5.379 16.484 -6.922 1 97.81 539 THR B N 1
ATOM 10112 C CA . THR B 1 539 ? -5.629 15.867 -5.621 1 97.81 539 THR B CA 1
ATOM 10113 C C . THR B 1 539 ? -6.434 16.812 -4.727 1 97.81 539 THR B C 1
ATOM 10115 O O . THR B 1 539 ? -7.262 16.359 -3.932 1 97.81 539 THR B O 1
ATOM 10118 N N . ILE B 1 540 ? -6.199 18.125 -4.816 1 98.06 540 ILE B N 1
ATOM 10119 C CA . ILE B 1 540 ? -6.965 19.094 -4.047 1 98.06 540 ILE B CA 1
ATOM 10120 C C . ILE B 1 540 ? -8.43 19.062 -4.469 1 98.06 540 ILE B C 1
ATOM 10122 O O . ILE B 1 540 ? -9.328 18.984 -3.625 1 98.06 540 ILE B O 1
ATOM 10126 N N . HIS B 1 541 ? -8.656 19.031 -5.781 1 98.38 541 HIS B N 1
ATOM 10127 C CA . HIS B 1 541 ? -10.023 19.078 -6.277 1 98.38 541 HIS B CA 1
ATOM 10128 C C . HIS B 1 541 ? -10.773 17.797 -5.957 1 98.38 541 HIS B C 1
ATOM 10130 O O . HIS B 1 541 ? -11.969 17.828 -5.668 1 98.38 541 HIS B O 1
ATOM 10136 N N . VAL B 1 542 ? -10.086 16.688 -6 1 97.56 542 VAL B N 1
ATOM 10137 C CA . VAL B 1 542 ? -10.734 15.438 -5.633 1 97.56 542 VAL B CA 1
ATOM 10138 C C . VAL B 1 542 ? -11.102 15.461 -4.152 1 97.56 542 VAL B C 1
ATOM 10140 O O . VAL B 1 542 ? -12.195 15.039 -3.768 1 97.56 542 VAL B O 1
ATOM 10143 N N . THR B 1 543 ? -10.211 15.938 -3.33 1 98.25 543 THR B N 1
ATOM 10144 C CA . THR B 1 543 ? -10.484 16.047 -1.901 1 98.25 543 THR B CA 1
ATOM 10145 C C . THR B 1 543 ? -11.695 16.953 -1.654 1 98.25 543 THR B C 1
ATOM 10147 O O . THR B 1 543 ? -12.586 16.594 -0.876 1 98.25 543 THR B O 1
ATOM 10150 N N . VAL B 1 544 ? -11.742 18.062 -2.34 1 98.19 544 VAL B N 1
ATOM 10151 C CA . VAL B 1 544 ? -12.844 19.016 -2.193 1 98.19 544 VAL B CA 1
ATOM 10152 C C . VAL B 1 544 ? -14.148 18.391 -2.672 1 98.19 544 VAL B C 1
ATOM 10154 O O . VAL B 1 544 ? -15.188 18.547 -2.035 1 98.19 544 VAL B O 1
ATOM 10157 N N . LEU B 1 545 ? -14.039 17.641 -3.779 1 98.19 545 LEU B N 1
ATOM 10158 C CA . LEU B 1 545 ? -15.211 16.969 -4.316 1 98.19 545 LEU B CA 1
ATOM 10159 C C . LEU B 1 545 ? -15.82 16.031 -3.279 1 98.19 545 LEU B C 1
ATOM 10161 O O . LEU B 1 545 ? -17.016 16.078 -3.023 1 98.19 545 LEU B O 1
ATOM 10165 N N . ILE B 1 546 ? -15.008 15.242 -2.668 1 97.38 546 ILE B N 1
ATOM 10166 C CA . ILE B 1 546 ? -15.477 14.219 -1.733 1 97.38 546 ILE B CA 1
ATOM 10167 C C . ILE B 1 546 ? -16.047 14.891 -0.482 1 97.38 546 ILE B C 1
ATOM 10169 O O . ILE B 1 546 ? -17.141 14.555 -0.04 1 97.38 546 ILE B O 1
ATOM 10173 N N . LEU B 1 547 ? -15.344 15.852 0.054 1 98.06 547 LEU B N 1
ATOM 10174 C CA . LEU B 1 547 ? -15.758 16.5 1.294 1 98.06 547 LEU B CA 1
ATOM 10175 C C . LEU B 1 547 ? -17.016 17.328 1.076 1 98.06 547 LEU B C 1
ATOM 10177 O O . LEU B 1 547 ? -17.938 17.281 1.895 1 98.06 547 LEU B O 1
ATOM 10181 N N . LEU B 1 548 ? -17.078 18.031 -0.039 1 97.75 548 LEU B N 1
ATOM 10182 C CA . LEU B 1 548 ? -18.25 18.859 -0.315 1 97.75 548 LEU B CA 1
ATOM 10183 C C . LEU B 1 548 ? -19.469 18 -0.597 1 97.75 548 LEU B C 1
ATOM 10185 O O . LEU B 1 548 ? -20.594 18.359 -0.229 1 97.75 548 LEU B O 1
ATOM 10189 N N . LYS B 1 549 ? -19.266 1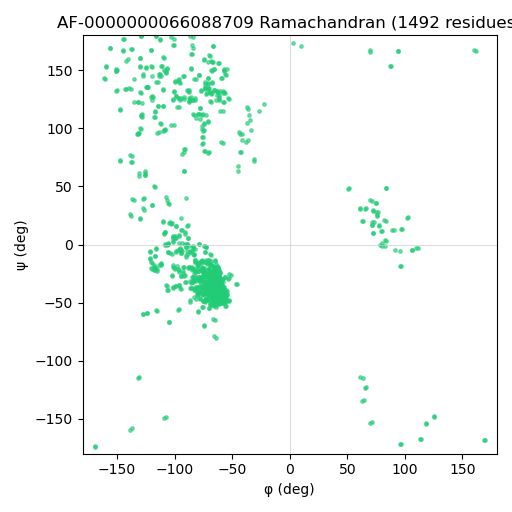6.953 -1.256 1 96.88 549 LYS B N 1
ATOM 10190 C CA . LYS B 1 549 ? -20.391 16.031 -1.466 1 96.88 549 LYS B CA 1
ATOM 10191 C C . LYS B 1 549 ? -20.938 15.516 -0.137 1 96.88 549 LYS B C 1
ATOM 10193 O O . LYS B 1 549 ? -22.156 15.398 0.035 1 96.88 549 LYS B O 1
ATOM 10198 N N . GLY B 1 550 ? -20.031 15.211 0.763 1 95.88 550 GLY B N 1
ATOM 10199 C CA . GLY B 1 550 ? -20.453 14.766 2.082 1 95.88 550 GLY B CA 1
ATOM 10200 C C . GLY B 1 550 ? -21.297 15.805 2.814 1 95.88 550 GLY B C 1
ATOM 10201 O O . GLY B 1 550 ? -22.219 15.453 3.541 1 95.88 550 GLY B O 1
ATOM 10202 N N . VAL B 1 551 ? -21.031 17.047 2.582 1 97.5 551 VAL B N 1
ATOM 10203 C CA . VAL B 1 551 ? -21.734 18.125 3.256 1 97.5 551 VAL B CA 1
ATOM 10204 C C . VAL B 1 551 ? -23.062 18.406 2.549 1 97.5 551 VAL B C 1
ATOM 10206 O O . VAL B 1 551 ? -24.125 18.422 3.186 1 97.5 551 VAL B O 1
ATOM 10209 N N . LEU B 1 552 ? -23.062 18.484 1.255 1 97.31 552 LEU B N 1
ATOM 10210 C CA . LEU B 1 552 ? -24.219 18.922 0.486 1 97.31 552 LEU B CA 1
ATOM 10211 C C . LEU B 1 552 ? -25.281 17.812 0.434 1 97.31 552 LEU B C 1
ATOM 10213 O O . LEU B 1 552 ? -26.469 18.094 0.287 1 97.31 552 LEU B O 1
ATOM 10217 N N . PHE B 1 553 ? -24.859 16.609 0.604 1 96.12 553 PHE B N 1
ATOM 10218 C CA . PHE B 1 553 ? -25.797 15.492 0.538 1 96.12 553 PHE B CA 1
ATOM 10219 C C . PHE B 1 553 ? -26 14.875 1.917 1 96.12 553 PHE B C 1
ATOM 10221 O O . PHE B 1 553 ? -26.453 13.734 2.033 1 96.12 553 PHE B O 1
ATOM 10228 N N . ALA B 1 554 ? -25.703 15.602 2.904 1 95.62 554 ALA B N 1
ATOM 10229 C CA . ALA B 1 554 ? -25.734 15.047 4.254 1 95.62 554 ALA B CA 1
ATOM 10230 C C . ALA B 1 554 ? -27.172 14.734 4.68 1 95.62 554 ALA B C 1
ATOM 10232 O O . ALA B 1 554 ? -27.391 13.789 5.441 1 95.62 554 ALA B O 1
ATOM 10233 N N . ARG B 1 555 ? -28.141 15.477 4.125 1 94.06 555 ARG B N 1
ATOM 10234 C CA . ARG B 1 555 ? -29.5 15.344 4.613 1 94.06 555 ARG B CA 1
ATOM 10235 C C . ARG B 1 555 ? -30.328 14.43 3.707 1 94.06 555 ARG B C 1
ATOM 10237 O O . ARG B 1 555 ? -31.281 13.797 4.156 1 94.06 555 ARG B O 1
ATOM 10244 N N . SER B 1 556 ? -30.031 14.539 2.453 1 92.12 556 SER B N 1
ATOM 10245 C CA . SER B 1 556 ? -30.844 13.766 1.519 1 92.12 556 SER B CA 1
ATOM 10246 C C . SER B 1 556 ? -30.125 13.562 0.193 1 92.12 556 SER B C 1
ATOM 10248 O O . SER B 1 556 ? -29.219 14.32 -0.148 1 92.12 556 SER B O 1
ATOM 10250 N N . SER B 1 557 ? -30.453 12.531 -0.473 1 89.88 557 SER B N 1
ATOM 10251 C CA . SER B 1 557 ? -30.047 12.234 -1.844 1 89.88 557 SER B CA 1
ATOM 10252 C C . SER B 1 557 ? -31.156 11.516 -2.605 1 89.88 557 SER B C 1
ATOM 10254 O O . SER B 1 557 ? -32.156 11.102 -2.014 1 89.88 557 SER B O 1
ATOM 10256 N N . ARG B 1 558 ? -31.016 11.438 -3.852 1 86.06 558 ARG B N 1
ATOM 10257 C CA . ARG B 1 558 ? -31.984 10.688 -4.641 1 86.06 558 ARG B CA 1
ATOM 10258 C C . ARG B 1 558 ? -31.984 9.219 -4.254 1 86.06 558 ARG B C 1
ATOM 10260 O O . ARG B 1 558 ? -33.031 8.562 -4.293 1 86.06 558 ARG B O 1
ATOM 10267 N N . LEU B 1 559 ? -30.891 8.797 -3.789 1 84.12 559 LEU B N 1
ATOM 10268 C CA . LEU B 1 559 ? -30.734 7.398 -3.398 1 84.12 559 LEU B CA 1
ATOM 10269 C C . LEU B 1 559 ? -31.344 7.152 -2.021 1 84.12 559 LEU B C 1
ATOM 10271 O O . LEU B 1 559 ? -31.984 6.121 -1.798 1 84.12 559 LEU B O 1
ATOM 10275 N N . ILE B 1 560 ? -31.047 8.086 -1.201 1 86.94 560 ILE B N 1
ATOM 10276 C CA . ILE B 1 560 ? -31.547 8 0.162 1 86.94 560 ILE B CA 1
ATOM 10277 C C . ILE B 1 560 ? -32.156 9.336 0.567 1 86.94 560 ILE B C 1
ATOM 10279 O O . ILE B 1 560 ? -31.516 10.148 1.231 1 86.94 560 ILE B O 1
ATOM 10283 N N . PRO B 1 561 ? -33.438 9.469 0.411 1 87.94 561 PRO B N 1
ATOM 10284 C CA . PRO B 1 561 ? -34.062 10.766 0.631 1 87.94 561 PRO B CA 1
ATOM 10285 C C . PRO B 1 561 ? -34.156 11.133 2.111 1 87.94 561 PRO B C 1
ATOM 10287 O O . PRO B 1 561 ? -34.281 12.305 2.455 1 87.94 561 PRO B O 1
ATOM 10290 N N . ASP B 1 562 ? -34.156 10.156 3.059 1 87.88 562 ASP B N 1
ATOM 10291 C CA . ASP B 1 562 ? -34.344 10.438 4.48 1 87.88 562 ASP B CA 1
ATOM 10292 C C . ASP B 1 562 ? -33.031 10.281 5.234 1 87.88 562 ASP B C 1
ATOM 10294 O O . ASP B 1 562 ? -33 9.789 6.367 1 87.88 562 ASP B O 1
ATOM 10298 N N . LYS B 1 563 ? -31.953 10.672 4.691 1 88.31 563 LYS B N 1
ATOM 10299 C CA . LYS B 1 563 ? -30.609 10.539 5.262 1 88.31 563 LYS B CA 1
ATOM 10300 C C . LYS B 1 563 ? -30.516 11.266 6.602 1 88.31 563 LYS B C 1
ATOM 10302 O O . LYS B 1 563 ? -29.781 10.828 7.496 1 88.31 563 LYS B O 1
ATOM 10307 N N . ALA B 1 564 ? -31.094 12.359 6.707 1 88.75 564 ALA B N 1
ATOM 10308 C CA . ALA B 1 564 ? -31.031 13.172 7.922 1 88.75 564 ALA B CA 1
ATOM 10309 C C . ALA B 1 564 ? -31.5 12.383 9.133 1 88.75 564 ALA B C 1
ATOM 10311 O O . ALA B 1 564 ? -31 12.578 10.242 1 88.75 564 ALA B O 1
ATOM 10312 N N . ASN B 1 565 ? -32.375 11.422 8.93 1 88.31 565 ASN B N 1
ATOM 10313 C CA . ASN B 1 565 ? -32.938 10.625 10.016 1 88.31 565 ASN B CA 1
ATOM 10314 C C . ASN B 1 565 ? -31.984 9.531 10.461 1 88.31 565 ASN B C 1
ATOM 10316 O O . ASN B 1 565 ? -32.125 8.984 11.562 1 88.31 565 ASN B O 1
ATOM 10320 N N . LEU B 1 566 ? -31.062 9.289 9.586 1 83.88 566 LEU B N 1
ATOM 10321 C CA . LEU B 1 566 ? -30.125 8.211 9.898 1 83.88 566 LEU B CA 1
ATOM 10322 C C . LEU B 1 566 ? -28.938 8.734 10.719 1 83.88 566 LEU B C 1
ATOM 10324 O O . LEU B 1 566 ? -28.25 7.957 11.375 1 83.88 566 LEU B O 1
ATOM 10328 N N . GLY B 1 567 ? -28.688 10.031 10.703 1 87.19 567 GLY B N 1
ATOM 10329 C CA . GLY B 1 567 ? -27.625 10.617 11.508 1 87.19 567 GLY B CA 1
ATOM 10330 C C . GLY B 1 567 ? -26.328 10.812 10.734 1 87.19 567 GLY B C 1
ATOM 10331 O O . GLY B 1 567 ? -26.312 10.68 9.516 1 87.19 567 GLY B O 1
ATOM 10332 N N . PHE B 1 568 ? -25.328 11.172 11.438 1 89 568 PHE B N 1
ATOM 10333 C CA . PHE B 1 568 ? -24.031 11.508 10.859 1 89 568 PHE B CA 1
ATOM 10334 C C . PHE B 1 568 ? -23.281 10.242 10.445 1 89 568 PHE B C 1
ATOM 10336 O O . PHE B 1 568 ? -22.547 10.242 9.453 1 89 568 PHE B O 1
ATOM 10343 N N . ARG B 1 569 ? -23.438 9.188 11.273 1 86.25 569 ARG B N 1
ATOM 10344 C CA . ARG B 1 569 ? -22.719 7.949 11 1 86.25 569 ARG B CA 1
ATOM 10345 C C . ARG B 1 569 ? -23.656 6.75 10.992 1 86.25 569 ARG B C 1
ATOM 10347 O O . ARG B 1 569 ? -24.391 6.527 11.953 1 86.25 569 ARG B O 1
ATOM 10354 N N . PHE B 1 570 ? -23.859 6.152 9.867 1 80.12 570 PHE B N 1
ATOM 10355 C CA . PHE B 1 570 ? -24.594 4.898 9.734 1 80.12 570 PHE B CA 1
ATOM 10356 C C . PHE B 1 570 ? -23.906 3.98 8.719 1 80.12 570 PHE B C 1
ATOM 10358 O O . PHE B 1 570 ? -23.297 4.453 7.77 1 80.12 570 PHE B O 1
ATOM 10365 N N . PRO B 1 571 ? -23.781 2.768 9.062 1 71.62 571 PRO B N 1
ATOM 10366 C CA . PRO B 1 571 ? -22.969 1.845 8.266 1 71.62 571 PRO B CA 1
ATOM 10367 C C . PRO B 1 571 ? -23.547 1.597 6.879 1 71.62 571 PRO B C 1
ATOM 10369 O O . PRO B 1 571 ? -22.875 1.812 5.867 1 71.62 571 PRO B O 1
ATOM 10372 N N . CYS B 1 572 ? -24.578 0.758 6.672 1 70.94 572 CYS B N 1
ATOM 10373 C CA . CYS B 1 572 ? -25.234 0.432 5.402 1 70.94 572 CYS B CA 1
ATOM 10374 C C . CYS B 1 572 ? -26.75 0.567 5.508 1 70.94 572 CYS B C 1
ATOM 10376 O O . CYS B 1 572 ? -27.312 0.436 6.598 1 70.94 572 CYS B O 1
ATOM 10378 N N . ASP B 1 573 ? -27.328 1.24 4.586 1 60.69 573 ASP B N 1
ATOM 10379 C CA . ASP B 1 573 ? -28.781 1.255 4.613 1 60.69 573 ASP B CA 1
ATOM 10380 C C . ASP B 1 573 ? -29.344 -0.104 4.211 1 60.69 573 ASP B C 1
ATOM 10382 O O . ASP B 1 573 ? -29.078 -0.596 3.113 1 60.69 573 ASP B O 1
ATOM 10386 N N . GLY B 1 574 ? -29.375 -1.164 5.09 1 51.88 574 GLY B N 1
ATOM 10387 C CA . GLY B 1 574 ? -29.922 -2.516 5.113 1 51.88 574 GLY B CA 1
ATOM 10388 C C . GLY B 1 574 ? -30.453 -2.973 3.771 1 51.88 574 GLY B C 1
ATOM 10389 O O . GLY B 1 574 ? -30.469 -2.201 2.811 1 51.88 574 GLY B O 1
ATOM 10390 N N . PRO B 1 575 ? -30.844 -4.336 3.568 1 48 575 PRO B N 1
ATOM 10391 C CA . PRO B 1 575 ? -31.344 -5.051 2.393 1 48 575 PRO B CA 1
ATOM 10392 C C . PRO B 1 575 ? -32.438 -4.281 1.665 1 48 575 PRO B C 1
ATOM 10394 O O . PRO B 1 575 ? -32.562 -4.375 0.44 1 48 575 PRO B O 1
ATOM 10397 N N . GLY B 1 576 ? -33.219 -3.568 2.43 1 46.62 576 GLY B N 1
ATOM 10398 C CA . GLY B 1 576 ? -34.312 -2.92 1.725 1 46.62 576 GLY B CA 1
ATOM 10399 C C . GLY B 1 576 ? -33.844 -1.903 0.701 1 46.62 576 GLY B C 1
ATOM 10400 O O . GLY B 1 576 ? -34.594 -1.536 -0.205 1 46.62 576 GLY B O 1
ATOM 10401 N N . ARG B 1 577 ? -32.75 -1.415 0.889 1 48.12 577 ARG B N 1
ATOM 10402 C CA . ARG B 1 577 ? -32.312 -0.428 -0.092 1 48.12 577 ARG B CA 1
ATOM 10403 C C . ARG B 1 577 ? -31.016 -0.875 -0.786 1 48.12 577 ARG B C 1
ATOM 10405 O O . ARG B 1 577 ? -30.156 -0.051 -1.103 1 48.12 577 ARG B O 1
ATOM 10412 N N . GLY B 1 578 ? -30.812 -2.152 -1.001 1 49.72 578 GLY B N 1
ATOM 10413 C CA . GLY B 1 578 ? -29.844 -2.754 -1.904 1 49.72 578 GLY B CA 1
ATOM 10414 C C . GLY B 1 578 ? -28.453 -2.852 -1.309 1 49.72 578 GLY B C 1
ATOM 10415 O O . GLY B 1 578 ? -27.469 -2.971 -2.039 1 49.72 578 GLY B O 1
ATOM 10416 N N . GLY B 1 579 ? -28.359 -2.811 0.13 1 59.06 579 GLY B N 1
ATOM 10417 C CA . GLY B 1 579 ? -27 -2.951 0.642 1 59.06 579 GLY B CA 1
ATOM 10418 C C . GLY B 1 579 ? -26.094 -1.79 0.269 1 59.06 579 GLY B C 1
ATOM 10419 O O . GLY B 1 579 ? -24.906 -1.978 0.033 1 59.06 579 GLY B O 1
ATOM 10420 N N . THR B 1 580 ? -26.672 -0.67 0.135 1 69 580 THR B N 1
ATOM 10421 C CA . THR B 1 580 ? -25.938 0.526 -0.272 1 69 580 THR B CA 1
ATOM 10422 C C . THR B 1 580 ? -25.156 1.104 0.9 1 69 580 THR B C 1
ATOM 10424 O O . THR B 1 580 ? -25.734 1.518 1.903 1 69 580 THR B O 1
ATOM 10427 N N . CYS B 1 581 ? -23.859 0.894 0.761 1 77.06 581 CYS B N 1
ATOM 10428 C CA . CYS B 1 581 ? -22.969 1.353 1.831 1 77.06 581 CYS B CA 1
ATOM 10429 C C . CYS B 1 581 ? -22.188 2.588 1.402 1 77.06 581 CYS B C 1
ATOM 10431 O O . CYS B 1 581 ? -22.109 2.895 0.212 1 77.06 581 CYS B O 1
ATOM 10433 N N . GLN B 1 582 ? -21.828 3.43 2.398 1 84.94 582 GLN B N 1
ATOM 10434 C CA . GLN B 1 582 ? -20.875 4.523 2.273 1 84.94 582 GLN B CA 1
ATOM 10435 C C . GLN B 1 582 ? -21.547 5.773 1.708 1 84.94 582 GLN B C 1
ATOM 10437 O O . GLN B 1 582 ? -21.031 6.383 0.765 1 84.94 582 GLN B O 1
ATOM 10442 N N . VAL B 1 583 ? -22.656 6.082 2.311 1 87.31 583 VAL B N 1
ATOM 10443 C CA . VAL B 1 583 ? -23.359 7.289 1.891 1 87.31 583 VAL B CA 1
ATOM 10444 C C . VAL B 1 583 ? -23.422 8.281 3.047 1 87.31 583 VAL B C 1
ATOM 10446 O O . VAL B 1 583 ? -23.703 9.469 2.844 1 87.31 583 VAL B O 1
ATOM 10449 N N . SER B 1 584 ? -23.047 7.828 4.207 1 89.44 584 SER B N 1
ATOM 10450 C CA . SER B 1 584 ? -23.141 8.719 5.363 1 89.44 584 SER B CA 1
ATOM 10451 C C . SER B 1 584 ? -22.109 9.844 5.27 1 89.44 584 SER B C 1
ATOM 10453 O O . SER B 1 584 ? -21.141 9.742 4.52 1 89.44 584 SER B O 1
ATOM 10455 N N . ALA B 1 585 ? -22.312 10.859 6.02 1 92.94 585 ALA B N 1
ATOM 10456 C CA . ALA B 1 585 ? -21.359 11.961 6.059 1 92.94 585 ALA B CA 1
ATOM 10457 C C . ALA B 1 585 ? -20.016 11.5 6.598 1 92.94 585 ALA B C 1
ATOM 10459 O O . ALA B 1 585 ? -18.969 11.969 6.148 1 92.94 585 ALA B O 1
ATOM 10460 N N . TRP B 1 586 ? -20 10.578 7.543 1 91.62 586 TRP B N 1
ATOM 10461 C CA . TRP B 1 586 ? -18.766 10.016 8.07 1 91.62 586 TRP B CA 1
ATOM 10462 C C . TRP B 1 586 ? -17.984 9.32 6.961 1 91.62 586 TRP B C 1
ATOM 10464 O O . TRP B 1 586 ? -16.75 9.383 6.938 1 91.62 586 TRP B O 1
ATOM 10474 N N . ASP B 1 587 ? -18.641 8.688 6.07 1 92.25 587 ASP B N 1
ATOM 10475 C CA . ASP B 1 587 ? -18 7.969 4.98 1 92.25 587 ASP B CA 1
ATOM 10476 C C . ASP B 1 587 ? -17.219 8.93 4.074 1 92.25 587 ASP B C 1
ATOM 10478 O O . ASP B 1 587 ? -16.172 8.578 3.527 1 92.25 587 ASP B O 1
ATOM 10482 N N . HIS B 1 588 ? -17.75 10.086 3.92 1 94.88 588 HIS B N 1
ATOM 10483 C CA . HIS B 1 588 ? -17.062 11.07 3.1 1 94.88 588 HIS B CA 1
ATOM 10484 C C . HIS B 1 588 ? -15.82 11.617 3.811 1 94.88 588 HIS B C 1
ATOM 10486 O O . HIS B 1 588 ? -14.828 11.969 3.164 1 94.88 588 HIS B O 1
ATOM 10492 N N . VAL B 1 589 ? -15.891 11.703 5.148 1 95.62 589 VAL B N 1
ATOM 10493 C CA . VAL B 1 589 ? -14.711 12.078 5.918 1 95.62 589 VAL B CA 1
ATOM 10494 C C . VAL B 1 589 ? -13.648 10.992 5.797 1 95.62 589 VAL B C 1
ATOM 10496 O O . VAL B 1 589 ? -12.469 11.281 5.578 1 95.62 589 VAL B O 1
ATOM 10499 N N . PHE B 1 590 ? -14.117 9.781 5.891 1 94.88 590 PHE B N 1
ATOM 10500 C CA . PHE B 1 590 ? -13.266 8.609 5.73 1 94.88 590 PHE B CA 1
ATOM 10501 C C . PHE B 1 590 ? -12.547 8.648 4.387 1 94.88 590 PHE B C 1
ATOM 10503 O O . PHE B 1 590 ? -11.312 8.586 4.336 1 94.88 590 PHE B O 1
ATOM 10510 N N . LEU B 1 591 ? -13.273 8.812 3.318 1 96 591 LEU B N 1
ATOM 10511 C CA . LEU B 1 591 ? -12.688 8.836 1.981 1 96 591 LEU B CA 1
ATOM 10512 C C . LEU B 1 591 ? -11.852 10.094 1.78 1 96 591 LEU B C 1
ATOM 10514 O O . LEU B 1 591 ? -10.812 10.055 1.118 1 96 591 LEU B O 1
ATOM 10518 N N . GLY B 1 592 ? -12.359 11.211 2.328 1 97.19 592 GLY B N 1
ATOM 10519 C CA . GLY B 1 592 ? -11.641 12.469 2.221 1 97.19 592 GLY B CA 1
ATOM 10520 C C . GLY B 1 592 ? -10.258 12.43 2.848 1 97.19 592 GLY B C 1
ATOM 10521 O O . GLY B 1 592 ? -9.328 13.062 2.354 1 97.19 592 GLY B O 1
ATOM 10522 N N . LEU B 1 593 ? -10.094 11.664 3.889 1 97.88 593 LEU B N 1
ATOM 10523 C CA . LEU B 1 593 ? -8.812 11.555 4.574 1 97.88 593 LEU B CA 1
ATOM 10524 C C . LEU B 1 593 ? -7.789 10.836 3.697 1 97.88 593 LEU B C 1
ATOM 10526 O O . LEU B 1 593 ? -6.602 11.172 3.729 1 97.88 593 LEU B O 1
ATOM 10530 N N . PHE B 1 594 ? -8.195 9.875 2.908 1 96.81 594 PHE B N 1
ATOM 10531 C CA . PHE B 1 594 ? -7.277 9.203 2.002 1 96.81 594 PHE B CA 1
ATOM 10532 C C . PHE B 1 594 ? -6.773 10.164 0.929 1 96.81 594 PHE B C 1
ATOM 10534 O O . PHE B 1 594 ? -5.59 10.148 0.585 1 96.81 594 PHE B O 1
ATOM 10541 N N . TRP B 1 595 ? -7.664 10.969 0.449 1 97.12 595 TRP B N 1
ATOM 10542 C CA . TRP B 1 595 ? -7.262 11.875 -0.616 1 97.12 595 TRP B CA 1
ATOM 10543 C C . TRP B 1 595 ? -6.508 13.078 -0.049 1 97.12 595 TRP B C 1
ATOM 10545 O O . TRP B 1 595 ? -5.629 13.633 -0.711 1 97.12 595 TRP B O 1
ATOM 10555 N N . MET B 1 596 ? -6.844 13.469 1.185 1 98.38 596 MET B N 1
ATOM 10556 C CA . MET B 1 596 ? -6.02 14.469 1.854 1 98.38 596 MET B CA 1
ATOM 10557 C C . MET B 1 596 ? -4.586 13.977 2.021 1 98.38 596 MET B C 1
ATOM 10559 O O . MET B 1 596 ? -3.635 14.734 1.831 1 98.38 596 MET B O 1
ATOM 10563 N N . TYR B 1 597 ? -4.457 12.68 2.393 1 97.94 597 TYR B N 1
ATOM 10564 C CA . TYR B 1 597 ? -3.143 12.062 2.494 1 97.94 597 TYR B CA 1
ATOM 10565 C C . TYR B 1 597 ? -2.385 12.164 1.177 1 97.94 597 TYR B C 1
ATOM 10567 O O . TYR B 1 597 ? -1.202 12.516 1.16 1 97.94 597 TYR B O 1
ATOM 10575 N N . ASN B 1 598 ? -3.07 11.938 0.086 1 97.06 598 ASN B N 1
ATOM 10576 C CA . ASN B 1 598 ? -2.436 12.039 -1.225 1 97.06 598 ASN B CA 1
ATOM 10577 C C . ASN B 1 598 ? -2.051 13.477 -1.552 1 97.06 598 ASN B C 1
ATOM 10579 O O . ASN B 1 598 ? -0.963 13.734 -2.074 1 97.06 598 ASN B O 1
ATOM 10583 N N . SER B 1 599 ? -2.941 14.367 -1.254 1 98.25 599 SER B N 1
ATOM 10584 C CA . SER B 1 599 ? -2.717 15.781 -1.561 1 98.25 599 SER B CA 1
ATOM 10585 C C . SER B 1 599 ? -1.513 16.328 -0.8 1 98.25 599 SER B C 1
ATOM 10587 O O . SER B 1 599 ? -0.646 16.984 -1.386 1 98.25 599 SER B O 1
ATOM 10589 N N . ILE B 1 600 ? -1.469 16 0.442 1 98.62 600 ILE B N 1
ATOM 10590 C CA . ILE B 1 600 ? -0.381 16.516 1.266 1 98.62 600 ILE B CA 1
ATOM 10591 C C . ILE B 1 600 ? 0.927 15.828 0.886 1 98.62 600 ILE B C 1
ATOM 10593 O O . ILE B 1 600 ? 1.989 16.453 0.885 1 98.62 600 ILE B O 1
ATOM 10597 N N . SER B 1 601 ? 0.856 14.57 0.52 1 98.31 601 SER B N 1
ATOM 10598 C CA . SER B 1 601 ? 2.061 13.859 0.108 1 98.31 601 SER B CA 1
ATOM 10599 C C . SER B 1 601 ? 2.689 14.508 -1.124 1 98.31 601 SER B C 1
ATOM 10601 O O . SER B 1 601 ? 3.91 14.656 -1.195 1 98.31 601 SER B O 1
ATOM 10603 N N . VAL B 1 602 ? 1.875 14.945 -2.041 1 98 602 VAL B N 1
ATOM 10604 C CA . VAL B 1 602 ? 2.383 15.555 -3.266 1 98 602 VAL B CA 1
ATOM 10605 C C . VAL B 1 602 ? 3.115 16.859 -2.932 1 98 602 VAL B C 1
ATOM 10607 O O . VAL B 1 602 ? 4.23 17.078 -3.406 1 98 602 VAL B O 1
ATOM 10610 N N . VAL B 1 603 ? 2.586 17.656 -2.068 1 98.06 603 VAL B N 1
ATOM 10611 C CA . VAL B 1 603 ? 3.139 18.984 -1.816 1 98.06 603 VAL B CA 1
ATOM 10612 C C . VAL B 1 603 ? 4.383 18.875 -0.938 1 98.06 603 VAL B C 1
ATOM 10614 O O . VAL B 1 603 ? 5.367 19.578 -1.146 1 98.06 603 VAL B O 1
ATOM 10617 N N . ILE B 1 604 ? 4.414 17.953 -0.001 1 98.56 604 ILE B N 1
ATOM 10618 C CA . ILE B 1 604 ? 5.574 17.859 0.878 1 98.56 604 ILE B CA 1
ATOM 10619 C C . ILE B 1 604 ? 6.727 17.172 0.149 1 98.56 604 ILE B C 1
ATOM 10621 O O . ILE B 1 604 ? 7.895 17.5 0.379 1 98.56 604 ILE B O 1
ATOM 10625 N N . PHE B 1 605 ? 6.418 16.234 -0.769 1 98.62 605 PHE B N 1
ATOM 10626 C CA . PHE B 1 605 ? 7.461 15.625 -1.592 1 98.62 605 PHE B CA 1
ATOM 10627 C C . PHE B 1 605 ? 8.055 16.656 -2.547 1 98.62 605 PHE B C 1
ATOM 10629 O O . PHE B 1 605 ? 9.273 16.703 -2.723 1 98.62 605 PHE B O 1
ATOM 10636 N N . HIS B 1 606 ? 7.16 17.422 -3.139 1 98.25 606 HIS B N 1
ATOM 10637 C CA . HIS B 1 606 ? 7.617 18.5 -4.012 1 98.25 606 HIS B CA 1
ATOM 10638 C C . HIS B 1 606 ? 8.516 19.469 -3.26 1 98.25 606 HIS B C 1
ATOM 10640 O O . HIS B 1 606 ? 9.609 19.797 -3.729 1 98.25 606 HIS B O 1
ATOM 10646 N N . PHE B 1 607 ? 8.086 19.891 -2.111 1 98 607 PHE B N 1
ATOM 10647 C CA . PHE B 1 607 ? 8.844 20.828 -1.307 1 98 607 PHE B CA 1
ATOM 10648 C C . PHE B 1 607 ? 10.211 20.266 -0.948 1 98 607 PHE B C 1
ATOM 10650 O O . PHE B 1 607 ? 11.234 20.938 -1.139 1 98 607 PHE B O 1
ATOM 10657 N N . SER B 1 608 ? 10.211 19.031 -0.458 1 98.44 608 SER B N 1
ATOM 10658 C CA . SER B 1 608 ? 11.453 18.406 -0.025 1 98.44 608 SER B CA 1
ATOM 10659 C C . SER B 1 608 ? 12.453 18.312 -1.173 1 98.44 608 SER B C 1
ATOM 10661 O O . SER B 1 608 ? 13.609 18.719 -1.03 1 98.44 608 SER B O 1
ATOM 10663 N N . TRP B 1 609 ? 11.961 17.859 -2.316 1 98.56 609 TRP B N 1
ATOM 10664 C CA . TRP B 1 609 ? 12.867 17.656 -3.445 1 98.56 609 TRP B CA 1
ATOM 10665 C C . TRP B 1 609 ? 13.266 18.984 -4.074 1 98.56 609 TRP B C 1
ATOM 10667 O O . TRP B 1 609 ? 14.445 19.203 -4.383 1 98.56 609 TRP B O 1
ATOM 10677 N N . LYS B 1 610 ? 12.375 19.891 -4.25 1 97.94 610 LYS B N 1
ATOM 10678 C CA . LYS B 1 610 ? 12.625 21.203 -4.867 1 97.94 610 LYS B CA 1
ATOM 10679 C C . LYS B 1 610 ? 13.641 22 -4.059 1 97.94 610 LYS B C 1
ATOM 10681 O O . LYS B 1 610 ? 14.562 22.594 -4.621 1 97.94 610 LYS B O 1
ATOM 10686 N N . MET B 1 611 ? 13.5 21.984 -2.76 1 98 611 MET B N 1
ATOM 10687 C CA . MET B 1 611 ? 14.414 22.734 -1.907 1 98 611 MET B CA 1
ATOM 10688 C C . MET B 1 611 ? 15.82 22.141 -1.944 1 98 611 MET B C 1
ATOM 10690 O O . MET B 1 611 ? 16.812 22.875 -1.978 1 98 611 MET B O 1
ATOM 10694 N N . GLN B 1 612 ? 15.938 20.844 -1.938 1 98.25 612 GLN B N 1
ATOM 10695 C CA . GLN B 1 612 ? 17.234 20.172 -2.012 1 98.25 612 GLN B CA 1
ATOM 10696 C C . GLN B 1 612 ? 17.906 20.438 -3.359 1 98.25 612 GLN B C 1
ATOM 10698 O O . GLN B 1 612 ? 19.141 20.516 -3.439 1 98.25 612 GLN B O 1
ATOM 10703 N N . SER B 1 613 ? 17.094 20.516 -4.383 1 97.94 613 SER B N 1
ATOM 10704 C CA . SER B 1 613 ? 17.594 20.609 -5.75 1 97.94 613 SER B CA 1
ATOM 10705 C C . SER B 1 613 ? 18 22.047 -6.098 1 97.94 613 SER B C 1
ATOM 10707 O O . SER B 1 613 ? 19.016 22.266 -6.762 1 97.94 613 SER B O 1
ATOM 10709 N N . ASP B 1 614 ? 17.234 23 -5.594 1 97.19 614 ASP B N 1
ATOM 10710 C CA . ASP B 1 614 ? 17.359 24.328 -6.172 1 97.19 614 ASP B CA 1
ATOM 10711 C C . ASP B 1 614 ? 17.781 25.359 -5.117 1 97.19 614 ASP B C 1
ATOM 10713 O O . ASP B 1 614 ? 18.203 26.453 -5.453 1 97.19 614 ASP B O 1
ATOM 10717 N N . VAL B 1 615 ? 17.672 24.984 -3.822 1 97.5 615 VAL B N 1
ATOM 10718 C CA . VAL B 1 615 ? 17.891 26.031 -2.816 1 97.5 615 VAL B CA 1
ATOM 10719 C C . VAL B 1 615 ? 18.938 25.547 -1.804 1 97.5 615 VAL B C 1
ATOM 10721 O O . VAL B 1 615 ? 20.047 26.078 -1.742 1 97.5 615 VAL B O 1
ATOM 10724 N N . TRP B 1 616 ? 18.688 24.469 -1.112 1 97.88 616 TRP B N 1
ATOM 10725 C CA . TRP B 1 616 ? 19.531 24.016 -0.006 1 97.88 616 TRP B CA 1
ATOM 10726 C C . TRP B 1 616 ? 20.875 23.5 -0.513 1 97.88 616 TRP B C 1
ATOM 10728 O O . TRP B 1 616 ? 20.938 22.812 -1.534 1 97.88 616 TRP B O 1
ATOM 10738 N N . GLY B 1 617 ? 21.875 23.891 0.109 1 97.62 617 GLY B N 1
ATOM 10739 C CA . GLY B 1 617 ? 23.234 23.484 -0.271 1 97.62 617 GLY B CA 1
ATOM 10740 C C . GLY B 1 617 ? 24.312 24.266 0.452 1 97.62 617 GLY B C 1
ATOM 10741 O O . GLY B 1 617 ? 24.047 24.891 1.487 1 97.62 617 GLY B O 1
ATOM 10742 N N . THR B 1 618 ? 25.5 24.109 -0.035 1 96.94 618 THR B N 1
ATOM 10743 C CA . THR B 1 618 ? 26.672 24.797 0.523 1 96.94 618 THR B CA 1
ATOM 10744 C C . THR B 1 618 ? 27.234 25.812 -0.467 1 96.94 618 THR B C 1
ATOM 10746 O O . THR B 1 618 ? 27.078 25.641 -1.68 1 96.94 618 THR B O 1
ATOM 10749 N N . VAL B 1 619 ? 27.75 26.891 0.158 1 96.31 619 VAL B N 1
ATOM 10750 C CA . VAL B 1 619 ? 28.375 27.938 -0.651 1 96.31 619 VAL B CA 1
ATOM 10751 C C . VAL B 1 619 ? 29.875 27.734 -0.693 1 96.31 619 VAL B C 1
ATOM 10753 O O . VAL B 1 619 ? 30.531 27.672 0.351 1 96.31 619 VAL B O 1
ATOM 10756 N N . THR B 1 620 ? 30.344 27.531 -1.875 1 92.5 620 THR B N 1
ATOM 10757 C CA . THR B 1 620 ? 31.781 27.328 -2.084 1 92.5 620 THR B CA 1
ATOM 10758 C C . THR B 1 620 ? 32.344 28.453 -2.939 1 92.5 620 THR B C 1
ATOM 10760 O O . THR B 1 620 ? 31.641 29.359 -3.354 1 92.5 620 THR B O 1
ATOM 10763 N N . SER B 1 621 ? 33.719 28.391 -3.215 1 92.19 621 SER B N 1
ATOM 10764 C CA . SER B 1 621 ? 34.375 29.375 -4.059 1 92.19 621 SER B CA 1
ATOM 10765 C C . SER B 1 621 ? 33.875 29.312 -5.496 1 92.19 621 SER B C 1
ATOM 10767 O O . SER B 1 621 ? 33.906 30.312 -6.219 1 92.19 621 SER B O 1
ATOM 10769 N N . ASN B 1 622 ? 33.344 28.188 -5.852 1 92 622 ASN B N 1
ATOM 10770 C CA . ASN B 1 622 ? 32.844 27.984 -7.219 1 92 622 ASN B CA 1
ATOM 10771 C C . ASN B 1 622 ? 31.375 28.281 -7.352 1 92 622 ASN B C 1
ATOM 10773 O O . ASN B 1 622 ? 30.781 28.109 -8.422 1 92 622 ASN B O 1
ATOM 10777 N N . GLY B 1 623 ? 30.781 28.688 -6.25 1 93.5 623 GLY B N 1
ATOM 10778 C CA . GLY B 1 623 ? 29.359 28.969 -6.281 1 93.5 623 GLY B CA 1
ATOM 10779 C C . GLY B 1 623 ? 28.562 28.078 -5.336 1 93.5 623 GLY B C 1
ATOM 10780 O O . GLY B 1 623 ? 29.062 27.656 -4.301 1 93.5 623 GLY B O 1
ATOM 10781 N N . VAL B 1 624 ? 27.266 27.859 -5.656 1 96 624 VAL B N 1
ATOM 10782 C CA . VAL B 1 624 ? 26.391 27.109 -4.777 1 96 624 VAL B CA 1
ATOM 10783 C C . VAL B 1 624 ? 26.344 25.641 -5.207 1 96 624 VAL B C 1
ATOM 10785 O O . VAL B 1 624 ? 26.172 25.344 -6.391 1 96 624 VAL B O 1
ATOM 10788 N N . SER B 1 625 ? 26.641 24.734 -4.355 1 97.06 625 SER B N 1
ATOM 10789 C CA . SER B 1 625 ? 26.469 23.297 -4.555 1 97.06 625 SER B CA 1
ATOM 10790 C C . SER B 1 625 ? 25.203 22.797 -3.848 1 97.06 625 SER B C 1
ATOM 10792 O O . SER B 1 625 ? 25.234 22.547 -2.639 1 97.06 625 SER B O 1
ATOM 10794 N N . ASN B 1 626 ? 24.172 22.578 -4.617 1 97.19 626 ASN B N 1
ATOM 10795 C CA . ASN B 1 626 ? 22.906 22.109 -4.043 1 97.19 626 ASN B CA 1
ATOM 10796 C C . ASN B 1 626 ? 22.984 20.625 -3.654 1 97.19 626 ASN B C 1
ATOM 10798 O O . ASN B 1 626 ? 23.781 19.875 -4.219 1 97.19 626 ASN B O 1
ATOM 10802 N N . ILE B 1 627 ? 22.125 20.219 -2.789 1 97.56 627 ILE B N 1
ATOM 10803 C CA . ILE B 1 627 ? 22.188 18.891 -2.195 1 97.56 627 ILE B CA 1
ATOM 10804 C C . ILE B 1 627 ? 22.031 17.828 -3.281 1 97.56 627 ILE B C 1
ATOM 10806 O O . ILE B 1 627 ? 22.75 16.828 -3.297 1 97.56 627 ILE B O 1
ATOM 10810 N N . THR B 1 628 ? 21.016 18.062 -4.238 1 97.25 628 THR B N 1
ATOM 10811 C CA . THR B 1 628 ? 20.812 17.047 -5.266 1 97.25 628 THR B CA 1
ATOM 10812 C C . THR B 1 628 ? 21.281 17.547 -6.629 1 97.25 628 THR B C 1
ATOM 10814 O O . THR B 1 628 ? 20.922 16.984 -7.664 1 97.25 628 THR B O 1
ATOM 10817 N N . GLY B 1 629 ? 21.922 18.625 -6.707 1 95.25 629 GLY B N 1
ATOM 10818 C CA . GLY B 1 629 ? 22.594 19.094 -7.902 1 95.25 629 GLY B CA 1
ATOM 10819 C C . GLY B 1 629 ? 21.641 19.578 -8.984 1 95.25 629 GLY B C 1
ATOM 10820 O O . GLY B 1 629 ? 21.875 19.344 -10.172 1 95.25 629 GLY B O 1
ATOM 10821 N N . GLY B 1 630 ? 20.469 20.094 -8.562 1 95.31 630 GLY B N 1
ATOM 10822 C CA . GLY B 1 630 ? 19.531 20.672 -9.516 1 95.31 630 GLY B CA 1
ATOM 10823 C C . GLY B 1 630 ? 18.781 19.641 -10.336 1 95.31 630 GLY B C 1
ATOM 10824 O O . GLY B 1 630 ? 18.359 19.922 -11.461 1 95.31 630 GLY B O 1
ATOM 10825 N N . ASN B 1 631 ? 18.578 18.5 -9.828 1 96.94 631 ASN B N 1
ATOM 10826 C CA . ASN B 1 631 ? 18.078 17.422 -10.656 1 96.94 631 ASN B CA 1
ATOM 10827 C C . ASN B 1 631 ? 16.547 17.375 -10.656 1 96.94 631 ASN B C 1
ATOM 10829 O O . ASN B 1 631 ? 15.945 16.531 -11.328 1 96.94 631 ASN B O 1
ATOM 10833 N N . PHE B 1 632 ? 15.867 18.266 -9.891 1 98.12 632 PHE B N 1
ATOM 10834 C CA . PHE B 1 632 ? 14.406 18.25 -9.859 1 98.12 632 PHE B CA 1
ATOM 10835 C C . PHE B 1 632 ? 13.836 18.516 -11.242 1 98.12 632 PHE B C 1
ATOM 10837 O O . PHE B 1 632 ? 13 17.766 -11.727 1 98.12 632 PHE B O 1
ATOM 10844 N N . ALA B 1 633 ? 14.305 19.578 -11.914 1 97.19 633 ALA B N 1
ATOM 10845 C CA . ALA B 1 633 ? 13.797 19.969 -13.219 1 97.19 633 ALA B CA 1
ATOM 10846 C C . ALA B 1 633 ? 14.117 18.922 -14.281 1 97.19 633 ALA B C 1
ATOM 10848 O O . ALA B 1 633 ? 13.391 18.781 -15.266 1 97.19 633 ALA B O 1
ATOM 10849 N N . GLN B 1 634 ? 15.117 18.156 -14.023 1 95.25 634 GLN B N 1
ATOM 10850 C CA . GLN B 1 634 ? 15.602 17.188 -15.008 1 95.25 634 GLN B CA 1
ATOM 10851 C C . GLN B 1 634 ? 14.836 15.875 -14.922 1 95.25 634 GLN B C 1
ATOM 10853 O O . GLN B 1 634 ? 14.625 15.203 -15.938 1 95.25 634 GLN B O 1
ATOM 10858 N N . SER B 1 635 ? 14.453 15.609 -13.656 1 96.25 635 SER B N 1
ATOM 10859 C CA . SER B 1 635 ? 13.992 14.234 -13.477 1 96.25 635 SER B CA 1
ATOM 10860 C C . SER B 1 635 ? 12.547 14.188 -13 1 96.25 635 SER B C 1
ATOM 10862 O O . SER B 1 635 ? 11.859 13.18 -13.18 1 96.25 635 SER B O 1
ATOM 10864 N N . ALA B 1 636 ? 11.984 15.211 -12.422 1 97.94 636 ALA B N 1
ATOM 10865 C CA . ALA B 1 636 ? 10.664 15.172 -11.805 1 97.94 636 ALA B CA 1
ATOM 10866 C C . ALA B 1 636 ? 9.555 15.25 -12.859 1 97.94 636 ALA B C 1
ATOM 10868 O O . ALA B 1 636 ? 8.375 15.109 -12.539 1 97.94 636 ALA B O 1
ATOM 10869 N N . ASN B 1 637 ? 9.906 15.336 -14.125 1 97.31 637 ASN B N 1
ATOM 10870 C CA . ASN B 1 637 ? 8.93 15.406 -15.203 1 97.31 637 ASN B CA 1
ATOM 10871 C C . ASN B 1 637 ? 8.453 14.016 -15.617 1 97.31 637 ASN B C 1
ATOM 10873 O O . ASN B 1 637 ? 7.598 13.883 -16.484 1 97.31 637 ASN B O 1
ATOM 10877 N N . THR B 1 638 ? 8.945 12.922 -15.016 1 97.69 638 THR B N 1
ATOM 10878 C CA . THR B 1 638 ? 8.477 11.555 -15.203 1 97.69 638 THR B CA 1
ATOM 10879 C C . THR B 1 638 ? 8.109 10.914 -13.867 1 97.69 638 THR B C 1
ATOM 10881 O O . THR B 1 638 ? 8.633 11.305 -12.828 1 97.69 638 THR B O 1
ATOM 10884 N N . ILE B 1 639 ? 7.18 9.961 -13.898 1 97.69 639 ILE B N 1
ATOM 10885 C CA . ILE B 1 639 ? 6.863 9.188 -12.703 1 97.69 639 ILE B CA 1
ATOM 10886 C C . ILE B 1 639 ? 8.086 8.375 -12.273 1 97.69 639 ILE B C 1
ATOM 10888 O O . ILE B 1 639 ? 8.367 8.25 -11.086 1 97.69 639 ILE B O 1
ATOM 10892 N N . ASN B 1 640 ? 8.805 7.871 -13.227 1 97.81 640 ASN B N 1
ATOM 10893 C CA . ASN B 1 640 ? 10.031 7.133 -12.938 1 97.81 640 ASN B CA 1
ATOM 10894 C C . ASN B 1 640 ? 11.055 8.008 -12.219 1 97.81 640 ASN B C 1
ATOM 10896 O O . ASN B 1 640 ? 11.82 7.516 -11.383 1 97.81 640 ASN B O 1
ATOM 10900 N N . GLY B 1 641 ? 11.141 9.281 -12.625 1 97.75 641 GLY B N 1
ATOM 10901 C CA . GLY B 1 641 ? 12.031 10.195 -11.922 1 97.75 641 GLY B CA 1
ATOM 10902 C C . GLY B 1 641 ? 11.68 10.344 -10.453 1 97.75 641 GLY B C 1
ATOM 10903 O O . GLY B 1 641 ? 12.57 10.367 -9.594 1 97.75 641 GLY B O 1
ATOM 10904 N N . TRP B 1 642 ? 10.398 10.492 -10.141 1 97.81 642 TRP B N 1
ATOM 10905 C CA . TRP B 1 642 ? 9.938 10.562 -8.758 1 97.81 642 TRP B CA 1
ATOM 10906 C C . TRP B 1 642 ? 10.281 9.281 -8.008 1 97.81 642 TRP B C 1
ATOM 10908 O O . TRP B 1 642 ? 10.656 9.328 -6.836 1 97.81 642 TRP B O 1
ATOM 10918 N N . LEU B 1 643 ? 10.164 8.164 -8.664 1 96.81 643 LEU B N 1
ATOM 10919 C CA . LEU B 1 643 ? 10.477 6.883 -8.047 1 96.81 643 LEU B CA 1
ATOM 10920 C C . LEU B 1 643 ? 11.984 6.711 -7.891 1 96.81 643 LEU B C 1
ATOM 10922 O O . LEU B 1 643 ? 12.469 6.398 -6.797 1 96.81 643 LEU B O 1
ATOM 10926 N N . ARG B 1 644 ? 12.766 6.941 -8.953 1 97.06 644 ARG B N 1
ATOM 10927 C CA . ARG B 1 644 ? 14.195 6.648 -9.023 1 97.06 644 ARG B CA 1
ATOM 10928 C C . ARG B 1 644 ? 15 7.672 -8.227 1 97.06 644 ARG B C 1
ATOM 10930 O O . ARG B 1 644 ? 15.773 7.309 -7.34 1 97.06 644 ARG B O 1
ATOM 10937 N N . ASP B 1 645 ? 14.781 8.953 -8.539 1 97.94 645 ASP B N 1
ATOM 10938 C CA . ASP B 1 645 ? 15.695 9.984 -8.055 1 97.94 645 ASP B CA 1
ATOM 10939 C C . ASP B 1 645 ? 15.211 10.57 -6.73 1 97.94 645 ASP B C 1
ATOM 10941 O O . ASP B 1 645 ? 15.984 11.195 -6.008 1 97.94 645 ASP B O 1
ATOM 10945 N N . PHE B 1 646 ? 13.945 10.422 -6.363 1 97.69 646 PHE B N 1
ATOM 10946 C CA . PHE B 1 646 ? 13.445 10.922 -5.09 1 97.69 646 PHE B CA 1
ATOM 10947 C C . PHE B 1 646 ? 13.234 9.781 -4.102 1 97.69 646 PHE B C 1
ATOM 10949 O O . PHE B 1 646 ? 14.047 9.57 -3.203 1 97.69 646 PHE B O 1
ATOM 10956 N N . LEU B 1 647 ? 12.258 8.867 -4.363 1 97.31 647 LEU B N 1
ATOM 10957 C CA . LEU B 1 647 ? 11.898 7.855 -3.377 1 97.31 647 LEU B CA 1
ATOM 10958 C C . LEU B 1 647 ? 13.016 6.828 -3.209 1 97.31 647 LEU B C 1
ATOM 10960 O O . LEU B 1 647 ? 13.414 6.523 -2.086 1 97.31 647 LEU B O 1
ATOM 10964 N N . TRP B 1 648 ? 13.469 6.297 -4.301 1 96.75 648 TRP B N 1
ATOM 10965 C CA . TRP B 1 648 ? 14.5 5.266 -4.242 1 96.75 648 TRP B CA 1
ATOM 10966 C C . TRP B 1 648 ? 15.836 5.852 -3.807 1 96.75 648 TRP B C 1
ATOM 10968 O O . TRP B 1 648 ? 16.422 5.398 -2.822 1 96.75 648 TRP B O 1
ATOM 10978 N N . ALA B 1 649 ? 16.359 6.895 -4.492 1 97.56 649 ALA B N 1
ATOM 10979 C CA . ALA B 1 649 ? 17.688 7.445 -4.238 1 97.56 649 ALA B CA 1
ATOM 10980 C C . ALA B 1 649 ? 17.766 8.078 -2.854 1 97.56 649 ALA B C 1
ATOM 10982 O O . ALA B 1 649 ? 18.766 7.906 -2.141 1 97.56 649 ALA B O 1
ATOM 10983 N N . GLN B 1 650 ? 16.719 8.805 -2.459 1 97.69 650 GLN B N 1
ATOM 10984 C CA . GLN B 1 650 ? 16.797 9.57 -1.224 1 97.69 650 GLN B CA 1
ATOM 10985 C C . GLN B 1 650 ? 16.406 8.727 -0.018 1 97.69 650 GLN B C 1
ATOM 10987 O O . GLN B 1 650 ? 16.547 9.156 1.127 1 97.69 650 GLN B O 1
ATOM 10992 N N . ALA B 1 651 ? 15.945 7.5 -0.206 1 97.5 651 ALA B N 1
ATOM 10993 C CA . ALA B 1 651 ? 15.641 6.598 0.904 1 97.5 651 ALA B CA 1
ATOM 10994 C C . ALA B 1 651 ? 16.906 5.879 1.379 1 97.5 651 ALA B C 1
ATOM 10996 O O . ALA B 1 651 ? 16.875 5.18 2.396 1 97.5 651 ALA B O 1
ATOM 10997 N N . SER B 1 652 ? 18.031 6.09 0.719 1 97 652 SER B N 1
ATOM 10998 C CA . SER B 1 652 ? 19.281 5.406 1.055 1 97 652 SER B CA 1
ATOM 10999 C C . SER B 1 652 ? 19.703 5.684 2.496 1 97 652 SER B C 1
ATOM 11001 O O . SER B 1 652 ? 20.172 4.789 3.195 1 97 652 SER B O 1
ATOM 11003 N N . GLN B 1 653 ? 19.438 6.922 2.982 1 97.44 653 GLN B N 1
ATOM 11004 C CA . GLN B 1 653 ? 19.906 7.309 4.309 1 97.44 653 GLN B CA 1
ATOM 11005 C C . GLN B 1 653 ? 19.094 6.621 5.402 1 97.44 653 GLN B C 1
ATOM 11007 O O . GLN B 1 653 ? 19.641 6.219 6.43 1 97.44 653 GLN B O 1
ATOM 11012 N N . VAL B 1 654 ? 17.797 6.504 5.176 1 97.88 654 VAL B N 1
ATOM 11013 C CA . VAL B 1 654 ? 16.969 5.898 6.215 1 97.88 654 VAL B CA 1
ATOM 11014 C C . VAL B 1 654 ? 17.172 4.387 6.223 1 97.88 654 VAL B C 1
ATOM 11016 O O . VAL B 1 654 ? 17.219 3.766 7.285 1 97.88 654 VAL B O 1
ATOM 11019 N N . ILE B 1 655 ? 17.359 3.803 5.082 1 96.5 655 ILE B N 1
ATOM 11020 C CA . ILE B 1 655 ? 17.469 2.354 4.957 1 96.5 655 ILE B CA 1
ATOM 11021 C C . ILE B 1 655 ? 18.844 1.895 5.461 1 96.5 655 ILE B C 1
ATOM 11023 O O . ILE B 1 655 ? 18.984 0.777 5.965 1 96.5 655 ILE B O 1
ATOM 11027 N N . GLN B 1 656 ? 19.844 2.76 5.426 1 97.12 656 GLN B N 1
ATOM 11028 C CA . GLN B 1 656 ? 21.203 2.42 5.84 1 97.12 656 GLN B CA 1
ATOM 11029 C C . GLN B 1 656 ? 21.531 3.027 7.203 1 97.12 656 GLN B C 1
ATOM 11031 O O . GLN B 1 656 ? 22.703 3.133 7.578 1 97.12 656 GLN B O 1
ATOM 11036 N N . SER B 1 657 ? 20.547 3.387 7.922 1 97.44 657 SER B N 1
ATOM 11037 C CA . SER B 1 657 ? 20.75 4.176 9.133 1 97.44 657 SER B CA 1
ATOM 11038 C C . SER B 1 657 ? 21.141 3.291 10.312 1 97.44 657 SER B C 1
ATOM 11040 O O . SER B 1 657 ? 21.594 3.789 11.352 1 97.44 657 SER B O 1
ATOM 11042 N N . TYR B 1 658 ? 21 1.94 10.211 1 96.56 658 TYR B N 1
ATOM 11043 C CA . TYR B 1 658 ? 21.281 1.058 11.336 1 96.56 658 TYR B CA 1
ATOM 11044 C C . TYR B 1 658 ? 22.734 1.211 11.797 1 96.56 658 TYR B C 1
ATOM 11046 O O . TYR B 1 658 ? 23.625 1.418 10.984 1 96.56 658 TYR B O 1
ATOM 11054 N N . GLY B 1 659 ? 22.969 1.138 13.062 1 95.88 659 GLY B N 1
ATOM 11055 C CA . GLY B 1 659 ? 24.297 1.229 13.633 1 95.88 659 GLY B CA 1
ATOM 11056 C C . GLY B 1 659 ? 24.797 2.654 13.75 1 95.88 659 GLY B C 1
ATOM 11057 O O . GLY B 1 659 ? 26 2.885 13.922 1 95.88 659 GLY B O 1
ATOM 11058 N N . SER B 1 660 ? 23.969 3.598 13.562 1 96.19 660 SER B N 1
ATOM 11059 C CA . SER B 1 660 ? 24.328 5.008 13.672 1 96.19 660 SER B CA 1
ATOM 11060 C C . SER B 1 660 ? 23.359 5.758 14.586 1 96.19 660 SER B C 1
ATOM 11062 O O . SER B 1 660 ? 22.391 5.172 15.094 1 96.19 660 SER B O 1
ATOM 11064 N N . ALA B 1 661 ? 23.562 7.027 14.797 1 96.56 661 ALA B N 1
ATOM 11065 C CA . ALA B 1 661 ? 22.703 7.848 15.641 1 96.56 661 ALA B CA 1
ATOM 11066 C C . ALA B 1 661 ? 21.328 8.047 15.008 1 96.56 661 ALA B C 1
ATOM 11068 O O . ALA B 1 661 ? 20.391 8.453 15.68 1 96.56 661 ALA B O 1
ATOM 11069 N N . LEU B 1 662 ? 21.188 7.715 13.695 1 96.88 662 LEU B N 1
ATOM 11070 C CA . LEU B 1 662 ? 19.922 7.887 12.984 1 96.88 662 LEU B CA 1
ATOM 11071 C C . LEU B 1 662 ? 19.125 6.586 12.969 1 96.88 662 LEU B C 1
ATOM 11073 O O . LEU B 1 662 ? 18.078 6.504 12.336 1 96.88 662 LEU B O 1
ATOM 11077 N N . SER B 1 663 ? 19.578 5.586 13.695 1 97.06 663 SER B N 1
ATOM 11078 C CA . SER B 1 663 ? 19.016 4.242 13.609 1 97.06 663 SER B CA 1
ATOM 11079 C C . SER B 1 663 ? 17.547 4.223 14.047 1 97.06 663 SER B C 1
ATOM 11081 O O . SER B 1 663 ? 16.766 3.395 13.578 1 97.06 663 SER B O 1
ATOM 11083 N N . ALA B 1 664 ? 17.188 5.133 14.922 1 96.75 664 ALA B N 1
ATOM 11084 C CA . ALA B 1 664 ? 15.789 5.184 15.359 1 96.75 664 ALA B CA 1
ATOM 11085 C C . ALA B 1 664 ? 14.867 5.5 14.188 1 96.75 664 ALA B C 1
ATOM 11087 O O . ALA B 1 664 ? 13.734 5.012 14.141 1 96.75 664 ALA B O 1
ATOM 11088 N N . TYR B 1 665 ? 15.297 6.344 13.273 1 97.75 665 TYR B N 1
ATOM 11089 C CA . TYR B 1 665 ? 14.484 6.648 12.102 1 97.75 665 TYR B CA 1
ATOM 11090 C C . TYR B 1 665 ? 14.328 5.414 11.219 1 97.75 665 TYR B C 1
ATOM 11092 O O . TYR B 1 665 ? 13.273 5.215 10.602 1 97.75 665 TYR B O 1
ATOM 11100 N N . GLY B 1 666 ? 15.406 4.613 11.148 1 97.88 666 GLY B N 1
ATOM 11101 C CA . GLY B 1 666 ? 15.281 3.359 10.422 1 97.88 666 GLY B CA 1
ATOM 11102 C C . GLY B 1 666 ? 14.242 2.428 11.016 1 97.88 666 GLY B C 1
ATOM 11103 O O . GLY B 1 666 ? 13.453 1.826 10.281 1 97.88 666 GLY B O 1
ATOM 11104 N N . LEU B 1 667 ? 14.195 2.336 12.297 1 97.69 667 LEU B N 1
ATOM 11105 C CA . LEU B 1 667 ? 13.219 1.492 12.977 1 97.69 667 LEU B CA 1
ATOM 11106 C C . LEU B 1 667 ? 11.805 2.039 12.797 1 97.69 667 LEU B C 1
ATOM 11108 O O . LEU B 1 667 ? 10.867 1.276 12.57 1 97.69 667 LEU B O 1
ATOM 11112 N N . ILE B 1 668 ? 11.672 3.32 12.898 1 98 668 ILE B N 1
ATOM 11113 C CA . ILE B 1 668 ? 10.359 3.932 12.727 1 98 668 ILE B CA 1
ATOM 11114 C C . ILE B 1 668 ? 9.883 3.75 11.281 1 98 668 ILE B C 1
ATOM 11116 O O . ILE B 1 668 ? 8.703 3.508 11.039 1 98 668 ILE B O 1
ATOM 11120 N N . PHE B 1 669 ? 10.797 3.908 10.367 1 98.19 669 PHE B N 1
ATOM 11121 C CA . PHE B 1 669 ? 10.453 3.719 8.961 1 98.19 669 PHE B CA 1
ATOM 11122 C C . PHE B 1 669 ? 9.828 2.348 8.734 1 98.19 669 PHE B C 1
ATOM 11124 O O . PHE B 1 669 ? 8.781 2.236 8.094 1 98.19 669 PHE B O 1
ATOM 11131 N N . LEU B 1 670 ? 10.375 1.336 9.336 1 97 670 LEU B N 1
ATOM 11132 C CA . LEU B 1 670 ? 9.859 -0.022 9.188 1 97 670 LEU B CA 1
ATOM 11133 C C . LEU B 1 670 ? 8.586 -0.218 9.992 1 97 670 LEU B C 1
ATOM 11135 O O . LEU B 1 670 ? 7.613 -0.791 9.492 1 97 670 LEU B O 1
ATOM 11139 N N . GLY B 1 671 ? 8.695 0.216 11.273 1 97.25 671 GLY B N 1
ATOM 11140 C CA . GLY B 1 671 ? 7.52 0.08 12.117 1 97.25 671 GLY B CA 1
ATOM 11141 C C . GLY B 1 671 ? 6.305 0.806 11.57 1 97.25 671 GLY B C 1
ATOM 11142 O O . GLY B 1 671 ? 5.188 0.297 11.648 1 97.25 671 GLY B O 1
ATOM 11143 N N . ALA B 1 672 ? 6.512 1.945 11.031 1 98.06 672 ALA B N 1
ATOM 11144 C CA . ALA B 1 672 ? 5.418 2.723 10.453 1 98.06 672 ALA B CA 1
ATOM 11145 C C . ALA B 1 672 ? 4.879 2.055 9.195 1 98.06 672 ALA B C 1
ATOM 11147 O O . ALA B 1 672 ? 3.672 2.082 8.938 1 98.06 672 ALA B O 1
ATOM 11148 N N . HIS B 1 673 ? 5.742 1.496 8.375 1 96 673 HIS B N 1
ATOM 11149 C CA . HIS B 1 673 ? 5.293 0.737 7.215 1 96 673 HIS B CA 1
ATOM 11150 C C . HIS B 1 673 ? 4.418 -0.441 7.629 1 96 673 HIS B C 1
ATOM 11152 O O . HIS B 1 673 ? 3.424 -0.744 6.969 1 96 673 HIS B O 1
ATOM 11158 N N . PHE B 1 674 ? 4.793 -1.069 8.664 1 95.44 674 PHE B N 1
ATOM 11159 C CA . PHE B 1 674 ? 4.004 -2.182 9.188 1 95.44 674 PHE B CA 1
ATOM 11160 C C . PHE B 1 674 ? 2.621 -1.709 9.617 1 95.44 674 PHE B C 1
ATOM 11162 O O . PHE B 1 674 ? 1.616 -2.344 9.289 1 95.44 674 PHE B O 1
ATOM 11169 N N . VAL B 1 675 ? 2.619 -0.614 10.305 1 97.06 675 VAL B N 1
ATOM 11170 C CA . VAL B 1 675 ? 1.346 -0.069 10.766 1 97.06 675 VAL B CA 1
ATOM 11171 C C . VAL B 1 675 ? 0.474 0.293 9.57 1 97.06 675 VAL B C 1
ATOM 11173 O O . VAL B 1 675 ? -0.733 0.039 9.57 1 97.06 675 VAL B O 1
ATOM 11176 N N . TRP B 1 676 ? 1.045 0.884 8.555 1 96.81 676 TRP B N 1
ATOM 11177 C CA . TRP B 1 676 ? 0.323 1.215 7.332 1 96.81 676 TRP B CA 1
ATOM 11178 C C . TRP B 1 676 ? -0.237 -0.041 6.676 1 96.81 676 TRP B C 1
ATOM 11180 O O . TRP B 1 676 ? -1.408 -0.08 6.293 1 96.81 676 TRP B O 1
ATOM 11190 N N . ALA B 1 677 ? 0.541 -1.071 6.625 1 94.12 677 ALA B N 1
ATOM 11191 C CA . ALA B 1 677 ? 0.105 -2.322 6.008 1 94.12 677 ALA B CA 1
ATOM 11192 C C . ALA B 1 677 ? -0.979 -2.996 6.844 1 94.12 677 ALA B C 1
ATOM 11194 O O . ALA B 1 677 ? -1.915 -3.586 6.301 1 94.12 677 ALA B O 1
ATOM 11195 N N . PHE B 1 678 ? -0.827 -2.887 8.086 1 94.06 678 PHE B N 1
ATOM 11196 C CA . PHE B 1 678 ? -1.767 -3.502 9.016 1 94.06 678 PHE B CA 1
ATOM 11197 C C . PHE B 1 678 ? -3.146 -2.865 8.891 1 94.06 678 PHE B C 1
ATOM 11199 O O . PHE B 1 678 ? -4.16 -3.504 9.18 1 94.06 678 PHE B O 1
ATOM 11206 N N . SER B 1 679 ? -3.139 -1.647 8.398 1 95.62 679 SER B N 1
ATOM 11207 C CA . SER B 1 679 ? -4.414 -0.962 8.211 1 95.62 679 SER B CA 1
ATOM 11208 C C . SER B 1 679 ? -5.312 -1.718 7.238 1 95.62 679 SER B C 1
ATOM 11210 O O . SER B 1 679 ? -6.539 -1.688 7.367 1 95.62 679 SER B O 1
ATOM 11212 N N . LEU B 1 680 ? -4.754 -2.434 6.328 1 91.5 680 LEU B N 1
ATOM 11213 C CA . LEU B 1 680 ? -5.508 -3.119 5.285 1 91.5 680 LEU B CA 1
ATOM 11214 C C . LEU B 1 680 ? -6.324 -4.27 5.871 1 91.5 680 LEU B C 1
ATOM 11216 O O . LEU B 1 680 ? -7.367 -4.637 5.328 1 91.5 680 LEU B O 1
ATOM 11220 N N . MET B 1 681 ? -5.891 -4.77 7.023 1 90.56 681 MET B N 1
ATOM 11221 C CA . MET B 1 681 ? -6.656 -5.816 7.695 1 90.56 681 MET B CA 1
ATOM 11222 C C . MET B 1 681 ? -8.016 -5.289 8.148 1 90.56 681 MET B C 1
ATOM 11224 O O . MET B 1 681 ? -9.016 -6 8.07 1 90.56 681 MET B O 1
ATOM 11228 N N . PHE B 1 682 ? -8.008 -4.055 8.555 1 89.88 682 PHE B N 1
ATOM 11229 C CA . PHE B 1 682 ? -9.25 -3.447 9.023 1 89.88 682 PHE B CA 1
ATOM 11230 C C . PHE B 1 682 ? -10.094 -2.961 7.855 1 89.88 682 PHE B C 1
ATOM 11232 O O . PHE B 1 682 ? -11.328 -2.939 7.938 1 89.88 682 PHE B O 1
ATOM 11239 N N . LEU B 1 683 ? -9.375 -2.725 6.797 1 89.56 683 LEU B N 1
ATOM 11240 C CA . LEU B 1 683 ? -10.078 -2.121 5.668 1 89.56 683 LEU B CA 1
ATOM 11241 C C . LEU B 1 683 ? -10.625 -3.195 4.734 1 89.56 683 LEU B C 1
ATOM 11243 O O . LEU B 1 683 ? -11.625 -2.971 4.043 1 89.56 683 LEU B O 1
ATOM 11247 N N . PHE B 1 684 ? -9.953 -4.371 4.742 1 85.31 684 PHE B N 1
ATOM 11248 C CA . PHE B 1 684 ? -10.344 -5.406 3.795 1 85.31 684 PHE B CA 1
ATOM 11249 C C . PHE B 1 684 ? -11.258 -6.43 4.461 1 85.31 684 PHE B C 1
ATOM 11251 O O . PHE B 1 684 ? -11.953 -7.188 3.779 1 85.31 684 PHE B O 1
ATOM 11258 N N . SER B 1 685 ? -11.281 -6.492 5.805 1 82.38 685 SER B N 1
ATOM 11259 C CA . SER B 1 685 ? -12.102 -7.48 6.508 1 82.38 685 SER B CA 1
ATOM 11260 C C . SER B 1 685 ? -13.219 -6.809 7.293 1 82.38 685 SER B C 1
ATOM 11262 O O . SER B 1 685 ? -13.055 -5.699 7.805 1 82.38 685 SER B O 1
ATOM 11264 N N . GLY B 1 686 ? -14.312 -7.57 7.293 1 81.75 686 GLY B N 1
ATOM 11265 C CA . GLY B 1 686 ? -15.484 -6.996 7.934 1 81.75 686 GLY B CA 1
ATOM 11266 C C . GLY B 1 686 ? -15.891 -7.723 9.203 1 81.75 686 GLY B C 1
ATOM 11267 O O . GLY B 1 686 ? -15.289 -8.734 9.562 1 81.75 686 GLY B O 1
ATOM 11268 N N . ARG B 1 687 ? -16.828 -7.27 9.859 1 81.12 687 ARG B N 1
ATOM 11269 C CA . ARG B 1 687 ? -17.312 -7.73 11.164 1 81.12 687 ARG B CA 1
ATOM 11270 C C . ARG B 1 687 ? -17.688 -9.203 11.117 1 81.12 687 ARG B C 1
ATOM 11272 O O . ARG B 1 687 ? -17.406 -9.953 12.062 1 81.12 687 ARG B O 1
ATOM 11279 N N . GLY B 1 688 ? -18.312 -9.562 10.031 1 86.44 688 GLY B N 1
ATOM 11280 C CA . GLY B 1 688 ? -18.781 -10.938 9.953 1 86.44 688 GLY B CA 1
ATOM 11281 C C . GLY B 1 688 ? -17.672 -11.961 10.016 1 86.44 688 GLY B C 1
ATOM 11282 O O . GLY B 1 688 ? -17.766 -12.953 10.734 1 86.44 688 GLY B O 1
ATOM 11283 N N . TYR B 1 689 ? -16.688 -11.695 9.305 1 89.12 689 TYR B N 1
ATOM 11284 C CA . TYR B 1 689 ? -15.547 -12.609 9.32 1 89.12 689 TYR B CA 1
ATOM 11285 C C . TYR B 1 689 ? -14.953 -12.727 10.719 1 89.12 689 TYR B C 1
ATOM 11287 O O . TYR B 1 689 ? -14.727 -13.836 11.211 1 89.12 689 TYR B O 1
ATOM 11295 N N . TRP B 1 690 ? -14.719 -11.648 11.336 1 91.06 690 TRP B N 1
ATOM 11296 C CA . TRP B 1 690 ? -14.07 -11.617 12.641 1 91.06 690 TRP B CA 1
ATOM 11297 C C . TRP B 1 690 ? -14.977 -12.195 13.719 1 91.06 690 TRP B C 1
ATOM 11299 O O . TRP B 1 690 ? -14.516 -12.93 14.602 1 91.06 690 TRP B O 1
ATOM 11309 N N . GLN B 1 691 ? -16.266 -11.867 13.617 1 90.75 691 GLN B N 1
ATOM 11310 C CA . GLN B 1 691 ? -17.188 -12.344 14.648 1 90.75 691 GLN B CA 1
ATOM 11311 C C . GLN B 1 691 ? -17.328 -13.867 14.602 1 90.75 691 GLN B C 1
ATOM 11313 O O . GLN B 1 691 ? -17.406 -14.523 15.641 1 90.75 691 GLN B O 1
ATOM 11318 N N . GLU B 1 692 ? -17.391 -14.383 13.43 1 91.94 692 GLU B N 1
ATOM 11319 C CA . GLU B 1 692 ? -17.453 -15.836 13.289 1 91.94 692 GLU B CA 1
ATOM 11320 C C . GLU B 1 692 ? -16.203 -16.5 13.867 1 91.94 692 GLU B C 1
ATOM 11322 O O . GLU B 1 692 ? -16.281 -17.547 14.508 1 91.94 692 GLU B O 1
ATOM 11327 N N . LEU B 1 693 ? -15.078 -15.938 13.602 1 93 693 LEU B N 1
ATOM 11328 C CA . LEU B 1 693 ? -13.828 -16.453 14.148 1 93 693 LEU B CA 1
ATOM 11329 C C . LEU B 1 693 ? -13.812 -16.344 15.672 1 93 693 LEU B C 1
ATOM 11331 O O . LEU B 1 693 ? -13.414 -17.281 16.359 1 93 693 LEU B O 1
ATOM 11335 N N . ILE B 1 694 ? -14.258 -15.227 16.188 1 92.62 694 ILE B N 1
ATOM 11336 C CA . ILE B 1 694 ? -14.305 -14.984 17.625 1 92.62 694 ILE B CA 1
ATOM 11337 C C . ILE B 1 694 ? -15.188 -16.031 18.297 1 92.62 694 ILE B C 1
ATOM 11339 O O . ILE B 1 694 ? -14.859 -16.547 19.375 1 92.62 694 ILE B O 1
ATOM 11343 N N . GLU B 1 695 ? -16.281 -16.344 17.656 1 92.44 695 GLU B N 1
ATOM 11344 C CA . GLU B 1 695 ? -17.203 -17.328 18.219 1 92.44 695 GLU B CA 1
ATOM 11345 C C . GLU B 1 695 ? -16.531 -18.703 18.344 1 92.44 695 GLU B C 1
ATOM 11347 O O . GLU B 1 695 ? -16.766 -19.438 19.297 1 92.44 695 GLU B O 1
ATOM 11352 N N . SER B 1 696 ? -15.734 -19.016 17.391 1 93.31 696 SER B N 1
ATOM 11353 C CA . SER B 1 696 ? -15.008 -20.281 17.453 1 93.31 696 SER B CA 1
ATOM 11354 C C . SER B 1 696 ? -13.969 -20.25 18.578 1 93.31 696 SER B C 1
ATOM 11356 O O . SER B 1 696 ? -13.773 -21.25 19.266 1 93.31 696 SER B O 1
ATOM 11358 N N . ILE B 1 697 ? -13.344 -19.141 18.734 1 93 697 ILE B N 1
ATOM 11359 C CA . ILE B 1 697 ? -12.328 -18.984 19.766 1 93 697 ILE B CA 1
ATOM 11360 C C . ILE B 1 697 ? -12.992 -19.016 21.141 1 93 697 ILE B C 1
ATOM 11362 O O . ILE B 1 697 ? -12.484 -19.656 22.062 1 93 697 ILE B O 1
ATOM 11366 N N . VAL B 1 698 ? -14.141 -18.344 21.266 1 92.56 698 VAL B N 1
ATOM 11367 C CA . VAL B 1 698 ? -14.883 -18.328 22.531 1 92.56 698 VAL B CA 1
ATOM 11368 C C . VAL B 1 698 ? -15.336 -19.75 22.859 1 92.56 698 VAL B C 1
ATOM 11370 O O . VAL B 1 698 ? -15.312 -20.156 24.031 1 92.56 698 VAL B O 1
ATOM 11373 N N . TRP B 1 699 ? -15.82 -20.422 21.875 1 92 699 TRP B N 1
ATOM 11374 C CA . TRP B 1 699 ? -16.188 -21.828 22.078 1 92 699 TRP B CA 1
ATOM 11375 C C . TRP B 1 699 ? -15.023 -22.609 22.672 1 92 699 TRP B C 1
ATOM 11377 O O . TRP B 1 699 ? -15.203 -23.359 23.625 1 92 699 TRP B O 1
ATOM 11387 N N . ALA B 1 700 ? -13.852 -22.469 22.109 1 93 700 ALA B N 1
ATOM 11388 C CA . ALA B 1 700 ? -12.664 -23.172 22.594 1 93 700 ALA B CA 1
ATOM 11389 C C . ALA B 1 700 ? -12.344 -22.781 24.031 1 93 700 ALA B C 1
ATOM 11391 O O . ALA B 1 700 ? -11.992 -23.625 24.859 1 93 700 ALA B O 1
ATOM 11392 N N . HIS B 1 701 ? -12.445 -21.469 24.297 1 91.44 701 HIS B N 1
ATOM 11393 C CA . HIS B 1 701 ? -12.18 -20.984 25.641 1 91.44 701 HIS B CA 1
ATOM 11394 C C . HIS B 1 701 ? -13.18 -21.562 26.641 1 91.44 701 HIS B C 1
ATOM 11396 O O . HIS B 1 701 ? -12.812 -21.875 27.781 1 91.44 701 HIS B O 1
ATOM 11402 N N . ASN B 1 702 ? -14.43 -21.672 26.234 1 91.75 702 ASN B N 1
ATOM 11403 C CA . ASN B 1 702 ? -15.445 -22.266 27.094 1 91.75 702 ASN B CA 1
ATOM 11404 C C . ASN B 1 702 ? -15.148 -23.75 27.375 1 91.75 702 ASN B C 1
ATOM 11406 O O . ASN B 1 702 ? -15.336 -24.219 28.5 1 91.75 702 ASN B O 1
ATOM 11410 N N . LYS B 1 703 ? -14.711 -24.391 26.406 1 91.19 703 LYS B N 1
ATOM 11411 C CA . LYS B 1 703 ? -14.367 -25.797 26.578 1 91.19 703 LYS B CA 1
ATOM 11412 C C . LYS B 1 703 ? -13.18 -25.969 27.516 1 91.19 703 LYS B C 1
ATOM 11414 O O . LYS B 1 703 ? -13.102 -26.969 28.234 1 91.19 703 LYS B O 1
ATOM 11419 N N . LEU B 1 704 ? -12.305 -24.969 27.5 1 91.5 704 LEU B N 1
ATOM 11420 C CA . LEU B 1 704 ? -11.125 -25.016 28.344 1 91.5 704 LEU B CA 1
ATOM 11421 C C . LEU B 1 704 ? -11.383 -24.312 29.672 1 91.5 704 LEU B C 1
ATOM 11423 O O . LEU B 1 704 ? -10.492 -24.219 30.516 1 91.5 704 LEU B O 1
ATOM 11427 N N . LYS B 1 705 ? -12.531 -23.672 29.875 1 90.31 705 LYS B N 1
ATOM 11428 C CA . LYS B 1 705 ? -13 -23.031 31.094 1 90.31 705 LYS B CA 1
ATOM 11429 C C . LYS B 1 705 ? -12.203 -21.75 31.375 1 90.31 705 LYS B C 1
ATOM 11431 O O . LYS B 1 705 ? -11.828 -21.5 32.531 1 90.31 705 LYS B O 1
ATOM 11436 N N . VAL B 1 706 ? -11.883 -21.047 30.328 1 85.81 706 VAL B N 1
ATOM 11437 C CA . VAL B 1 706 ? -11.18 -19.781 30.469 1 85.81 706 VAL B CA 1
ATOM 11438 C C . VAL B 1 706 ? -11.938 -18.688 29.719 1 85.81 706 VAL B C 1
ATOM 11440 O O . VAL B 1 706 ? -11.352 -17.672 29.328 1 85.81 706 VAL B O 1
ATOM 11443 N N . ALA B 1 707 ? -13.234 -18.797 29.656 1 79.12 707 ALA B N 1
ATOM 11444 C CA . ALA B 1 707 ? -14.016 -17.844 28.875 1 79.12 707 ALA B CA 1
ATOM 11445 C C . ALA B 1 707 ? -14.102 -16.5 29.578 1 79.12 707 ALA B C 1
ATOM 11447 O O . ALA B 1 707 ? -14.219 -16.438 30.812 1 79.12 707 ALA B O 1
ATOM 11448 N N . PRO B 1 708 ? -13.961 -15.453 28.766 1 77.94 708 PRO B N 1
ATOM 11449 C CA . PRO B 1 708 ? -14.031 -14.117 29.344 1 77.94 708 PRO B CA 1
ATOM 11450 C C . PRO B 1 708 ? -15.422 -13.766 29.875 1 77.94 708 PRO B C 1
ATOM 11452 O O . PRO B 1 708 ? -16.422 -14.281 29.359 1 77.94 708 PRO B O 1
ATOM 11455 N N . ALA B 1 709 ? -15.469 -12.977 30.875 1 81.62 709 ALA B N 1
ATOM 11456 C CA . ALA B 1 709 ? -16.719 -12.5 31.438 1 81.62 709 ALA B CA 1
ATOM 11457 C C . ALA B 1 709 ? -17.438 -11.531 30.5 1 81.62 709 ALA B C 1
ATOM 11459 O O . ALA B 1 709 ? -18.656 -11.461 30.484 1 81.62 709 ALA B O 1
ATOM 11460 N N . ILE B 1 710 ? -16.625 -10.836 29.719 1 85.75 710 ILE B N 1
ATOM 11461 C CA . ILE B 1 710 ? -17.156 -9.891 28.75 1 85.75 710 ILE B CA 1
ATOM 11462 C C . ILE B 1 710 ? -17.141 -10.516 27.359 1 85.75 710 ILE B C 1
ATOM 11464 O O . ILE B 1 710 ? -16.109 -11.016 26.906 1 85.75 710 ILE B O 1
ATOM 11468 N N . GLN B 1 711 ? -18.281 -10.539 26.703 1 87.75 711 GLN B N 1
ATOM 11469 C CA . GLN B 1 711 ? -18.375 -11.172 25.391 1 87.75 711 GLN B CA 1
ATOM 11470 C C . GLN B 1 711 ? -17.609 -10.375 24.344 1 87.75 711 GLN B C 1
ATOM 11472 O O . GLN B 1 711 ? -17.875 -9.188 24.125 1 87.75 711 GLN B O 1
ATOM 11477 N N . PRO B 1 712 ? -16.703 -10.992 23.703 1 89.5 712 PRO B N 1
ATOM 11478 C CA . PRO B 1 712 ? -15.977 -10.289 22.641 1 89.5 712 PRO B CA 1
ATOM 11479 C C . PRO B 1 712 ? -16.812 -10.062 21.391 1 89.5 712 PRO B C 1
ATOM 11481 O O . PRO B 1 712 ? -17.484 -10.984 20.922 1 89.5 712 PRO B O 1
ATOM 11484 N N . ARG B 1 713 ? -16.828 -8.852 20.938 1 88.81 713 ARG B N 1
ATOM 11485 C CA . ARG B 1 713 ? -17.547 -8.484 19.734 1 88.81 713 ARG B CA 1
ATOM 11486 C C . ARG B 1 713 ? -16.625 -7.832 18.719 1 88.81 713 ARG B C 1
ATOM 11488 O O . ARG B 1 713 ? -15.758 -7.027 19.078 1 88.81 713 ARG B O 1
ATOM 11495 N N . ALA B 1 714 ? -16.812 -8.297 17.484 1 88.75 714 ALA B N 1
ATOM 11496 C CA . ALA B 1 714 ? -16.016 -7.715 16.406 1 88.75 714 ALA B CA 1
ATOM 11497 C C . ALA B 1 714 ? -16.406 -6.266 16.141 1 88.75 714 ALA B C 1
ATOM 11499 O O . ALA B 1 714 ? -17.547 -5.867 16.438 1 88.75 714 ALA B O 1
ATOM 11500 N N . LEU B 1 715 ? -15.5 -5.535 15.539 1 85.94 715 LEU B N 1
ATOM 11501 C CA . LEU B 1 715 ? -15.742 -4.137 15.211 1 85.94 715 LEU B CA 1
ATOM 11502 C C . LEU B 1 715 ? -16.828 -4.004 14.141 1 85.94 715 LEU B C 1
ATOM 11504 O O . LEU B 1 715 ? -16.875 -4.801 13.203 1 85.94 715 LEU B O 1
ATOM 11508 N N . SER B 1 716 ? -17.688 -3.027 14.328 1 82.56 716 SER B N 1
ATOM 11509 C CA . SER B 1 716 ? -18.641 -2.697 13.266 1 82.56 716 SER B CA 1
ATOM 11510 C C . SER B 1 716 ? -17.922 -2.141 12.039 1 82.56 716 SER B C 1
ATOM 11512 O O . SER B 1 716 ? -16.719 -1.89 12.078 1 82.56 716 SER B O 1
ATOM 11514 N N . ILE B 1 717 ? -18.656 -1.98 10.953 1 80.5 717 ILE B N 1
ATOM 11515 C CA . ILE B 1 717 ? -18.094 -1.427 9.727 1 80.5 717 ILE B CA 1
ATOM 11516 C C . ILE B 1 717 ? -17.547 -0.025 10 1 80.5 717 ILE B C 1
ATOM 11518 O O . ILE B 1 717 ? -16.469 0.331 9.523 1 80.5 717 ILE B O 1
ATOM 11522 N N . ILE B 1 718 ? -18.266 0.752 10.797 1 82.62 718 ILE B N 1
ATOM 11523 C CA . ILE B 1 718 ? -17.875 2.123 11.102 1 82.62 718 ILE B CA 1
ATOM 11524 C C . ILE B 1 718 ? -16.609 2.119 11.953 1 82.62 718 ILE B C 1
ATOM 11526 O O . ILE B 1 718 ? -15.672 2.879 11.688 1 82.62 718 ILE B O 1
ATOM 11530 N N . GLN B 1 719 ? -16.547 1.225 12.953 1 85.12 719 GLN B N 1
ATOM 11531 C CA . GLN B 1 719 ? -15.383 1.125 13.82 1 85.12 719 GLN B CA 1
ATOM 11532 C C . GLN B 1 719 ? -14.164 0.634 13.047 1 85.12 719 GLN B C 1
ATOM 11534 O O . GLN B 1 719 ? -13.055 1.14 13.242 1 85.12 719 GLN B O 1
ATOM 11539 N N . GLY B 1 720 ? -14.391 -0.368 12.211 1 87.25 720 GLY B N 1
ATOM 11540 C CA . GLY B 1 720 ? -13.297 -0.884 11.398 1 87.25 720 GLY B CA 1
ATOM 11541 C C . GLY B 1 720 ? -12.695 0.156 10.469 1 87.25 720 GLY B C 1
ATOM 11542 O O . GLY B 1 720 ? -11.477 0.24 10.328 1 87.25 720 GLY B O 1
ATOM 11543 N N . ARG B 1 721 ? -13.508 0.932 9.875 1 88.56 721 ARG B N 1
ATOM 11544 C CA . ARG B 1 721 ? -13.047 1.995 8.984 1 88.56 721 ARG B CA 1
ATOM 11545 C C . ARG B 1 721 ? -12.289 3.066 9.766 1 88.56 721 ARG B C 1
ATOM 11547 O O . ARG B 1 721 ? -11.281 3.598 9.289 1 88.56 721 ARG B O 1
ATOM 11554 N N . ALA B 1 722 ? -12.781 3.365 10.969 1 90.5 722 ALA B N 1
ATOM 11555 C CA . ALA B 1 722 ? -12.125 4.371 11.789 1 90.5 722 ALA B CA 1
ATOM 11556 C C . ALA B 1 722 ? -10.734 3.908 12.211 1 90.5 722 ALA B C 1
ATOM 11558 O O . ALA B 1 722 ? -9.766 4.668 12.125 1 90.5 722 ALA B O 1
ATOM 11559 N N . VAL B 1 723 ? -10.664 2.68 12.641 1 92.75 723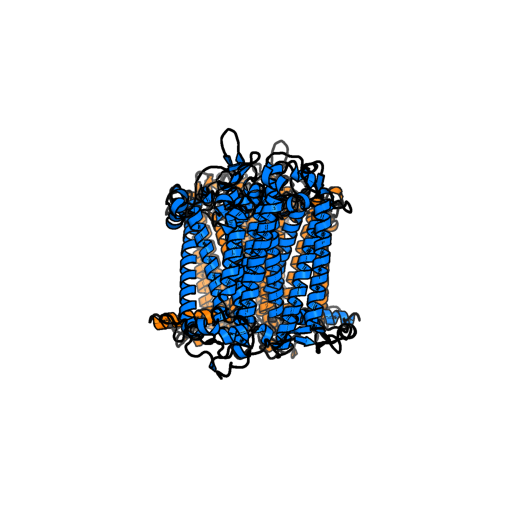 VAL B N 1
ATOM 11560 C CA . VAL B 1 723 ? -9.375 2.133 13.062 1 92.75 723 VAL B CA 1
ATOM 11561 C C . VAL B 1 723 ? -8.453 1.991 11.859 1 92.75 723 VAL B C 1
ATOM 11563 O O . VAL B 1 723 ? -7.27 2.326 11.93 1 92.75 723 VAL B O 1
ATOM 11566 N N . GLY B 1 724 ? -9.031 1.496 10.758 1 94.75 724 GLY B N 1
ATOM 11567 C CA . GLY B 1 724 ? -8.242 1.313 9.547 1 94.75 724 GLY B CA 1
ATOM 11568 C C . GLY B 1 724 ? -7.648 2.607 9.023 1 94.75 724 GLY B C 1
ATOM 11569 O O . GLY B 1 724 ? -6.457 2.672 8.719 1 94.75 724 GLY B O 1
ATOM 11570 N N . VAL B 1 725 ? -8.43 3.648 8.93 1 95.38 725 VAL B N 1
ATOM 11571 C CA . VAL B 1 725 ? -7.949 4.91 8.383 1 95.38 725 VAL B CA 1
ATOM 11572 C C . VAL B 1 725 ? -6.953 5.547 9.352 1 95.38 725 VAL B C 1
ATOM 11574 O O . VAL B 1 725 ? -5.988 6.188 8.922 1 95.38 725 VAL B O 1
ATOM 11577 N N . ALA B 1 726 ? -7.16 5.363 10.68 1 96.12 726 ALA B N 1
ATOM 11578 C CA . ALA B 1 726 ? -6.215 5.883 11.664 1 96.12 726 ALA B CA 1
ATOM 11579 C C . ALA B 1 726 ? -4.844 5.238 11.5 1 96.12 726 ALA B C 1
ATOM 11581 O O . ALA B 1 726 ? -3.818 5.926 11.516 1 96.12 726 ALA B O 1
ATOM 11582 N N . HIS B 1 727 ? -4.883 3.936 11.297 1 97.31 727 HIS B N 1
ATOM 11583 C CA . HIS B 1 727 ? -3.629 3.225 11.086 1 97.31 727 HIS B CA 1
ATOM 11584 C C . HIS B 1 727 ? -2.996 3.609 9.758 1 97.31 727 HIS B C 1
ATOM 11586 O O . HIS B 1 727 ? -1.775 3.76 9.664 1 97.31 727 HIS B O 1
ATOM 11592 N N . TYR B 1 728 ? -3.773 3.762 8.734 1 97.38 728 TYR B N 1
ATOM 11593 C CA . TYR B 1 728 ? -3.287 4.145 7.414 1 97.38 728 TYR B CA 1
ATOM 11594 C C . TYR B 1 728 ? -2.568 5.488 7.465 1 97.38 728 TYR B C 1
ATOM 11596 O O . TYR B 1 728 ? -1.457 5.625 6.949 1 97.38 728 TYR B O 1
ATOM 11604 N N . LEU B 1 729 ? -3.164 6.43 8.141 1 98.12 729 LEU B N 1
ATOM 11605 C CA . LEU B 1 729 ? -2.619 7.777 8.219 1 98.12 729 LEU B CA 1
ATOM 11606 C C . LEU B 1 729 ? -1.392 7.816 9.125 1 98.12 729 LEU B C 1
ATOM 11608 O O . LEU B 1 729 ? -0.355 8.367 8.75 1 98.12 729 LEU B O 1
ATOM 11612 N N . LEU B 1 730 ? -1.558 7.184 10.305 1 98.06 730 LEU B N 1
ATOM 11613 C CA . LEU B 1 730 ? -0.433 7.176 11.234 1 98.06 730 LEU B CA 1
ATOM 11614 C C . LEU B 1 730 ? 0.781 6.496 10.617 1 98.06 730 LEU B C 1
ATOM 11616 O O . LEU B 1 730 ? 1.899 7.008 10.711 1 98.06 730 LEU B O 1
ATOM 11620 N N . GLY B 1 731 ? 0.513 5.395 10.016 1 98.5 731 GLY B N 1
ATOM 11621 C CA . GLY B 1 731 ? 1.6 4.684 9.359 1 98.5 731 GLY B CA 1
ATOM 11622 C C . GLY B 1 731 ? 2.215 5.465 8.219 1 98.5 731 GLY B C 1
ATOM 11623 O O . GLY B 1 731 ? 3.439 5.555 8.109 1 98.5 731 GLY B O 1
ATOM 11624 N N . GLY B 1 732 ? 1.409 6.035 7.355 1 98.12 732 GLY B N 1
ATOM 11625 C CA . GLY B 1 732 ? 1.905 6.801 6.223 1 98.12 732 GLY B CA 1
ATOM 11626 C C . GLY B 1 732 ? 2.666 8.047 6.629 1 98.12 732 GLY B C 1
ATOM 11627 O O . GLY B 1 732 ? 3.742 8.328 6.098 1 98.12 732 GLY B O 1
ATOM 11628 N N . ILE B 1 733 ? 2.17 8.766 7.582 1 98.44 733 ILE B N 1
ATOM 11629 C CA . ILE B 1 733 ? 2.77 10.023 8.023 1 98.44 733 ILE B CA 1
ATOM 11630 C C . ILE B 1 733 ? 4.105 9.742 8.711 1 98.44 733 ILE B C 1
ATOM 11632 O O . ILE B 1 733 ? 5.105 10.406 8.422 1 98.44 733 ILE B O 1
ATOM 11636 N N . ALA B 1 734 ? 4.133 8.695 9.547 1 98.38 734 ALA B N 1
ATOM 11637 C CA . ALA B 1 734 ? 5.363 8.375 10.266 1 98.38 734 ALA B CA 1
ATOM 11638 C C . ALA B 1 734 ? 6.43 7.836 9.328 1 98.38 734 ALA B C 1
ATOM 11640 O O . ALA B 1 734 ? 7.625 8.078 9.523 1 98.38 734 ALA B O 1
ATOM 11641 N N . THR B 1 735 ? 6.043 7.145 8.273 1 98.31 735 THR B N 1
ATOM 11642 C CA . THR B 1 735 ? 6.992 6.668 7.273 1 98.31 735 THR B CA 1
ATOM 11643 C C . THR B 1 735 ? 7.672 7.84 6.57 1 98.31 735 THR B C 1
ATOM 11645 O O . THR B 1 735 ? 8.898 7.863 6.438 1 98.31 735 THR B O 1
ATOM 11648 N N . THR B 1 736 ? 6.887 8.805 6.172 1 98.31 736 THR B N 1
ATOM 11649 C CA . THR B 1 736 ? 7.41 9.977 5.473 1 98.31 736 THR B CA 1
ATOM 11650 C C . THR B 1 736 ? 8.297 10.805 6.398 1 98.31 736 THR B C 1
ATOM 11652 O O . THR B 1 736 ? 9.336 11.312 5.98 1 98.31 736 THR B O 1
ATOM 11655 N N . TRP B 1 737 ? 7.859 10.883 7.652 1 98 737 TRP B N 1
ATOM 11656 C CA . TRP B 1 737 ? 8.617 11.641 8.641 1 98 737 TRP B CA 1
ATOM 11657 C C . TRP B 1 737 ? 10.008 11.039 8.836 1 98 737 TRP B C 1
ATOM 11659 O O . TRP B 1 737 ? 11.016 11.758 8.812 1 98 737 TRP B O 1
ATOM 11669 N N . ALA B 1 738 ? 10.094 9.734 8.984 1 98.31 738 ALA B N 1
ATOM 11670 C CA . ALA B 1 738 ? 11.375 9.047 9.156 1 98.31 738 ALA B CA 1
ATOM 11671 C C . ALA B 1 738 ? 12.234 9.164 7.902 1 98.31 738 ALA B C 1
ATOM 11673 O O . ALA B 1 738 ? 13.453 9.352 7.996 1 98.31 738 ALA B O 1
ATOM 11674 N N . PHE B 1 739 ? 11.625 9.078 6.777 1 98.19 739 PHE B N 1
ATOM 11675 C CA . PHE B 1 739 ? 12.297 9.211 5.484 1 98.19 739 PHE B CA 1
ATOM 11676 C C . PHE B 1 739 ? 12.922 10.594 5.344 1 98.19 739 PHE B C 1
ATOM 11678 O O . PHE B 1 739 ? 14.109 10.711 5.035 1 98.19 739 PHE B O 1
ATOM 11685 N N . PHE B 1 740 ? 12.188 11.648 5.664 1 98.5 740 PHE B N 1
ATOM 11686 C CA . PHE B 1 740 ? 12.625 13.031 5.52 1 98.5 740 PHE B CA 1
ATOM 11687 C C . PHE B 1 740 ? 13.766 13.336 6.473 1 98.5 740 PHE B C 1
ATOM 11689 O O . PHE B 1 740 ? 14.797 13.883 6.062 1 98.5 740 PHE B O 1
ATOM 11696 N N . LEU B 1 741 ? 13.641 12.93 7.684 1 97.88 741 LEU B N 1
ATOM 11697 C CA . LEU B 1 741 ? 14.594 13.367 8.695 1 97.88 741 LEU B CA 1
ATOM 11698 C C . LEU B 1 741 ? 15.898 12.586 8.578 1 97.88 741 LEU B C 1
ATOM 11700 O O . LEU B 1 741 ? 16.984 13.156 8.734 1 97.88 741 LEU B O 1
ATOM 11704 N N . ALA B 1 742 ? 15.773 11.305 8.305 1 98.19 742 ALA B N 1
ATOM 11705 C CA . ALA B 1 742 ? 17 10.555 8.086 1 98.19 742 ALA B CA 1
ATOM 11706 C C . ALA B 1 742 ? 17.781 11.125 6.906 1 98.19 742 ALA B C 1
ATOM 11708 O O . ALA B 1 742 ? 19.016 11.227 6.957 1 98.19 742 ALA B O 1
ATOM 11709 N N . ARG B 1 743 ? 17.062 11.5 5.875 1 97.94 743 ARG B N 1
ATOM 11710 C CA . ARG B 1 743 ? 17.688 12.039 4.672 1 97.94 743 ARG B CA 1
ATOM 11711 C C . ARG B 1 743 ? 18.328 13.398 4.941 1 97.94 743 ARG B C 1
ATOM 11713 O O . ARG B 1 743 ? 19.516 13.594 4.711 1 97.94 743 ARG B O 1
ATOM 11720 N N . ILE B 1 744 ? 17.562 14.289 5.508 1 97.75 744 ILE B N 1
ATOM 11721 C CA . ILE B 1 744 ? 18 15.68 5.535 1 97.75 744 ILE B CA 1
ATOM 11722 C C . ILE B 1 744 ? 19.031 15.875 6.648 1 97.75 744 ILE B C 1
ATOM 11724 O O . ILE B 1 744 ? 19.922 16.719 6.531 1 97.75 744 ILE B O 1
ATOM 11728 N N . ILE B 1 745 ? 19.016 15.109 7.715 1 96.38 745 ILE B N 1
ATOM 11729 C CA . ILE B 1 745 ? 19.984 15.203 8.797 1 96.38 745 ILE B CA 1
ATOM 11730 C C . ILE B 1 745 ? 21.328 14.648 8.328 1 96.38 745 ILE B C 1
ATOM 11732 O O . ILE B 1 745 ? 22.391 15.148 8.719 1 96.38 745 ILE B O 1
ATOM 11736 N N . SER B 1 746 ? 21.266 13.734 7.391 1 96 746 SER B N 1
ATOM 11737 C CA . SER B 1 746 ? 22.469 13.102 6.887 1 96 746 SER B CA 1
ATOM 11738 C C . SER B 1 746 ? 23.188 13.992 5.871 1 96 746 SER B C 1
ATOM 11740 O O . SER B 1 746 ? 24.406 14.031 5.824 1 96 746 SER B O 1
ATOM 11742 N N . VAL B 1 747 ? 22.391 14.703 5.059 1 93.5 747 VAL B N 1
ATOM 11743 C CA . VAL B 1 747 ? 23.031 15.359 3.92 1 93.5 747 VAL B CA 1
ATOM 11744 C C . VAL B 1 747 ? 23 16.875 4.102 1 93.5 747 VAL B C 1
ATOM 11746 O O . VAL B 1 747 ? 23.672 17.609 3.387 1 93.5 747 VAL B O 1
ATOM 11749 N N . GLY B 1 748 ? 22.125 17.328 5.027 1 82.19 748 GLY B N 1
ATOM 11750 C CA . GLY B 1 748 ? 21.938 18.766 5.164 1 82.19 748 GLY B CA 1
ATOM 11751 C C . GLY B 1 748 ? 22.672 19.359 6.355 1 82.19 748 GLY B C 1
ATOM 11752 O O . GLY B 1 748 ? 23.125 18.625 7.238 1 82.19 748 GLY B O 1
#